Protein 1WMW (pdb70)

B-factor: mean 18.11, std 8.37, range [5.77, 53.91]

Solvent-accessible surface area: 47684 Å² total; per-residue (Å²): 218,18,41,58,51,112,57,3,59,111,23,0,43,98,72,1,29,73,57,0,83,18,121,27,99,57,5,85,64,1,1,6,8,7,4,137,32,38,38,114,23,20,24,0,0,0,0,0,0,0,0,6,0,12,3,1,18,62,50,1,0,12,7,0,0,2,0,0,8,0,0,26,14,6,11,31,1,2,15,0,11,10,21,30,0,90,46,25,83,55,110,54,0,1,15,163,62,31,72,48,18,3,0,0,6,0,0,5,6,0,0,0,8,0,0,0,5,0,0,58,0,5,41,131,15,24,2,14,13,40,0,2,52,7,0,17,49,0,2,68,51,7,7,13,0,4,4,24,4,7,66,18,33,92,31,90,113,30,49,40,136,61,94,32,2,63,110,6,1,17,44,38,6,0,3,12,0,0,0,0,0,0,56,0,0,0,16,13,19,16,82,87,13,39,91,25,3,53,78,0,0,29,74,0,0,7,0,15,35,0,18,51,10,7,74,18,6,46,58,53,131,42,114,28,35,23,104,5,0,8,15,52,11,3,17,10,10,4,1,10,2,63,10,3,97,85,16,74,116,120,25,92,58,85,2,41,63,5,13,64,67,99,46,160,52,16,70,113,86,34,3,38,43,7,31,91,82,1,63,77,22,199,2,11,64,74,0,90,60,24,1,123,115,14,16,59,60,0,75,75,60,1,96,68,17,2,132,97,2,80,20,115,71,2,10,96,55,0,93,44,22,1,35,25,0,10,97,91,68,36,49,55,143,50,2,101,111,21,0,48,98,67,2,40,72,55,0,79,20,119,27,72,110,4,72,72,3,3,6,23,8,4,156,40,34,15,115,20,71,43,0,12,3,0,0,0,0,0,19,0,7,52,6,76,69,73,0,0,15,18,0,0,1,0,0,8,0,0,32,13,7,13,34,1,3,18,1,12,5,75,32,30,72,117,60,131,68,168,64,0,1,28,145,101,45,59,51,26,7,0,0,5,0,0,5,4,0,0,0,9,0,0,0,2,0,1,53,0,18,11,103,38,36,4,1,11,42,0,1,61,6,0,22,48,0,1,65,46,7,6,16,0,10,1,5,29,5,67,17,58,73,62,48,51,12,103,18,134,10,103,22,4,51,107,8,8,18,45,51,13,0,3,17,5,0,0,0,1,1,57,0,0,1,16,1,11,9,92,125,16,48,82,21,2,43,81,0,0,33,73,0,0,8,2,36,37,1,67,44,2,6,99,69,8,86,44,126,169,114,5,19,18,9,39,93,3,81,11,5,0,0,6,1,46,11,3,89,99,15,75,117,150,35,73,59,103,0,51,61,4,12,81,76,80,78,132,56,16,77,123,82,43,0,16,30,0,21,116,99,0,68,91,21,201,3,12,59,68,0,92,56,21,3,159,100,16,43,61,58,0,73,72,72,1,61,81,24,4,113,73,16,19,7,106,107,1,10,99,62,0,85,42,39,2,74,82,43,221,39,38,55,58,85,53,3,77,92,27,0,38,107,72,0,30,73,63,0,80,19,121,26,99,56,3,88,64,0,2,6,9,8,4,137,32,38,23,126,21,32,27,0,10,0,0,0,0,0,0,30,0,4,51,5,80,67,68,0,0,14,11,0,0,2,0,0,8,0,0,24,13,6,12,32,1,2,13,0,12,10,22,32,1,77,46,24,83,58,109,56,0,1,26,143,62,32,69,50,20,4,0,0,6,0,0,5,4,0,0,0,10,0,1,1,8,0,0,48,0,21,53,130,64,36,4,37,44,82,0,0,57,6,0,17,52,0,1,55,49,7,6,7,0,4,6,24,4,6,70,19,28,90,36,59,109,22,23,40,42,60,93,28,2,64,100,6,1,18,43,40,5,0,3,12,0,0,0,0,0,0,57,0,0,2,15,11,30,66,86,124,14,52,90,23,3,53,85,0,0,39,77,0,0,8,0,16,38,0,20,49,12,4,73,18,5,45,58,55,133,42,117,25,37,24,105,5,0,8,14,50,12,2,18,8,11,4,0,9,3,64,10,2,100,61,16,72,116,117,22,91,61,80,3,44,62,5,15,67,68,95,52,169,50,14,70,115,88,36,3,37,44,8,31,91,80,2,62,73,24,167,1,15,68,70,0,94,59,31,0,137,124,16,21,61,47,0,75,78,56,1,97,69,15,3,133,114,5,76,20,117,61,1,9,99,57,0,90,43,22,1,30,19,0,12,135,117,76,44,44,42,34,47,2,37,52,15,0,27,93,56,1,11,73,49,0,76,19,120,22,22,48,4,33,37,4,3,5,19,8,4,35,13,32,26,121,21,23,37,0,2,0,0,0,2,0,0,31,0,3,53,5,79,67,64,0,0,13,18,0,0,0,0,0,7,0,0,23,13,6,11,25,1,3,18,0,12,8,75,43,35,78,109,74,109,57,28,58,0,2,26,140,35,38,63,51,24,5,0,0,5,0,0,5,4,0,0,0,5,0,0,0,1,0,0,70,3,16,48,146,66,30,7,44,36,82,0,1,65,7,0,27,48,0,1,62,47,6,6,17,0,9,1,5,27,5,63,20,52,69,62,48,54,17,107,17,127,25,110,16,5,48,106,10,4,17,47,49,15,0,2,14,2,1,0,0,1,2,56,0,0,1,18,10,30,69,89,124,13,52,72,19,3,50,76,0,0,36,77,2,1,7,1,43,40,2,75,51,5,10,118,46,8,80,51,72,111,2,88,26,132,152,104,31,24,28,7,9,74,2,77,10,8,1,2,5,2,56,6,5,78,101,13,74,114,137,31,78,61,104,0,46,64,4,11,82,70,90,60,101,50,10,69,119,87,40,1,13,42,0,22,87,77,1,70,67,27,221,4,19,64,63,0,74,53,25,4,153,101,15,54,62,60,0,73,71,63,0,60,78,24,4,107,123,11,79,20,116,100,1,11,93,55,0,84,40,41,3,78,87,39

InterPro domains:
  IPR000092 Polyprenyl synthetase-like [PF00348] (26-269)
  IPR000092 Polyprenyl synthetase-like [cd00685] (24-246)
  IPR008949 Isoprenoid synthase domain superfamily [G3DSA:1.10.600.10] (1-330)
  IPR008949 Isoprenoid synthase domain superfamily [SSF48576] (15-329)
  IPR033749 Polyprenyl synthetase, conserved site [PS00444] (204-216)
  IPR033749 Polyprenyl synthetase, conserved site [PS00723] (76-90)

Organism: Thermus thermophilus (strain ATCC 27634 / DSM 579 / HB8) (NCBI:txid300852)

GO terms:
  GO:0004311 geranylgeranyl diphosphate synthase activity (F, IDA)
  GO:0033386 geranylgeranyl diphosphate biosynthetic process (P, IDA)

Sequence (1299 aa):
MVPAPEAIRQALQERLLARLDHPDPLYRDLLQDYPRRGGKMLRGLLTVYSALAHGAPLEAGLEAATALELFQNWVLVHDDIEDGSEERRGRPALHRLHPMPLALNAGDAMHAEMWGLLAEGLARGLFPPEVLLEFHEVVRRTAYGQHLDLLWTLGGTFDLRPEDYFRMVAHKAAYYTAVAPLRLGALLAGKTPPAAYEEGGLRLGTAFQIVDDVLNLEGGEAYGKERAGDLYEGKRTLILLRFLEEAPPEERARALALLALPREAKPEAEVGWLLERLLASRALAWAKAEAKRLQAEGLALLEAAFQDLPGKEALDHLRGLLAALVERVPAPEAIRQALQERLLARLDHPDPLYRDLLQDYPRRGGKMLRGLLTVYSALAHGAPLEAGLEAATALELFQNWVLVHDDIEDGSEERRGRPALHRLHPMPLALNAGDAMHAEMWGLLAEGLARGLFPPEVLLEFHEVVRRTAYGQHLDLLWTLGGTFDLRPEDYFRMVAHKAAYYTAVAPLRLGALLAGKTPPAAYEEGGLRLGTAFQIVDDVLNLEGGERAGDLYEGKRTLILLRFLEEAPPEERARALALLALPREAKPEAEVGWLLERLLASRALAWAKAEAKRLQAEGLALLEAAFQDLPGKEALDHLRGLLAALMVPAPEAIRQALQERLLARLDHPDPLYRDLLQDYPRRGGKMLRGLLTVYSALAHGAPLEAGLEAATALELFQNWVLVHDDIEDGSEERRGRPALHRLHPMPLALNAGDAMHAEMWGLLAEGLARGLFPPEVLLEFHEVVRRTAYGQHLDLLWTLGGTFDLRPEDYFRMVAHKAAYYTAVAPLRLGALLAGKTPPAAYEEGGLRLGTAFQIVDDVLNLEGGEAYGKERAGDLYEGKRTLILLRFLEEAPPEERARALALLALPREAKPEAEVGWLLERLLASRALAWAKAEAKRLQAEGLALLEAAFQDLPGKEALDHLRGLLAALVERVPAPEAIRQALQERLLARLDHPDPLYRDLLQDYPRRGGKMLRGLLTVYSALAHGAPLEAGLEAATALELFQNWVLVHDDIEDGSEERRGRPALHRLHPMPLALNAGDAMHAEMWGLLAEGLARGLFPPEVLLEFHEVVRRTAYGQHLDLLWTLGGTFDLRPEDYFRMVAHKAAYYTAVAPLRLGALLAGKTPPAAYEEGGLRLGTAFQIVDDVLNLEGGEAYGKERAGDLYEGKRTLILLRFLEEAPPEERARALALLALPREAKPEAEVGWLLERLLASRALAWAKAEAKRLQAEGLALLEAAFQDLPGKEALDHLRGLLAAL

Structure (mmCIF, N/CA/C/O backbone):
data_1WMW
#
_entry.id   1WMW
#
_cell.length_a   139.880
_cell.length_b   139.880
_cell.length_c   73.350
_cell.angle_alpha   90.00
_cell.angle_beta   90.00
_cell.angle_gamma   90.00
#
_symmetry.space_group_name_H-M   'P 43'
#
loop_
_entity.id
_entity.type
_entity.pdbx_description
1 polymer 'geranylgeranyl diphosphate synthetase'
2 water water
#
loop_
_atom_site.group_PDB
_atom_site.id
_atom_site.type_symbol
_atom_site.label_atom_id
_atom_site.label_alt_id
_atom_site.label_comp_id
_atom_site.label_asym_id
_atom_site.label_entity_id
_atom_site.label_seq_id
_atom_site.pdbx_PDB_ins_code
_atom_site.Cartn_x
_atom_site.Cartn_y
_atom_site.Cartn_z
_atom_site.occupancy
_atom_site.B_iso_or_equiv
_atom_site.auth_seq_id
_atom_site.auth_comp_id
_atom_site.auth_asym_id
_atom_site.auth_atom_id
_atom_site.pdbx_PDB_model_num
ATOM 1 N N . MET A 1 1 ? 58.996 49.954 10.342 1.00 38.84 1 MET A N 1
ATOM 2 C CA . MET A 1 1 ? 59.748 49.519 11.556 1.00 38.46 1 MET A CA 1
ATOM 3 C C . MET A 1 1 ? 58.894 49.658 12.814 1.00 37.60 1 MET A C 1
ATOM 4 O O . MET A 1 1 ? 57.682 49.875 12.743 1.00 38.52 1 MET A O 1
ATOM 9 N N . VAL A 1 2 ? 59.541 49.524 13.966 1.00 34.63 2 VAL A N 1
ATOM 10 C CA . VAL A 1 2 ? 58.860 49.642 15.249 1.00 31.96 2 VAL A CA 1
ATOM 11 C C . VAL A 1 2 ? 58.884 51.111 15.663 1.00 29.06 2 VAL A C 1
ATOM 12 O O . VAL A 1 2 ? 59.857 51.817 15.405 1.00 28.76 2 VAL A O 1
ATOM 16 N N . PRO A 1 3 ? 57.807 51.599 16.297 1.00 25.34 3 PRO A N 1
ATOM 17 C CA . PRO A 1 3 ? 57.803 53.006 16.722 1.00 25.33 3 PRO A CA 1
ATOM 18 C C . PRO A 1 3 ? 58.856 53.288 17.787 1.00 24.64 3 PRO A C 1
ATOM 19 O O . PRO A 1 3 ? 59.217 52.400 18.558 1.00 23.15 3 PRO A O 1
ATOM 23 N N . ALA A 1 4 ? 59.349 54.522 17.824 1.00 23.12 4 ALA A N 1
ATOM 24 C CA . ALA A 1 4 ? 60.339 54.914 18.820 1.00 22.24 4 ALA A CA 1
ATOM 25 C C . ALA A 1 4 ? 59.601 55.116 20.142 1.00 21.28 4 ALA A C 1
ATOM 26 O O . ALA A 1 4 ? 58.399 55.388 20.151 1.00 20.00 4 ALA A O 1
ATOM 28 N N . PRO A 1 5 ? 60.306 54.978 21.274 1.00 20.72 5 PRO A N 1
ATOM 29 C CA . PRO A 1 5 ? 59.666 55.128 22.582 1.00 19.79 5 PRO A CA 1
ATOM 30 C C . PRO A 1 5 ? 58.893 56.427 22.803 1.00 19.14 5 PRO A C 1
ATOM 31 O O . PRO A 1 5 ? 57.798 56.404 23.364 1.00 17.57 5 PRO A O 1
ATOM 35 N N . GLU A 1 6 ? 59.427 57.561 22.354 1.00 18.39 6 GLU A N 1
ATOM 36 C CA . GLU A 1 6 ? 58.708 58.812 22.579 1.00 19.26 6 GLU A CA 1
ATOM 37 C C . GLU A 1 6 ? 57.377 58.853 21.834 1.00 18.88 6 GLU A C 1
ATOM 38 O O . GLU A 1 6 ? 56.396 59.392 22.341 1.00 18.38 6 GLU A O 1
ATOM 44 N N . ALA A 1 7 ? 57.338 58.278 20.637 1.00 19.12 7 ALA A N 1
ATOM 45 C CA . ALA A 1 7 ? 56.109 58.240 19.854 1.00 17.65 7 ALA A CA 1
ATOM 46 C C . ALA A 1 7 ? 55.085 57.368 20.581 1.00 16.69 7 ALA A C 1
ATOM 47 O O . ALA A 1 7 ? 53.888 57.665 20.566 1.00 17.52 7 ALA A O 1
ATOM 49 N N . ILE A 1 8 ? 55.554 56.288 21.208 1.00 15.51 8 ILE A N 1
ATOM 50 C CA . ILE A 1 8 ? 54.651 55.409 21.953 1.00 15.00 8 ILE A CA 1
ATOM 51 C C . ILE A 1 8 ? 54.151 56.117 23.207 1.00 14.95 8 ILE A C 1
ATOM 52 O O . ILE A 1 8 ? 52.956 56.051 23.525 1.00 15.15 8 ILE A O 1
ATOM 57 N N . ARG A 1 9 ? 55.048 56.800 23.916 1.00 14.08 9 ARG A N 1
ATOM 58 C CA . ARG A 1 9 ? 54.652 57.534 25.121 1.00 14.48 9 ARG A CA 1
ATOM 59 C C . ARG A 1 9 ? 53.567 58.553 24.790 1.00 13.93 9 ARG A C 1
ATOM 60 O O . ARG A 1 9 ? 52.544 58.653 25.483 1.00 15.42 9 ARG A O 1
ATOM 68 N N . GLN A 1 10 ? 53.783 59.315 23.724 1.00 15.11 10 GLN A N 1
ATOM 69 C CA . GLN A 1 10 ? 52.805 60.323 23.333 1.00 15.08 10 GLN A CA 1
ATOM 70 C C . GLN A 1 10 ? 51.446 59.690 23.035 1.00 14.96 10 GLN A C 1
ATOM 71 O O . GLN A 1 10 ? 50.403 60.220 23.436 1.00 16.26 10 GLN A O 1
ATOM 77 N N . ALA A 1 11 ? 51.459 58.557 22.335 1.00 13.43 11 ALA A N 1
ATOM 78 C CA . ALA A 1 11 ? 50.227 57.863 21.996 1.00 15.08 11 ALA A CA 1
ATOM 79 C C . ALA A 1 11 ? 49.530 57.356 23.255 1.00 12.94 11 ALA A C 1
ATOM 80 O O . ALA A 1 11 ? 48.311 57.508 23.410 1.00 14.35 11 ALA A O 1
ATOM 82 N N . LEU A 1 12 ? 50.295 56.733 24.147 1.00 13.21 12 LEU A N 1
ATOM 83 C CA . LEU A 1 12 ? 49.693 56.219 25.377 1.00 11.63 12 LEU A CA 1
ATOM 84 C C . LEU A 1 12 ? 49.073 57.342 26.198 1.00 11.68 12 LEU A C 1
ATOM 85 O O . LEU A 1 12 ? 47.988 57.174 26.750 1.00 12.32 12 LEU A O 1
ATOM 90 N N . GLN A 1 13 ? 49.754 58.482 26.278 1.00 13.31 13 GLN A N 1
ATOM 91 C CA . GLN A 1 13 ? 49.221 59.606 27.043 1.00 13.26 13 GLN A CA 1
ATOM 92 C C . GLN A 1 13 ? 47.906 60.105 26.448 1.00 14.34 13 GLN A C 1
ATOM 93 O O . GLN A 1 13 ? 46.945 60.381 27.172 1.00 13.20 13 GLN A O 1
ATOM 99 N N . GLU A 1 14 ? 47.863 60.232 25.125 1.00 14.58 14 GLU A N 1
ATOM 100 C CA . GLU A 1 14 ? 46.656 60.694 24.454 1.00 15.10 14 GLU A CA 1
ATOM 101 C C . GLU A 1 14 ? 45.506 59.742 24.712 1.00 14.66 14 GLU A C 1
ATOM 102 O O . GLU A 1 14 ? 44.393 60.166 25.007 1.00 14.77 14 GLU A O 1
ATOM 108 N N . ARG A 1 15 ? 45.786 58.447 24.601 1.00 12.36 15 ARG A N 1
ATOM 109 C CA . ARG A 1 15 ? 44.775 57.422 24.804 1.00 11.54 15 ARG A CA 1
ATOM 110 C C . ARG A 1 15 ? 44.280 57.365 26.239 1.00 11.94 15 ARG A C 1
ATOM 111 O O . ARG A 1 15 ? 43.096 57.190 26.497 1.00 13.55 15 ARG A O 1
ATOM 119 N N . LEU A 1 16 ? 45.208 57.504 27.173 1.00 12.69 16 LEU A N 1
ATOM 120 C CA . LEU A 1 16 ? 44.871 57.473 28.582 1.00 12.00 16 LEU A CA 1
ATOM 121 C C . LEU A 1 16 ? 43.933 58.633 28.920 1.00 11.98 16 LEU A C 1
ATOM 122 O O . LEU A 1 16 ? 42.908 58.451 29.587 1.00 13.99 16 LEU A O 1
ATOM 127 N N . LEU A 1 17 ? 44.277 59.829 28.458 1.00 11.83 17 LEU A N 1
ATOM 128 C CA . LEU A 1 17 ? 43.447 60.992 28.730 1.00 11.62 17 LEU A CA 1
ATOM 129 C C . LEU A 1 17 ? 42.081 60.865 28.053 1.00 13.98 17 LEU A C 1
ATOM 130 O O . LEU A 1 17 ? 41.061 61.207 28.649 1.00 14.96 17 LEU A O 1
ATOM 135 N N . ALA A 1 18 ? 42.050 60.351 26.824 1.00 13.86 18 ALA A N 1
ATOM 136 C CA . ALA A 1 18 ? 40.786 60.196 26.107 1.00 15.62 18 ALA A CA 1
ATOM 137 C C . ALA A 1 18 ? 39.836 59.236 26.830 1.00 16.12 18 ALA A C 1
ATOM 138 O O . ALA A 1 18 ? 38.621 59.421 26.807 1.00 17.82 18 ALA A O 1
ATOM 140 N N . ARG A 1 19 ? 40.388 58.214 27.477 1.00 13.54 19 ARG A N 1
ATOM 141 C CA . ARG A 1 19 ? 39.565 57.260 28.209 1.00 14.47 19 ARG A CA 1
ATOM 142 C C . ARG A 1 19 ? 38.965 57.891 29.457 1.00 15.79 19 ARG A C 1
ATOM 143 O O . ARG A 1 19 ? 37.959 57.415 29.975 1.00 16.31 19 ARG A O 1
ATOM 151 N N . LEU A 1 20 ? 39.586 58.971 29.923 1.00 12.83 20 LEU A N 1
ATOM 152 C CA . LEU A 1 20 ? 39.151 59.650 31.140 1.00 12.72 20 LEU A CA 1
ATOM 153 C C . LEU A 1 20 ? 38.496 61.005 30.903 1.00 16.65 20 LEU A C 1
ATOM 154 O O . LEU A 1 20 ? 38.364 61.808 31.824 1.00 15.22 20 LEU A O 1
ATOM 159 N N . ASP A 1 21 ? 38.089 61.261 29.668 1.00 19.00 21 ASP A N 1
ATOM 160 C CA . ASP A 1 21 ? 37.435 62.520 29.342 1.00 19.90 21 ASP A CA 1
ATOM 161 C C . ASP A 1 21 ? 36.026 62.429 29.928 1.00 20.38 21 ASP A C 1
ATOM 162 O O . ASP A 1 21 ? 35.469 61.339 30.060 1.00 20.62 21 ASP A O 1
ATOM 167 N N . HIS A 1 22 ? 35.459 63.572 30.295 1.00 19.49 22 HIS A N 1
ATOM 168 C CA . HIS A 1 22 ? 34.118 63.605 30.863 1.00 20.41 22 HIS A CA 1
ATOM 169 C C . HIS A 1 22 ? 33.557 65.012 30.678 1.00 18.75 22 HIS A C 1
ATOM 170 O O . HIS A 1 22 ? 34.300 65.994 30.729 1.00 20.98 22 HIS A O 1
ATOM 177 N N . PRO A 1 23 ? 32.244 65.126 30.445 1.00 20.84 23 PRO A N 1
ATOM 178 C CA . PRO A 1 23 ? 31.596 66.433 30.271 1.00 20.57 23 PRO A CA 1
ATOM 179 C C . PRO A 1 23 ? 31.566 67.336 31.508 1.00 19.31 23 PRO A C 1
ATOM 180 O O . PRO A 1 23 ? 31.453 68.556 31.391 1.00 20.09 23 PRO A O 1
ATOM 184 N N . ASP A 1 24 ? 31.656 66.740 32.691 1.00 17.75 24 ASP A N 1
ATOM 185 C CA . ASP A 1 24 ? 31.655 67.515 33.923 1.00 16.82 24 ASP A CA 1
ATOM 186 C C . ASP A 1 24 ? 33.104 67.912 34.197 1.00 17.07 24 ASP A C 1
ATOM 187 O O . ASP A 1 24 ? 33.958 67.052 34.451 1.00 15.28 24 ASP A O 1
ATOM 192 N N . PRO A 1 25 ? 33.403 69.222 34.139 1.00 16.39 25 PRO A N 1
ATOM 193 C CA . PRO A 1 25 ? 34.781 69.716 34.239 1.00 15.00 25 PRO A CA 1
ATOM 194 C C . PRO A 1 25 ? 35.505 69.300 35.506 1.00 14.77 25 PRO A C 1
ATOM 195 O O . PRO A 1 25 ? 36.698 68.971 35.463 1.00 16.36 25 PRO A O 1
ATOM 199 N N . LEU A 1 26 ? 34.797 69.314 36.631 1.00 14.31 26 LEU A N 1
ATOM 200 C CA . LEU A 1 26 ? 35.429 68.920 37.888 1.00 13.18 26 LEU A CA 1
ATOM 201 C C . LEU A 1 26 ? 35.710 67.425 37.882 1.00 12.48 26 LEU A C 1
ATOM 202 O O . LEU A 1 26 ? 36.771 66.989 38.333 1.00 12.82 26 LEU A O 1
ATOM 207 N N . TYR A 1 27 ? 34.764 66.638 37.375 1.00 12.83 27 TYR A N 1
ATOM 208 C CA . TYR A 1 27 ? 34.940 65.187 37.354 1.00 10.80 27 TYR A CA 1
ATOM 209 C C . TYR A 1 27 ? 36.096 64.822 36.433 1.00 10.70 27 TYR A C 1
ATOM 210 O O . TYR A 1 27 ? 36.927 64.002 36.790 1.00 10.98 27 TYR A O 1
ATOM 219 N N . ARG A 1 28 ? 36.163 65.454 35.264 1.00 12.07 28 ARG A N 1
ATOM 220 C CA . ARG A 1 28 ? 37.255 65.209 34.314 1.00 11.85 28 ARG A CA 1
ATOM 221 C C . ARG A 1 28 ? 38.587 65.575 34.966 1.00 12.74 28 ARG A C 1
ATOM 222 O O . ARG A 1 28 ? 39.581 64.855 34.824 1.00 13.34 28 ARG A O 1
ATOM 230 N N . ASP A 1 29 ? 38.599 66.696 35.684 1.00 12.78 29 ASP A N 1
ATOM 231 C CA . ASP A 1 29 ? 39.787 67.166 36.385 1.00 13.39 29 ASP A CA 1
ATOM 232 C C . ASP A 1 29 ? 40.266 66.059 37.319 1.00 13.02 29 ASP A C 1
ATOM 233 O O . ASP A 1 29 ? 41.432 65.671 37.289 1.00 13.37 29 ASP A O 1
ATOM 238 N N . LEU A 1 30 ? 39.360 65.544 38.142 1.00 11.28 30 LEU A N 1
ATOM 239 C CA . LEU A 1 30 ? 39.709 64.486 39.079 1.00 11.52 30 LEU A CA 1
ATOM 240 C C . LEU A 1 30 ? 40.268 63.245 38.414 1.00 11.38 30 LEU A C 1
ATOM 241 O O . LEU A 1 30 ? 41.286 62.722 38.841 1.00 12.48 30 LEU A O 1
ATOM 246 N N . LEU A 1 31 ? 39.595 62.773 37.369 1.00 10.78 31 LEU A N 1
ATOM 247 C CA . LEU A 1 31 ? 40.020 61.566 36.672 1.00 10.56 31 LEU A CA 1
ATOM 248 C C . LEU A 1 31 ? 41.360 61.700 35.963 1.00 10.27 31 LEU A C 1
ATOM 249 O O . LEU A 1 31 ? 42.197 60.795 36.013 1.00 11.69 31 LEU A O 1
ATOM 254 N N . GLN A 1 32 ? 41.554 62.832 35.295 1.00 9.88 32 GLN A N 1
ATOM 255 C CA . GLN A 1 32 ? 42.772 63.047 34.523 1.00 9.87 32 GLN A CA 1
ATOM 256 C C . GLN A 1 32 ? 43.954 63.609 35.280 1.00 10.22 32 GLN A C 1
ATOM 257 O O . GLN A 1 32 ? 45.046 63.645 34.743 1.00 10.65 32 GLN A O 1
ATOM 263 N N . ASP A 1 33 ? 43.750 64.041 36.517 1.00 10.81 33 ASP A N 1
ATOM 264 C CA . ASP A 1 33 ? 44.834 64.671 37.264 1.00 12.25 33 ASP A CA 1
ATOM 265 C C . ASP A 1 33 ? 46.135 63.883 37.338 1.00 12.89 33 ASP A C 1
ATOM 266 O O . ASP A 1 33 ? 47.191 64.374 36.921 1.00 11.52 33 ASP A O 1
ATOM 271 N N . TYR A 1 34 ? 46.086 62.654 37.836 1.00 10.02 34 TYR A N 1
ATOM 272 C CA . TYR A 1 34 ? 47.331 61.911 37.927 1.00 11.18 34 TYR A CA 1
ATOM 273 C C . TYR A 1 34 ? 47.958 61.628 36.557 1.00 10.69 34 TYR A C 1
ATOM 274 O O . TYR A 1 34 ? 49.149 61.850 36.369 1.00 11.49 34 TYR A O 1
ATOM 283 N N . PRO A 1 35 ? 47.170 61.170 35.573 1.00 11.34 35 PRO A N 1
ATOM 284 C CA . PRO A 1 35 ? 47.742 61.002 34.237 1.00 12.20 35 PRO A CA 1
ATOM 285 C C . PRO A 1 35 ? 48.429 62.270 33.719 1.00 12.51 35 PRO A C 1
ATOM 286 O O . PRO A 1 35 ? 49.491 62.197 33.094 1.00 13.93 35 PRO A O 1
ATOM 290 N N . ARG A 1 36 ? 47.847 63.433 33.999 1.00 11.84 36 ARG A N 1
ATOM 291 C CA . ARG A 1 36 ? 48.434 64.683 33.511 1.00 11.39 36 ARG A CA 1
ATOM 292 C C . ARG A 1 36 ? 49.758 65.063 34.158 1.00 12.00 36 ARG A C 1
ATOM 293 O O . ARG A 1 36 ? 50.448 65.965 33.676 1.00 12.98 36 ARG A O 1
ATOM 301 N N . ARG A 1 37 ? 50.126 64.379 35.234 1.00 13.18 37 ARG A N 1
ATOM 302 C CA . ARG A 1 37 ? 51.396 64.674 35.886 1.00 12.04 37 ARG A CA 1
ATOM 303 C C . ARG A 1 37 ? 52.547 64.110 35.072 1.00 13.59 37 ARG A C 1
ATOM 304 O O . ARG A 1 37 ? 53.716 64.386 35.351 1.00 15.11 37 ARG A O 1
ATOM 312 N N . GLY A 1 38 ? 52.205 63.316 34.064 1.00 13.28 38 GLY A N 1
ATOM 313 C CA . GLY A 1 38 ? 53.214 62.766 33.176 1.00 14.81 38 GLY A CA 1
ATOM 314 C C . GLY A 1 38 ? 54.050 61.621 33.698 1.00 15.94 38 GLY A C 1
ATOM 315 O O . GLY A 1 38 ? 53.656 60.911 34.626 1.00 17.52 38 GLY A O 1
ATOM 316 N N . GLY A 1 39 ? 55.223 61.460 33.093 1.00 14.69 39 GLY A N 1
ATOM 317 C CA . GLY A 1 39 ? 56.113 60.384 33.478 1.00 16.56 39 GLY A CA 1
ATOM 318 C C . GLY A 1 39 ? 56.561 59.584 32.271 1.00 14.35 39 GLY A C 1
ATOM 319 O O . GLY A 1 39 ? 56.046 59.755 31.161 1.00 17.22 39 GLY A O 1
ATOM 320 N N . LYS A 1 40 ? 57.514 58.692 32.503 1.00 16.78 40 LYS A N 1
ATOM 321 C CA . LYS A 1 40 ? 58.068 57.863 31.444 1.00 15.34 40 LYS A CA 1
ATOM 322 C C . LYS A 1 40 ? 57.149 56.753 30.955 1.00 14.99 40 LYS A C 1
ATOM 323 O O . LYS A 1 40 ? 57.350 56.230 29.863 1.00 17.49 40 LYS A O 1
ATOM 329 N N . MET A 1 41 ? 56.149 56.391 31.754 1.00 13.76 41 MET A N 1
ATOM 330 C CA . MET A 1 41 ? 55.215 55.320 31.386 1.00 15.02 41 MET A CA 1
ATOM 331 C C . MET A 1 41 ? 55.987 54.052 31.011 1.00 14.71 41 MET A C 1
ATOM 332 O O . MET A 1 41 ? 55.685 53.390 30.013 1.00 14.65 41 MET A O 1
ATOM 337 N N . LEU A 1 42 ? 56.970 53.705 31.830 1.00 13.33 42 LEU A N 1
ATOM 338 C CA . LEU A 1 42 ? 57.792 52.527 31.581 1.00 12.72 42 LEU A CA 1
ATOM 339 C C . LEU A 1 42 ? 56.993 51.237 31.448 1.00 13.55 42 LEU A C 1
ATOM 340 O O . LEU A 1 42 ? 57.259 50.424 30.561 1.00 14.54 42 LEU A O 1
ATOM 345 N N . ARG A 1 43 ? 56.016 51.034 32.326 1.00 13.43 43 ARG A N 1
ATOM 346 C CA . ARG A 1 43 ? 55.214 49.814 32.265 1.00 11.33 43 ARG A CA 1
ATOM 347 C C . ARG A 1 43 ? 54.444 49.738 30.955 1.00 11.19 43 ARG A C 1
ATOM 348 O O . ARG A 1 43 ? 54.340 48.662 30.354 1.00 10.79 43 ARG A O 1
ATOM 356 N N . GLY A 1 44 ? 53.920 50.878 30.510 1.00 10.62 44 GLY A N 1
ATOM 357 C CA . GLY A 1 44 ? 53.190 50.917 29.255 1.00 9.77 44 GLY A CA 1
ATOM 358 C C . GLY A 1 44 ? 54.129 50.645 28.089 1.00 10.35 44 GLY A C 1
ATOM 359 O O . GLY A 1 44 ? 53.779 49.867 27.190 1.00 9.52 44 GLY A O 1
ATOM 360 N N . LEU A 1 45 ? 55.316 51.256 28.097 1.00 10.90 45 LEU A N 1
ATOM 361 C CA . LEU A 1 45 ? 56.272 51.019 27.006 1.00 10.47 45 LEU A CA 1
ATOM 362 C C . LEU A 1 45 ? 56.689 49.551 26.962 1.00 10.60 45 LEU A C 1
ATOM 363 O O . LEU A 1 45 ? 56.780 48.961 25.881 1.00 10.84 45 LEU A O 1
ATOM 368 N N . LEU A 1 46 ? 56.959 48.962 28.123 1.00 10.16 46 LEU A N 1
ATOM 369 C CA . LEU A 1 46 ? 57.340 47.550 28.183 1.00 9.58 46 LEU A CA 1
ATOM 370 C C . LEU A 1 46 ? 56.239 46.706 27.563 1.00 9.03 46 LEU A C 1
ATOM 371 O O . LEU A 1 46 ? 56.507 45.774 26.815 1.00 10.78 46 LEU A O 1
ATOM 376 N N . THR A 1 47 ? 54.990 47.039 27.874 1.00 9.63 47 THR A N 1
ATOM 377 C CA . THR A 1 47 ? 53.866 46.280 27.342 1.00 9.69 47 THR A CA 1
ATOM 378 C C . THR A 1 47 ? 53.760 46.365 25.821 1.00 10.60 47 THR A C 1
ATOM 379 O O . THR A 1 47 ? 53.529 45.347 25.162 1.00 10.21 47 THR A O 1
ATOM 383 N N . VAL A 1 48 ? 53.940 47.559 25.258 1.00 10.25 48 VAL A N 1
ATOM 384 C CA . VAL A 1 48 ? 53.852 47.714 23.811 1.00 10.05 48 VAL A CA 1
ATOM 385 C C . VAL A 1 48 ? 54.960 46.938 23.110 1.00 9.83 48 VAL A C 1
ATOM 386 O O . VAL A 1 48 ? 54.694 46.169 22.184 1.00 9.80 48 VAL A O 1
ATOM 390 N N . TYR A 1 49 ? 56.201 47.104 23.557 1.00 10.57 49 TYR A N 1
ATOM 391 C CA . TYR A 1 49 ? 57.278 46.385 22.903 1.00 9.88 49 TYR A CA 1
ATOM 392 C C . TYR A 1 49 ? 57.203 44.896 23.160 1.00 11.21 49 TYR A C 1
ATOM 393 O O . TYR A 1 49 ? 57.638 44.106 22.321 1.00 11.77 49 TYR A O 1
ATOM 402 N N . SER A 1 50 ? 56.646 44.497 24.306 1.00 10.07 50 SER A N 1
ATOM 403 C CA . SER A 1 50 ? 56.492 43.075 24.579 1.00 9.85 50 SER A CA 1
ATOM 404 C C . SER A 1 50 ? 55.482 42.522 23.575 1.00 11.21 50 SER A C 1
ATOM 405 O O . SER A 1 50 ? 55.703 41.468 22.984 1.00 10.62 50 SER A O 1
ATOM 408 N N . ALA A 1 51 ? 54.384 43.243 23.366 1.00 10.32 51 ALA A N 1
ATOM 409 C CA . ALA A 1 51 ? 53.365 42.800 22.413 1.00 9.63 51 ALA A CA 1
ATOM 410 C C . ALA A 1 51 ? 53.996 42.624 21.029 1.00 10.88 51 ALA A C 1
ATOM 411 O O . ALA A 1 51 ? 53.858 41.570 20.393 1.00 9.78 51 ALA A O 1
ATOM 413 N N . LEU A 1 52 ? 54.702 43.652 20.570 1.00 9.65 52 LEU A N 1
ATOM 414 C CA . LEU A 1 52 ? 55.348 43.612 19.261 1.00 10.05 52 LEU A CA 1
ATOM 415 C C . LEU A 1 52 ? 56.394 42.515 19.159 1.00 10.82 52 LEU A C 1
ATOM 416 O O . LEU A 1 52 ? 56.502 41.845 18.129 1.00 12.12 52 LEU A O 1
ATOM 421 N N . ALA A 1 53 ? 57.177 42.328 20.216 1.00 9.16 53 ALA A N 1
ATOM 422 C CA . ALA A 1 53 ? 58.210 41.298 20.197 1.00 8.91 53 ALA A CA 1
ATOM 423 C C . ALA A 1 53 ? 57.622 39.894 20.047 1.00 9.08 53 ALA A C 1
ATOM 424 O O . ALA A 1 53 ? 58.232 39.020 19.432 1.00 11.07 53 ALA A O 1
ATOM 426 N N . HIS A 1 54 ? 56.437 39.683 20.613 1.00 10.43 54 HIS A N 1
ATOM 427 C CA . HIS A 1 54 ? 55.763 38.394 20.522 1.00 10.45 54 HIS A CA 1
ATOM 428 C C . HIS A 1 54 ? 55.018 38.223 19.204 1.00 11.86 54 HIS A C 1
ATOM 429 O O . HIS A 1 54 ? 54.496 37.141 18.916 1.00 13.58 54 HIS A O 1
ATOM 436 N N . GLY A 1 55 ? 54.963 39.296 18.422 1.00 11.21 55 GLY A N 1
ATOM 437 C CA . GLY A 1 55 ? 54.288 39.244 17.134 1.00 11.44 55 GLY A CA 1
ATOM 438 C C . GLY A 1 55 ? 52.841 39.682 17.141 1.00 12.68 55 GLY A C 1
ATOM 439 O O . GLY A 1 55 ? 52.101 39.411 16.189 1.00 13.98 55 GLY A O 1
ATOM 440 N N . ALA A 1 56 ? 52.414 40.353 18.208 1.00 11.72 56 ALA A N 1
ATOM 441 C CA . ALA A 1 56 ? 51.045 40.832 18.292 1.00 10.54 56 ALA A CA 1
ATOM 442 C C . ALA A 1 56 ? 51.002 42.244 17.693 1.00 11.02 56 ALA A C 1
ATOM 443 O O . ALA A 1 56 ? 52.013 42.928 17.644 1.00 11.73 56 ALA A O 1
ATOM 445 N N . PRO A 1 57 ? 49.822 42.682 17.231 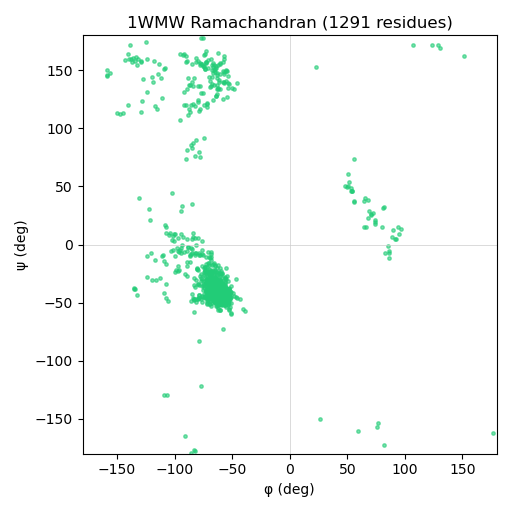1.00 13.43 57 PRO A N 1
ATOM 446 C CA . PRO A 1 57 ? 49.638 43.988 16.586 1.00 14.64 57 PRO A CA 1
ATOM 447 C C . PRO A 1 57 ? 49.933 45.185 17.490 1.00 13.62 57 PRO A C 1
ATOM 448 O O . PRO A 1 57 ? 49.684 45.158 18.698 1.00 12.38 57 PRO A O 1
ATOM 452 N N . LEU A 1 58 ? 50.465 46.236 16.888 1.00 12.52 58 LEU A N 1
ATOM 453 C CA . LEU A 1 58 ? 50.758 47.469 17.604 1.00 11.29 58 LEU A CA 1
ATOM 454 C C . LEU A 1 58 ? 49.518 47.999 18.336 1.00 12.05 58 LEU A C 1
ATOM 455 O O . LEU A 1 58 ? 49.600 48.394 19.509 1.00 11.83 58 LEU A O 1
ATOM 460 N N . GLU A 1 59 ? 48.376 48.036 17.650 1.00 11.08 59 GLU A N 1
ATOM 461 C CA . GLU A 1 59 ? 47.141 48.533 18.267 1.00 10.76 59 GLU A CA 1
ATOM 462 C C . GLU A 1 59 ? 46.788 47.747 19.528 1.00 11.30 59 GLU A C 1
ATOM 463 O O . GLU A 1 59 ? 46.347 48.332 20.518 1.00 11.29 59 GLU A O 1
ATOM 469 N N . ALA A 1 60 ? 46.960 46.428 19.488 1.00 11.45 60 ALA A N 1
ATOM 470 C CA . ALA A 1 60 ? 46.653 45.603 20.655 1.00 10.86 60 ALA A CA 1
ATOM 471 C C . ALA A 1 60 ? 47.623 45.967 21.775 1.00 11.09 60 ALA A C 1
ATOM 472 O O . ALA A 1 60 ? 47.228 46.067 22.954 1.00 11.91 60 ALA A O 1
ATOM 474 N N . GLY A 1 61 ? 48.892 46.163 21.418 1.00 9.99 61 GLY A N 1
ATOM 475 C CA . GLY A 1 61 ? 49.880 46.532 22.414 1.00 9.73 61 GLY A CA 1
ATOM 476 C C . GLY A 1 61 ? 49.563 47.880 23.038 1.00 9.86 61 GLY A C 1
ATOM 477 O O . GLY A 1 61 ? 49.659 48.042 24.253 1.00 10.44 61 GLY A O 1
ATOM 478 N N . LEU A 1 62 ? 49.196 48.857 22.212 1.00 10.13 62 LEU A N 1
ATOM 479 C CA . LEU A 1 62 ? 48.874 50.177 22.732 1.00 8.69 62 LEU A CA 1
ATOM 480 C C . LEU A 1 62 ? 47.667 50.145 23.664 1.00 9.68 62 LEU A C 1
ATOM 481 O O . LEU A 1 62 ? 47.670 50.804 24.712 1.00 10.23 62 LEU A O 1
ATOM 486 N N . GLU A 1 63 ? 46.624 49.413 23.293 1.00 9.94 63 GLU A N 1
ATOM 487 C CA . GLU A 1 63 ? 45.448 49.369 24.155 1.00 8.93 63 GLU A CA 1
ATOM 488 C C . GLU A 1 63 ? 45.725 48.644 25.466 1.00 8.42 63 GLU A C 1
ATOM 489 O O . GLU A 1 63 ? 45.304 49.112 26.528 1.00 9.47 63 GLU A O 1
ATOM 495 N N . ALA A 1 64 ? 46.451 47.531 25.420 1.00 8.99 64 ALA A N 1
ATOM 496 C CA . ALA A 1 64 ? 46.752 46.823 26.659 1.00 8.41 64 ALA A CA 1
ATOM 497 C C . ALA A 1 64 ? 47.632 47.702 27.550 1.00 8.49 64 ALA A C 1
ATOM 498 O O . ALA A 1 64 ? 47.456 47.732 28.761 1.00 9.10 64 ALA A O 1
ATOM 500 N N . ALA A 1 65 ? 48.563 48.436 26.945 1.00 9.32 65 ALA A N 1
ATOM 501 C CA . ALA A 1 65 ? 49.460 49.324 27.695 1.00 8.06 65 ALA A CA 1
ATOM 502 C C . ALA A 1 65 ? 48.675 50.478 28.303 1.00 9.07 65 ALA A C 1
ATOM 503 O O . ALA A 1 65 ? 48.988 50.944 29.401 1.00 9.84 65 ALA A O 1
ATOM 505 N N . THR A 1 66 ? 47.675 50.957 27.570 1.00 10.19 66 THR A N 1
ATOM 506 C CA . THR A 1 66 ? 46.848 52.053 28.075 1.00 9.06 66 THR A CA 1
ATOM 507 C C . THR A 1 66 ? 46.106 51.553 29.320 1.00 9.96 66 THR A C 1
ATOM 508 O O . THR A 1 66 ? 45.989 52.270 30.321 1.00 9.88 66 THR A O 1
ATOM 512 N N . ALA A 1 67 ? 45.633 50.313 29.267 1.00 9.58 67 ALA A N 1
ATOM 513 C CA . ALA A 1 67 ? 44.935 49.740 30.411 1.00 8.93 67 ALA A CA 1
ATOM 514 C C . ALA A 1 67 ? 45.891 49.599 31.595 1.00 8.65 67 ALA A C 1
ATOM 515 O O . ALA A 1 67 ? 45.499 49.870 32.733 1.00 9.12 67 ALA A O 1
ATOM 517 N N . LEU A 1 68 ? 47.134 49.185 31.348 1.00 8.90 68 LEU A N 1
ATOM 518 C CA . LEU A 1 68 ? 48.082 49.028 32.456 1.00 7.94 68 LEU A CA 1
ATOM 519 C C . LEU A 1 68 ? 48.477 50.381 33.041 1.00 9.86 68 LEU A C 1
ATOM 520 O O . LEU A 1 68 ? 48.698 50.500 34.244 1.00 9.30 68 LEU A O 1
ATOM 525 N N . GLU A 1 69 ? 48.571 51.407 32.202 1.00 9.96 69 GLU A N 1
ATOM 526 C CA . GLU A 1 69 ? 48.905 52.724 32.728 1.00 10.94 69 GLU A CA 1
ATOM 527 C C . GLU A 1 69 ? 47.697 53.304 33.470 1.00 10.74 69 GLU A C 1
ATOM 528 O O . GLU A 1 69 ? 47.860 54.037 34.446 1.00 12.09 69 GLU A O 1
ATOM 534 N N . LEU A 1 70 ? 46.480 52.969 33.044 1.00 10.33 70 LEU A N 1
ATOM 535 C CA . LEU A 1 70 ? 45.307 53.439 33.769 1.00 10.64 70 LEU A CA 1
ATOM 536 C C . LEU A 1 70 ? 45.343 52.772 35.152 1.00 10.96 70 LEU A C 1
ATOM 537 O O . LEU A 1 70 ? 45.041 53.410 36.158 1.00 10.08 70 LEU A O 1
ATOM 542 N N . PHE A 1 71 ? 45.720 51.492 35.193 1.00 9.52 71 PHE A N 1
ATOM 543 C CA . PHE A 1 71 ? 45.862 50.757 36.459 1.00 7.15 71 PHE A CA 1
ATOM 544 C C . PHE A 1 71 ? 46.860 51.493 37.366 1.00 8.48 71 PHE A C 1
ATOM 545 O O . PHE A 1 71 ? 46.580 51.762 38.533 1.00 9.87 71 PHE A O 1
ATOM 553 N N . GLN A 1 72 ? 48.031 51.800 36.820 1.00 9.65 72 GLN A N 1
ATOM 554 C CA . GLN A 1 72 ? 49.071 52.499 37.562 1.00 9.38 72 GLN A CA 1
ATOM 555 C C . GLN A 1 72 ? 48.499 53.766 38.189 1.00 11.33 72 GLN A C 1
ATOM 556 O O . GLN A 1 72 ? 48.694 54.022 39.377 1.00 10.46 72 GLN A O 1
ATOM 562 N N . ASN A 1 73 ? 47.751 54.532 37.403 1.00 9.46 73 ASN A N 1
ATOM 563 C CA . ASN A 1 73 ? 47.201 55.773 37.909 1.00 8.75 73 ASN A CA 1
ATOM 564 C C . ASN A 1 73 ? 46.145 55.652 38.992 1.00 9.36 73 ASN A C 1
ATOM 565 O O . ASN A 1 73 ? 46.230 56.369 39.995 1.00 9.75 73 ASN A O 1
ATOM 570 N N . TRP A 1 74 ? 45.163 54.768 38.834 1.00 10.33 74 TRP A N 1
ATOM 571 C CA . TRP A 1 74 ? 44.163 54.675 39.892 1.00 8.75 74 TRP A CA 1
ATOM 572 C C . TRP A 1 74 ? 44.749 54.046 41.145 1.00 8.92 74 TRP A C 1
ATOM 573 O O . TRP A 1 74 ? 44.378 54.426 42.251 1.00 9.36 74 TRP A O 1
ATOM 584 N N . VAL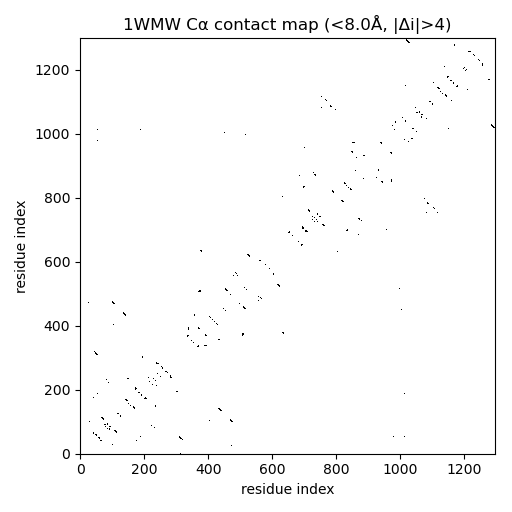 A 1 75 ? 45.670 53.100 40.983 1.00 9.30 75 VAL A N 1
ATOM 585 C CA . VAL A 1 75 ? 46.332 52.481 42.124 1.00 8.56 75 VAL A CA 1
ATOM 586 C C . VAL A 1 75 ? 47.085 53.562 42.906 1.00 9.52 75 VAL A C 1
ATOM 587 O O . VAL A 1 75 ? 47.075 53.558 44.132 1.00 10.39 75 VAL A O 1
ATOM 591 N N . LEU A 1 76 ? 47.724 54.502 42.212 1.00 8.73 76 LEU A N 1
ATOM 592 C CA . LEU A 1 76 ? 48.440 55.565 42.932 1.00 9.30 76 LEU A CA 1
ATOM 593 C C . LEU A 1 76 ? 47.478 56.506 43.668 1.00 9.52 76 LEU A C 1
ATOM 594 O O . LEU A 1 76 ? 47.780 56.974 44.770 1.00 9.18 76 LEU A O 1
ATOM 599 N N . VAL A 1 77 ? 46.323 56.796 43.075 1.00 8.31 77 VAL A N 1
ATOM 600 C CA . VAL A 1 77 ? 45.367 57.670 43.747 1.00 8.28 77 VAL A CA 1
ATOM 601 C C . VAL A 1 77 ? 44.966 57.022 45.067 1.00 8.84 77 VAL A C 1
ATOM 602 O O . VAL A 1 77 ? 44.960 57.668 46.114 1.00 9.35 77 VAL A O 1
ATOM 606 N N . HIS A 1 78 ? 44.637 55.734 45.033 1.00 7.94 78 HIS A N 1
ATOM 607 C CA . HIS A 1 78 ? 44.239 55.063 46.261 1.00 8.56 78 HIS A CA 1
ATOM 608 C C . HIS A 1 78 ? 45.419 54.840 47.201 1.00 9.92 78 HIS A C 1
ATOM 609 O O . HIS A 1 78 ? 45.265 54.986 48.407 1.00 9.16 78 HIS A O 1
ATOM 616 N N . ASP A 1 79 ? 46.587 54.497 46.659 1.00 9.27 79 ASP A N 1
ATOM 617 C CA . ASP A 1 79 ? 47.770 54.299 47.504 1.00 9.38 79 ASP A CA 1
ATOM 618 C C . ASP A 1 79 ? 48.097 55.569 48.272 1.00 10.02 79 ASP A C 1
ATOM 619 O O . ASP A 1 79 ? 48.445 55.507 49.442 1.00 9.34 79 ASP A O 1
ATOM 624 N N . ASP A 1 80 ? 47.988 56.726 47.623 1.00 9.22 80 ASP A N 1
ATOM 625 C CA . ASP A 1 80 ? 48.321 57.971 48.313 1.00 8.50 80 ASP A CA 1
ATOM 626 C C . ASP A 1 80 ? 47.396 58.224 49.494 1.00 10.53 80 ASP A C 1
ATOM 627 O O . ASP A 1 80 ? 47.836 58.731 50.529 1.00 10.15 80 ASP A O 1
ATOM 632 N N . ILE A 1 81 ? 46.124 57.854 49.363 1.00 8.37 81 ILE A N 1
ATOM 633 C CA . ILE A 1 81 ? 45.188 58.003 50.474 1.00 9.34 81 ILE A CA 1
ATOM 634 C C . ILE A 1 81 ? 45.563 57.002 51.557 1.00 9.48 81 ILE A C 1
ATOM 635 O O . ILE A 1 81 ? 45.692 57.356 52.739 1.00 10.45 81 ILE A O 1
ATOM 640 N N . GLU A 1 82 ? 45.762 55.752 51.142 1.00 9.44 82 GLU A N 1
ATOM 641 C CA . GLU A 1 82 ? 46.087 54.675 52.074 1.00 9.10 82 GLU A CA 1
ATOM 642 C C . GLU A 1 82 ? 47.389 54.858 52.839 1.00 10.08 82 GLU A C 1
ATOM 643 O O . GLU A 1 82 ? 47.446 54.596 54.048 1.00 11.54 82 GLU A O 1
ATOM 649 N N . ASP A 1 83 ? 48.416 55.306 52.116 1.00 9.78 83 ASP A N 1
ATOM 650 C CA . ASP A 1 83 ? 49.760 55.501 52.651 1.00 11.09 83 ASP A CA 1
ATOM 651 C C . ASP A 1 83 ? 49.908 56.803 53.413 1.00 12.10 83 ASP A C 1
ATOM 652 O O . ASP A 1 83 ? 50.837 56.960 54.208 1.00 14.39 83 ASP A O 1
ATOM 657 N N . GLY A 1 84 ? 49.026 57.755 53.143 1.00 11.62 84 GLY A N 1
ATOM 658 C CA . GLY A 1 84 ? 49.139 59.039 53.806 1.00 13.54 84 GLY A CA 1
ATOM 659 C C . GLY A 1 84 ? 50.190 59.897 53.118 1.00 13.43 84 GLY A C 1
ATOM 660 O O . GLY A 1 84 ? 50.864 60.713 53.769 1.00 15.08 84 GLY A O 1
ATOM 661 N N . SER A 1 85 ? 50.350 59.722 51.808 1.00 12.00 85 SER A N 1
ATOM 662 C CA . SER A 1 85 ? 51.323 60.516 51.056 1.00 11.52 85 SER A CA 1
ATOM 663 C C . SER A 1 85 ? 50.781 61.911 50.785 1.00 14.29 85 SER A C 1
ATOM 664 O O . SER A 1 85 ? 49.624 62.078 50.402 1.00 16.57 85 SER A O 1
ATOM 667 N N . GLU A 1 86 ? 51.638 62.907 50.964 1.00 12.46 86 GLU A N 1
ATOM 668 C CA . GLU A 1 86 ? 51.246 64.301 50.779 1.00 14.43 86 GLU A CA 1
ATOM 669 C C . GLU A 1 86 ? 51.458 64.829 49.373 1.00 13.53 86 GLU A C 1
ATOM 670 O O . GLU A 1 86 ? 50.773 65.755 48.943 1.00 12.76 86 GLU A O 1
ATOM 676 N N . GLU A 1 87 ? 52.392 64.223 48.653 1.00 11.63 87 GLU A N 1
ATOM 677 C CA . GLU A 1 87 ? 52.772 64.696 47.332 1.00 13.39 87 GLU A CA 1
ATOM 678 C C . GLU A 1 87 ? 52.877 63.549 46.345 1.00 14.49 87 GLU A C 1
ATOM 679 O O . GLU A 1 87 ? 53.071 62.400 46.736 1.00 12.85 87 GLU A O 1
ATOM 685 N N . ARG A 1 88 ? 52.762 63.886 45.064 1.00 12.37 88 ARG A N 1
ATOM 686 C CA . ARG A 1 88 ? 52.849 62.910 43.979 1.00 12.49 88 ARG A CA 1
ATOM 687 C C . ARG A 1 88 ? 53.418 63.642 42.766 1.00 14.83 88 ARG A C 1
ATOM 688 O O . ARG A 1 88 ? 52.796 64.554 42.227 1.00 14.68 88 ARG A O 1
ATOM 696 N N . ARG A 1 89 ? 54.625 63.261 42.364 1.00 15.66 89 ARG A N 1
ATOM 697 C CA . ARG A 1 89 ? 55.292 63.867 41.218 1.00 18.18 89 ARG A CA 1
ATOM 698 C C . ARG A 1 89 ? 55.286 65.400 41.208 1.00 21.84 89 ARG A C 1
ATOM 699 O O . ARG A 1 89 ? 54.898 66.028 40.218 1.00 23.04 89 ARG A O 1
ATOM 707 N N . GLY A 1 90 ? 55.695 66.003 42.320 1.00 20.80 90 GLY A N 1
ATOM 708 C CA . GLY A 1 90 ? 55.793 67.453 42.378 1.00 20.94 90 GLY A CA 1
ATOM 709 C C . GLY A 1 90 ? 54.589 68.299 42.749 1.00 20.66 90 GLY A C 1
ATOM 710 O O . GLY A 1 90 ? 54.727 69.514 42.900 1.00 21.68 90 GLY A O 1
ATOM 711 N N . ARG A 1 91 ? 53.420 67.680 42.877 1.00 16.56 91 ARG A N 1
ATOM 712 C CA . ARG A 1 91 ? 52.207 68.401 43.255 1.00 15.00 91 ARG A CA 1
ATOM 713 C C . ARG A 1 91 ? 51.568 67.663 44.423 1.00 13.18 91 ARG A C 1
ATOM 714 O O . ARG A 1 91 ? 51.806 66.475 44.623 1.00 12.21 91 ARG A O 1
ATOM 722 N N . PRO A 1 92 ? 50.731 68.348 45.203 1.00 12.00 92 PRO A N 1
ATOM 723 C CA . PRO A 1 92 ? 50.041 67.672 46.300 1.00 10.96 92 PRO A CA 1
ATOM 724 C C . PRO A 1 92 ? 49.235 66.481 45.772 1.00 12.55 92 PRO A C 1
ATOM 725 O O . PRO A 1 92 ? 48.738 66.512 44.641 1.00 13.18 92 PRO A O 1
ATOM 729 N N . ALA A 1 93 ? 49.131 65.434 46.583 1.00 10.50 93 ALA A N 1
ATOM 730 C CA . ALA A 1 93 ? 48.362 64.244 46.223 1.00 10.38 93 ALA A CA 1
ATOM 731 C C . ALA A 1 93 ? 46.915 64.633 45.920 1.00 12.67 93 ALA A C 1
ATOM 732 O O . ALA A 1 93 ? 46.433 65.688 46.357 1.00 12.70 93 ALA A O 1
ATOM 734 N N . LEU A 1 94 ? 46.206 63.773 45.198 1.00 10.56 94 LEU A N 1
ATOM 735 C CA . LEU A 1 94 ? 44.844 64.112 44.793 1.00 10.47 94 LEU A CA 1
ATOM 736 C C . LEU A 1 94 ? 43.918 64.429 45.947 1.00 10.98 94 LEU A C 1
ATOM 737 O O . LEU A 1 94 ? 43.107 65.340 45.834 1.00 10.99 94 LEU A O 1
ATOM 742 N N . HIS A 1 95 ? 44.054 63.696 47.055 1.00 10.47 95 HIS A N 1
ATOM 743 C CA . HIS A 1 95 ? 43.190 63.909 48.204 1.00 11.57 95 HIS A CA 1
ATOM 744 C C . HIS A 1 95 ? 43.615 65.112 49.047 1.00 10.12 95 HIS A C 1
ATOM 745 O O . HIS A 1 95 ? 43.051 65.366 50.110 1.00 13.06 95 HIS A O 1
ATOM 752 N N . ARG A 1 96 ? 44.619 65.844 48.570 1.00 10.87 96 ARG A N 1
ATOM 753 C CA . ARG A 1 96 ? 45.048 67.061 49.257 1.00 12.17 96 ARG A CA 1
ATOM 754 C C . ARG A 1 96 ? 44.691 68.274 48.392 1.00 13.82 96 ARG A C 1
ATOM 755 O O . ARG A 1 96 ? 44.773 69.424 48.839 1.00 14.56 96 ARG A O 1
ATOM 763 N N . LEU A 1 97 ? 44.275 68.004 47.154 1.00 15.46 97 LEU A N 1
ATOM 764 C CA . LEU A 1 97 ? 43.848 69.054 46.228 1.00 13.85 97 LEU A CA 1
ATOM 765 C C . LEU A 1 97 ? 42.328 69.127 46.210 1.00 14.09 97 LEU A C 1
ATOM 766 O O . LEU A 1 97 ? 41.754 70.156 45.845 1.00 13.21 97 LEU A O 1
ATOM 771 N N . HIS A 1 98 ? 41.695 68.014 46.576 1.00 13.38 98 HIS A N 1
ATOM 772 C CA . HIS A 1 98 ? 40.242 67.869 46.630 1.00 12.75 98 HIS A CA 1
ATOM 773 C C . HIS A 1 98 ? 39.887 67.075 47.882 1.00 12.87 98 HIS A C 1
ATOM 774 O O . HIS A 1 98 ? 40.732 66.367 48.433 1.00 14.76 98 HIS A O 1
ATOM 781 N N . PRO A 1 99 ? 38.630 67.175 48.345 1.00 12.06 99 PRO A N 1
ATOM 782 C CA . PRO A 1 99 ? 38.180 66.343 49.465 1.00 11.84 99 PRO A CA 1
ATOM 783 C C . PRO A 1 99 ? 38.535 64.882 49.201 1.00 11.38 99 PRO A C 1
ATOM 784 O O . PRO A 1 99 ? 38.317 64.369 48.101 1.00 11.30 99 PRO A O 1
ATOM 788 N N . MET A 1 100 ? 39.069 64.212 50.210 1.00 10.39 100 MET A N 1
ATOM 789 C CA . MET A 1 100 ? 39.478 62.827 50.046 1.00 9.90 100 MET A CA 1
ATOM 790 C C . MET A 1 100 ? 38.400 61.914 49.477 1.00 12.04 100 MET A C 1
ATOM 791 O O . MET A 1 100 ? 38.693 61.063 48.634 1.00 11.69 100 MET A O 1
ATOM 796 N N . PRO A 1 101 ? 37.144 62.062 49.921 1.00 10.42 101 PRO A N 1
ATOM 797 C CA . PRO A 1 101 ? 36.120 61.163 49.382 1.00 9.79 101 PRO A CA 1
ATOM 798 C C . PRO A 1 101 ? 35.992 61.266 47.868 1.00 9.84 101 PRO A C 1
ATOM 799 O O . PRO A 1 101 ? 35.736 60.260 47.191 1.00 10.36 101 PRO A O 1
ATOM 803 N N . LEU A 1 102 ? 36.175 62.469 47.330 1.00 8.97 102 LEU A N 1
ATOM 804 C CA . LEU A 1 102 ? 36.061 62.630 45.883 1.00 8.01 102 LEU A CA 1
ATOM 805 C C . LEU A 1 102 ? 37.234 61.971 45.170 1.00 9.32 102 LEU A C 1
ATOM 806 O O . LEU A 1 102 ? 37.083 61.470 44.062 1.00 9.87 102 LEU A O 1
ATOM 811 N N . ALA A 1 103 ? 38.407 61.966 45.799 1.00 9.44 103 ALA A N 1
ATOM 812 C CA . ALA A 1 103 ? 39.575 61.334 45.195 1.00 8.24 103 ALA A CA 1
ATOM 813 C C . ALA A 1 103 ? 39.416 59.817 45.247 1.00 8.64 103 ALA A C 1
ATOM 814 O O . ALA A 1 103 ? 39.760 59.105 44.295 1.00 9.63 103 ALA A O 1
ATOM 816 N N . LEU A 1 104 ? 38.900 59.313 46.368 1.00 9.22 104 LEU A N 1
ATOM 817 C CA . LEU A 1 104 ? 38.690 57.882 46.535 1.00 7.47 104 LEU A CA 1
ATOM 818 C C . LEU A 1 104 ? 37.733 57.424 45.445 1.00 9.05 104 LEU A C 1
ATOM 819 O O . LEU A 1 104 ? 37.998 56.455 44.723 1.00 8.73 104 LEU A O 1
ATOM 824 N N . ASN A 1 105 ? 36.638 58.156 45.293 1.00 9.87 105 ASN A N 1
ATOM 825 C CA . ASN A 1 105 ? 35.643 57.791 44.293 1.00 9.97 105 ASN A CA 1
ATOM 826 C C . ASN A 1 105 ? 36.194 57.914 42.876 1.00 11.00 105 ASN A C 1
ATOM 827 O O . ASN A 1 105 ? 35.920 57.060 42.016 1.00 9.85 105 ASN A O 1
ATOM 832 N N . ALA A 1 106 ? 36.980 58.954 42.622 1.00 10.47 106 ALA A N 1
ATOM 833 C CA . ALA A 1 106 ? 37.586 59.118 41.300 1.00 10.17 106 ALA A CA 1
ATOM 834 C C . ALA A 1 106 ? 38.427 57.883 40.983 1.00 9.25 106 ALA A C 1
ATOM 835 O O . ALA A 1 106 ? 38.421 57.389 39.856 1.00 8.60 106 ALA A O 1
ATOM 837 N N . GLY A 1 107 ? 39.158 57.391 41.977 1.00 8.40 107 GLY A N 1
ATOM 838 C CA . GLY A 1 107 ? 39.961 56.196 41.762 1.00 9.56 107 GLY A CA 1
ATOM 839 C C . GLY A 1 107 ? 39.115 55.009 41.320 1.00 9.87 107 GLY A C 1
ATOM 840 O O . GLY A 1 107 ? 39.527 54.232 40.464 1.00 8.74 107 GLY A O 1
ATOM 841 N N . ASP A 1 108 ? 37.937 54.852 41.917 1.00 9.25 108 ASP A N 1
ATOM 842 C CA . ASP A 1 108 ? 37.027 53.766 41.560 1.00 10.36 108 ASP A CA 1
ATOM 843 C C . ASP A 1 108 ? 36.540 53.935 40.122 1.00 9.24 108 ASP A C 1
ATOM 844 O O . ASP A 1 108 ? 36.417 52.956 39.375 1.00 9.51 108 ASP A O 1
ATOM 849 N N . ALA A 1 109 ? 36.244 55.178 39.748 1.00 8.74 109 ALA A N 1
ATOM 850 C CA . ALA A 1 109 ? 35.784 55.478 38.400 1.00 9.09 109 ALA A CA 1
ATOM 851 C C . ALA A 1 109 ? 36.873 55.153 37.387 1.00 10.07 109 ALA A C 1
ATOM 852 O O . ALA A 1 109 ? 36.587 54.635 36.304 1.00 10.99 109 ALA A O 1
ATOM 854 N N . MET A 1 110 ? 38.120 55.472 37.732 1.00 8.01 110 MET A N 1
ATOM 855 C CA . MET A 1 110 ? 39.248 55.189 36.848 1.00 8.45 110 MET A CA 1
ATOM 856 C C . MET A 1 110 ? 39.433 53.674 36.684 1.00 8.74 110 MET A C 1
ATOM 857 O O . MET A 1 110 ? 39.718 53.181 35.587 1.00 9.42 110 MET A O 1
ATOM 862 N N . HIS A 1 111 ? 39.265 52.936 37.780 1.00 8.47 111 HIS A N 1
ATOM 863 C CA . HIS A 1 111 ? 39.372 51.483 37.759 1.00 8.69 111 HIS A CA 1
ATOM 864 C C . HIS A 1 111 ? 38.280 50.940 36.815 1.00 8.26 111 HIS A C 1
ATOM 865 O O . HIS A 1 111 ? 38.536 50.051 36.000 1.00 8.48 111 HIS A O 1
ATOM 872 N N . ALA A 1 112 ? 37.074 51.491 36.908 1.00 9.06 112 ALA A N 1
ATOM 873 C CA . ALA A 1 112 ? 35.988 51.071 36.022 1.00 9.14 112 ALA A CA 1
ATOM 874 C C . ALA A 1 112 ? 36.358 51.335 34.559 1.00 8.86 112 ALA A C 1
ATOM 875 O O . ALA A 1 112 ? 36.077 50.511 33.684 1.00 9.90 112 ALA A O 1
ATOM 877 N N . GLU A 1 113 ? 36.977 52.481 34.280 1.00 9.41 113 GLU A N 1
ATOM 878 C CA . GLU A 1 113 ? 37.366 52.784 32.905 1.00 9.10 113 GLU A CA 1
ATOM 879 C C . GLU A 1 113 ? 38.427 51.811 32.389 1.00 9.51 113 GLU A C 1
ATOM 880 O O . GLU A 1 113 ? 38.461 51.509 31.193 1.00 9.76 113 GLU A O 1
ATOM 886 N N . MET A 1 114 ? 39.296 51.323 33.274 1.00 9.06 114 MET A N 1
ATOM 887 C CA . MET A 1 114 ? 40.295 50.346 32.857 1.00 8.61 114 MET A CA 1
ATOM 888 C C . MET A 1 114 ? 39.562 49.096 32.350 1.00 9.58 114 MET A C 1
ATOM 889 O O . MET A 1 114 ? 39.897 48.559 31.292 1.00 9.77 114 MET A O 1
ATOM 894 N N . TRP A 1 115 ? 38.556 48.632 33.093 1.00 9.25 115 TRP A N 1
ATOM 895 C CA . TRP A 1 115 ? 37.822 47.446 32.669 1.00 8.21 115 TRP A CA 1
ATOM 896 C C . TRP A 1 115 ? 36.963 47.701 31.439 1.00 10.35 115 TRP A C 1
ATOM 897 O O . TRP A 1 115 ? 36.728 46.791 30.655 1.00 10.29 115 TRP A O 1
ATOM 908 N N . GLY A 1 116 ? 36.501 48.938 31.272 1.00 9.58 116 GLY A N 1
ATOM 909 C CA . GLY A 1 116 ? 35.714 49.276 30.097 1.00 10.45 116 GLY A CA 1
ATOM 910 C C . GLY A 1 116 ? 36.603 49.162 28.871 1.00 9.99 116 GLY A C 1
ATOM 911 O O . GLY A 1 116 ? 36.196 48.612 27.854 1.00 10.92 116 GLY A O 1
ATOM 912 N N . LEU A 1 117 ? 37.823 49.679 28.966 1.00 9.11 117 LEU A N 1
ATOM 913 C CA . LEU A 1 117 ? 38.757 49.591 27.859 1.00 9.76 117 LEU A CA 1
ATOM 914 C C . LEU A 1 117 ? 39.046 48.113 27.556 1.00 9.25 117 LEU A C 1
ATOM 915 O O . LEU A 1 117 ? 39.093 47.694 26.393 1.00 10.40 117 LEU A O 1
ATOM 920 N N . LEU A 1 118 ? 39.210 47.309 28.601 1.00 7.64 118 LEU A N 1
ATOM 921 C CA . LEU A 1 118 ? 39.499 45.889 28.399 1.00 8.95 118 LEU A CA 1
ATOM 922 C C . LEU A 1 118 ? 38.330 45.173 27.726 1.00 9.44 118 LEU A C 1
ATOM 923 O O . LEU A 1 118 ? 38.541 44.360 26.823 1.00 9.98 118 LEU A O 1
ATOM 928 N N . ALA A 1 119 ? 37.106 45.469 28.165 1.00 10.61 119 ALA A N 1
ATOM 929 C CA . ALA A 1 119 ? 35.933 44.829 27.561 1.00 10.35 119 ALA A CA 1
ATOM 930 C C . ALA A 1 119 ? 35.801 45.258 26.104 1.00 12.75 119 ALA A C 1
ATOM 931 O O . ALA A 1 119 ? 35.483 44.447 25.242 1.00 13.05 119 ALA A O 1
ATOM 933 N N . GLU A 1 120 ? 36.054 46.531 25.820 1.00 12.61 120 GLU A N 1
ATOM 934 C CA . GLU A 1 120 ? 35.966 47.011 24.444 1.00 14.30 120 GLU A CA 1
ATOM 935 C C . GLU A 1 120 ? 37.039 46.399 23.549 1.00 13.79 120 GLU A C 1
ATOM 936 O O . GLU A 1 120 ? 36.759 46.014 22.414 1.00 12.69 120 GLU A O 1
ATOM 942 N N . GLY A 1 121 ? 38.265 46.294 24.057 1.00 10.67 121 GLY A N 1
ATOM 943 C CA . GLY A 1 121 ? 39.351 45.724 23.277 1.00 10.76 121 GLY A CA 1
ATOM 944 C C . GLY A 1 121 ? 39.111 44.262 22.985 1.00 11.13 121 GLY A C 1
ATOM 945 O O . GLY A 1 121 ? 39.527 43.742 21.938 1.00 12.76 121 GLY A O 1
ATOM 946 N N . LEU A 1 122 ? 38.457 43.582 23.917 1.00 10.33 122 LEU A N 1
ATOM 947 C CA . LEU A 1 122 ? 38.143 42.179 23.725 1.00 11.87 122 LEU A CA 1
ATOM 948 C C . LEU A 1 122 ? 37.037 42.081 22.672 1.00 13.04 122 LEU A C 1
ATOM 949 O O . LEU A 1 122 ? 37.135 41.286 21.736 1.00 14.45 122 LEU A O 1
ATOM 954 N N . ALA A 1 123 ? 36.005 42.910 22.803 1.00 14.57 123 ALA A N 1
ATOM 955 C CA . ALA A 1 123 ? 34.905 42.873 21.835 1.00 15.45 123 ALA A CA 1
ATOM 956 C C . ALA A 1 123 ? 35.431 43.076 20.408 1.00 17.36 123 ALA A C 1
ATOM 957 O O . ALA A 1 123 ? 34.991 42.396 19.471 1.00 17.40 123 ALA A O 1
ATOM 959 N N . ARG A 1 124 ? 36.380 43.994 20.238 1.00 18.52 124 ARG A N 1
ATOM 960 C CA . ARG A 1 124 ? 36.945 44.273 18.912 1.00 18.90 124 ARG A CA 1
ATOM 961 C C . ARG A 1 124 ? 37.934 43.235 18.392 1.00 20.40 124 ARG A C 1
ATOM 962 O O . ARG A 1 124 ? 38.408 43.333 17.255 1.00 23.64 124 ARG A O 1
ATOM 970 N N . GLY A 1 125 ? 38.265 42.247 19.214 1.00 16.52 125 GLY A N 1
ATOM 971 C CA . GLY A 1 125 ? 39.183 41.215 18.767 1.00 14.99 125 GLY A CA 1
ATOM 972 C C . GLY A 1 125 ? 40.657 41.432 19.029 1.00 16.82 125 GLY A C 1
ATOM 973 O O . GLY A 1 125 ? 41.482 40.635 18.593 1.00 18.92 125 GLY A O 1
ATOM 974 N N . LEU A 1 126 ? 41.002 42.505 19.739 1.00 13.99 126 LEU A N 1
ATOM 975 C CA . LEU A 1 126 ? 42.404 42.767 20.048 1.00 15.07 126 LEU A CA 1
ATOM 976 C C . LEU A 1 126 ? 42.850 41.974 21.269 1.00 11.17 126 LEU A C 1
ATOM 977 O O . LEU A 1 126 ? 44.022 41.626 21.393 1.00 14.59 126 LEU A O 1
ATOM 982 N N . PHE A 1 127 ? 41.905 41.695 22.171 1.00 11.87 127 PHE A N 1
ATOM 983 C CA . PHE A 1 127 ? 42.211 40.978 23.410 1.00 9.61 127 PHE A CA 1
ATOM 984 C C . PHE A 1 127 ? 41.517 39.637 23.540 1.00 11.36 127 PHE A C 1
ATOM 985 O O . PHE A 1 127 ? 40.287 39.577 23.565 1.00 11.64 127 PHE A O 1
ATOM 993 N N . PRO A 1 128 ? 42.291 38.548 23.642 1.00 10.55 128 PRO A N 1
ATOM 994 C CA . PRO A 1 128 ? 41.692 37.250 23.969 1.00 12.53 128 PRO A CA 1
ATOM 995 C C . PRO A 1 128 ? 41.196 37.312 25.407 1.00 9.74 128 PRO A C 1
ATOM 996 O O . PRO A 1 128 ? 41.623 38.166 26.187 1.00 10.63 128 PRO A O 1
ATOM 1000 N N . PRO A 1 129 ? 40.271 36.418 25.777 1.00 10.30 129 PRO A N 1
ATOM 1001 C CA . PRO A 1 129 ? 39.783 36.376 27.161 1.00 10.50 129 PRO A CA 1
ATOM 1002 C C . PRO A 1 129 ? 40.924 36.327 28.176 1.00 10.50 129 PRO A C 1
ATOM 1003 O O . PRO A 1 129 ? 40.827 36.899 29.272 1.00 10.25 129 PRO A O 1
ATOM 1007 N N . GLU A 1 130 ? 41.999 35.638 27.814 1.00 10.53 130 GLU A N 1
ATOM 1008 C CA . GLU A 1 130 ? 43.145 35.506 28.701 1.00 10.43 130 GLU A CA 1
ATOM 1009 C C . GLU A 1 130 ? 43.723 36.846 29.139 1.00 9.27 130 GLU A C 1
ATOM 1010 O O . GLU A 1 130 ? 44.295 36.951 30.225 1.00 9.67 130 GLU A O 1
ATOM 1016 N N . VAL A 1 131 ? 43.603 37.871 28.299 1.00 8.58 131 VAL A N 1
ATOM 1017 C CA . VAL A 1 131 ? 44.123 39.181 28.669 1.00 8.43 131 VAL A CA 1
ATOM 1018 C C . VAL A 1 131 ? 43.330 39.742 29.855 1.00 9.11 131 VAL A C 1
ATOM 1019 O O . VAL A 1 131 ? 43.902 40.356 30.761 1.00 9.18 131 VAL A O 1
ATOM 1023 N N . LEU A 1 132 ? 42.019 39.534 29.863 1.00 9.04 132 LEU A N 1
ATOM 1024 C CA . LEU A 1 132 ? 41.235 40.037 30.988 1.00 10.00 132 LEU A CA 1
ATOM 1025 C C . LEU A 1 132 ? 41.536 39.208 32.237 1.00 10.01 132 LEU A C 1
ATOM 1026 O O . LEU A 1 132 ? 41.534 39.737 33.354 1.00 9.78 132 LEU A O 1
ATOM 1031 N N . LEU A 1 133 ? 41.806 37.915 32.069 1.00 9.27 133 LEU A N 1
ATOM 1032 C CA . LEU A 1 133 ? 42.157 37.090 33.222 1.00 8.93 133 LEU A CA 1
ATOM 1033 C C . LEU A 1 133 ? 43.491 37.591 33.787 1.00 10.22 133 LEU A C 1
ATOM 1034 O O . LEU A 1 133 ? 43.683 37.630 35.009 1.00 10.88 133 LEU A O 1
ATOM 1039 N N . GLU A 1 134 ? 44.409 37.994 32.910 1.00 8.67 134 GLU A N 1
ATOM 1040 C CA . GLU A 1 134 ? 45.688 38.516 33.373 1.00 8.12 134 GLU A CA 1
ATOM 1041 C C . GLU A 1 134 ? 45.480 39.822 34.147 1.00 8.85 134 GLU A C 1
ATOM 1042 O O . GLU A 1 134 ? 46.109 40.030 35.180 1.00 9.28 134 GLU A O 1
ATOM 1048 N N . PHE A 1 135 ? 44.596 40.697 33.669 1.00 9.11 135 PHE A N 1
ATOM 1049 C CA . PHE A 1 135 ? 44.368 41.936 34.404 1.00 8.12 135 PHE A CA 1
ATOM 1050 C C . PHE A 1 135 ? 43.693 41.643 35.736 1.00 9.16 135 PHE A C 1
ATOM 1051 O O . PHE A 1 135 ? 43.909 42.358 36.705 1.00 8.77 135 PHE A O 1
ATOM 1059 N N . HIS A 1 136 ? 42.893 40.587 35.806 1.00 8.75 136 HIS A N 1
ATOM 1060 C CA . HIS A 1 136 ? 42.295 40.259 37.097 1.00 8.59 136 HIS A CA 1
ATOM 1061 C C . HIS A 1 136 ? 43.440 39.874 38.043 1.00 10.75 136 HIS A C 1
ATOM 1062 O O . HIS A 1 136 ? 43.467 40.305 39.201 1.00 10.06 136 HIS A O 1
ATOM 1069 N N . GLU A 1 137 ? 44.392 39.075 37.552 1.00 7.76 137 GLU A N 1
ATOM 1070 C CA . GLU A 1 137 ? 45.529 38.671 38.372 1.00 9.19 137 GLU A CA 1
ATOM 1071 C C . GLU A 1 137 ? 46.328 39.901 38.805 1.00 9.86 137 GLU A C 1
ATOM 1072 O O . GLU A 1 137 ? 46.772 39.995 39.955 1.00 9.79 137 GLU A O 1
ATOM 1078 N N . VAL A 1 138 ? 46.505 40.846 37.885 1.00 8.95 138 VAL A N 1
ATOM 1079 C CA . VAL A 1 138 ? 47.233 42.072 38.196 1.00 8.80 138 VAL A CA 1
ATOM 1080 C C . VAL A 1 138 ? 46.577 42.812 39.356 1.00 8.83 138 VAL A C 1
ATOM 1081 O O . VAL A 1 138 ? 47.247 43.159 40.329 1.00 9.24 138 VAL A O 1
ATOM 1085 N N . VAL A 1 139 ? 45.269 43.042 39.290 1.00 7.62 139 VAL A N 1
ATOM 1086 C CA . VAL A 1 139 ? 44.640 43.792 40.379 1.00 7.72 139 VAL A CA 1
ATOM 1087 C C . VAL A 1 139 ? 44.595 42.985 41.675 1.00 8.80 139 VAL A C 1
ATOM 1088 O O . VAL A 1 139 ? 44.852 43.525 42.763 1.00 10.14 139 VAL A O 1
ATOM 1092 N N . ARG A 1 140 ? 44.305 41.696 41.562 1.00 8.36 140 ARG A N 1
ATOM 1093 C CA . ARG A 1 140 ? 44.228 40.817 42.732 1.00 7.88 140 ARG A CA 1
ATOM 1094 C C . ARG A 1 140 ? 45.547 40.746 43.494 1.00 9.26 140 ARG A C 1
ATOM 1095 O O . ARG A 1 140 ? 45.585 40.940 44.709 1.00 10.08 140 ARG A O 1
ATOM 1103 N N . ARG A 1 141 ? 46.639 40.491 42.783 1.00 8.98 141 ARG A N 1
ATOM 1104 C CA . ARG A 1 141 ? 47.938 40.399 43.453 1.00 7.91 141 ARG A CA 1
ATOM 1105 C C . ARG A 1 141 ? 48.385 41.728 44.026 1.00 8.97 141 ARG A C 1
ATOM 1106 O O . ARG A 1 141 ? 48.888 41.791 45.150 1.00 8.92 141 ARG A O 1
ATOM 1114 N N . THR A 1 142 ? 48.185 42.796 43.260 1.00 8.81 142 THR A N 1
ATOM 1115 C CA . THR A 1 142 ? 48.599 44.114 43.715 1.00 7.51 142 THR A CA 1
ATOM 1116 C C . THR A 1 142 ? 47.836 44.519 44.965 1.00 7.49 142 THR A C 1
ATOM 1117 O O . THR A 1 142 ? 48.436 45.022 45.918 1.00 8.88 142 THR A O 1
ATOM 1121 N N . ALA A 1 143 ? 46.527 44.298 44.967 1.00 8.54 143 ALA A N 1
ATOM 1122 C CA . ALA A 1 143 ? 45.727 44.639 46.138 1.00 8.33 143 ALA A CA 1
ATOM 1123 C C . ALA A 1 143 ? 46.163 43.810 47.353 1.00 10.04 143 ALA A C 1
ATOM 1124 O O . ALA A 1 143 ? 46.227 44.329 48.458 1.00 9.94 143 ALA A O 1
ATOM 1126 N N . TYR A 1 144 ? 46.482 42.535 47.162 1.00 8.96 144 TYR A N 1
ATOM 1127 C CA . TYR A 1 144 ? 46.899 41.735 48.313 1.00 7.36 144 TYR A CA 1
ATOM 1128 C C . TYR A 1 144 ? 48.255 42.214 48.824 1.00 8.51 144 TYR A C 1
ATOM 1129 O O . TYR A 1 144 ? 48.493 42.266 50.037 1.00 9.28 144 TYR A O 1
ATOM 1138 N N . GLY A 1 145 ? 49.146 42.563 47.903 1.00 9.07 145 GLY A N 1
ATOM 1139 C CA . GLY A 1 145 ? 50.454 43.067 48.303 1.00 8.89 145 GLY A CA 1
ATOM 1140 C C . GLY A 1 145 ? 50.330 44.365 49.090 1.00 8.31 145 GLY A C 1
ATOM 1141 O O . GLY A 1 145 ? 51.064 44.575 50.059 1.00 8.84 145 GLY A O 1
ATOM 1142 N N . GLN A 1 146 ? 49.428 45.250 48.668 1.00 8.35 146 GLN A N 1
ATOM 1143 C CA . GLN A 1 146 ? 49.203 46.515 49.371 1.00 8.34 146 GLN A CA 1
ATOM 1144 C C . GLN A 1 146 ? 48.616 46.221 50.758 1.00 9.34 146 GLN A C 1
ATOM 1145 O O . GLN A 1 146 ? 48.938 46.906 51.733 1.00 10.08 146 GLN A O 1
ATOM 1151 N N . HIS A 1 147 ? 47.761 45.205 50.841 1.00 8.40 147 HIS A N 1
ATOM 1152 C CA . HIS A 1 147 ? 47.198 44.796 52.132 1.00 8.05 147 HIS A CA 1
ATOM 1153 C C . HIS A 1 147 ? 48.348 44.393 53.064 1.00 9.60 147 HIS A C 1
ATOM 1154 O O . HIS A 1 147 ? 48.423 44.847 54.212 1.00 9.88 147 HIS A O 1
ATOM 1161 N N . LEU A 1 148 ? 49.250 43.543 52.576 1.00 9.27 148 LEU A N 1
ATOM 1162 C CA . LEU A 1 148 ? 50.381 43.101 53.394 1.00 8.87 148 LEU A CA 1
ATOM 1163 C C . LEU A 1 148 ? 51.262 44.279 53.806 1.00 8.33 148 LEU A C 1
ATOM 1164 O O . LEU A 1 148 ? 51.758 44.336 54.933 1.00 9.92 148 LEU A O 1
ATOM 1169 N N . ASP A 1 149 ? 51.456 45.225 52.887 1.00 8.04 149 ASP A N 1
ATOM 1170 C CA . ASP A 1 149 ? 52.295 46.390 53.145 1.00 9.28 149 ASP A CA 1
ATOM 1171 C C . ASP A 1 149 ? 51.675 47.264 54.237 1.00 8.80 149 ASP A C 1
ATOM 1172 O O . ASP A 1 149 ? 52.340 47.653 55.193 1.00 9.80 149 ASP A O 1
ATOM 1177 N N . LEU A 1 150 ? 50.394 47.567 54.097 1.00 9.60 150 LEU A N 1
ATOM 1178 C CA . LEU A 1 150 ? 49.708 48.387 55.092 1.00 9.75 150 LEU A CA 1
ATOM 1179 C C . LEU A 1 150 ? 49.688 47.679 56.450 1.00 11.12 150 LEU A C 1
ATOM 1180 O O . LEU A 1 150 ? 49.912 48.313 57.491 1.00 11.30 150 LEU A O 1
ATOM 1185 N N . LEU A 1 151 ? 49.430 46.375 56.443 1.00 9.58 151 LEU A N 1
ATOM 1186 C CA . LEU A 1 151 ? 49.375 45.621 57.693 1.00 9.43 151 LEU A CA 1
ATOM 1187 C C . LEU A 1 151 ? 50.723 45.658 58.400 1.00 9.73 151 LEU A C 1
ATOM 1188 O O . LEU A 1 151 ? 50.793 45.790 59.623 1.00 12.61 151 LEU A O 1
ATOM 1193 N N . TRP A 1 152 ? 51.803 45.545 57.636 1.00 8.72 152 TRP A N 1
ATOM 1194 C CA . TRP A 1 152 ? 53.131 45.568 58.242 1.00 8.42 152 TRP A CA 1
ATOM 1195 C C . TRP A 1 152 ? 53.367 46.887 58.998 1.00 9.28 152 TRP A C 1
ATOM 1196 O O . TRP A 1 152 ? 53.795 46.896 60.157 1.00 10.20 152 TRP A O 1
ATOM 1207 N N . THR A 1 153 ? 53.079 48.004 58.340 1.00 9.74 153 THR A N 1
ATOM 1208 C CA . THR A 1 153 ? 53.262 49.309 58.952 1.00 9.41 153 THR A CA 1
ATOM 1209 C C . THR A 1 153 ? 52.420 49.487 60.222 1.00 10.64 153 THR A C 1
ATOM 1210 O O . THR A 1 153 ? 52.867 50.110 61.192 1.00 12.35 153 THR A O 1
ATOM 1214 N N . LEU A 1 154 ? 51.218 48.932 60.215 1.00 10.74 154 LEU A N 1
ATOM 1215 C CA . LEU A 1 154 ? 50.296 49.068 61.347 1.00 12.04 154 LEU A CA 1
ATOM 1216 C C . LEU A 1 154 ? 50.405 48.032 62.464 1.00 13.97 154 LEU A C 1
ATOM 1217 O O . LEU A 1 154 ? 49.692 48.129 63.473 1.00 17.45 154 LEU A O 1
ATOM 1222 N N . GLY A 1 155 ? 51.299 47.062 62.311 1.00 15.13 155 GLY A N 1
ATOM 1223 C CA . GLY A 1 155 ? 51.426 46.010 63.314 1.00 15.62 155 GLY A CA 1
ATOM 1224 C C . GLY A 1 155 ? 52.100 46.339 64.636 1.00 16.23 155 GLY A C 1
ATOM 1225 O O . GLY A 1 155 ? 52.813 47.326 64.763 1.00 18.30 155 GLY A O 1
ATOM 1226 N N . GLY A 1 156 ? 51.881 45.482 65.632 1.00 19.90 156 GLY A N 1
ATOM 1227 C CA . GLY A 1 156 ? 52.474 45.699 66.947 1.00 20.26 156 GLY A CA 1
ATOM 1228 C C . GLY A 1 156 ? 53.962 45.395 66.995 1.00 21.79 156 GLY A C 1
ATOM 1229 O O . GLY A 1 156 ? 54.675 45.832 67.894 1.00 22.28 156 GLY A O 1
ATOM 1230 N N . THR A 1 157 ? 54.422 44.606 66.036 1.00 21.15 157 THR A N 1
ATOM 1231 C CA . THR A 1 157 ? 55.832 44.272 65.932 1.00 18.87 157 THR A CA 1
ATOM 1232 C C . THR A 1 157 ? 56.140 44.337 64.444 1.00 17.84 157 THR A C 1
ATOM 1233 O O . THR A 1 157 ? 55.223 44.481 63.629 1.00 21.96 157 THR A O 1
ATOM 1237 N N . PHE A 1 158 ? 57.409 44.234 64.077 1.00 17.02 158 PHE A N 1
ATOM 1238 C CA . PHE A 1 158 ? 57.775 44.353 62.663 1.00 15.57 158 PHE A CA 1
ATOM 1239 C C . PHE A 1 158 ? 58.645 43.203 62.184 1.00 16.04 158 PHE A C 1
ATOM 1240 O O . PHE A 1 158 ? 59.784 43.044 62.619 1.00 19.27 158 PHE A O 1
ATOM 1248 N N . ASP A 1 159 ? 58.100 42.398 61.283 1.00 10.11 159 ASP A N 1
ATOM 1249 C CA . ASP A 1 159 ? 58.845 41.256 60.755 1.00 10.99 159 ASP A CA 1
ATOM 1250 C C . ASP A 1 159 ? 59.933 41.781 59.828 1.00 11.53 159 ASP A C 1
ATOM 1251 O O . ASP A 1 159 ? 59.638 42.433 58.815 1.00 10.58 159 ASP A O 1
ATOM 1256 N N . LEU A 1 160 ? 61.185 41.505 60.186 1.00 10.81 160 LEU A N 1
ATOM 1257 C CA . LEU A 1 160 ? 62.335 41.988 59.428 1.00 9.73 160 LEU A CA 1
ATOM 1258 C C . LEU A 1 160 ? 62.951 40.948 58.507 1.00 10.01 160 LEU A C 1
ATOM 1259 O O . LEU A 1 160 ? 63.956 41.219 57.845 1.00 10.26 160 LEU A O 1
ATOM 1264 N N . ARG A 1 161 ? 62.360 39.763 58.447 1.00 11.78 161 ARG A N 1
ATOM 1265 C CA . ARG A 1 161 ? 62.903 38.723 57.585 1.00 13.42 161 ARG A CA 1
ATOM 1266 C C . ARG A 1 161 ? 62.844 39.106 56.113 1.00 12.65 161 ARG A C 1
ATOM 1267 O O . ARG A 1 161 ? 61.791 39.482 55.598 1.00 12.46 161 ARG A O 1
ATOM 1275 N N . PRO A 1 162 ? 63.975 39.005 55.407 1.00 12.94 162 PRO A N 1
ATOM 1276 C CA . PRO A 1 162 ? 63.929 39.321 53.978 1.00 12.31 162 PRO A CA 1
ATOM 1277 C C . PRO A 1 162 ? 62.861 38.543 53.200 1.00 13.24 162 PRO A C 1
ATOM 1278 O O . PRO A 1 162 ? 62.191 39.108 52.334 1.00 12.84 162 PRO A O 1
ATOM 1282 N N . GLU A 1 163 ? 62.676 37.260 53.509 1.00 12.07 163 GLU A N 1
ATOM 1283 C CA . GLU A 1 163 ? 61.699 36.469 52.773 1.00 14.01 163 GLU A CA 1
ATOM 1284 C C . GLU A 1 163 ? 60.297 37.067 52.865 1.00 13.06 163 GLU A C 1
ATOM 1285 O O . GLU A 1 163 ? 59.549 37.056 51.899 1.00 13.04 163 GLU A O 1
ATOM 1291 N N . ASP A 1 164 ? 59.941 37.608 54.025 1.00 13.29 164 ASP A N 1
ATOM 1292 C CA . ASP A 1 164 ? 58.619 38.192 54.187 1.00 12.94 164 ASP A CA 1
ATOM 1293 C C . ASP A 1 164 ? 58.509 39.447 53.325 1.00 11.56 164 ASP A C 1
ATOM 1294 O O . ASP A 1 164 ? 57.466 39.714 52.730 1.00 11.78 164 ASP A O 1
ATOM 1299 N N . TYR A 1 165 ? 59.589 40.217 53.265 1.00 10.96 165 TYR A N 1
ATOM 1300 C CA . TYR A 1 165 ? 59.598 41.428 52.459 1.00 9.60 165 TYR A CA 1
ATOM 1301 C C . TYR A 1 165 ? 59.479 41.089 50.982 1.00 10.40 165 TYR A C 1
ATOM 1302 O O . TYR A 1 165 ? 58.683 41.694 50.253 1.00 10.44 165 TYR A O 1
ATOM 1311 N N . PHE A 1 166 ? 60.258 40.111 50.527 1.00 11.09 166 PHE A N 1
ATOM 1312 C CA . PHE A 1 166 ? 60.193 39.771 49.117 1.00 11.69 166 PHE A CA 1
ATOM 1313 C C . PHE A 1 166 ? 58.833 39.245 48.688 1.00 10.09 166 PHE A C 1
ATOM 1314 O O . PHE A 1 166 ? 58.400 39.486 47.564 1.00 10.78 166 PHE A O 1
ATOM 1322 N N . ARG A 1 167 ? 58.137 38.549 49.581 1.00 9.63 167 ARG A N 1
ATOM 1323 C CA . ARG A 1 167 ? 56.817 38.036 49.243 1.00 10.53 167 ARG A CA 1
ATOM 1324 C C . ARG A 1 167 ? 55.868 39.209 49.079 1.00 11.19 167 ARG A C 1
ATOM 1325 O O . ARG A 1 167 ? 55.060 39.246 48.149 1.00 12.97 167 ARG A O 1
ATOM 1333 N N . MET A 1 168 ? 55.971 40.187 49.970 1.00 9.94 168 MET A N 1
ATOM 1334 C CA . MET A 1 168 ? 55.105 41.345 49.879 1.00 10.08 168 MET A CA 1
ATOM 1335 C C . MET A 1 168 ? 55.352 42.135 48.601 1.00 9.62 168 MET A C 1
ATOM 1336 O O . MET A 1 168 ? 54.416 42.413 47.845 1.00 10.14 168 MET A O 1
ATOM 1341 N N . VAL A 1 169 ? 56.611 42.471 48.337 1.00 9.25 169 VAL A N 1
ATOM 1342 C CA . VAL A 1 169 ? 56.917 43.287 47.166 1.00 8.24 169 VAL A CA 1
ATOM 1343 C C . VAL A 1 169 ? 56.603 42.549 45.869 1.00 9.51 169 VAL A C 1
ATOM 1344 O O . VAL A 1 169 ? 56.239 43.187 44.874 1.00 9.75 169 VAL A O 1
ATOM 1348 N N . ALA A 1 170 ? 56.719 41.224 45.872 1.00 9.88 170 ALA A N 1
ATOM 1349 C CA . ALA A 1 170 ? 56.398 40.446 44.673 1.00 9.22 170 ALA A CA 1
ATOM 1350 C C . ALA A 1 170 ? 54.934 40.668 44.296 1.00 8.45 170 ALA A C 1
ATOM 1351 O O . ALA A 1 170 ? 54.586 40.747 43.115 1.00 11.53 170 ALA A O 1
ATOM 1353 N N . HIS A 1 171 ? 54.070 40.770 45.299 1.00 8.81 171 HIS A N 1
ATOM 1354 C CA . HIS A 1 171 ? 52.655 41.006 45.044 1.00 9.15 171 HIS A CA 1
ATOM 1355 C C . HIS A 1 171 ? 52.315 42.476 44.829 1.00 9.65 171 HIS A C 1
ATOM 1356 O O . HIS A 1 171 ? 51.606 42.832 43.885 1.00 9.70 171 HIS A O 1
ATOM 1363 N N . LYS A 1 172 ? 52.836 43.327 45.707 1.00 9.97 172 LYS A N 1
ATOM 1364 C CA . LYS A 1 172 ? 52.548 44.753 45.666 1.00 8.93 172 LYS A CA 1
ATOM 1365 C C . LYS A 1 172 ? 53.035 45.484 44.436 1.00 10.61 172 LYS A C 1
ATOM 1366 O O . LYS A 1 172 ? 52.325 46.335 43.902 1.00 10.61 172 LYS A O 1
ATOM 1372 N N . ALA A 1 173 ? 54.239 45.163 43.978 1.00 8.31 173 ALA A N 1
ATOM 1373 C CA . ALA A 1 173 ? 54.786 45.908 42.852 1.00 9.13 173 ALA A CA 1
ATOM 1374 C C . ALA A 1 173 ? 55.454 45.146 41.739 1.00 8.35 173 ALA A C 1
ATOM 1375 O O . ALA A 1 173 ? 55.319 45.517 40.572 1.00 9.45 173 ALA A O 1
ATOM 1377 N N . ALA A 1 174 ? 56.190 44.100 42.081 1.00 8.70 174 ALA A N 1
ATOM 1378 C CA . ALA A 1 174 ? 56.955 43.401 41.065 1.00 8.97 174 ALA A CA 1
ATOM 1379 C C . ALA A 1 174 ? 56.123 42.771 39.972 1.00 9.89 174 ALA A C 1
ATOM 1380 O O . ALA A 1 174 ? 56.459 42.885 38.796 1.00 9.89 174 ALA A O 1
ATOM 1382 N N . TYR A 1 175 ? 55.027 42.128 40.349 1.00 9.03 175 TYR A N 1
ATOM 1383 C CA . TYR A 1 175 ? 54.214 41.462 39.341 1.00 8.45 175 TYR A CA 1
ATOM 1384 C C . TYR A 1 175 ? 53.663 42.396 38.271 1.00 9.12 175 TYR A C 1
ATOM 1385 O O . TYR A 1 175 ? 53.913 42.201 37.078 1.00 10.07 175 TYR A O 1
ATOM 1394 N N . TYR A 1 176 ? 52.934 43.435 38.662 1.00 8.25 176 TYR A N 1
ATOM 1395 C CA . TYR A 1 176 ? 52.350 44.285 37.632 1.00 8.37 176 TYR A CA 1
ATOM 1396 C C . TYR A 1 176 ? 53.358 45.128 36.878 1.00 8.71 176 TYR A C 1
ATOM 1397 O O . TYR A 1 176 ? 53.135 45.482 35.712 1.00 9.42 176 TYR A O 1
ATOM 1406 N N . THR A 1 177 ? 54.477 45.423 37.531 1.00 8.78 177 THR A N 1
ATOM 1407 C CA . THR A 1 177 ? 55.496 46.250 36.923 1.00 8.27 177 THR A CA 1
ATOM 1408 C C . THR A 1 177 ? 56.323 45.566 35.856 1.00 9.73 177 THR A C 1
ATOM 1409 O O . THR A 1 177 ? 56.566 46.152 34.802 1.00 10.22 177 THR A O 1
ATOM 1413 N N . ALA A 1 178 ? 56.722 44.325 36.109 1.00 8.81 178 ALA A N 1
ATOM 1414 C CA . ALA A 1 178 ? 57.583 43.628 35.159 1.00 8.33 178 ALA A CA 1
ATOM 1415 C C . ALA A 1 178 ? 57.065 42.302 34.649 1.00 11.19 178 ALA A C 1
ATOM 1416 O O . ALA A 1 178 ? 57.405 41.899 33.538 1.00 15.29 178 ALA A O 1
ATOM 1418 N N . VAL A 1 179 ? 56.249 41.601 35.433 1.00 8.67 179 VAL A N 1
ATOM 1419 C CA . VAL A 1 179 ? 55.735 40.320 34.949 1.00 8.65 179 VAL A CA 1
ATOM 1420 C C . VAL A 1 179 ? 54.577 40.535 33.982 1.00 9.92 179 VAL A C 1
ATOM 1421 O O . VAL A 1 179 ? 54.544 39.948 32.903 1.00 9.84 179 VAL A O 1
ATOM 1425 N N . ALA A 1 180 ? 53.631 41.391 34.351 1.00 8.45 180 ALA A N 1
ATOM 1426 C CA . ALA A 1 180 ? 52.466 41.605 33.497 1.00 7.86 180 ALA A CA 1
ATOM 1427 C C . ALA A 1 180 ? 52.811 42.048 32.078 1.00 7.91 180 ALA A C 1
ATOM 1428 O O . ALA A 1 180 ? 52.238 41.526 31.116 1.00 8.98 180 ALA A O 1
ATOM 1430 N N . PRO A 1 181 ? 53.737 43.007 31.916 1.00 8.24 181 PRO A N 1
ATOM 1431 C CA . PRO A 1 181 ? 54.062 43.408 30.540 1.00 8.79 181 PRO A CA 1
ATOM 1432 C C . PRO A 1 181 ? 54.539 42.224 29.697 1.00 10.18 181 PRO A C 1
ATOM 1433 O O . PRO A 1 181 ? 54.199 42.113 28.520 1.00 10.18 181 PRO A O 1
ATOM 1437 N N . LEU A 1 182 ? 55.340 41.346 30.293 1.00 7.91 182 LEU A N 1
ATOM 1438 C CA . LEU A 1 182 ? 55.848 40.186 29.556 1.00 9.22 182 LEU A CA 1
ATOM 1439 C C . LEU A 1 182 ? 54.723 39.203 29.252 1.00 8.91 182 LEU A C 1
ATOM 1440 O O . LEU A 1 182 ? 54.544 38.775 28.105 1.00 9.86 182 LEU A O 1
ATOM 1445 N N . ARG A 1 183 ? 53.965 38.836 30.277 1.00 8.66 183 ARG A N 1
ATOM 1446 C CA . ARG A 1 183 ? 52.857 37.909 30.078 1.00 9.68 183 ARG A CA 1
ATOM 1447 C C . ARG A 1 183 ? 51.825 38.467 29.094 1.00 10.65 183 ARG A C 1
ATOM 1448 O O . ARG A 1 183 ? 51.337 37.735 28.224 1.00 9.09 183 ARG A O 1
ATOM 1456 N N . LEU A 1 184 ? 51.492 39.754 29.212 1.00 9.03 184 LEU A N 1
ATOM 1457 C CA . LEU A 1 184 ? 50.527 40.360 28.295 1.00 9.46 184 LEU A CA 1
ATOM 1458 C C . LEU A 1 184 ? 50.983 40.245 26.843 1.00 9.83 184 LEU A C 1
ATOM 1459 O O . LEU A 1 184 ? 50.179 39.960 25.972 1.00 10.42 184 LEU A O 1
ATOM 1464 N N . GLY A 1 185 ? 52.265 40.476 26.579 1.00 9.55 185 GLY A N 1
ATOM 1465 C CA . GLY A 1 185 ? 52.759 40.355 25.215 1.00 10.62 185 GLY A CA 1
ATOM 1466 C C . GLY A 1 185 ? 52.482 38.978 24.622 1.00 10.63 185 GLY A C 1
ATOM 1467 O O . GLY A 1 185 ? 51.997 38.858 23.481 1.00 11.96 185 GLY A O 1
ATOM 1468 N N . ALA A 1 186 ? 52.788 37.932 25.381 1.00 9.68 186 ALA A N 1
ATOM 1469 C CA . ALA A 1 186 ? 52.551 36.568 24.918 1.00 9.88 186 ALA A CA 1
ATOM 1470 C C . ALA A 1 186 ? 51.052 36.317 24.753 1.00 10.18 186 ALA A C 1
ATOM 1471 O O . ALA A 1 186 ? 50.605 35.786 23.737 1.00 11.17 186 ALA A O 1
ATOM 1473 N N . LEU A 1 187 ? 50.269 36.713 25.743 1.00 8.89 187 LEU A N 1
ATOM 1474 C CA . LEU A 1 187 ? 48.836 36.471 25.667 1.00 9.31 187 LEU A CA 1
ATOM 1475 C C . LEU A 1 187 ? 48.192 37.163 24.482 1.00 10.34 187 LEU A C 1
ATOM 1476 O O . LEU A 1 187 ? 47.291 36.604 23.854 1.00 10.86 187 LEU A O 1
ATOM 1481 N N . LEU A 1 188 ? 48.644 38.373 24.169 1.00 9.99 188 LEU A N 1
ATOM 1482 C CA . LEU A 1 188 ? 48.086 39.107 23.039 1.00 10.92 188 LEU A CA 1
ATOM 1483 C C . LEU A 1 188 ? 48.374 38.377 21.722 1.00 12.07 188 LEU A C 1
ATOM 1484 O O . LEU A 1 188 ? 47.598 38.468 20.767 1.00 12.40 188 LEU A O 1
ATOM 1489 N N . ALA A 1 189 ? 49.479 37.644 21.694 1.00 10.95 189 ALA A N 1
ATOM 1490 C CA . ALA A 1 189 ? 49.882 36.890 20.503 1.00 11.37 189 ALA A CA 1
ATOM 1491 C C . ALA A 1 189 ? 49.299 35.479 20.501 1.00 14.14 189 ALA A C 1
ATOM 1492 O O . ALA A 1 189 ? 49.610 34.686 19.617 1.00 15.67 189 ALA A O 1
ATOM 1494 N N . GLY A 1 190 ? 48.455 35.165 21.480 1.00 12.68 190 GLY A N 1
ATOM 1495 C CA . GLY A 1 190 ? 47.888 33.828 21.558 1.00 13.92 190 GLY A CA 1
ATOM 1496 C C . GLY A 1 190 ? 48.899 32.776 21.993 1.00 16.36 190 GLY A C 1
ATOM 1497 O O . GLY A 1 190 ? 48.778 31.597 21.649 1.00 18.42 190 GLY A O 1
ATOM 1498 N N . LYS A 1 191 ? 49.909 33.196 22.752 1.00 15.77 191 LYS A N 1
ATOM 1499 C CA . LYS A 1 191 ? 50.941 32.286 23.232 1.00 15.93 191 LYS A CA 1
ATOM 1500 C C . LYS A 1 191 ? 50.832 32.124 24.741 1.00 16.29 191 LYS A C 1
ATOM 1501 O O . LYS A 1 191 ? 50.512 33.074 25.457 1.00 16.13 191 LYS A O 1
ATOM 1507 N N . THR A 1 192 ? 51.082 30.919 25.229 1.00 17.60 192 THR A N 1
ATOM 1508 C CA . THR A 1 192 ? 51.032 30.708 26.664 1.00 18.41 192 THR A CA 1
ATOM 1509 C C . THR A 1 192 ? 52.364 31.226 27.192 1.00 15.24 192 THR A C 1
ATOM 1510 O O . THR A 1 192 ? 53.429 30.825 26.736 1.00 16.22 192 THR A O 1
ATOM 1514 N N . PRO A 1 193 ? 52.322 32.166 28.144 1.00 14.01 193 PRO A N 1
ATOM 1515 C CA . PRO A 1 193 ? 53.608 32.675 28.624 1.00 11.80 193 PRO A CA 1
ATOM 1516 C C . PRO A 1 193 ? 54.427 31.622 29.350 1.00 14.07 193 PRO A C 1
ATOM 1517 O O . PRO A 1 193 ? 53.903 30.855 30.151 1.00 14.35 193 PRO A O 1
ATOM 1521 N N . PRO A 1 194 ? 55.734 31.578 29.080 1.00 13.72 194 PRO A N 1
ATOM 1522 C CA . PRO A 1 194 ? 56.567 30.632 29.819 1.00 14.12 194 PRO A CA 1
ATOM 1523 C C . PRO A 1 194 ? 56.635 31.009 31.292 1.00 14.33 194 PRO A C 1
ATOM 1524 O O . PRO A 1 194 ? 56.486 32.178 31.651 1.00 13.25 194 PRO A O 1
ATOM 1528 N N . ALA A 1 195 ? 56.842 30.006 32.133 1.00 14.95 195 ALA A N 1
ATOM 1529 C CA . ALA A 1 195 ? 56.944 30.216 33.565 1.00 12.91 195 ALA A CA 1
ATOM 1530 C C . ALA A 1 195 ? 58.070 31.197 33.880 1.00 10.71 195 ALA A C 1
ATOM 1531 O O . ALA A 1 195 ? 58.013 31.906 34.880 1.00 12.90 195 ALA A O 1
ATOM 1533 N N . ALA A 1 196 ? 59.091 31.248 33.028 1.00 12.55 196 ALA A N 1
ATOM 1534 C CA . ALA A 1 196 ? 60.209 32.154 33.254 1.00 11.94 196 ALA A CA 1
ATOM 1535 C C . ALA A 1 196 ? 59.813 33.632 33.291 1.00 11.88 196 ALA A C 1
ATOM 1536 O O . ALA A 1 196 ? 60.514 34.437 33.895 1.00 11.81 196 ALA A O 1
ATOM 1538 N N . TYR A 1 197 ? 58.705 34.002 32.651 1.00 10.87 197 TYR A N 1
ATOM 1539 C CA . TYR A 1 197 ? 58.303 35.407 32.683 1.00 9.48 197 TYR A CA 1
ATOM 1540 C C . TYR A 1 197 ? 57.988 35.815 34.117 1.00 11.16 197 TYR A C 1
ATOM 1541 O O . TYR A 1 197 ? 58.326 36.919 34.540 1.00 12.44 197 TYR A O 1
ATOM 1550 N N . GLU A 1 198 ? 57.322 34.943 34.868 1.00 10.94 198 GLU A N 1
ATOM 1551 C CA . GLU A 1 198 ? 57.026 35.299 36.249 1.00 12.34 198 GLU A CA 1
ATOM 1552 C C . GLU A 1 198 ? 58.279 35.204 37.113 1.00 11.67 198 GLU A C 1
ATOM 1553 O O . GLU A 1 198 ? 58.571 36.110 37.886 1.00 12.32 198 GLU A O 1
ATOM 1559 N N . GLU A 1 199 ? 59.052 34.132 36.974 1.00 10.83 199 GLU A N 1
ATOM 1560 C CA . GLU A 1 199 ? 60.243 34.002 37.805 1.00 12.95 199 GLU A CA 1
ATOM 1561 C C . GLU A 1 199 ? 61.242 35.118 37.548 1.00 12.05 199 GLU A C 1
ATOM 1562 O O . GLU A 1 199 ? 61.733 35.736 38.490 1.00 14.64 199 GLU A O 1
ATOM 1568 N N . GLY A 1 200 ? 61.545 35.376 36.277 1.00 11.30 200 GLY A N 1
ATOM 1569 C CA . GLY A 1 200 ? 62.486 36.431 35.953 1.00 10.90 200 GLY A CA 1
ATOM 1570 C C . GLY A 1 200 ? 61.882 37.805 36.181 1.00 9.59 200 GLY A C 1
ATOM 1571 O O . GLY A 1 200 ? 62.542 38.710 36.672 1.00 11.99 200 GLY A O 1
ATOM 1572 N N . GLY A 1 201 ? 60.608 37.948 35.821 1.00 11.27 201 GLY A N 1
ATOM 1573 C CA . GLY A 1 201 ? 59.928 39.217 35.982 1.00 11.41 201 GLY A CA 1
ATOM 1574 C C . GLY A 1 201 ? 59.857 39.660 37.425 1.00 10.49 201 GLY A C 1
ATOM 1575 O O . GLY A 1 201 ? 60.015 40.849 37.712 1.00 11.61 201 GLY A O 1
ATOM 1576 N N . LEU A 1 202 ? 59.618 38.730 38.343 1.00 10.88 202 LEU A N 1
ATOM 1577 C CA . LEU A 1 202 ? 59.542 39.129 39.747 1.00 9.76 202 LEU A CA 1
ATOM 1578 C C . LEU A 1 202 ? 60.884 39.666 40.227 1.00 12.06 202 LEU A C 1
ATOM 1579 O O . LEU A 1 202 ? 60.921 40.588 41.039 1.00 12.39 202 LEU A O 1
ATOM 1584 N N . ARG A 1 203 ? 61.983 39.096 39.739 1.00 10.26 203 ARG A N 1
ATOM 1585 C CA . ARG A 1 203 ? 63.306 39.593 40.128 1.00 12.21 203 ARG A CA 1
ATOM 1586 C C . ARG A 1 203 ? 63.494 41.021 39.610 1.00 10.74 203 ARG A C 1
ATOM 1587 O O . ARG A 1 203 ? 63.946 41.913 40.339 1.00 10.45 203 ARG A O 1
ATOM 1595 N N . LEU A 1 204 ? 63.142 41.244 38.348 1.00 10.83 204 LEU A N 1
ATOM 1596 C CA . LEU A 1 204 ? 63.285 42.567 37.752 1.00 9.93 204 LEU A CA 1
ATOM 1597 C C . LEU A 1 204 ? 62.385 43.597 38.418 1.00 11.41 204 LEU A C 1
ATOM 1598 O O . LEU A 1 204 ? 62.808 44.730 38.663 1.00 10.95 204 LEU A O 1
ATOM 1603 N N . GLY A 1 205 ? 61.147 43.195 38.706 1.00 10.47 205 GLY A N 1
ATOM 1604 C CA . GLY A 1 205 ? 60.197 44.096 39.340 1.00 10.82 205 GLY A CA 1
ATOM 1605 C C . GLY A 1 205 ? 60.593 44.431 40.768 1.00 11.47 205 GLY A C 1
ATOM 1606 O O . GLY A 1 205 ? 60.306 45.528 41.253 1.00 9.73 205 GLY A O 1
ATOM 1607 N N . THR A 1 206 ? 61.223 43.483 41.452 1.00 9.68 206 THR A N 1
ATOM 1608 C CA . THR A 1 206 ? 61.679 43.733 42.822 1.00 10.22 206 THR A CA 1
ATOM 1609 C C . THR A 1 206 ? 62.864 44.697 42.769 1.00 10.42 206 THR A C 1
ATOM 1610 O O . THR A 1 206 ? 62.965 45.608 43.588 1.00 10.39 206 THR A O 1
ATOM 1614 N N . ALA A 1 207 ? 63.747 44.516 41.790 1.00 10.40 207 ALA A N 1
ATOM 1615 C CA . ALA A 1 207 ? 64.880 45.419 41.635 1.00 9.16 207 ALA A CA 1
ATOM 1616 C C . ALA A 1 207 ? 64.338 46.823 41.388 1.00 9.78 207 ALA A C 1
ATOM 1617 O O . ALA A 1 207 ? 64.862 47.798 41.915 1.00 10.53 207 ALA A O 1
ATOM 1619 N N . PHE A 1 208 ? 63.282 46.920 40.580 1.00 10.18 208 PHE A N 1
ATOM 1620 C CA . PHE A 1 208 ? 62.672 48.200 40.286 1.00 9.66 208 PHE A CA 1
ATOM 1621 C C . PHE A 1 208 ? 62.209 48.879 41.575 1.00 11.17 208 PHE A C 1
ATOM 1622 O O . PHE A 1 208 ? 62.440 50.068 41.772 1.00 11.65 208 PHE A O 1
ATOM 1630 N N . GLN A 1 209 ? 61.557 48.121 42.454 1.00 9.88 209 GLN A N 1
ATOM 1631 C CA . GLN A 1 209 ? 61.053 48.706 43.690 1.00 9.63 209 GLN A CA 1
ATOM 1632 C C . GLN A 1 209 ? 62.178 49.200 44.586 1.00 10.69 209 GLN A C 1
ATOM 1633 O O . GLN A 1 209 ? 62.082 50.272 45.194 1.00 9.99 209 GLN A O 1
ATOM 1639 N N . ILE A 1 210 ? 63.247 48.422 44.664 1.00 10.26 210 ILE A N 1
ATOM 1640 C CA . ILE A 1 210 ? 64.389 48.805 45.485 1.00 9.29 210 ILE A CA 1
ATOM 1641 C C . ILE A 1 210 ? 64.926 50.147 44.992 1.00 10.89 210 ILE A C 1
ATOM 1642 O O . ILE A 1 210 ? 65.231 51.036 45.782 1.00 12.62 210 ILE A O 1
ATOM 1647 N N . VAL A 1 211 ? 65.046 50.293 43.677 1.00 11.06 211 VAL A N 1
ATOM 1648 C CA . VAL A 1 211 ? 65.531 51.546 43.113 1.00 11.49 211 VAL A CA 1
ATOM 1649 C C . VAL A 1 211 ? 64.571 52.696 43.439 1.00 11.99 211 VAL A C 1
ATOM 1650 O O . VAL A 1 211 ? 65.022 53.803 43.754 1.00 13.75 211 VAL A O 1
ATOM 1654 N N . ASP A 1 212 ? 63.259 52.451 43.377 1.00 12.15 212 ASP A N 1
ATOM 1655 C CA . ASP A 1 212 ? 62.290 53.497 43.715 1.00 12.75 212 ASP A CA 1
ATOM 1656 C C . ASP A 1 212 ? 62.542 53.946 45.159 1.00 11.60 212 ASP A C 1
ATOM 1657 O O . ASP A 1 212 ? 62.522 55.138 45.470 1.00 11.70 212 ASP A O 1
ATOM 1662 N N . ASP A 1 213 ? 62.780 52.978 46.036 1.00 9.89 213 ASP A N 1
ATOM 1663 C CA . ASP A 1 213 ? 62.987 53.283 47.453 1.00 10.33 213 ASP A CA 1
ATOM 1664 C C . ASP A 1 213 ? 64.256 54.090 47.676 1.00 11.26 213 ASP A C 1
ATOM 1665 O O . ASP A 1 213 ? 64.287 55.007 48.506 1.00 10.64 213 ASP A O 1
ATOM 1670 N N . VAL A 1 214 ? 65.300 53.759 46.927 1.00 10.28 214 VAL A N 1
ATOM 1671 C CA . VAL A 1 214 ? 66.568 54.487 47.000 1.00 11.87 214 VAL A CA 1
ATOM 1672 C C . VAL A 1 214 ? 66.327 55.932 46.572 1.00 10.43 214 VAL A C 1
ATOM 1673 O O . VAL A 1 214 ? 66.746 56.883 47.251 1.00 11.11 214 VAL A O 1
ATOM 1677 N N . LEU A 1 215 ? 65.639 56.094 45.446 1.00 12.00 215 LEU A N 1
ATOM 1678 C CA . LEU A 1 215 ? 65.347 57.420 44.917 1.00 12.58 215 LEU A CA 1
ATOM 1679 C C . LEU A 1 215 ? 64.512 58.245 45.876 1.00 13.14 215 LEU A C 1
ATOM 1680 O O . LEU A 1 215 ? 64.655 59.466 45.932 1.00 14.66 215 LEU A O 1
ATOM 1685 N N . ASN A 1 216 ? 63.653 57.586 46.647 1.00 10.42 216 ASN A N 1
ATOM 1686 C CA . ASN A 1 216 ? 62.819 58.331 47.572 1.00 10.33 216 ASN A CA 1
ATOM 1687 C C . ASN A 1 216 ? 63.633 58.954 48.699 1.00 10.42 216 ASN A C 1
ATOM 1688 O O . ASN A 1 216 ? 63.244 59.993 49.241 1.00 11.59 216 ASN A O 1
ATOM 1693 N N . LEU A 1 217 ? 64.755 58.335 49.051 1.00 10.41 217 LEU A N 1
ATOM 1694 C CA . LEU A 1 217 ? 65.602 58.880 50.115 1.00 11.43 217 LEU A CA 1
ATOM 1695 C C . LEU A 1 217 ? 66.525 59.959 49.560 1.00 11.55 217 LEU A C 1
ATOM 1696 O O . LEU A 1 217 ? 66.817 60.938 50.234 1.00 11.10 217 LEU A O 1
ATOM 1701 N N . GLU A 1 218 ? 66.977 59.777 48.324 1.00 11.92 218 GLU A N 1
ATOM 1702 C CA . GLU A 1 218 ? 67.887 60.733 47.710 1.00 11.28 218 GLU A CA 1
ATOM 1703 C C . GLU A 1 218 ? 67.182 62.030 47.314 1.00 14.13 218 GLU A C 1
ATOM 1704 O O . GLU A 1 218 ? 65.948 62.092 47.251 1.00 15.43 218 GLU A O 1
ATOM 1710 N N . GLY A 1 219 ? 67.973 63.064 47.053 1.00 14.11 219 GLY A N 1
ATOM 1711 C CA . GLY A 1 219 ? 67.418 64.364 46.709 1.00 17.59 219 GLY A CA 1
ATOM 1712 C C . GLY A 1 219 ? 67.232 64.696 45.243 1.00 19.76 219 GLY A C 1
ATOM 1713 O O . GLY A 1 219 ? 67.357 65.859 44.856 1.00 20.87 219 GLY A O 1
ATOM 1714 N N . GLY A 1 220 ? 66.929 63.690 44.428 1.00 18.81 220 GLY A N 1
ATOM 1715 C CA . GLY A 1 220 ? 66.712 63.941 43.016 1.00 23.21 220 GLY A CA 1
ATOM 1716 C C . GLY A 1 220 ? 65.290 64.426 42.814 1.00 24.45 220 GLY A C 1
ATOM 1717 O O . GLY A 1 220 ? 64.548 64.595 43.786 1.00 26.03 220 GLY A O 1
ATOM 1718 N N . GLU A 1 221 ? 64.904 64.654 41.564 1.00 24.58 221 GLU A N 1
ATOM 1719 C CA . GLU A 1 221 ? 63.550 65.110 41.265 1.00 24.89 221 GLU A CA 1
ATOM 1720 C C . GLU A 1 221 ? 62.579 64.076 41.832 1.00 23.69 221 GLU A C 1
ATOM 1721 O O . GLU A 1 221 ? 62.680 62.892 41.523 1.00 25.20 221 GLU A O 1
ATOM 1727 N N . ALA A 1 222 ? 61.651 64.526 42.672 1.00 23.11 222 ALA A N 1
ATOM 1728 C CA . ALA A 1 222 ? 60.681 63.631 43.295 1.00 24.07 222 ALA A CA 1
ATOM 1729 C C . ALA A 1 222 ? 59.604 63.192 42.316 1.00 25.46 222 ALA A C 1
ATOM 1730 O O . ALA A 1 222 ? 58.570 63.850 42.169 1.00 27.75 222 ALA A O 1
ATOM 1732 N N . TYR A 1 223 ? 59.850 62.065 41.662 1.00 21.63 223 TYR A N 1
ATOM 1733 C CA . TYR A 1 223 ? 58.923 61.520 40.686 1.00 22.39 223 TYR A CA 1
ATOM 1734 C C . TYR A 1 223 ? 57.734 60.812 41.325 1.00 22.53 223 TYR A C 1
ATOM 1735 O O . TYR A 1 223 ? 56.660 60.734 40.727 1.00 22.87 223 TYR A O 1
ATOM 1744 N N . GLY A 1 224 ? 57.931 60.298 42.535 1.00 19.21 224 GLY A N 1
ATOM 1745 C CA . GLY A 1 224 ? 56.867 59.604 43.235 1.00 17.66 224 GLY A CA 1
ATOM 1746 C C . GLY A 1 224 ? 56.335 60.448 44.370 1.00 14.18 224 GLY A C 1
ATOM 1747 O O . GLY A 1 224 ? 56.008 61.613 44.164 1.00 14.94 224 GLY A O 1
ATOM 1748 N N . LYS A 1 225 ? 56.253 59.870 45.567 1.00 15.02 225 LYS A N 1
ATOM 1749 C CA . LYS A 1 225 ? 55.750 60.613 46.713 1.00 12.23 225 LYS A CA 1
ATOM 1750 C C . LYS A 1 225 ? 56.837 61.558 47.227 1.00 12.81 225 LYS A C 1
ATOM 1751 O O . LYS A 1 225 ? 57.957 61.600 46.693 1.00 12.88 225 LYS A O 1
ATOM 1757 N N . GLU A 1 226 ? 56.499 62.332 48.253 1.00 11.97 226 GLU A N 1
ATOM 1758 C CA . GLU A 1 226 ? 57.445 63.277 48.835 1.00 11.25 226 GLU A CA 1
ATOM 1759 C C . GLU A 1 226 ? 58.732 62.596 49.262 1.0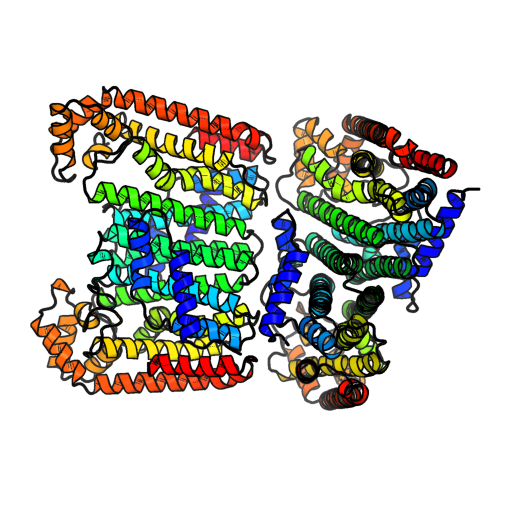0 12.89 226 GLU A C 1
ATOM 1760 O O . GLU A 1 226 ? 58.733 61.428 49.646 1.00 13.43 226 GLU A O 1
ATOM 1766 N N . ARG A 1 227 ? 59.830 63.342 49.198 1.00 12.40 227 ARG A N 1
ATOM 1767 C CA . ARG A 1 227 ? 61.116 62.809 49.610 1.00 12.87 227 ARG A CA 1
ATOM 1768 C C . ARG A 1 227 ? 61.019 62.337 51.056 1.00 12.44 227 ARG A C 1
ATOM 1769 O O . ARG A 1 227 ? 60.403 62.998 51.896 1.00 11.80 227 ARG A O 1
ATOM 1777 N N . ALA A 1 228 ? 61.647 61.196 51.332 1.00 11.19 228 ALA A N 1
ATOM 1778 C CA . ALA A 1 228 ? 61.643 60.583 52.653 1.00 11.47 228 ALA A CA 1
ATOM 1779 C C . ALA A 1 228 ? 60.250 60.151 53.076 1.00 13.20 228 ALA A C 1
ATOM 1780 O O . ALA A 1 228 ? 60.013 59.857 54.246 1.00 12.02 228 ALA A O 1
ATOM 1782 N N . GLY A 1 229 ? 59.332 60.096 52.115 1.00 13.09 229 GLY A N 1
ATOM 1783 C CA . GLY A 1 229 ? 57.976 59.666 52.413 1.00 12.01 229 GLY A CA 1
ATOM 1784 C C . GLY A 1 229 ? 57.942 58.292 53.053 1.00 12.53 229 GLY A C 1
ATOM 1785 O O . GLY A 1 229 ? 57.069 58.010 53.874 1.00 12.56 229 GLY A O 1
ATOM 1786 N N . ASP A 1 230 ? 58.872 57.421 52.675 1.00 10.68 230 ASP A N 1
ATOM 1787 C CA . ASP A 1 230 ? 58.916 56.087 53.250 1.00 10.35 230 ASP A CA 1
ATOM 1788 C C . ASP A 1 230 ? 59.261 56.163 54.735 1.00 10.11 230 ASP A C 1
ATOM 1789 O O . ASP A 1 230 ? 58.838 55.301 55.509 1.00 11.95 230 ASP A O 1
ATOM 1794 N N . LEU A 1 231 ? 60.016 57.188 55.136 1.00 10.83 231 LEU A N 1
ATOM 1795 C CA . LEU A 1 231 ? 60.363 57.328 56.555 1.00 9.64 231 LEU A CA 1
ATOM 1796 C C . LEU A 1 231 ? 59.174 57.922 57.309 1.00 9.17 231 LEU A C 1
ATOM 1797 O O . LEU A 1 231 ? 58.840 57.466 58.404 1.00 11.87 231 LEU A O 1
ATOM 1802 N N . TYR A 1 232 ? 58.531 58.936 56.733 1.00 8.94 232 TYR A N 1
ATOM 1803 C CA . TYR A 1 232 ? 57.361 59.528 57.385 1.00 9.47 232 TYR A CA 1
ATOM 1804 C C . TYR A 1 232 ? 56.192 58.549 57.484 1.00 12.17 232 TYR A C 1
ATOM 1805 O O . TYR A 1 232 ? 55.373 58.634 58.407 1.00 11.92 232 TYR A O 1
ATOM 1814 N N . GLU A 1 233 ? 56.113 57.617 56.536 1.00 10.47 233 GLU A N 1
ATOM 1815 C CA . GLU A 1 233 ? 55.005 56.670 56.496 1.00 9.85 233 GLU A CA 1
ATOM 1816 C C . GLU A 1 233 ? 55.268 55.309 57.125 1.00 12.19 233 GLU A C 1
ATOM 1817 O O . GLU A 1 233 ? 54.356 54.478 57.208 1.00 14.21 233 GLU A O 1
ATOM 1823 N N . GLY A 1 234 ? 56.506 55.064 57.540 1.00 10.58 234 GLY A N 1
ATOM 1824 C CA . GLY A 1 234 ? 56.828 53.780 58.144 1.00 12.76 234 GLY A CA 1
ATOM 1825 C C . GLY A 1 234 ? 56.760 52.632 57.153 1.00 11.65 234 GLY A C 1
ATOM 1826 O O . GLY A 1 234 ? 56.307 51.539 57.496 1.00 11.39 234 GLY A O 1
ATOM 1827 N N . LYS A 1 235 ? 57.210 52.872 55.926 1.00 11.71 235 LYS A N 1
ATOM 1828 C CA . LYS A 1 235 ? 57.185 51.825 54.914 1.00 12.01 235 LYS A CA 1
ATOM 1829 C C . LYS A 1 235 ? 58.400 50.913 55.007 1.00 10.49 235 LYS A C 1
ATOM 1830 O O . LYS A 1 235 ? 59.531 51.375 55.185 1.00 12.05 235 LYS A O 1
ATOM 1836 N N . ARG A 1 236 ? 58.168 49.609 54.885 1.00 10.21 236 ARG A N 1
ATOM 1837 C CA . ARG A 1 236 ? 59.270 48.664 54.899 1.00 10.99 236 ARG A CA 1
ATOM 1838 C C . ARG A 1 236 ? 59.986 48.734 53.551 1.00 10.02 236 ARG A C 1
ATOM 1839 O O . ARG A 1 236 ? 59.345 48.707 52.500 1.00 10.71 236 ARG A O 1
ATOM 1847 N N . THR A 1 237 ? 61.307 48.859 53.587 1.00 8.57 237 THR A N 1
ATOM 1848 C CA . THR A 1 237 ? 62.124 48.865 52.373 1.00 8.66 237 THR A CA 1
ATOM 1849 C C . THR A 1 237 ? 63.345 48.011 52.663 1.00 9.98 237 THR A C 1
ATOM 1850 O O . THR A 1 237 ? 63.703 47.796 53.825 1.00 10.38 237 THR A O 1
ATOM 1854 N N . LEU A 1 238 ? 63.997 47.531 51.609 1.00 11.30 238 LEU A N 1
ATOM 1855 C CA . LEU A 1 238 ? 65.175 46.706 51.797 1.00 11.13 238 LEU A CA 1
ATOM 1856 C C . LEU A 1 238 ? 66.314 47.524 52.414 1.00 11.36 238 LEU A C 1
ATOM 1857 O O . LEU A 1 238 ? 67.147 46.982 53.144 1.00 13.71 238 LEU A O 1
ATOM 1862 N N . ILE A 1 239 ? 66.358 48.826 52.120 1.00 10.54 239 ILE A N 1
ATOM 1863 C CA . ILE A 1 239 ? 67.378 49.699 52.691 1.00 11.20 239 ILE A CA 1
ATOM 1864 C C . ILE A 1 239 ? 67.184 49.731 54.205 1.00 11.95 239 ILE A C 1
ATOM 1865 O O . ILE A 1 239 ? 68.143 49.641 54.968 1.00 11.68 239 ILE A O 1
ATOM 1870 N N . LEU A 1 240 ? 65.938 49.879 54.643 1.00 10.05 240 LEU A N 1
ATOM 1871 C CA . LEU A 1 240 ? 65.672 49.917 56.073 1.00 10.87 240 LEU A CA 1
ATOM 1872 C C . LEU A 1 240 ? 66.046 48.591 56.731 1.00 9.73 240 LEU A C 1
ATOM 1873 O O . LEU A 1 240 ? 66.678 48.584 57.789 1.00 10.27 240 LEU A O 1
ATOM 1878 N N . LEU A 1 241 ? 65.670 47.472 56.109 1.00 9.56 241 LEU A N 1
ATOM 1879 C CA . LEU A 1 241 ? 65.999 46.165 56.678 1.00 10.43 241 LEU A CA 1
ATOM 1880 C C . LEU A 1 241 ? 67.505 45.975 56.834 1.00 9.68 241 LEU A C 1
ATOM 1881 O O . LEU A 1 241 ? 67.976 45.521 57.880 1.00 10.89 241 LEU A O 1
ATOM 1886 N N . ARG A 1 242 ? 68.268 46.311 55.793 1.00 9.24 242 ARG A N 1
ATOM 1887 C CA . ARG A 1 242 ? 69.716 46.148 55.866 1.00 11.01 242 ARG A CA 1
ATOM 1888 C C . ARG A 1 242 ? 70.311 47.073 56.924 1.00 10.63 242 ARG A C 1
ATOM 1889 O O . ARG A 1 242 ? 71.237 46.688 57.649 1.00 13.13 242 ARG A O 1
ATOM 1897 N N . PHE A 1 243 ? 69.779 48.286 57.027 1.00 9.96 243 PHE A N 1
ATOM 1898 C CA . PHE A 1 243 ? 70.272 49.222 58.025 1.00 10.23 243 PHE A CA 1
ATOM 1899 C C . PHE A 1 243 ? 70.060 48.668 59.432 1.00 10.97 243 PHE A C 1
ATOM 1900 O O . PHE A 1 243 ? 70.959 48.724 60.268 1.00 12.50 243 PHE A O 1
ATOM 1908 N N . LEU A 1 244 ? 68.874 48.138 59.697 1.00 11.49 244 LEU A N 1
ATOM 1909 C CA . LEU A 1 244 ? 68.604 47.600 61.026 1.00 10.42 244 LEU A CA 1
ATOM 1910 C C . LEU A 1 244 ? 69.510 46.415 61.342 1.00 12.50 244 LEU A C 1
ATOM 1911 O O . LEU A 1 244 ? 69.878 46.197 62.502 1.00 14.29 244 LEU A O 1
ATOM 1916 N N . GLU A 1 245 ? 69.865 45.650 60.312 1.00 11.30 245 GLU A N 1
ATOM 1917 C CA . GLU A 1 245 ? 70.727 44.478 60.480 1.00 14.77 245 GLU A CA 1
ATOM 1918 C C . GLU A 1 245 ? 72.162 44.841 60.835 1.00 16.82 245 GLU A C 1
ATOM 1919 O O . GLU A 1 245 ? 72.848 44.081 61.524 1.00 19.33 245 GLU A O 1
ATOM 1925 N N . GLU A 1 246 ? 72.612 45.995 60.352 1.00 15.94 246 GLU A N 1
ATOM 1926 C CA . GLU A 1 246 ? 73.988 46.435 60.563 1.00 17.19 246 GLU A CA 1
ATOM 1927 C C . GLU A 1 246 ? 74.244 47.582 61.528 1.00 18.41 246 GLU A C 1
ATOM 1928 O O . GLU A 1 246 ? 75.381 47.775 61.971 1.00 18.34 246 GLU A O 1
ATOM 1934 N N . ALA A 1 247 ? 73.209 48.342 61.860 1.00 16.87 247 ALA A N 1
ATOM 1935 C CA . ALA A 1 247 ? 73.373 49.496 62.733 1.00 16.74 247 ALA A CA 1
ATOM 1936 C C . ALA A 1 247 ? 73.814 49.178 64.156 1.00 18.83 247 ALA A C 1
ATOM 1937 O O . ALA A 1 247 ? 73.488 48.127 64.703 1.00 16.73 247 ALA A O 1
ATOM 1939 N N . PRO A 1 248 ? 74.569 50.102 64.769 1.00 20.01 248 PRO A N 1
ATOM 1940 C CA . PRO A 1 248 ? 74.919 49.973 66.187 1.00 22.70 248 PRO A CA 1
ATOM 1941 C C . PRO A 1 248 ? 73.626 49.820 66.982 1.00 22.04 248 PRO A C 1
ATOM 1942 O O . PRO A 1 248 ? 72.593 50.358 66.595 1.00 18.02 248 PRO A O 1
ATOM 1946 N N . PRO A 1 249 ? 73.666 49.098 68.110 1.00 22.12 249 PRO A N 1
ATOM 1947 C CA . PRO A 1 249 ? 72.457 48.834 68.901 1.00 21.98 249 PRO A CA 1
ATOM 1948 C C . PRO A 1 249 ? 71.600 50.071 69.191 1.00 18.70 249 PRO A C 1
ATOM 1949 O O . PRO A 1 249 ? 70.373 50.031 69.073 1.00 17.14 249 PRO A O 1
ATOM 1953 N N . GLU A 1 250 ? 72.251 51.166 69.566 1.00 17.98 250 GLU A N 1
ATOM 1954 C CA . GLU A 1 250 ? 71.553 52.406 69.875 1.00 18.66 250 GLU A CA 1
ATOM 1955 C C . GLU A 1 250 ? 70.765 52.922 68.674 1.00 16.38 250 GLU A C 1
ATOM 1956 O O . GLU A 1 250 ? 69.607 53.312 68.804 1.00 16.94 250 GLU A O 1
ATOM 1962 N N . GLU A 1 251 ? 71.405 52.919 67.508 1.00 16.63 251 GLU A N 1
ATOM 1963 C CA . GLU A 1 251 ? 70.771 53.394 66.278 1.00 15.54 251 GLU A CA 1
ATOM 1964 C C . GLU A 1 251 ? 69.641 52.464 65.848 1.00 11.80 251 GLU A C 1
ATOM 1965 O O . GLU A 1 251 ? 68.586 52.923 65.402 1.00 13.22 251 GLU A O 1
ATOM 1971 N N . ARG A 1 252 ? 69.853 51.158 65.988 1.00 13.18 252 ARG A N 1
ATOM 1972 C CA . ARG A 1 252 ? 68.828 50.185 65.614 1.00 12.74 252 ARG A CA 1
ATOM 1973 C C . ARG A 1 252 ? 67.579 50.425 66.445 1.00 12.23 252 ARG A C 1
ATOM 1974 O O . ARG A 1 252 ? 66.464 50.496 65.919 1.00 12.99 252 ARG A O 1
ATOM 1982 N N . ALA A 1 253 ? 67.771 50.560 67.754 1.00 13.46 253 ALA A N 1
ATOM 1983 C CA . ALA A 1 253 ? 66.656 50.797 68.660 1.00 13.30 253 ALA A CA 1
ATOM 1984 C C . ALA A 1 253 ? 65.930 52.104 68.357 1.00 12.71 253 ALA A C 1
ATOM 1985 O O . ALA A 1 253 ? 64.702 52.166 68.420 1.00 14.29 253 ALA A O 1
ATOM 1987 N N . ARG A 1 254 ? 66.692 53.144 68.040 1.00 12.43 254 ARG A N 1
ATOM 1988 C CA . ARG A 1 254 ? 66.099 54.435 67.718 1.00 11.66 254 ARG A CA 1
ATOM 1989 C C . ARG A 1 254 ? 65.272 54.336 66.446 1.00 11.08 254 ARG A C 1
ATOM 1990 O O . ARG A 1 254 ? 64.185 54.894 66.364 1.00 13.12 254 ARG A O 1
ATOM 1998 N N . ALA A 1 255 ? 65.790 53.628 65.450 1.00 11.65 255 ALA A N 1
ATOM 1999 C CA . ALA A 1 255 ? 65.058 53.498 64.198 1.00 11.13 255 ALA A CA 1
ATOM 2000 C C . ALA A 1 255 ? 63.773 52.710 64.399 1.00 10.28 255 ALA A C 1
ATOM 2001 O O . ALA A 1 255 ? 62.732 53.059 63.828 1.00 10.61 255 ALA A O 1
ATOM 2003 N N . LEU A 1 256 ? 63.837 51.650 65.209 1.00 10.87 256 LEU A N 1
ATOM 2004 C CA . LEU A 1 256 ? 62.649 50.842 65.472 1.00 9.45 256 LEU A CA 1
ATOM 2005 C C . LEU A 1 256 ? 61.614 51.591 66.311 1.00 9.57 256 LEU A C 1
ATOM 2006 O O . LEU A 1 256 ? 60.413 51.416 66.114 1.00 12.42 256 LEU A O 1
ATOM 2011 N N . ALA A 1 257 ? 62.073 52.448 67.220 1.00 12.16 257 ALA A N 1
ATOM 2012 C CA . ALA A 1 257 ? 61.155 53.232 68.043 1.00 12.46 257 ALA A CA 1
ATOM 2013 C C . ALA A 1 257 ? 60.414 54.242 67.157 1.00 13.09 257 ALA A C 1
ATOM 2014 O O . ALA A 1 257 ? 59.224 54.498 67.343 1.00 14.23 257 ALA A O 1
ATOM 2016 N N . LEU A 1 258 ? 61.125 54.799 66.184 1.00 12.00 258 LEU A N 1
ATOM 2017 C CA . LEU A 1 258 ? 60.521 55.756 65.268 1.00 11.45 258 LEU A CA 1
ATOM 2018 C C . LEU A 1 258 ? 59.501 55.025 64.405 1.00 11.64 258 LEU A C 1
ATOM 2019 O O . LEU A 1 258 ? 58.404 55.518 64.150 1.00 12.19 258 LEU A O 1
ATOM 2024 N N . LEU A 1 259 ? 59.872 53.830 63.958 1.00 11.53 259 LEU A N 1
ATOM 2025 C CA . LEU A 1 259 ? 58.990 53.048 63.104 1.00 11.26 259 LEU A CA 1
ATOM 2026 C C . LEU A 1 259 ? 57.619 52.764 63.733 1.00 11.77 259 LEU A C 1
ATOM 2027 O O . LEU A 1 259 ? 56.586 52.783 63.050 1.00 13.67 259 LEU A O 1
ATOM 2032 N N . ALA A 1 260 ? 57.614 52.525 65.042 1.00 12.11 260 ALA A N 1
ATOM 2033 C CA . ALA A 1 260 ? 56.384 52.205 65.767 1.00 14.26 260 ALA A CA 1
ATOM 2034 C C . ALA A 1 260 ? 55.408 53.368 65.917 1.00 14.61 260 ALA A C 1
ATOM 2035 O O . ALA A 1 260 ? 54.243 53.166 66.259 1.00 16.13 260 ALA A O 1
ATOM 2037 N N . LEU A 1 261 ? 55.885 54.582 65.681 1.00 12.83 261 LEU A N 1
ATOM 2038 C CA . LEU A 1 261 ? 55.032 55.762 65.801 1.00 12.25 261 LEU A CA 1
ATOM 2039 C C . LEU A 1 261 ? 54.314 56.086 64.493 1.00 13.36 261 LEU A C 1
ATOM 2040 O O . LEU A 1 261 ? 54.924 56.082 63.429 1.00 13.86 261 LEU A O 1
ATOM 2045 N N . PRO A 1 262 ? 53.001 56.365 64.552 1.00 13.73 262 PRO A N 1
ATOM 2046 C CA . PRO A 1 262 ? 52.267 56.785 63.356 1.00 14.34 262 PRO A CA 1
ATOM 2047 C C . PRO A 1 262 ? 52.883 58.077 62.820 1.00 13.38 262 PRO A C 1
ATOM 2048 O O . PRO A 1 262 ? 53.499 58.831 63.577 1.00 12.55 262 PRO A O 1
ATOM 2052 N N . ARG A 1 263 ? 52.706 58.338 61.527 1.00 13.40 263 ARG A N 1
ATOM 2053 C CA . ARG A 1 263 ? 53.287 59.514 60.890 1.00 12.69 263 ARG A CA 1
ATOM 2054 C C . ARG A 1 263 ? 53.282 60.804 61.698 1.00 12.68 263 ARG A C 1
ATOM 2055 O O . ARG A 1 263 ? 54.338 61.395 61.942 1.00 11.97 263 ARG A O 1
ATOM 2063 N N . GLU A 1 264 ? 52.100 61.240 62.120 1.00 12.87 264 GLU A N 1
ATOM 2064 C CA . GLU A 1 264 ? 52.007 62.496 62.858 1.00 13.59 264 GLU A CA 1
ATOM 2065 C C . GLU A 1 264 ? 52.742 62.504 64.194 1.00 12.02 264 GLU A C 1
ATOM 2066 O O . GLU A 1 264 ? 53.077 63.573 64.711 1.00 13.73 264 GLU A O 1
ATOM 2072 N N . ALA A 1 265 ? 53.028 61.325 64.739 1.00 11.78 265 ALA A N 1
ATOM 2073 C CA . ALA A 1 265 ? 53.737 61.226 66.011 1.00 11.01 265 ALA A CA 1
ATOM 2074 C C . ALA A 1 265 ? 55.254 61.027 65.854 1.00 11.93 265 ALA A C 1
ATOM 2075 O O . ALA A 1 265 ? 55.993 60.998 66.848 1.00 13.51 265 ALA A O 1
ATOM 2077 N N . LYS A 1 266 ? 55.733 60.867 64.619 1.00 11.20 266 LYS A N 1
ATOM 2078 C CA . LYS A 1 266 ? 57.170 60.698 64.413 1.00 10.34 266 LYS A CA 1
ATOM 2079 C C . LYS A 1 266 ? 57.857 62.049 64.607 1.00 9.23 266 LYS A C 1
ATOM 2080 O O . LYS A 1 266 ? 57.555 63.002 63.888 1.00 11.52 266 LYS A O 1
ATOM 2086 N N . PRO A 1 267 ? 58.787 62.156 65.577 1.00 9.98 267 PRO A N 1
ATOM 2087 C CA . PRO A 1 267 ? 59.437 63.457 65.785 1.00 11.96 267 PRO A CA 1
ATOM 2088 C C . PRO A 1 267 ? 60.211 63.869 64.540 1.00 11.88 267 PRO A C 1
ATOM 2089 O O . PRO A 1 267 ? 60.944 63.073 63.964 1.00 11.80 267 PRO A O 1
ATOM 2093 N N . GLU A 1 268 ? 60.047 65.115 64.125 1.00 11.71 268 GLU A N 1
ATOM 2094 C CA . GLU A 1 268 ? 60.726 65.585 62.930 1.00 11.83 268 GLU A CA 1
ATOM 2095 C C . GLU A 1 268 ? 62.240 65.432 63.027 1.00 12.94 268 GLU A C 1
ATOM 2096 O O . GLU A 1 268 ? 62.891 65.058 62.050 1.00 13.82 268 GLU A O 1
ATOM 2102 N N . ALA A 1 269 ? 62.814 65.700 64.196 1.00 11.92 269 ALA A N 1
ATOM 2103 C CA . ALA A 1 269 ? 64.259 65.588 64.340 1.00 13.22 269 ALA A CA 1
ATOM 2104 C C . ALA A 1 269 ? 64.729 64.159 64.117 1.00 13.24 269 ALA A C 1
ATOM 2105 O O . ALA A 1 269 ? 65.821 63.934 63.586 1.00 15.24 269 ALA A O 1
ATOM 2107 N N . GLU A 1 270 ? 63.910 63.194 64.524 1.00 12.05 270 GLU A N 1
ATOM 2108 C CA . GLU A 1 270 ? 64.285 61.797 64.383 1.00 12.55 270 GLU A CA 1
ATOM 2109 C C . GLU A 1 270 ? 64.172 61.336 62.935 1.00 11.98 270 GLU A C 1
ATOM 2110 O O . GLU A 1 270 ? 64.963 60.504 62.489 1.00 11.73 270 GLU A O 1
ATOM 2116 N N . VAL A 1 271 ? 63.203 61.869 62.197 1.00 12.09 271 VAL A N 1
ATOM 2117 C CA . VAL A 1 271 ? 63.083 61.504 60.786 1.00 10.76 271 VAL A CA 1
ATOM 2118 C C . VAL A 1 271 ? 64.318 62.049 60.061 1.00 11.75 271 VAL A C 1
ATOM 2119 O O . VAL A 1 271 ? 64.910 61.359 59.228 1.00 12.45 271 VAL A O 1
ATOM 2123 N N . GLY A 1 272 ? 64.707 63.284 60.379 1.00 12.61 272 GLY A N 1
ATOM 2124 C CA . GLY A 1 272 ? 65.881 63.874 59.752 1.00 11.49 272 GLY A CA 1
ATOM 2125 C C . GLY A 1 272 ? 67.126 63.078 60.095 1.00 12.36 272 GLY A C 1
ATOM 2126 O O . GLY A 1 272 ? 67.984 62.855 59.241 1.00 13.20 272 GLY A O 1
ATOM 2127 N N . TRP A 1 273 ? 67.229 62.653 61.351 1.00 11.59 273 TRP A N 1
ATOM 2128 C CA . TRP A 1 273 ? 68.369 61.862 61.794 1.00 12.34 273 TRP A CA 1
ATOM 2129 C C . TRP A 1 273 ? 68.450 60.557 61.008 1.00 12.48 273 TRP A C 1
ATOM 2130 O O . TRP A 1 273 ? 69.516 60.191 60.518 1.00 13.74 273 TRP A O 1
ATOM 2141 N N . LEU A 1 274 ? 67.324 59.864 60.873 1.00 11.74 274 LEU A N 1
ATOM 2142 C CA . LEU A 1 274 ? 67.329 58.588 60.162 1.00 11.33 274 LEU A CA 1
ATOM 2143 C C . LEU A 1 274 ? 67.647 58.772 58.682 1.00 12.26 274 LEU A C 1
ATOM 2144 O O . LEU A 1 274 ? 68.380 57.976 58.102 1.00 11.89 274 LEU A O 1
ATOM 2149 N N . LEU A 1 275 ? 67.117 59.827 58.068 1.00 11.03 275 LEU A N 1
ATOM 2150 C CA . LEU A 1 275 ? 67.403 60.064 56.662 1.00 11.22 275 LEU A CA 1
ATOM 2151 C C . LEU A 1 275 ? 68.909 60.254 56.468 1.00 11.73 275 LEU A C 1
ATOM 2152 O O . LEU A 1 275 ? 69.501 59.685 55.547 1.00 12.03 275 LEU A O 1
ATOM 2157 N N . GLU A 1 276 ? 69.532 61.039 57.339 1.00 12.54 276 GLU A N 1
ATOM 2158 C CA . GLU A 1 276 ? 70.968 61.277 57.234 1.00 12.57 276 GLU A CA 1
ATOM 2159 C C . GLU A 1 276 ? 71.737 59.969 57.418 1.00 14.60 276 GLU A C 1
ATOM 2160 O O . GLU A 1 276 ? 72.670 59.683 56.665 1.00 13.88 276 GLU A O 1
ATOM 2166 N N . ARG A 1 277 ? 71.338 59.173 58.408 1.00 12.77 277 ARG A N 1
ATOM 2167 C CA . ARG A 1 277 ? 72.011 57.905 58.665 1.00 12.61 277 ARG A CA 1
ATOM 2168 C C . ARG A 1 277 ? 71.867 56.967 57.481 1.00 12.89 277 ARG A C 1
ATOM 2169 O O . ARG A 1 277 ? 72.837 56.336 57.056 1.00 14.77 277 ARG A O 1
ATOM 2177 N N . LEU A 1 278 ? 70.662 56.858 56.940 1.00 12.22 278 LEU A N 1
ATOM 2178 C CA . LEU A 1 278 ? 70.477 55.970 55.795 1.00 11.43 278 LEU A CA 1
ATOM 2179 C C . LEU A 1 278 ? 71.270 56.389 54.559 1.00 12.67 278 LEU A C 1
ATOM 2180 O O . LEU A 1 278 ? 71.862 55.537 53.884 1.00 13.52 278 LEU A O 1
ATOM 2185 N N . LEU A 1 279 ? 71.285 57.682 54.247 1.00 13.13 279 LEU A N 1
ATOM 2186 C CA . LEU A 1 279 ? 72.009 58.146 53.064 1.00 12.62 279 LEU A CA 1
ATOM 2187 C C . LEU A 1 279 ? 73.506 57.910 53.160 1.00 16.06 279 LEU A C 1
ATOM 2188 O O . LEU A 1 279 ? 74.175 57.716 52.140 1.00 16.59 279 LEU A O 1
ATOM 2193 N N . ALA A 1 280 ? 74.025 57.916 54.383 1.00 14.60 280 ALA A N 1
ATOM 2194 C CA . ALA A 1 280 ? 75.455 57.711 54.608 1.00 16.61 280 ALA A CA 1
ATOM 2195 C C . ALA A 1 280 ? 75.809 56.255 54.897 1.00 16.25 280 ALA A C 1
ATOM 2196 O O . ALA A 1 280 ? 76.988 55.896 54.948 1.00 18.48 280 ALA A O 1
ATOM 2198 N N . SER A 1 281 ? 74.793 55.414 55.059 1.00 15.98 281 SER A N 1
ATOM 2199 C CA . SER A 1 281 ? 74.993 54.013 55.415 1.00 14.36 281 SER A CA 1
ATOM 2200 C C . SER A 1 281 ? 75.505 53.061 54.355 1.00 13.48 281 SER A C 1
ATOM 2201 O O . SER A 1 281 ? 75.293 53.257 53.154 1.00 13.58 281 SER A O 1
ATOM 2204 N N . ARG A 1 282 ? 76.172 52.011 54.822 1.00 12.55 282 ARG A N 1
ATOM 2205 C CA . ARG A 1 282 ? 76.638 50.978 53.918 1.00 11.90 282 ARG A CA 1
ATOM 2206 C C . ARG A 1 282 ? 75.385 50.270 53.394 1.00 12.23 282 ARG A C 1
ATOM 2207 O O . ARG A 1 282 ? 75.395 49.712 52.306 1.00 12.34 282 ARG A O 1
ATOM 2215 N N . ALA A 1 283 ? 74.299 50.312 54.164 1.00 12.11 283 ALA A N 1
ATOM 2216 C CA . ALA A 1 283 ? 73.050 49.660 53.754 1.00 12.01 283 ALA A CA 1
ATOM 2217 C C . ALA A 1 283 ? 72.522 50.211 52.430 1.00 10.76 283 ALA A C 1
ATOM 2218 O O . ALA A 1 283 ? 72.003 49.465 51.600 1.00 12.51 283 ALA A O 1
ATOM 2220 N N . LEU A 1 284 ? 72.655 51.514 52.219 1.00 12.81 284 LEU A N 1
ATOM 2221 C CA . LEU A 1 284 ? 72.163 52.092 50.975 1.00 12.83 284 LEU A CA 1
ATOM 2222 C C . LEU A 1 284 ? 72.949 51.536 49.785 1.00 12.50 284 LEU A C 1
ATOM 2223 O O . LEU A 1 284 ? 72.368 51.161 48.764 1.00 12.38 284 LEU A O 1
ATOM 2228 N N . ALA A 1 285 ? 74.270 51.478 49.929 1.00 12.96 285 ALA A N 1
ATOM 2229 C CA . ALA A 1 285 ? 75.129 50.963 48.869 1.00 12.99 285 ALA A CA 1
ATOM 2230 C C . ALA A 1 285 ? 74.796 49.496 48.627 1.00 12.56 285 ALA A C 1
ATOM 2231 O O . ALA A 1 285 ? 74.756 49.024 47.488 1.00 13.34 285 ALA A O 1
ATOM 2233 N N . TRP A 1 286 ? 74.550 48.775 49.711 1.00 12.81 286 TRP A N 1
ATOM 2234 C CA . TRP A 1 286 ? 74.213 47.367 49.612 1.00 11.14 286 TRP A CA 1
ATOM 2235 C C . TRP A 1 286 ? 72.891 47.176 48.855 1.00 11.58 286 TRP A C 1
ATOM 2236 O O . TRP A 1 286 ? 72.773 46.288 48.004 1.00 12.12 286 TRP A O 1
ATOM 2247 N N . ALA A 1 287 ? 71.894 48.005 49.161 1.00 10.75 287 ALA A N 1
ATOM 2248 C CA . ALA A 1 287 ? 70.597 47.888 48.484 1.00 10.36 287 ALA A CA 1
ATOM 2249 C C . ALA A 1 287 ? 70.749 48.164 46.991 1.00 11.77 287 ALA A C 1
ATOM 2250 O O . ALA A 1 287 ? 70.111 47.509 46.169 1.00 11.50 287 ALA A O 1
ATOM 2252 N N . LYS A 1 288 ? 71.601 49.121 46.635 1.00 12.69 288 LYS A N 1
ATOM 2253 C CA . LYS A 1 288 ? 71.807 49.429 45.228 1.00 13.45 288 LYS A CA 1
ATOM 2254 C C . LYS A 1 288 ? 72.406 48.220 44.523 1.00 14.40 288 LYS A C 1
ATOM 2255 O O . LYS A 1 288 ? 71.988 47.856 43.419 1.00 14.07 288 LYS A O 1
ATOM 2261 N N . ALA A 1 289 ? 73.385 47.593 45.165 1.00 13.84 289 ALA A N 1
ATOM 2262 C CA . ALA A 1 289 ? 74.032 46.411 44.601 1.00 14.25 289 ALA A CA 1
ATOM 2263 C C . ALA A 1 289 ? 73.053 45.244 44.533 1.00 15.28 289 ALA A C 1
ATOM 2264 O O . ALA A 1 289 ? 73.109 44.421 43.615 1.00 16.28 289 ALA A O 1
ATOM 2266 N N . GLU A 1 290 ? 72.158 45.164 45.511 1.00 13.11 290 GLU A N 1
ATOM 2267 C CA . GLU A 1 290 ? 71.173 44.101 45.539 1.00 14.79 290 GLU A CA 1
ATOM 2268 C C . GLU A 1 290 ? 70.211 44.237 44.357 1.00 14.30 290 GLU A C 1
ATOM 2269 O O . GLU A 1 290 ? 69.802 43.236 43.772 1.00 13.80 290 GLU A O 1
ATOM 2275 N N . ALA A 1 291 ? 69.849 45.471 44.013 1.00 13.61 291 ALA A N 1
ATOM 2276 C CA . ALA A 1 291 ? 68.942 45.701 42.890 1.00 11.30 291 ALA A CA 1
ATOM 2277 C C . ALA A 1 291 ? 69.615 45.230 41.609 1.00 13.98 291 ALA A C 1
ATOM 2278 O O . ALA A 1 291 ? 68.963 44.659 40.734 1.00 14.12 291 ALA A O 1
ATOM 2280 N N . LYS A 1 292 ? 70.914 45.475 41.492 1.00 12.89 292 LYS A N 1
ATOM 2281 C CA . LYS A 1 292 ? 71.628 45.043 40.297 1.00 13.96 292 LYS A CA 1
ATOM 2282 C C . LYS A 1 292 ? 71.765 43.521 40.262 1.00 14.85 292 LYS A C 1
ATOM 2283 O O . LYS A 1 292 ? 71.685 42.911 39.190 1.00 15.02 292 LYS A O 1
ATOM 2289 N N . ARG A 1 293 ? 71.937 42.898 41.426 1.00 12.58 293 ARG A N 1
ATOM 2290 C CA . ARG A 1 293 ? 72.037 41.442 41.496 1.00 14.53 293 ARG A CA 1
ATOM 2291 C C . ARG A 1 293 ? 70.721 40.810 41.035 1.00 14.90 293 ARG A C 1
ATOM 2292 O O . ARG A 1 293 ? 70.713 39.867 40.241 1.00 13.98 293 ARG A O 1
ATOM 2300 N N . LEU A 1 294 ? 69.606 41.338 41.530 1.00 13.24 294 LEU A N 1
ATOM 2301 C CA . LEU A 1 294 ? 68.297 40.824 41.153 1.00 13.73 294 LEU A CA 1
ATOM 2302 C C . LEU A 1 294 ? 68.026 41.040 39.675 1.00 14.25 294 LEU A C 1
ATOM 2303 O O . LEU A 1 294 ? 67.403 40.197 39.031 1.00 13.51 294 LEU A O 1
ATOM 2308 N N . GLN A 1 295 ? 68.486 42.170 39.142 1.00 13.67 295 GLN A N 1
ATOM 2309 C CA . GLN A 1 295 ? 68.304 42.462 37.722 1.00 14.88 295 GLN A CA 1
ATOM 2310 C C . GLN A 1 295 ? 69.035 41.385 36.922 1.00 15.27 295 GLN A C 1
ATOM 2311 O O . GLN A 1 295 ? 68.484 40.822 35.969 1.00 16.39 295 GLN A O 1
ATOM 2317 N N . ALA A 1 296 ? 70.267 41.089 37.324 1.00 13.89 296 ALA A N 1
ATOM 2318 C CA . ALA A 1 296 ? 71.071 40.078 36.643 1.00 13.94 296 ALA A CA 1
ATOM 2319 C C . ALA A 1 296 ? 70.394 38.719 36.690 1.00 14.40 296 ALA A C 1
ATOM 2320 O O . ALA A 1 296 ? 70.400 37.986 35.704 1.00 15.41 296 ALA A O 1
ATOM 2322 N N . GLU A 1 297 ? 69.813 38.374 37.835 1.00 12.73 297 GLU A N 1
ATOM 2323 C CA . GLU A 1 297 ? 69.142 37.084 37.963 1.00 13.57 297 GLU A CA 1
ATOM 2324 C C . GLU A 1 297 ? 67.942 37.015 37.033 1.00 10.97 297 GLU A C 1
ATOM 2325 O O . GLU A 1 297 ? 67.674 35.970 36.426 1.00 12.33 297 GLU A O 1
ATOM 2331 N N . GLY A 1 298 ? 67.223 38.129 36.916 1.00 11.33 298 GLY A N 1
ATOM 2332 C CA . GLY A 1 298 ? 66.067 38.172 36.040 1.00 10.61 298 GLY A CA 1
ATOM 2333 C C . GLY A 1 298 ? 66.490 38.010 34.591 1.00 10.96 298 GLY A C 1
ATOM 2334 O O . GLY A 1 298 ? 65.866 37.252 33.853 1.00 12.30 298 GLY A O 1
ATOM 2335 N N . LEU A 1 299 ? 67.540 38.717 34.182 1.00 12.67 299 LEU A N 1
ATOM 2336 C CA . LEU A 1 299 ? 68.005 38.605 32.804 1.00 12.73 299 LEU A CA 1
ATOM 2337 C C . LEU A 1 299 ? 68.426 37.175 32.495 1.00 12.78 299 LEU A C 1
ATOM 2338 O O . LEU A 1 299 ? 68.149 36.662 31.412 1.00 12.71 299 LEU A O 1
ATOM 2343 N N . ALA A 1 300 ? 69.079 36.523 33.446 1.00 12.18 300 ALA A N 1
ATOM 2344 C CA . ALA A 1 300 ? 69.520 35.153 33.233 1.00 10.77 300 ALA A CA 1
ATOM 2345 C C . ALA A 1 300 ? 68.330 34.247 32.979 1.00 12.82 300 ALA A C 1
ATOM 2346 O O . ALA A 1 300 ? 68.367 33.406 32.082 1.00 13.49 300 ALA A O 1
ATOM 2348 N N . LEU A 1 301 ? 67.273 34.432 33.771 1.00 10.65 301 LEU A N 1
ATOM 2349 C CA . LEU A 1 301 ? 66.075 33.610 33.646 1.00 13.01 301 LEU A CA 1
ATOM 2350 C C . LEU A 1 301 ? 65.264 33.830 32.380 1.00 12.88 301 LEU A C 1
ATOM 2351 O O . LEU A 1 301 ? 64.525 32.935 31.967 1.00 16.53 301 LEU A O 1
ATOM 2356 N N . LEU A 1 302 ? 65.405 35.001 31.766 1.00 10.77 302 LEU A N 1
ATOM 2357 C CA . LEU A 1 302 ? 64.643 35.334 30.572 1.00 11.61 302 LEU A CA 1
ATOM 2358 C C . LEU A 1 302 ? 65.363 35.114 29.255 1.00 11.68 302 LEU A C 1
ATOM 2359 O O . LEU A 1 302 ? 64.718 34.940 28.223 1.00 12.78 302 LEU A O 1
ATOM 2364 N N . GLU A 1 303 ? 66.690 35.101 29.280 1.00 12.85 303 GLU A N 1
ATOM 2365 C CA . GLU A 1 303 ? 67.447 34.991 28.038 1.00 13.19 303 GLU A CA 1
ATOM 2366 C C . GLU A 1 303 ? 67.049 33.846 27.110 1.00 10.49 303 GLU A C 1
ATOM 2367 O O . GLU A 1 303 ? 66.835 34.063 25.921 1.00 12.04 303 GLU A O 1
ATOM 2373 N N . ALA A 1 304 ? 66.957 32.630 27.629 1.00 10.36 304 ALA A N 1
ATOM 2374 C CA . ALA A 1 304 ? 66.589 31.517 26.765 1.00 11.34 304 ALA A CA 1
ATOM 2375 C C . ALA A 1 304 ? 65.180 31.682 26.202 1.00 12.59 304 ALA A C 1
ATOM 2376 O O . ALA A 1 304 ? 64.939 31.414 25.025 1.00 12.72 304 ALA A O 1
ATOM 2378 N N . ALA A 1 305 ? 64.249 32.139 27.033 1.00 13.73 305 ALA A N 1
ATOM 2379 C CA . ALA A 1 305 ? 62.878 32.304 26.576 1.00 14.22 305 ALA A CA 1
ATOM 2380 C C . ALA A 1 305 ? 62.748 33.374 25.511 1.00 14.90 305 ALA A C 1
ATOM 2381 O O . ALA A 1 305 ? 61.900 33.277 24.616 1.00 15.22 305 ALA A O 1
ATOM 2383 N N . PHE A 1 306 ? 63.589 34.396 25.590 1.00 11.45 306 PHE A N 1
ATOM 2384 C CA . PHE A 1 306 ? 63.502 35.470 24.613 1.00 11.34 306 PHE A CA 1
ATOM 2385 C C . PHE A 1 306 ? 63.952 35.040 23.214 1.00 14.24 306 PHE A C 1
ATOM 2386 O O . PHE A 1 306 ? 63.744 35.768 22.253 1.00 13.99 306 PHE A O 1
ATOM 2394 N N . GLN A 1 307 ? 64.556 33.860 23.092 1.00 15.53 307 GLN A N 1
ATOM 2395 C CA . GLN A 1 307 ? 64.969 33.391 21.767 1.00 15.38 307 GLN A CA 1
ATOM 2396 C C . GLN A 1 307 ? 63.746 33.134 20.897 1.00 17.00 307 GLN A C 1
ATOM 2397 O O . GLN A 1 307 ? 63.817 33.233 19.668 1.00 20.82 307 GLN A O 1
ATOM 2403 N N . ASP A 1 308 ? 62.625 32.811 21.538 1.00 18.22 308 ASP A N 1
ATOM 2404 C CA . ASP A 1 308 ? 61.389 32.502 20.822 1.00 20.01 308 ASP A CA 1
ATOM 2405 C C . ASP A 1 308 ? 60.564 33.712 20.385 1.00 20.75 308 ASP A C 1
ATOM 2406 O O . ASP A 1 308 ? 59.455 33.544 19.875 1.00 24.03 308 ASP A O 1
ATOM 2411 N N . LEU A 1 309 ? 61.081 34.923 20.584 1.00 16.80 309 LEU A N 1
ATOM 2412 C CA . LEU A 1 309 ? 60.341 36.118 20.192 1.00 15.04 309 LEU A CA 1
ATOM 2413 C C . LEU A 1 309 ? 60.675 36.516 18.764 1.00 16.41 309 LEU A C 1
ATOM 2414 O O . LEU A 1 309 ? 61.822 36.804 18.440 1.00 16.87 309 LEU A O 1
ATOM 2419 N N . PRO A 1 310 ? 59.664 36.547 17.891 1.00 13.12 310 PRO A N 1
ATOM 2420 C CA . PRO A 1 310 ? 59.930 36.822 16.478 1.00 15.23 310 PRO A CA 1
ATOM 2421 C C . PRO A 1 310 ? 60.197 38.271 16.096 1.00 14.35 310 PRO A C 1
ATOM 2422 O O . PRO A 1 310 ? 60.869 38.537 15.092 1.00 16.71 310 PRO A O 1
ATOM 2426 N N . GLY A 1 311 ? 59.678 39.209 16.885 1.00 11.61 311 GLY A N 1
ATOM 2427 C CA . GLY A 1 311 ? 59.868 40.614 16.569 1.00 11.40 311 GLY A CA 1
ATOM 2428 C C . GLY A 1 311 ? 61.173 41.104 17.141 1.00 12.77 311 GLY A C 1
ATOM 2429 O O . GLY A 1 311 ? 61.199 41.678 18.226 1.00 13.57 311 GLY A O 1
ATOM 2430 N N . LYS A 1 312 ? 62.255 40.912 16.393 1.00 12.12 312 LYS A N 1
ATOM 2431 C CA . LYS A 1 312 ? 63.583 41.276 16.862 1.00 12.20 312 LYS A CA 1
ATOM 2432 C C . LYS A 1 312 ? 63.853 42.743 17.177 1.00 12.32 312 LYS A C 1
ATOM 2433 O O . LYS A 1 312 ? 64.531 43.035 18.168 1.00 13.02 312 LYS A O 1
ATOM 2439 N N . GLU A 1 313 ? 63.354 43.669 16.364 1.00 13.61 313 GLU A N 1
ATOM 2440 C CA . GLU A 1 313 ? 63.580 45.083 16.646 1.00 13.95 313 GLU A CA 1
ATOM 2441 C C . GLU A 1 313 ? 62.849 45.440 17.936 1.00 12.63 313 GLU A C 1
ATOM 2442 O O . GLU A 1 313 ? 63.375 46.143 18.797 1.00 13.41 313 GLU A O 1
ATOM 2448 N N . ALA A 1 314 ? 61.625 44.944 18.077 1.00 13.83 314 ALA A N 1
ATOM 2449 C CA . ALA A 1 314 ? 60.860 45.229 19.282 1.00 12.84 314 ALA A CA 1
ATOM 2450 C C . ALA A 1 314 ? 61.572 44.626 20.489 1.00 11.48 314 ALA A C 1
ATOM 2451 O O . ALA A 1 314 ? 61.609 45.237 21.564 1.00 12.23 314 ALA A O 1
ATOM 2453 N N . LEU A 1 315 ? 62.141 43.434 20.314 1.00 11.31 315 LEU A N 1
ATOM 2454 C CA . LEU A 1 315 ? 62.870 42.789 21.399 1.00 10.38 315 LEU A CA 1
ATOM 2455 C C . LEU A 1 315 ? 64.046 43.657 21.854 1.00 12.23 315 LEU A C 1
ATOM 2456 O O . LEU A 1 315 ? 64.319 43.743 23.052 1.00 12.26 315 LEU A O 1
ATOM 2461 N N . ASP A 1 316 ? 64.756 44.289 20.916 1.00 12.02 316 ASP A N 1
ATOM 2462 C CA . ASP A 1 316 ? 65.870 45.153 21.304 1.00 13.16 316 ASP A CA 1
ATOM 2463 C C . ASP A 1 316 ? 65.366 46.236 22.249 1.00 12.40 316 ASP A C 1
ATOM 2464 O O . ASP A 1 316 ? 66.003 46.533 23.260 1.00 12.54 316 ASP A O 1
ATOM 2469 N N . HIS A 1 317 ? 64.233 46.842 21.905 1.00 12.72 317 HIS A N 1
ATOM 2470 C CA . HIS A 1 317 ? 63.658 47.885 22.740 1.00 11.79 317 HIS A CA 1
ATOM 2471 C C . HIS A 1 317 ? 63.207 47.326 24.079 1.00 13.57 317 HIS A C 1
ATOM 2472 O O . HIS A 1 317 ? 63.379 47.962 25.130 1.00 12.18 317 HIS A O 1
ATOM 2479 N N . LEU A 1 318 ? 62.612 46.144 24.046 1.00 11.41 318 LEU A N 1
ATOM 2480 C CA . LEU A 1 318 ? 62.152 45.531 25.283 1.00 11.55 318 LEU A CA 1
ATOM 2481 C C . LEU A 1 318 ? 63.332 45.306 26.233 1.00 11.08 318 LEU A C 1
ATOM 2482 O O . LEU A 1 318 ? 63.241 45.629 27.423 1.00 12.08 318 LEU A O 1
ATOM 2487 N N . ARG A 1 319 ? 64.449 44.777 25.726 1.00 11.00 319 ARG A N 1
ATOM 2488 C CA . ARG A 1 319 ? 65.617 44.558 26.584 1.00 10.72 319 ARG A CA 1
ATOM 2489 C C . ARG A 1 319 ? 66.097 45.891 27.164 1.00 11.85 319 ARG A C 1
ATOM 2490 O O . ARG A 1 319 ? 66.504 45.961 28.329 1.00 11.44 319 ARG A O 1
ATOM 2498 N N . GLY A 1 320 ? 66.077 46.940 26.346 1.00 10.05 320 GLY A N 1
ATOM 2499 C CA . GLY A 1 320 ? 66.515 48.242 26.815 1.00 11.30 320 GLY A CA 1
ATOM 2500 C C . GLY A 1 320 ? 65.640 48.767 27.932 1.00 13.00 320 GLY A C 1
ATOM 2501 O O . GLY A 1 320 ? 66.138 49.355 28.897 1.00 12.90 320 GLY A O 1
ATOM 2502 N N . LEU A 1 321 ? 64.332 48.564 27.803 1.00 12.83 321 LEU A N 1
ATOM 2503 C CA . LEU A 1 321 ? 63.411 49.047 28.829 1.00 15.33 321 LEU A CA 1
ATOM 2504 C C . LEU A 1 321 ? 63.503 48.220 30.101 1.00 15.39 321 LEU A C 1
ATOM 2505 O O . LEU A 1 321 ? 63.333 48.750 31.200 1.00 16.19 321 LEU A O 1
ATOM 2510 N N . LEU A 1 322 ? 63.771 46.928 29.964 1.00 12.95 322 LEU A N 1
ATOM 2511 C CA . LEU A 1 322 ? 63.931 46.085 31.134 1.00 12.92 322 LEU A CA 1
ATOM 2512 C C . LEU A 1 322 ? 65.150 46.586 31.904 1.00 14.93 322 LEU A C 1
ATOM 2513 O O . LEU A 1 322 ? 65.161 46.612 33.127 1.00 16.29 322 LEU A O 1
ATOM 2518 N N . ALA A 1 323 ? 66.180 47.017 31.185 1.00 12.69 323 ALA A N 1
ATOM 2519 C CA . ALA A 1 323 ? 67.363 47.532 31.859 1.00 11.20 323 ALA A CA 1
ATOM 2520 C C . ALA A 1 323 ? 67.018 48.832 32.567 1.00 13.31 323 ALA A C 1
ATOM 2521 O O . ALA A 1 323 ? 67.541 49.104 33.649 1.00 13.58 323 ALA A O 1
ATOM 2523 N N . ALA A 1 324 ? 66.137 49.622 31.957 1.00 12.27 324 ALA A N 1
ATOM 2524 C CA . ALA A 1 324 ? 65.720 50.905 32.513 1.00 12.93 324 ALA A CA 1
ATOM 2525 C C . ALA A 1 324 ? 64.963 50.752 33.826 1.00 15.98 324 ALA A C 1
ATOM 2526 O O . ALA A 1 324 ? 64.817 51.720 34.574 1.00 17.63 324 ALA A O 1
ATOM 2528 N N . LEU A 1 325 ? 64.465 49.553 34.108 1.00 14.40 325 LEU A N 1
ATOM 2529 C CA . LEU A 1 325 ? 63.752 49.349 35.369 1.00 14.61 325 LEU A CA 1
ATOM 2530 C C . LEU A 1 325 ? 64.683 49.617 36.544 1.00 13.57 325 LEU A C 1
ATOM 2531 O O . LEU A 1 325 ? 64.241 50.038 37.613 1.00 13.00 325 LEU A O 1
ATOM 2536 N N . VAL A 1 326 ? 65.971 49.363 36.341 1.00 13.71 326 VAL A N 1
ATOM 2537 C CA . VAL A 1 326 ? 66.970 49.536 37.386 1.00 14.85 326 VAL A CA 1
ATOM 2538 C C . VAL A 1 326 ? 67.855 50.740 37.141 1.00 18.24 326 VAL A C 1
ATOM 2539 O O . VAL A 1 326 ? 68.089 51.539 38.047 1.00 18.47 326 VAL A O 1
ATOM 2543 N N . GLU A 1 327 ? 68.340 50.887 35.915 1.00 16.95 327 GLU A N 1
ATOM 2544 C CA . GLU A 1 327 ? 69.210 52.015 35.616 1.00 21.54 327 GLU A CA 1
ATOM 2545 C C . GLU A 1 327 ? 68.471 53.344 35.362 1.00 24.50 327 GLU A C 1
ATOM 2546 O O . GLU A 1 327 ? 69.055 54.419 35.497 1.00 28.85 327 GLU A O 1
ATOM 2552 N N . ARG A 1 328 ? 67.188 53.271 35.024 1.00 27.65 328 ARG A N 1
ATOM 2553 C CA . ARG A 1 328 ? 66.370 54.461 34.775 1.00 26.56 328 ARG A CA 1
ATOM 2554 C C . ARG A 1 328 ? 66.921 55.377 33.677 1.00 28.99 328 ARG A C 1
ATOM 2555 O O . ARG A 1 328 ? 67.127 56.575 33.957 1.00 31.08 328 ARG A O 1
ATOM 2563 N N . VAL B 1 2 ? 11.124 27.572 37.808 1.00 31.78 2 VAL B N 1
ATOM 2564 C CA . VAL B 1 2 ? 11.741 28.804 38.379 1.00 28.70 2 VAL B CA 1
ATOM 2565 C C . VAL B 1 2 ? 12.037 28.625 39.865 1.00 28.57 2 VAL B C 1
ATOM 2566 O O . VAL B 1 2 ? 11.185 28.173 40.632 1.00 27.53 2 VAL B O 1
ATOM 2570 N N . PRO B 1 3 ? 13.261 28.973 40.290 1.00 25.90 3 PRO B N 1
ATOM 2571 C CA . PRO B 1 3 ? 13.650 28.861 41.700 1.00 24.22 3 PRO B CA 1
ATOM 2572 C C . PRO B 1 3 ? 12.896 29.844 42.592 1.00 22.71 3 PRO B C 1
ATOM 2573 O O . PRO B 1 3 ? 12.517 30.933 42.150 1.00 21.46 3 PRO B O 1
ATOM 2577 N N . ALA B 1 4 ? 12.689 29.461 43.850 1.00 21.10 4 ALA B N 1
ATOM 2578 C CA . ALA B 1 4 ? 12.009 30.325 44.811 1.00 21.48 4 ALA B CA 1
ATOM 2579 C C . ALA B 1 4 ? 12.995 31.402 45.249 1.00 21.03 4 ALA B C 1
ATOM 2580 O O . ALA B 1 4 ? 14.208 31.197 45.188 1.00 21.41 4 ALA B O 1
ATOM 2582 N N . PRO B 1 5 ? 12.491 32.562 45.701 1.00 21.24 5 PRO B N 1
ATOM 2583 C CA . PRO B 1 5 ? 13.383 33.649 46.118 1.00 22.34 5 PRO B CA 1
ATOM 2584 C C . PRO B 1 5 ? 14.416 33.196 47.140 1.00 23.66 5 PRO B C 1
ATOM 2585 O O . PRO B 1 5 ? 15.568 33.633 47.112 1.00 20.27 5 PRO B O 1
ATOM 2589 N N . GLU B 1 6 ? 13.994 32.312 48.039 1.00 21.76 6 GLU B N 1
ATOM 2590 C CA . GLU B 1 6 ? 14.861 31.785 49.091 1.00 24.44 6 GLU B CA 1
ATOM 2591 C C . GLU B 1 6 ? 16.041 31.009 48.527 1.00 22.41 6 GLU B C 1
ATOM 2592 O O . GLU B 1 6 ? 17.178 31.170 48.983 1.00 21.35 6 GLU B O 1
ATOM 2598 N N . ALA B 1 7 ? 15.761 30.165 47.540 1.00 21.44 7 ALA B N 1
ATOM 2599 C CA . ALA B 1 7 ? 16.781 29.362 46.896 1.00 20.43 7 ALA B CA 1
ATOM 2600 C C . ALA B 1 7 ? 17.756 30.276 46.159 1.00 20.29 7 ALA B C 1
ATOM 2601 O O . ALA B 1 7 ? 18.961 30.039 46.175 1.00 19.97 7 ALA B O 1
ATOM 2603 N N . ILE B 1 8 ? 17.241 31.322 45.518 1.00 17.82 8 ILE B N 1
ATOM 2604 C CA . ILE B 1 8 ? 18.127 32.237 44.797 1.00 17.56 8 ILE B CA 1
ATOM 2605 C C . ILE B 1 8 ? 19.015 33.005 45.768 1.00 19.01 8 ILE B C 1
ATOM 2606 O O . ILE B 1 8 ? 20.225 33.118 45.551 1.00 18.51 8 ILE B O 1
ATOM 2611 N N . ARG B 1 9 ? 18.419 33.527 46.837 1.00 17.83 9 ARG B N 1
ATOM 2612 C CA . ARG B 1 9 ? 19.175 34.275 47.836 1.00 19.27 9 ARG B CA 1
ATOM 2613 C C . ARG B 1 9 ? 20.292 33.394 48.409 1.00 19.30 9 ARG B C 1
ATOM 2614 O O . ARG B 1 9 ? 21.420 33.856 48.603 1.00 19.10 9 ARG B O 1
ATOM 2622 N N . GLN B 1 10 ? 19.981 32.122 48.657 1.00 18.98 10 GLN B N 1
ATOM 2623 C CA . GLN B 1 10 ? 20.949 31.160 49.187 1.00 18.62 10 GLN B CA 1
ATOM 2624 C C . GLN B 1 10 ? 22.121 30.974 48.232 1.00 20.35 10 GLN B C 1
ATOM 2625 O O . GLN B 1 10 ? 23.288 30.995 48.641 1.00 19.88 10 GLN B O 1
ATOM 2631 N N . ALA B 1 11 ? 21.799 30.783 46.957 1.00 17.35 11 ALA B N 1
ATOM 2632 C CA . ALA B 1 11 ? 22.809 30.572 45.930 1.00 17.32 11 ALA B CA 1
ATOM 2633 C C . ALA B 1 11 ? 23.728 31.785 45.794 1.00 16.30 11 ALA B C 1
ATOM 2634 O O . ALA B 1 11 ? 24.951 31.641 45.732 1.00 15.15 11 ALA B O 1
ATOM 2636 N N . LEU B 1 12 ? 23.141 32.975 45.739 1.00 16.27 12 LEU B N 1
ATOM 2637 C CA . LEU B 1 12 ? 23.939 34.189 45.607 1.00 15.30 12 LEU B CA 1
ATOM 2638 C C . LEU B 1 12 ? 24.870 34.371 46.799 1.00 17.02 12 LEU B C 1
ATOM 2639 O O . LEU B 1 12 ? 26.028 34.750 46.630 1.00 16.87 12 LEU B O 1
ATOM 2644 N N . GLN B 1 13 ? 24.369 34.101 48.003 1.00 17.34 13 GLN B N 1
ATOM 2645 C CA . GLN B 1 13 ? 25.183 34.255 49.203 1.00 18.29 13 GLN B CA 1
ATOM 2646 C C . GLN B 1 13 ? 26.361 33.291 49.179 1.00 18.16 13 GLN B C 1
ATOM 2647 O O . GLN B 1 13 ? 27.497 33.674 49.467 1.00 18.17 13 GLN B O 1
ATOM 2653 N N . GLU B 1 14 ? 26.095 32.038 48.823 1.00 16.91 14 GLU B N 1
ATOM 2654 C CA . GLU B 1 14 ? 27.139 31.023 48.751 1.00 18.11 14 GLU B CA 1
ATOM 2655 C C . GLU B 1 14 ? 28.189 31.395 47.708 1.00 17.16 14 GLU B C 1
ATOM 2656 O O . GLU B 1 14 ? 29.384 31.257 47.947 1.00 16.26 14 GLU B O 1
ATOM 2662 N N . ARG B 1 15 ? 27.732 31.854 46.547 1.00 15.84 15 ARG B N 1
ATOM 2663 C CA . ARG B 1 15 ? 28.644 32.234 45.476 1.00 15.12 15 ARG B CA 1
ATOM 2664 C C . ARG B 1 15 ? 29.447 33.470 45.844 1.00 15.62 15 ARG B C 1
ATOM 2665 O O . ARG B 1 15 ? 30.622 33.568 45.511 1.00 15.57 15 ARG B O 1
ATOM 2673 N N . LEU B 1 16 ? 28.804 34.415 46.521 1.00 15.06 16 LEU B N 1
ATOM 2674 C CA . LEU B 1 16 ? 29.473 35.638 46.935 1.00 16.75 16 LEU B CA 1
ATOM 2675 C C . LEU B 1 16 ? 30.617 35.319 47.906 1.00 16.39 16 LEU B C 1
ATOM 2676 O O . LEU B 1 16 ? 31.749 35.787 47.735 1.00 17.75 16 LEU B O 1
ATOM 2681 N N . LEU B 1 17 ? 30.340 34.504 48.918 1.00 16.31 17 LEU B N 1
ATOM 2682 C CA . LEU B 1 17 ? 31.386 34.164 49.872 1.00 14.97 17 LEU B CA 1
ATOM 2683 C C . LEU B 1 17 ? 32.514 33.376 49.218 1.00 16.49 17 LEU B C 1
ATOM 2684 O O . LEU B 1 17 ? 33.686 33.578 49.529 1.00 16.56 17 LEU B O 1
ATOM 2689 N N . ALA B 1 18 ? 32.171 32.484 48.298 1.00 15.08 18 ALA B N 1
ATOM 2690 C CA . ALA B 1 18 ? 33.185 31.674 47.646 1.00 15.03 18 ALA B CA 1
ATOM 2691 C C . ALA B 1 18 ? 34.117 32.526 46.795 1.00 15.77 18 ALA B C 1
ATOM 2692 O O . ALA B 1 18 ? 35.320 32.266 46.729 1.00 16.52 18 ALA B O 1
ATOM 2694 N N . ARG B 1 19 ? 33.559 33.546 46.153 1.00 14.53 19 ARG B N 1
ATOM 2695 C CA . ARG B 1 19 ? 34.362 34.420 45.305 1.00 15.12 19 ARG B CA 1
ATOM 2696 C C . ARG B 1 19 ? 35.330 35.238 46.154 1.00 16.07 19 ARG B C 1
ATOM 2697 O O . ARG B 1 19 ? 36.364 35.690 45.667 1.00 16.96 19 ARG B O 1
ATOM 2705 N N . LEU B 1 20 ? 35.010 35.399 47.433 1.00 13.95 20 LEU B N 1
ATOM 2706 C CA . LEU B 1 20 ? 35.848 36.198 48.316 1.00 12.60 20 LEU B CA 1
ATOM 2707 C C . LEU B 1 20 ? 36.649 35.384 49.333 1.00 12.67 20 LEU B C 1
ATOM 2708 O O . LEU B 1 20 ? 37.243 35.949 50.251 1.00 16.14 20 LEU B O 1
ATOM 2713 N N . ASP B 1 21 ? 36.661 34.063 49.176 1.00 14.08 21 ASP B N 1
ATOM 2714 C CA . ASP B 1 21 ? 37.424 33.213 50.078 1.00 15.82 21 ASP B CA 1
ATOM 2715 C C . ASP B 1 21 ? 38.887 33.451 49.698 1.00 16.01 21 ASP B C 1
ATOM 2716 O O . ASP B 1 21 ? 39.183 33.859 48.577 1.00 16.37 21 ASP B O 1
ATOM 2721 N N . HIS B 1 22 ? 39.800 33.191 50.626 1.00 14.36 22 HIS B N 1
ATOM 2722 C CA . HIS B 1 22 ? 41.206 33.446 50.374 1.00 13.19 22 HIS B CA 1
ATOM 2723 C C . HIS B 1 22 ? 42.023 32.599 51.341 1.00 13.06 22 HIS B C 1
ATOM 2724 O O . HIS B 1 22 ? 41.560 32.303 52.440 1.00 14.45 22 HIS B O 1
ATOM 2731 N N . PRO B 1 23 ? 43.237 32.186 50.941 1.00 14.24 23 PRO B N 1
ATOM 2732 C CA . PRO B 1 23 ? 44.101 31.390 51.829 1.00 13.71 23 PRO B CA 1
ATOM 2733 C C . PRO B 1 23 ? 44.585 32.141 53.075 1.00 12.74 23 PRO B C 1
ATOM 2734 O O . PRO B 1 23 ? 44.948 31.521 54.077 1.00 15.70 23 PRO B O 1
ATOM 2738 N N . ASP B 1 24 ? 44.621 33.468 52.998 1.00 11.70 24 ASP B N 1
ATOM 2739 C CA . ASP B 1 24 ? 45.031 34.295 54.132 1.00 11.32 24 ASP B CA 1
ATOM 2740 C C . ASP B 1 24 ? 43.757 34.555 54.946 1.00 11.27 24 ASP B C 1
ATOM 2741 O O . ASP B 1 24 ? 42.858 35.264 54.505 1.00 11.16 24 ASP B O 1
ATOM 2746 N N . PRO B 1 25 ? 43.660 33.989 56.159 1.00 12.31 25 PRO B N 1
ATOM 2747 C CA . PRO B 1 25 ? 42.424 34.098 56.936 1.00 11.14 25 PRO B CA 1
ATOM 2748 C C . PRO B 1 25 ? 42.020 35.523 57.279 1.00 10.21 25 PRO B C 1
ATOM 2749 O O . PRO B 1 25 ? 40.829 35.846 57.276 1.00 12.44 25 PRO B O 1
ATOM 2753 N N . LEU B 1 26 ? 43.005 36.364 57.580 1.00 12.09 26 LEU B N 1
ATOM 2754 C CA . LEU B 1 26 ? 42.734 37.755 57.936 1.00 12.27 26 LEU B CA 1
ATOM 2755 C C . LEU B 1 26 ? 42.193 38.509 56.734 1.00 12.82 26 LEU B C 1
ATOM 2756 O O . LEU B 1 26 ? 41.270 39.315 56.858 1.00 14.42 26 LEU B O 1
ATOM 2761 N N . TYR B 1 27 ? 42.769 38.246 55.565 1.00 10.90 27 TYR B N 1
ATOM 2762 C CA . TYR B 1 27 ? 42.332 38.927 54.354 1.00 9.85 27 TYR B CA 1
ATOM 2763 C C . TYR B 1 27 ? 40.939 38.424 53.962 1.00 11.38 27 TYR B C 1
ATOM 2764 O O . TYR B 1 27 ? 40.061 39.216 53.619 1.00 11.13 27 TYR B O 1
ATOM 2773 N N . ARG B 1 28 ? 40.744 37.108 54.023 1.00 8.91 28 ARG B N 1
ATOM 2774 C CA . ARG B 1 28 ? 39.445 36.508 53.743 1.00 10.02 28 ARG B CA 1
ATOM 2775 C C . ARG B 1 28 ? 38.370 37.145 54.633 1.00 11.95 28 ARG B C 1
ATOM 2776 O O . ARG B 1 28 ? 37.299 37.534 54.162 1.00 10.85 28 ARG B O 1
ATOM 2784 N N . ASP B 1 29 ? 38.668 37.253 55.926 1.00 11.86 29 ASP B N 1
ATOM 2785 C CA . ASP B 1 29 ? 37.715 37.812 56.878 1.00 13.25 29 ASP B CA 1
ATOM 2786 C C . ASP B 1 29 ? 37.338 39.242 56.507 1.00 13.01 29 ASP B C 1
ATOM 2787 O O . ASP B 1 29 ? 36.169 39.626 56.575 1.00 14.03 29 ASP B O 1
ATOM 2792 N N . LEU B 1 30 ? 38.341 40.020 56.103 1.00 10.62 30 LEU B N 1
ATOM 2793 C CA . LEU B 1 30 ? 38.137 41.407 55.711 1.00 9.52 30 LEU B CA 1
ATOM 2794 C C . LEU B 1 30 ? 37.262 41.515 54.451 1.00 11.53 30 LEU B C 1
ATOM 2795 O O . LEU B 1 30 ? 36.349 42.324 54.390 1.00 12.82 30 LEU B O 1
ATOM 2800 N N . LEU B 1 31 ? 37.537 40.685 53.451 1.00 9.84 31 LEU B N 1
ATOM 2801 C CA . LEU B 1 31 ? 36.763 40.726 52.212 1.00 12.60 31 LEU B CA 1
ATOM 2802 C C . LEU B 1 31 ? 35.328 40.238 52.380 1.00 11.49 31 LEU B C 1
ATOM 2803 O O . LEU B 1 31 ? 34.403 40.802 51.788 1.00 12.07 31 LEU B O 1
ATOM 2808 N N . GLN B 1 32 ? 35.156 39.188 53.178 1.00 12.39 32 GLN B N 1
ATOM 2809 C CA . GLN B 1 32 ? 33.838 38.593 53.394 1.00 11.90 32 GLN B CA 1
ATOM 2810 C C . GLN B 1 32 ? 32.967 39.281 54.423 1.00 12.55 32 GLN B C 1
ATOM 2811 O O . GLN B 1 32 ? 31.784 38.969 54.518 1.00 14.02 32 GLN B O 1
ATOM 2817 N N . ASP B 1 33 ? 33.533 40.227 55.163 1.00 12.81 33 ASP B N 1
ATOM 2818 C CA . ASP B 1 33 ? 32.809 40.905 56.230 1.00 12.72 33 ASP B CA 1
ATOM 2819 C C . ASP B 1 33 ? 31.450 41.468 55.842 1.00 14.25 33 ASP B C 1
ATOM 2820 O O . ASP B 1 33 ? 30.427 41.073 56.413 1.00 15.12 33 ASP B O 1
ATOM 2825 N N . TYR B 1 34 ? 31.416 42.381 54.876 1.00 12.26 34 TYR B N 1
ATOM 2826 C CA . TYR B 1 34 ? 30.137 42.963 54.500 1.00 13.66 34 TYR B CA 1
ATOM 2827 C C . TYR B 1 34 ? 29.157 41.933 53.943 1.00 15.28 34 TYR B C 1
ATOM 2828 O O . TYR B 1 34 ? 27.981 41.936 54.302 1.00 15.28 34 TYR B O 1
ATOM 2837 N N . PRO B 1 35 ? 29.621 41.022 53.080 1.00 13.83 35 PRO B N 1
ATOM 2838 C CA . PRO B 1 35 ? 28.736 39.940 52.631 1.00 13.95 35 PRO B CA 1
ATOM 2839 C C . PRO B 1 35 ? 28.158 39.123 53.781 1.00 15.86 35 PRO B C 1
ATOM 2840 O O . PRO B 1 35 ? 26.970 38.799 53.783 1.00 18.65 35 PRO B O 1
ATOM 2844 N N . ARG B 1 36 ? 28.989 38.790 54.762 1.00 16.56 36 ARG B N 1
ATOM 2845 C CA . ARG B 1 36 ? 28.504 37.990 55.882 1.00 18.20 36 ARG B CA 1
ATOM 2846 C C . ARG B 1 36 ? 27.516 38.722 56.790 1.00 21.41 36 ARG B C 1
ATOM 2847 O O . ARG B 1 36 ? 26.916 38.105 57.677 1.00 22.29 36 ARG B O 1
ATOM 2855 N N . ARG B 1 37 ? 27.338 40.025 56.580 1.00 20.35 37 ARG B N 1
ATOM 2856 C CA . ARG B 1 37 ? 26.391 40.776 57.401 1.00 21.44 37 ARG B CA 1
ATOM 2857 C C . ARG B 1 37 ? 24.970 40.527 56.910 1.00 23.86 37 ARG B C 1
ATOM 2858 O O . ARG B 1 37 ? 23.999 40.917 57.565 1.00 24.63 37 ARG B O 1
ATOM 2866 N N . GLY B 1 38 ? 24.859 39.868 55.758 1.00 23.60 38 GLY B N 1
ATOM 2867 C CA . GLY B 1 38 ? 23.559 39.533 55.200 1.00 24.74 38 GLY B CA 1
ATOM 2868 C C . GLY B 1 38 ? 22.844 40.616 54.416 1.00 26.09 38 GLY B C 1
ATOM 2869 O O . GLY B 1 38 ? 23.395 41.679 54.139 1.00 28.91 38 GLY B O 1
ATOM 2870 N N . GLY B 1 39 ? 21.597 40.329 54.059 1.00 28.63 39 GLY B N 1
ATOM 2871 C CA . GLY B 1 39 ? 20.803 41.276 53.300 1.00 27.98 39 GLY B CA 1
ATOM 2872 C C . GLY B 1 39 ? 19.793 40.551 52.437 1.00 24.85 39 GLY B C 1
ATOM 2873 O O . GLY B 1 39 ? 19.929 39.355 52.181 1.00 25.71 39 GLY B O 1
ATOM 2874 N N . LYS B 1 40 ? 18.783 41.285 51.983 1.00 24.84 40 LYS B N 1
ATOM 2875 C CA . LYS B 1 40 ? 17.724 40.730 51.151 1.00 23.79 40 LYS B CA 1
ATOM 2876 C C . LYS B 1 40 ? 18.179 40.435 49.722 1.00 21.19 40 LYS B C 1
ATOM 2877 O O . LYS B 1 40 ? 17.574 39.615 49.037 1.00 23.07 40 LYS B O 1
ATOM 2883 N N . MET B 1 41 ? 19.243 41.101 49.280 1.00 20.65 41 MET B N 1
ATOM 2884 C CA . MET B 1 41 ? 19.773 40.912 47.925 1.00 18.70 41 MET B CA 1
ATOM 2885 C C . MET B 1 41 ? 18.704 41.115 46.855 1.00 18.87 41 MET B C 1
ATOM 2886 O O . MET B 1 41 ? 18.589 40.330 45.905 1.00 16.90 41 MET B O 1
ATOM 2891 N N . LEU B 1 42 ? 17.938 42.188 47.000 1.00 17.68 42 LEU B N 1
ATOM 2892 C CA . LEU B 1 42 ? 16.867 42.500 46.066 1.00 17.88 42 LEU B CA 1
ATOM 2893 C C . LEU B 1 42 ? 17.350 42.699 44.637 1.00 17.35 42 LEU B C 1
ATOM 2894 O O . LEU B 1 42 ? 16.700 42.248 43.697 1.00 17.74 42 LEU B O 1
ATOM 2899 N N . ARG B 1 43 ? 18.486 43.367 44.463 1.00 17.21 43 ARG B N 1
ATOM 2900 C CA . ARG B 1 43 ? 19.001 43.587 43.116 1.00 17.52 43 ARG B CA 1
ATOM 2901 C C . ARG B 1 43 ? 19.443 42.270 42.476 1.00 15.30 43 ARG B C 1
ATOM 2902 O O . ARG B 1 43 ? 19.272 42.062 41.267 1.00 13.37 43 ARG B O 1
ATOM 2910 N N . GLY B 1 44 ? 20.004 41.376 43.286 1.00 14.33 44 GLY B N 1
ATOM 2911 C CA . GLY B 1 44 ? 20.424 40.082 42.772 1.00 12.53 44 GLY B CA 1
ATOM 2912 C C . GLY B 1 44 ? 19.196 39.298 42.345 1.00 14.46 44 GLY B C 1
ATOM 2913 O O . GLY B 1 44 ? 19.195 38.679 41.285 1.00 13.18 44 GLY B O 1
ATOM 2914 N N . LEU B 1 45 ? 18.149 39.326 43.169 1.00 13.42 45 LEU B N 1
ATOM 2915 C CA . LEU B 1 45 ? 16.914 38.616 42.827 1.00 14.22 45 LEU B CA 1
ATOM 2916 C C . LEU B 1 45 ? 16.320 39.179 41.546 1.00 12.67 45 LEU B C 1
ATOM 2917 O O . LEU B 1 45 ? 15.878 38.429 40.678 1.00 13.22 45 LEU B O 1
ATOM 2922 N N . LEU B 1 46 ? 16.293 40.500 41.424 1.00 12.63 46 LEU B N 1
ATOM 2923 C CA . LEU B 1 46 ? 15.756 41.110 40.215 1.00 12.82 46 LEU B CA 1
ATOM 2924 C C . LEU B 1 46 ? 16.550 40.653 38.999 1.00 12.68 46 LEU B C 1
ATOM 2925 O O . LEU B 1 46 ? 15.980 40.361 37.951 1.00 13.44 46 LEU B O 1
ATOM 2930 N N . THR B 1 47 ? 17.870 40.603 39.136 1.00 11.15 47 THR B N 1
ATOM 2931 C CA . THR B 1 47 ? 18.708 40.179 38.018 1.00 12.16 47 THR B CA 1
ATOM 2932 C C . THR B 1 47 ? 18.445 38.730 37.612 1.00 13.57 47 THR B C 1
ATOM 2933 O O . THR B 1 47 ? 18.375 38.421 36.422 1.00 12.71 47 THR B O 1
ATOM 2937 N N . VAL B 1 48 ? 18.296 37.832 38.581 1.00 12.68 48 VAL B N 1
ATOM 2938 C CA . VAL B 1 48 ? 18.065 36.440 38.228 1.00 11.34 48 VAL B CA 1
ATOM 2939 C C . VAL B 1 48 ? 16.709 36.267 37.556 1.00 12.60 48 VAL B C 1
ATOM 2940 O O . VAL B 1 48 ? 16.599 35.630 36.507 1.00 13.59 48 VAL B O 1
ATOM 2944 N N . TYR B 1 49 ? 15.667 36.839 38.143 1.00 14.23 49 TYR B N 1
ATOM 2945 C CA . TYR B 1 49 ? 14.363 36.696 37.521 1.00 13.49 49 TYR B CA 1
ATOM 2946 C C . TYR B 1 49 ? 14.320 37.397 36.166 1.00 13.40 49 TYR B C 1
ATOM 2947 O O . TYR B 1 49 ? 13.622 36.950 35.261 1.00 13.94 49 TYR B O 1
ATOM 2956 N N . SER B 1 50 ? 15.072 38.483 36.008 1.00 12.59 50 SER B N 1
ATOM 2957 C CA . SER B 1 50 ? 15.101 39.168 34.727 1.00 12.58 50 SER B CA 1
ATOM 2958 C C . SER B 1 50 ? 15.782 38.256 33.704 1.00 12.17 50 SER B C 1
ATOM 2959 O O . SER B 1 50 ? 15.324 38.129 32.570 1.00 11.81 50 SER B O 1
ATOM 2962 N N . ALA B 1 51 ? 16.883 37.627 34.098 1.00 11.15 51 ALA B N 1
ATOM 2963 C CA . ALA B 1 51 ? 17.579 36.727 33.182 1.00 11.07 51 ALA B CA 1
ATOM 2964 C C . ALA B 1 51 ? 16.617 35.630 32.737 1.00 11.73 51 ALA B C 1
ATOM 2965 O O . ALA B 1 51 ? 16.485 35.353 31.545 1.00 12.03 51 ALA B O 1
ATOM 2967 N N . LEU B 1 52 ? 15.935 35.007 33.695 1.00 11.54 52 LEU B N 1
ATOM 2968 C CA . LEU B 1 52 ? 14.992 33.946 33.352 1.00 12.31 52 LEU B CA 1
ATOM 2969 C C . LEU B 1 52 ? 13.830 34.444 32.493 1.00 13.95 52 LEU B C 1
ATOM 2970 O O . LEU B 1 52 ? 13.402 33.767 31.552 1.00 13.57 52 LEU B O 1
ATOM 2975 N N . ALA B 1 53 ? 13.317 35.628 32.799 1.00 12.56 53 ALA B N 1
ATOM 2976 C CA . ALA B 1 53 ? 12.211 36.181 32.029 1.00 10.99 53 ALA B CA 1
ATOM 2977 C C . ALA B 1 53 ? 12.614 36.358 30.567 1.00 12.37 53 ALA B C 1
ATOM 2978 O O . ALA B 1 53 ? 11.795 36.203 29.658 1.00 12.16 53 ALA B O 1
ATOM 2980 N N . HIS B 1 54 ? 13.882 36.685 30.335 1.00 11.43 54 HIS B N 1
ATOM 2981 C CA . HIS B 1 54 ? 14.363 36.882 28.975 1.00 12.62 54 HIS B CA 1
ATOM 2982 C C . HIS B 1 54 ? 14.779 35.601 28.281 1.00 13.60 54 HIS B C 1
ATOM 2983 O O . HIS B 1 54 ? 15.156 35.628 27.109 1.00 14.58 54 HIS B O 1
ATOM 2990 N N . GLY B 1 55 ? 14.725 34.489 29.006 1.00 12.68 55 GLY B N 1
ATOM 2991 C CA . GLY B 1 55 ? 15.105 33.219 28.425 1.00 14.11 55 GLY B CA 1
ATOM 2992 C C . GLY B 1 55 ? 16.567 32.859 28.570 1.00 14.25 55 GLY B C 1
ATOM 2993 O O . GLY B 1 55 ? 17.042 31.922 27.924 1.00 17.55 55 GLY B O 1
ATOM 2994 N N . ALA B 1 56 ? 17.294 33.590 29.408 1.00 14.53 56 ALA B N 1
ATOM 2995 C CA . ALA B 1 56 ? 18.706 33.288 29.620 1.00 13.95 56 ALA B CA 1
ATOM 2996 C C . ALA B 1 56 ? 18.870 32.094 30.560 1.00 12.75 56 ALA B C 1
ATOM 2997 O O . ALA B 1 56 ? 18.001 31.813 31.390 1.00 15.44 56 ALA B O 1
ATOM 2999 N N . PRO B 1 57 ? 20.001 31.376 30.450 1.00 15.38 57 PRO B N 1
ATOM 3000 C CA . PRO B 1 57 ? 20.277 30.232 31.320 1.00 15.06 57 PRO B CA 1
ATOM 3001 C C . PRO B 1 57 ? 20.343 30.651 32.787 1.00 16.63 57 PRO B C 1
ATOM 3002 O O . PRO B 1 57 ? 20.899 31.700 33.104 1.00 14.86 57 PRO B O 1
ATOM 3006 N N . LEU B 1 58 ? 19.787 29.835 33.676 1.00 16.56 58 LEU B N 1
ATOM 3007 C CA . LEU B 1 58 ? 19.805 30.125 35.105 1.00 15.05 58 LEU B CA 1
ATOM 3008 C C . LEU B 1 58 ? 21.226 30.399 35.603 1.00 14.14 58 LEU B C 1
ATOM 3009 O O . LEU B 1 58 ? 21.446 31.340 36.366 1.00 14.21 58 LEU B O 1
ATOM 3014 N N . GLU B 1 59 ? 22.183 29.580 35.170 1.00 13.22 59 GLU B N 1
ATOM 3015 C CA . GLU B 1 59 ? 23.576 29.751 35.605 1.00 12.76 59 GLU B CA 1
ATOM 3016 C C . GLU B 1 59 ? 24.112 31.143 35.252 1.00 14.27 59 GLU B C 1
ATOM 3017 O O . GLU B 1 59 ? 24.844 31.746 36.042 1.00 13.69 59 GLU B O 1
ATOM 3023 N N . ALA B 1 60 ? 23.758 31.645 34.075 1.00 12.96 60 ALA B N 1
ATOM 3024 C CA . ALA B 1 60 ? 24.198 32.974 33.638 1.00 12.12 60 ALA B CA 1
ATOM 3025 C C . ALA B 1 60 ? 23.552 34.023 34.539 1.00 13.82 60 ALA B C 1
ATOM 3026 O O . ALA B 1 60 ? 24.208 34.982 34.961 1.00 13.11 60 ALA B O 1
ATOM 3028 N N . GLY B 1 61 ? 22.266 33.837 34.839 1.00 12.67 61 GLY B N 1
ATOM 3029 C CA . GLY B 1 61 ? 21.575 34.766 35.713 1.00 12.86 61 GLY B CA 1
ATOM 3030 C C . GLY B 1 61 ? 22.189 34.769 37.102 1.00 12.14 61 GLY B C 1
ATOM 3031 O O . GLY B 1 61 ? 22.394 35.833 37.691 1.00 11.80 61 GLY B O 1
ATOM 3032 N N . LEU B 1 62 ? 22.489 33.584 37.632 1.00 12.09 62 LEU B N 1
ATOM 3033 C CA . LEU B 1 62 ? 23.086 33.480 38.964 1.00 13.35 62 LEU B CA 1
ATOM 3034 C C . LEU B 1 62 ? 24.474 34.111 39.046 1.00 12.81 62 LEU B C 1
ATOM 3035 O O . LEU B 1 62 ? 24.778 34.815 40.006 1.00 13.24 62 LEU B O 1
ATOM 3040 N N . GLU B 1 63 ? 25.312 33.884 38.041 1.00 11.99 63 GLU B N 1
ATOM 3041 C CA . GLU B 1 63 ? 26.645 34.482 38.077 1.00 11.33 63 GLU B CA 1
ATOM 3042 C C . GLU B 1 63 ? 26.588 36.000 37.909 1.00 10.69 63 GLU B C 1
ATOM 3043 O O . GLU B 1 63 ? 27.304 36.730 38.593 1.00 11.67 63 GLU B O 1
ATOM 3049 N N . ALA B 1 64 ? 25.742 36.485 37.010 1.00 11.64 64 ALA B N 1
ATOM 3050 C CA . ALA B 1 64 ? 25.642 37.930 36.814 1.00 9.35 64 ALA B CA 1
ATOM 3051 C C . ALA B 1 64 ? 25.104 38.591 38.076 1.00 11.23 64 ALA B C 1
ATOM 3052 O O . ALA B 1 64 ? 25.559 39.668 38.462 1.00 11.32 64 ALA B O 1
ATOM 3054 N N . ALA B 1 65 ? 24.123 37.957 38.711 1.00 11.36 65 ALA B N 1
ATOM 3055 C CA . ALA B 1 65 ? 23.550 38.518 39.932 1.00 10.99 65 ALA B CA 1
ATOM 3056 C C . ALA B 1 65 ? 24.594 38.520 41.041 1.00 10.39 65 ALA B C 1
ATOM 3057 O O . ALA B 1 65 ? 24.628 39.428 41.873 1.00 10.80 65 ALA B O 1
ATOM 3059 N N . THR B 1 66 ? 25.439 37.498 41.066 1.00 11.36 66 THR B N 1
ATOM 3060 C CA . THR B 1 66 ? 26.488 37.433 42.077 1.00 10.92 66 THR B CA 1
ATOM 3061 C C . THR B 1 66 ? 27.419 38.614 41.862 1.00 13.10 66 THR B C 1
ATOM 3062 O O . THR B 1 66 ? 27.838 39.267 42.813 1.00 12.45 66 THR B O 1
ATOM 3066 N N . ALA B 1 67 ? 27.736 38.897 40.602 1.00 11.49 67 ALA B N 1
ATOM 3067 C CA . ALA B 1 67 ? 28.600 40.032 40.311 1.00 11.98 67 ALA B CA 1
ATOM 3068 C C . ALA B 1 67 ? 27.943 41.337 40.748 1.00 12.04 67 ALA B C 1
ATOM 3069 O O . ALA B 1 67 ? 28.623 42.217 41.278 1.00 11.56 67 ALA B O 1
ATOM 3071 N N . LEU B 1 68 ? 26.632 41.471 40.539 1.00 10.85 68 LEU B N 1
ATOM 3072 C CA . LEU B 1 68 ? 25.961 42.706 40.937 1.00 10.85 68 LEU B CA 1
ATOM 3073 C C . LEU B 1 68 ? 25.930 42.834 42.455 1.00 12.36 68 LEU B C 1
ATOM 3074 O O . LEU B 1 68 ? 26.002 43.944 42.993 1.00 12.91 68 LEU B O 1
ATOM 3079 N N . GLU B 1 69 ? 25.849 41.708 43.158 1.00 12.12 69 GLU B N 1
ATOM 3080 C CA . GLU B 1 69 ? 25.840 41.783 44.615 1.00 13.63 69 GLU B CA 1
ATOM 3081 C C . GLU B 1 69 ? 27.255 42.069 45.118 1.00 14.00 69 GLU B C 1
ATOM 3082 O O . GLU B 1 69 ? 27.430 42.705 46.160 1.00 15.19 69 GLU B O 1
ATOM 3088 N N . LEU B 1 70 ? 28.273 41.627 44.378 1.00 12.84 70 LEU B N 1
ATOM 3089 C CA . LEU B 1 70 ? 29.657 41.921 44.760 1.00 12.84 70 LEU B CA 1
ATOM 3090 C C . LEU B 1 70 ? 29.826 43.446 44.595 1.00 13.11 70 LEU B C 1
ATOM 3091 O O . LEU B 1 70 ? 30.438 44.114 45.426 1.00 13.56 70 LEU B O 1
ATOM 3096 N N . PHE B 1 71 ? 29.273 43.986 43.511 1.00 10.77 71 PHE B N 1
ATOM 3097 C CA . PHE B 1 71 ? 29.316 45.427 43.247 1.00 9.19 71 PHE B CA 1
ATOM 3098 C C . PHE B 1 71 ? 28.687 46.162 44.426 1.00 11.75 71 PHE B C 1
ATOM 3099 O O . PHE B 1 71 ? 29.274 47.092 44.981 1.00 11.54 71 PHE B O 1
ATOM 3107 N N . GLN B 1 72 ? 27.488 45.744 44.809 1.00 9.85 72 GLN B N 1
ATOM 3108 C CA . GLN B 1 72 ? 26.805 46.380 45.936 1.00 12.42 72 GLN B CA 1
ATOM 3109 C C . GLN B 1 72 ? 27.700 46.401 47.179 1.00 12.47 72 GLN B C 1
ATOM 3110 O O . GLN B 1 72 ? 27.820 47.432 47.860 1.00 14.09 72 GLN B O 1
ATOM 3116 N N . ASN B 1 73 ? 28.333 45.274 47.474 1.00 11.74 73 ASN B N 1
ATOM 3117 C CA . ASN B 1 73 ? 29.176 45.203 48.652 1.00 11.97 73 ASN B CA 1
ATOM 3118 C C . ASN B 1 73 ? 30.414 46.084 48.636 1.00 12.61 73 ASN B C 1
ATOM 3119 O O . ASN B 1 73 ? 30.706 46.742 49.636 1.00 12.35 73 ASN B O 1
ATOM 3124 N N . TRP B 1 74 ? 31.159 46.129 47.534 1.00 10.25 74 TRP B N 1
ATOM 3125 C CA . TRP B 1 74 ? 32.334 46.988 47.568 1.00 9.61 74 TRP B CA 1
ATOM 3126 C C . TRP B 1 74 ? 31.930 48.455 47.527 1.00 9.04 74 TRP B C 1
ATOM 3127 O O . TRP B 1 74 ? 32.615 49.305 48.088 1.00 10.45 74 TRP B O 1
ATOM 3138 N N . VAL B 1 75 ? 30.806 48.756 46.888 1.00 10.34 75 VAL B N 1
ATOM 3139 C CA . VAL B 1 75 ? 30.341 50.127 46.845 1.00 10.45 75 VAL B CA 1
ATOM 3140 C C . VAL B 1 75 ? 29.981 50.571 48.266 1.00 11.37 75 VAL B C 1
ATOM 3141 O O . VAL B 1 75 ? 30.272 51.704 48.651 1.00 11.85 75 VAL B O 1
ATOM 3145 N N . LEU B 1 76 ? 29.371 49.688 49.052 1.00 13.04 76 LEU B N 1
ATOM 3146 C CA . LEU B 1 76 ? 29.034 50.050 50.428 1.00 12.81 76 LEU B CA 1
ATOM 3147 C C . LEU B 1 76 ? 30.310 50.268 51.239 1.00 11.22 76 LEU B C 1
ATOM 3148 O O . LEU B 1 76 ? 30.387 51.194 52.046 1.00 11.68 76 LEU B O 1
ATOM 3153 N N . VAL B 1 77 ? 31.321 49.429 51.033 1.00 12.09 77 VAL B N 1
ATOM 3154 C CA . VAL B 1 77 ? 32.566 49.613 51.776 1.00 11.10 77 VAL B CA 1
ATOM 3155 C C . VAL B 1 77 ? 33.137 51.001 51.498 1.00 12.88 77 VAL B C 1
ATOM 3156 O O . VAL B 1 77 ? 33.482 51.746 52.418 1.00 13.23 77 VAL B O 1
ATOM 3160 N N . HIS B 1 78 ? 33.250 51.363 50.227 1.00 10.80 78 HIS B N 1
ATOM 3161 C CA . HIS B 1 78 ? 33.790 52.670 49.901 1.00 9.98 78 HIS B CA 1
ATOM 3162 C C . HIS B 1 78 ? 32.845 53.807 50.255 1.00 10.79 78 HIS B C 1
ATOM 3163 O O . HIS B 1 78 ? 33.302 54.893 50.614 1.00 11.73 78 HIS B O 1
ATOM 3170 N N . ASP B 1 79 ? 31.540 53.574 50.127 1.00 11.01 79 ASP B N 1
ATOM 3171 C CA . ASP B 1 79 ? 30.571 54.609 50.484 1.00 12.52 79 ASP B CA 1
ATOM 3172 C C . ASP B 1 79 ? 30.720 54.946 51.956 1.00 11.40 79 ASP B C 1
ATOM 3173 O O . ASP B 1 79 ? 30.716 56.119 52.326 1.00 12.16 79 ASP B O 1
ATOM 3178 N N . ASP B 1 80 ? 30.860 53.920 52.789 1.00 12.04 80 ASP B N 1
ATOM 3179 C CA . ASP B 1 80 ? 30.977 54.151 54.225 1.00 12.25 80 ASP B CA 1
ATOM 3180 C C . ASP B 1 80 ? 32.197 55.005 54.572 1.00 14.07 80 ASP B C 1
ATOM 3181 O O . ASP B 1 80 ? 32.120 55.869 55.444 1.00 12.87 80 ASP B O 1
ATOM 3186 N N . ILE B 1 81 ? 33.320 54.774 53.899 1.00 11.17 81 ILE B N 1
ATOM 3187 C CA . ILE B 1 81 ? 34.512 55.586 54.138 1.00 10.39 81 ILE B CA 1
ATOM 3188 C C . ILE B 1 81 ? 34.224 57.018 53.682 1.00 10.91 81 ILE B C 1
ATOM 3189 O O . ILE B 1 81 ? 34.464 57.989 54.408 1.00 13.81 81 ILE B O 1
ATOM 3194 N N . GLU B 1 82 ? 33.684 57.128 52.471 1.00 11.26 82 GLU B N 1
ATOM 3195 C CA . GLU B 1 82 ? 33.393 58.412 51.858 1.00 11.38 82 GLU B CA 1
ATOM 3196 C C . GLU B 1 82 ? 32.418 59.303 52.614 1.00 12.51 82 GLU B C 1
ATOM 3197 O O . GLU B 1 82 ? 32.614 60.525 52.668 1.00 14.35 82 GLU B O 1
ATOM 3203 N N . ASP B 1 83 ? 31.380 58.711 53.190 1.00 11.89 83 ASP B N 1
ATOM 3204 C CA . ASP B 1 83 ? 30.404 59.531 53.897 1.00 13.73 83 ASP B CA 1
ATOM 3205 C C . ASP B 1 83 ? 30.540 59.511 55.411 1.00 18.47 83 ASP B C 1
ATOM 3206 O O . ASP B 1 83 ? 29.734 60.123 56.128 1.00 19.32 83 ASP B O 1
ATOM 3211 N N . GLY B 1 84 ? 31.566 58.819 55.890 1.00 17.00 84 GLY B N 1
ATOM 3212 C CA . GLY B 1 84 ? 31.827 58.748 57.318 1.00 19.72 84 GLY B CA 1
ATOM 3213 C C . GLY B 1 84 ? 30.857 57.936 58.155 1.00 21.05 84 GLY B C 1
ATOM 3214 O O . GLY B 1 84 ? 30.721 58.184 59.358 1.00 23.15 84 GLY B O 1
ATOM 3215 N N . SER B 1 85 ? 30.188 56.960 57.547 1.00 20.75 85 SER B N 1
ATOM 3216 C CA . SER B 1 85 ? 29.236 56.133 58.285 1.00 22.52 85 SER B CA 1
ATOM 3217 C C . SER B 1 85 ? 29.958 55.333 59.360 1.00 24.51 85 SER B C 1
ATOM 3218 O O . SER B 1 85 ? 30.937 54.646 59.085 1.00 25.65 85 SER B O 1
ATOM 3221 N N . GLU B 1 86 ? 29.458 55.427 60.587 1.00 24.12 86 GLU B N 1
ATOM 3222 C CA . GLU B 1 86 ? 30.057 54.748 61.730 1.00 26.29 86 GLU B CA 1
ATOM 3223 C C . GLU B 1 86 ? 29.704 53.271 61.817 1.00 24.27 86 GLU B C 1
ATOM 3224 O O . GLU B 1 86 ? 30.516 52.456 62.257 1.00 23.36 86 GLU B O 1
ATOM 3230 N N . GLU B 1 87 ? 28.487 52.929 61.412 1.00 23.77 87 GLU B N 1
ATOM 3231 C CA . GLU B 1 87 ? 28.034 51.549 61.496 1.00 27.22 87 GLU B CA 1
ATOM 3232 C C . GLU B 1 87 ? 27.363 51.036 60.235 1.00 26.77 87 GLU B C 1
ATOM 3233 O O . GLU B 1 87 ? 26.910 51.811 59.392 1.00 27.97 87 GLU B O 1
ATOM 3239 N N . ARG B 1 88 ? 27.293 49.712 60.141 1.00 27.98 88 ARG B N 1
ATOM 3240 C CA . ARG B 1 88 ? 26.679 49.014 59.022 1.00 30.45 88 ARG B CA 1
ATOM 3241 C C . ARG B 1 88 ? 26.016 47.761 59.590 1.00 30.57 88 ARG B C 1
ATOM 3242 O O . ARG B 1 88 ? 26.695 46.861 60.088 1.00 30.65 88 ARG B O 1
ATOM 3250 N N . ARG B 1 89 ? 24.688 47.723 59.530 1.00 31.33 89 ARG B N 1
ATOM 3251 C CA . ARG B 1 89 ? 23.910 46.594 60.036 1.00 31.18 89 ARG B CA 1
ATOM 3252 C C . ARG B 1 89 ? 24.262 46.174 61.470 1.00 31.09 89 ARG B C 1
ATOM 3253 O O . ARG B 1 89 ? 24.507 44.996 61.747 1.00 29.92 89 ARG B O 1
ATOM 3261 N N . GLY B 1 90 ? 24.293 47.151 62.375 1.00 31.01 90 GLY B N 1
ATOM 3262 C CA . GLY B 1 90 ? 24.563 46.873 63.778 1.00 31.92 90 GLY B CA 1
ATOM 3263 C C . GLY B 1 90 ? 26.000 46.805 64.260 1.00 31.88 90 GLY B C 1
ATOM 3264 O O . GLY B 1 90 ? 26.247 46.780 65.471 1.00 32.21 90 GLY B O 1
ATOM 3265 N N . ARG B 1 91 ? 26.952 46.773 63.334 1.00 30.04 91 ARG B N 1
ATOM 3266 C CA . ARG B 1 91 ? 28.358 46.698 63.711 1.00 29.46 91 ARG B CA 1
ATOM 3267 C C . ARG B 1 91 ? 29.136 47.858 63.105 1.00 26.55 91 ARG B C 1
ATOM 3268 O O . ARG B 1 91 ? 28.696 48.476 62.136 1.00 27.26 91 ARG B O 1
ATOM 3276 N N . PRO B 1 92 ? 30.306 48.172 63.675 1.00 26.38 92 PRO B N 1
ATOM 3277 C CA . PRO B 1 92 ? 31.139 49.247 63.136 1.00 25.24 92 PRO B CA 1
ATOM 3278 C C . PRO B 1 92 ? 31.438 49.009 61.665 1.00 24.40 92 PRO B C 1
ATOM 3279 O O . PRO B 1 92 ? 31.646 47.870 61.244 1.00 23.61 92 PRO B O 1
ATOM 3283 N N . ALA B 1 93 ? 31.432 50.088 60.889 1.00 20.83 93 ALA B N 1
ATOM 3284 C CA . ALA B 1 93 ? 31.717 50.017 59.459 1.00 19.22 93 ALA B CA 1
ATOM 3285 C C . ALA B 1 93 ? 33.092 49.389 59.274 1.00 17.30 93 ALA B C 1
ATOM 3286 O O . ALA B 1 93 ? 33.901 49.348 60.204 1.00 17.47 93 ALA B O 1
ATOM 3288 N N . LEU B 1 94 ? 33.369 48.905 58.067 1.00 14.26 94 LEU B N 1
ATOM 3289 C CA . LEU B 1 94 ? 34.643 48.241 57.818 1.00 13.69 94 LEU B CA 1
ATOM 3290 C C . LEU B 1 94 ? 35.872 49.084 58.136 1.00 12.46 94 LEU B C 1
ATOM 3291 O O . LEU B 1 94 ? 36.876 48.557 58.610 1.00 14.83 94 LEU B O 1
ATOM 3296 N N . HIS B 1 95 ? 35.793 50.391 57.884 1.00 12.37 95 HIS B N 1
ATOM 3297 C CA . HIS B 1 95 ? 36.924 51.285 58.123 1.00 13.30 95 HIS B CA 1
ATOM 3298 C C . HIS B 1 95 ? 37.006 51.794 59.563 1.00 14.70 95 HIS B C 1
ATOM 3299 O O . HIS B 1 95 ? 37.835 52.651 59.874 1.00 16.89 95 HIS B O 1
ATOM 3306 N N . ARG B 1 96 ? 36.117 51.281 60.406 1.00 15.89 96 ARG B N 1
ATOM 3307 C CA . ARG B 1 96 ? 36.088 51.607 61.830 1.00 18.33 96 ARG B CA 1
ATOM 3308 C C . ARG B 1 96 ? 36.653 50.362 62.503 1.00 18.30 96 ARG B C 1
ATOM 3309 O O . ARG B 1 96 ? 37.552 50.443 63.340 1.00 18.56 96 ARG B O 1
ATOM 3317 N N . LEU B 1 97 ? 36.129 49.203 62.109 1.00 16.69 97 LEU B N 1
ATOM 3318 C CA . LEU B 1 97 ? 36.597 47.927 62.642 1.00 17.54 97 LEU B CA 1
ATOM 3319 C C . LEU B 1 97 ? 38.070 47.700 62.284 1.00 18.31 97 LEU B C 1
ATOM 3320 O O . LEU B 1 97 ? 38.847 47.178 63.088 1.00 20.15 97 LEU B O 1
ATOM 3325 N N . HIS B 1 98 ? 38.438 48.082 61.065 1.00 17.36 98 HIS B N 1
ATOM 3326 C CA . HIS B 1 98 ? 39.810 47.959 60.567 1.00 15.96 98 HIS B CA 1
ATOM 3327 C C . HIS B 1 98 ? 40.330 49.349 60.255 1.00 15.74 98 HIS B C 1
ATOM 3328 O O . HIS B 1 98 ? 39.552 50.269 60.027 1.00 14.03 98 HIS B O 1
ATOM 3335 N N . PRO B 1 99 ? 41.659 49.520 60.230 1.00 14.59 99 PRO B N 1
ATOM 3336 C CA . PRO B 1 99 ? 42.196 50.808 59.788 1.00 14.06 99 PRO B CA 1
ATOM 3337 C C . PRO B 1 99 ? 41.600 51.135 58.422 1.00 12.34 99 PRO B C 1
ATOM 3338 O O . PRO B 1 99 ? 41.487 50.260 57.556 1.00 13.49 99 PRO B O 1
ATOM 3342 N N . MET B 1 100 ? 41.238 52.394 58.221 1.00 13.48 100 MET B N 1
ATOM 3343 C CA . MET B 1 100 ? 40.633 52.805 56.965 1.00 13.07 100 MET B CA 1
ATOM 3344 C C . MET B 1 100 ? 41.414 52.402 55.715 1.00 12.57 100 MET B C 1
ATOM 3345 O O . MET B 1 100 ? 40.813 51.979 54.722 1.00 13.57 100 MET B O 1
ATOM 3350 N N . PRO B 1 101 ? 42.752 52.515 55.733 1.00 11.60 101 PRO B N 1
ATOM 3351 C CA . PRO B 1 101 ? 43.471 52.110 54.521 1.00 11.32 101 PRO B CA 1
ATOM 3352 C C . PRO B 1 101 ? 43.212 50.664 54.123 1.00 10.30 101 PRO B C 1
ATOM 3353 O O . PRO B 1 101 ? 43.128 50.349 52.937 1.00 10.56 101 PRO B O 1
ATOM 3357 N N . LEU B 1 102 ? 43.098 49.780 55.109 1.00 9.07 102 LEU B N 1
ATOM 3358 C CA . LEU B 1 102 ? 42.856 48.371 54.814 1.00 10.19 102 LEU B CA 1
ATOM 3359 C C . LEU B 1 102 ? 41.461 48.156 54.246 1.00 9.49 102 LEU B C 1
ATOM 3360 O O . LEU B 1 102 ? 41.262 47.287 53.387 1.00 9.53 102 LEU B O 1
ATOM 3365 N N . ALA B 1 103 ? 40.491 48.934 54.732 1.00 8.95 103 ALA B N 1
ATOM 3366 C CA . ALA B 1 103 ? 39.118 48.831 54.233 1.00 10.27 103 ALA B CA 1
ATOM 3367 C C . ALA B 1 103 ? 39.038 49.390 52.814 1.00 10.37 103 ALA B C 1
ATOM 3368 O O . ALA B 1 103 ? 38.333 48.838 51.962 1.00 10.11 103 ALA B O 1
ATOM 3370 N N . LEU B 1 104 ? 39.755 50.481 52.563 1.00 11.03 104 LEU B N 1
ATOM 3371 C CA . LEU B 1 104 ? 39.760 51.083 51.236 1.00 9.04 104 LEU B CA 1
ATOM 3372 C C . LEU B 1 104 ? 40.305 50.039 50.255 1.00 10.19 104 LEU B C 1
ATOM 3373 O O . LEU B 1 104 ? 39.699 49.761 49.215 1.00 9.34 104 LEU B O 1
ATOM 3378 N N . ASN B 1 105 ? 41.430 49.433 50.609 1.00 9.40 105 ASN B N 1
ATOM 3379 C CA . ASN B 1 105 ? 42.049 48.429 49.767 1.00 10.08 105 ASN B CA 1
ATOM 3380 C C . ASN B 1 105 ? 41.155 47.202 49.611 1.00 9.37 105 ASN B C 1
ATOM 3381 O O . ASN B 1 105 ? 41.067 46.645 48.512 1.00 9.47 105 ASN B O 1
ATOM 3386 N N . ALA B 1 106 ? 40.492 46.780 50.689 1.00 10.24 106 ALA B N 1
ATOM 3387 C CA . ALA B 1 106 ? 39.588 45.630 50.615 1.00 9.61 106 ALA B CA 1
ATOM 3388 C C . ALA B 1 106 ? 38.529 45.884 49.544 1.00 7.78 106 ALA B C 1
ATOM 3389 O O . ALA B 1 106 ? 38.197 44.991 48.759 1.00 9.77 106 ALA B O 1
ATOM 3391 N N . GLY B 1 107 ? 37.998 47.105 49.508 1.00 8.66 107 GLY B N 1
ATOM 3392 C CA . GLY B 1 107 ? 36.991 47.437 48.504 1.00 9.54 107 GLY B CA 1
ATOM 3393 C C . GLY B 1 107 ? 37.529 47.269 47.092 1.00 11.04 107 GLY B C 1
ATOM 3394 O O . GLY B 1 107 ? 36.810 46.791 46.212 1.00 9.27 107 GLY B O 1
ATOM 3395 N N . ASP B 1 108 ? 38.779 47.678 46.875 1.00 9.10 108 ASP B N 1
ATOM 3396 C CA . ASP B 1 108 ? 39.403 47.537 45.559 1.00 7.24 108 ASP B CA 1
ATOM 3397 C C . ASP B 1 108 ? 39.555 46.058 45.211 1.00 7.91 108 ASP B C 1
ATOM 3398 O O . ASP B 1 108 ? 39.332 45.653 44.064 1.00 9.20 108 ASP B O 1
ATOM 3403 N N . ALA B 1 109 ? 39.932 45.246 46.196 1.00 9.56 109 ALA B N 1
ATOM 3404 C CA . ALA B 1 109 ? 40.099 43.815 45.975 1.00 8.59 109 ALA B CA 1
ATOM 3405 C C . ALA B 1 109 ? 38.764 43.166 45.620 1.00 8.80 109 ALA B C 1
ATOM 3406 O O . ALA B 1 109 ? 38.699 42.262 44.780 1.00 9.46 109 ALA B O 1
ATOM 3408 N N . MET B 1 110 ? 37.704 43.616 46.283 1.00 8.62 110 MET B N 1
ATOM 3409 C CA . MET B 1 110 ? 36.369 43.099 46.029 1.00 9.33 110 MET B CA 1
ATOM 3410 C C . MET B 1 110 ? 35.913 43.473 44.620 1.00 9.90 110 MET B C 1
ATOM 3411 O O . MET B 1 110 ? 35.302 42.669 43.910 1.00 9.70 110 MET B O 1
ATOM 3416 N N . HIS B 1 111 ? 36.217 44.704 44.222 1.00 8.15 111 HIS B N 1
ATOM 3417 C CA . HIS B 1 111 ? 35.876 45.187 42.891 1.00 8.43 111 HIS B CA 1
ATOM 3418 C C . HIS B 1 111 ? 36.642 44.329 41.867 1.00 8.63 111 HIS B C 1
ATOM 3419 O O . HIS B 1 111 ? 36.093 43.930 40.833 1.00 9.07 111 HIS B O 1
ATOM 3426 N N . ALA B 1 112 ? 37.903 44.019 42.167 1.00 8.11 112 ALA B N 1
ATOM 3427 C CA . ALA B 1 112 ? 38.695 43.176 41.270 1.00 8.08 112 ALA B CA 1
ATOM 3428 C C . ALA B 1 112 ? 38.036 41.802 41.112 1.00 8.28 112 ALA B C 1
ATOM 3429 O O . ALA B 1 112 ? 38.008 41.247 40.008 1.00 8.94 112 ALA B O 1
ATOM 3431 N N . GLU B 1 113 ? 37.512 41.240 42.202 1.00 9.93 113 GLU B N 1
ATOM 3432 C CA . GLU B 1 113 ? 36.871 39.931 42.098 1.00 9.58 113 GLU B CA 1
ATOM 3433 C C . GLU B 1 113 ? 35.569 39.995 41.303 1.00 9.62 113 GLU B C 1
ATOM 3434 O O . GLU B 1 113 ? 35.177 39.009 40.674 1.00 9.55 113 GLU B O 1
ATOM 3440 N N . MET B 1 114 ? 34.908 41.150 41.306 1.00 7.96 114 MET B N 1
ATOM 3441 C CA . MET B 1 114 ? 33.696 41.295 40.509 1.00 8.30 114 MET B CA 1
ATOM 3442 C C . MET B 1 114 ? 34.100 41.144 39.043 1.00 9.19 114 MET B C 1
ATOM 3443 O O . MET B 1 114 ? 33.466 40.403 38.289 1.00 10.67 114 MET B O 1
ATOM 3448 N N . TRP B 1 115 ? 35.156 41.838 38.628 1.00 8.66 115 TRP B N 1
ATOM 3449 C CA . TRP B 1 115 ? 35.586 41.709 37.243 1.00 8.80 115 TRP B CA 1
ATOM 3450 C C . TRP B 1 115 ? 36.178 40.334 36.939 1.00 9.78 115 TRP B C 1
ATOM 3451 O O . TRP B 1 115 ? 36.060 39.853 35.812 1.00 10.47 115 TRP B O 1
ATOM 3462 N N . GLY B 1 116 ? 36.801 39.698 37.930 1.00 8.32 116 GLY B N 1
ATOM 3463 C CA . GLY B 1 116 ? 37.344 38.372 37.701 1.00 9.55 116 GLY B CA 1
ATOM 3464 C C . GLY B 1 116 ? 36.209 37.415 37.381 1.00 9.90 116 GLY B C 1
ATOM 3465 O O . GLY B 1 116 ? 36.313 36.585 36.489 1.00 10.35 116 GLY B O 1
ATOM 3466 N N . LEU B 1 117 ? 35.116 37.533 38.130 1.00 9.09 117 LEU B N 1
ATOM 3467 C CA . LEU B 1 117 ? 33.956 36.683 37.923 1.00 9.83 117 LEU B CA 1
ATOM 3468 C C . LEU B 1 117 ? 33.444 36.889 36.507 1.00 10.29 117 LEU B C 1
ATOM 3469 O O . LEU B 1 117 ? 33.181 35.923 35.781 1.00 11.44 117 LEU B O 1
ATOM 3474 N N . LEU B 1 118 ? 33.331 38.151 36.095 1.00 9.21 118 LEU B N 1
ATOM 3475 C CA . LEU B 1 118 ? 32.844 38.460 34.756 1.00 8.52 118 LEU B CA 1
ATOM 3476 C C . LEU B 1 118 ? 33.774 37.941 33.657 1.00 9.86 118 LEU B C 1
ATOM 3477 O O . LEU B 1 118 ? 33.308 37.402 32.656 1.00 10.14 118 LEU B O 1
ATOM 3482 N N . ALA B 1 119 ? 35.078 38.109 33.850 1.00 10.27 119 ALA B N 1
ATOM 3483 C CA . ALA B 1 119 ? 36.056 37.650 32.869 1.00 9.65 119 ALA B CA 1
ATOM 3484 C C . ALA B 1 119 ? 36.035 36.135 32.741 1.00 9.77 119 ALA B C 1
ATOM 3485 O O . ALA B 1 119 ? 36.139 35.596 31.633 1.00 10.70 119 ALA B O 1
ATOM 3487 N N . GLU B 1 120 ? 35.884 35.440 33.863 1.00 10.33 120 GLU B N 1
ATOM 3488 C CA . GLU B 1 120 ? 35.852 33.986 33.816 1.00 10.84 120 GLU B CA 1
ATOM 3489 C C . GLU B 1 120 ? 34.564 33.514 33.155 1.00 10.14 120 GLU B C 1
ATOM 3490 O O . GLU B 1 120 ? 34.556 32.525 32.412 1.00 12.38 120 GLU B O 1
ATOM 3496 N N . GLY B 1 121 ? 33.468 34.214 33.424 1.00 10.14 121 GLY B N 1
ATOM 3497 C CA . GLY B 1 121 ? 32.208 33.845 32.808 1.00 11.84 121 GLY B CA 1
ATOM 3498 C C . GLY B 1 121 ? 32.304 34.008 31.305 1.00 14.09 121 GLY B C 1
ATOM 3499 O O . GLY B 1 121 ? 31.792 33.182 30.546 1.00 14.08 121 GLY B O 1
ATOM 3500 N N . LEU B 1 122 ? 32.942 35.089 30.863 1.00 11.90 122 LEU B N 1
ATOM 3501 C CA . LEU B 1 122 ? 33.096 35.307 29.433 1.00 13.34 122 LEU B CA 1
ATOM 3502 C C . LEU B 1 122 ? 33.971 34.211 28.822 1.00 13.52 122 LEU B C 1
ATOM 3503 O O . LEU B 1 122 ? 33.637 33.667 27.771 1.00 14.84 122 LEU B O 1
ATOM 3508 N N . ALA B 1 123 ? 35.074 33.870 29.490 1.00 13.44 123 ALA B N 1
ATOM 3509 C CA . ALA B 1 123 ? 35.981 32.835 28.986 1.00 14.38 123 ALA B CA 1
ATOM 3510 C C . ALA B 1 123 ? 35.297 31.477 28.837 1.00 16.49 123 ALA B C 1
ATOM 3511 O O . ALA B 1 123 ? 35.581 30.728 27.890 1.00 19.57 123 ALA B O 1
ATOM 3513 N N . ARG B 1 124 ? 34.400 31.154 29.764 1.00 15.72 124 ARG B N 1
ATOM 3514 C CA . ARG B 1 124 ? 33.690 29.878 29.723 1.00 19.37 124 ARG B CA 1
ATOM 3515 C C . ARG B 1 124 ? 32.559 29.888 28.710 1.00 18.48 124 ARG B C 1
ATOM 3516 O O . ARG B 1 124 ? 31.956 28.847 28.448 1.00 22.00 124 ARG B O 1
ATOM 3524 N N . GLY B 1 125 ? 32.260 31.063 28.163 1.00 17.78 125 GLY B N 1
ATOM 3525 C CA . GLY B 1 125 ? 31.182 31.183 27.196 1.00 18.60 125 GLY B CA 1
ATOM 3526 C C . GLY B 1 125 ? 29.832 31.459 27.833 1.00 18.05 125 GLY B C 1
ATOM 3527 O O . GLY B 1 125 ? 28.805 31.481 27.157 1.00 18.93 125 GLY B O 1
ATOM 3528 N N . LEU B 1 126 ? 29.835 31.686 29.141 1.00 18.10 126 LEU B N 1
ATOM 3529 C CA . LEU B 1 126 ? 28.611 31.959 29.873 1.00 18.52 126 LEU B CA 1
ATOM 3530 C C . LEU B 1 126 ? 28.071 33.373 29.618 1.00 18.64 126 LEU B C 1
ATOM 3531 O O . LEU B 1 126 ? 26.858 33.579 29.581 1.00 21.73 126 LEU B O 1
ATOM 3536 N N . PHE B 1 127 ? 28.974 34.345 29.459 1.00 15.80 127 PHE B N 1
ATOM 3537 C CA . PHE B 1 127 ? 28.609 35.749 29.226 1.00 14.14 127 PHE B CA 1
ATOM 3538 C C . PHE B 1 127 ? 29.128 36.243 27.882 1.00 16.81 127 PHE B C 1
ATOM 3539 O O . PHE B 1 127 ? 30.260 35.942 27.513 1.00 18.91 127 PHE B O 1
ATOM 3547 N N . PRO B 1 128 ? 28.323 37.031 27.150 1.00 16.89 128 PRO B N 1
ATOM 3548 C CA . PRO B 1 128 ? 28.839 37.740 25.975 1.00 14.62 128 PRO B CA 1
ATOM 3549 C C . PRO B 1 128 ? 29.554 39.009 26.451 1.00 13.52 128 PRO B C 1
ATOM 3550 O O . PRO B 1 128 ? 29.328 39.465 27.576 1.00 13.65 128 PRO B O 1
ATOM 3554 N N . PRO B 1 129 ? 30.431 39.590 25.622 1.00 13.24 129 PRO B N 1
ATOM 3555 C CA . PRO B 1 129 ? 31.155 40.801 26.019 1.00 12.43 129 PRO B CA 1
ATOM 3556 C C . PRO B 1 129 ? 30.219 41.934 26.423 1.00 11.26 129 PRO B C 1
ATOM 3557 O O . PRO B 1 129 ? 30.574 42.785 27.245 1.00 12.97 129 PRO B O 1
ATOM 3561 N N . GLU B 1 130 ? 29.022 41.940 25.840 1.00 11.60 130 GLU B N 1
ATOM 3562 C CA . GLU B 1 130 ? 28.035 42.968 26.134 1.00 12.39 130 GLU B CA 1
ATOM 3563 C C . GLU B 1 130 ? 27.720 43.046 27.620 1.00 11.91 130 GLU B C 1
ATOM 3564 O O . GLU B 1 130 ? 27.394 44.126 28.127 1.00 9.70 130 GLU B O 1
ATOM 3570 N N . VAL B 1 131 ? 27.782 41.911 28.310 1.00 11.47 131 VAL B N 1
ATOM 3571 C CA . VAL B 1 131 ? 27.515 41.891 29.741 1.00 10.97 131 VAL B CA 1
ATOM 3572 C C . VAL B 1 131 ? 28.591 42.683 30.485 1.00 10.27 131 VAL B C 1
ATOM 3573 O O . VAL B 1 131 ? 28.276 43.416 31.422 1.00 10.60 131 VAL B O 1
ATOM 3577 N N . LEU B 1 132 ? 29.847 42.549 30.070 1.00 9.79 132 LEU B N 1
ATOM 3578 C CA . LEU B 1 132 ? 30.908 43.299 30.735 1.00 10.67 132 LEU B CA 1
ATOM 3579 C C . LEU B 1 132 ? 30.754 44.785 30.444 1.00 11.23 132 LEU B C 1
ATOM 3580 O O . LEU B 1 132 ? 31.043 45.616 31.299 1.00 10.59 132 LEU B O 1
ATOM 3585 N N . LEU B 1 133 ? 30.304 45.132 29.239 1.00 8.57 133 LEU B N 1
ATOM 3586 C CA . LEU B 1 133 ? 30.089 46.539 28.902 1.00 11.23 133 LEU B CA 1
ATOM 3587 C C . LEU B 1 133 ? 28.993 47.106 29.806 1.00 11.07 133 LEU B C 1
ATOM 3588 O O . LEU B 1 133 ? 29.083 48.247 30.251 1.00 10.70 133 LEU B O 1
ATOM 3593 N N . GLU B 1 134 ? 27.961 46.316 30.090 1.00 10.55 134 GLU B N 1
ATOM 3594 C CA . GLU B 1 134 ? 26.899 46.792 30.969 1.00 9.30 134 GLU B CA 1
ATOM 3595 C C . GLU B 1 134 ? 27.434 47.029 32.382 1.00 10.20 134 GLU B C 1
ATOM 3596 O O . GLU B 1 134 ? 27.082 48.018 33.017 1.00 9.83 134 GLU B O 1
ATOM 3602 N N . PHE B 1 135 ? 28.279 46.131 32.886 1.00 9.84 135 PHE B N 1
ATOM 3603 C CA . PHE B 1 135 ? 28.839 46.346 34.213 1.00 9.17 135 PHE B CA 1
ATOM 3604 C C . PHE B 1 135 ? 29.742 47.586 34.218 1.00 9.83 135 PHE B C 1
ATOM 3605 O O . PHE B 1 135 ? 29.845 48.289 35.231 1.00 9.40 135 PHE B O 1
ATOM 3613 N N . HIS B 1 136 ? 30.402 47.867 33.100 1.00 9.97 136 HIS B N 1
ATOM 3614 C CA . HIS B 1 136 ? 31.217 49.074 33.045 1.00 9.53 136 HIS B CA 1
ATOM 3615 C C . HIS B 1 136 ? 30.274 50.274 33.224 1.00 10.31 136 HIS B C 1
ATOM 3616 O O . HIS B 1 136 ? 30.569 51.199 33.983 1.00 9.95 136 HIS B O 1
ATOM 3623 N N . GLU B 1 137 ? 29.130 50.252 32.537 1.00 10.13 137 GLU B N 1
ATOM 3624 C CA . GLU B 1 137 ? 28.168 51.354 32.650 1.00 9.46 137 GLU B CA 1
ATOM 3625 C C . GLU B 1 137 ? 27.646 51.469 34.083 1.00 9.67 137 GLU B C 1
ATOM 3626 O O . GLU B 1 137 ? 27.480 52.579 34.622 1.00 10.74 137 GLU B O 1
ATOM 3632 N N . VAL B 1 138 ? 27.396 50.325 34.706 1.00 9.93 138 VAL B N 1
ATOM 3633 C CA . VAL B 1 138 ? 26.927 50.302 36.078 1.00 9.65 138 VAL B CA 1
ATOM 3634 C C . VAL B 1 138 ? 27.908 51.031 37.002 1.00 9.47 138 VAL B C 1
ATOM 3635 O O . VAL B 1 138 ? 27.518 51.915 37.769 1.00 9.50 138 VAL B O 1
ATOM 3639 N N . VAL B 1 139 ? 29.187 50.676 36.933 1.00 9.62 139 VAL B N 1
ATOM 3640 C CA . VAL B 1 139 ? 30.152 51.331 37.814 1.00 9.45 139 VAL B CA 1
ATOM 3641 C C . VAL B 1 139 ? 30.342 52.803 37.438 1.00 11.00 139 VAL B C 1
ATOM 3642 O O . VAL B 1 139 ? 30.402 53.672 38.316 1.00 9.93 139 VAL B O 1
ATOM 3646 N N . ARG B 1 140 ? 30.410 53.085 36.142 1.00 10.00 140 ARG B N 1
ATOM 3647 C CA . ARG B 1 140 ? 30.601 54.443 35.666 1.00 9.85 140 ARG B CA 1
ATOM 3648 C C . ARG B 1 140 ? 29.496 55.384 36.137 1.00 9.49 140 ARG B C 1
ATOM 3649 O O . ARG B 1 140 ? 29.767 56.444 36.697 1.00 10.37 140 ARG B O 1
ATOM 3657 N N . ARG B 1 141 ? 28.246 55.002 35.922 1.00 10.10 141 ARG B N 1
ATOM 3658 C CA . ARG B 1 141 ? 27.175 55.874 36.373 1.00 11.29 141 ARG B CA 1
ATOM 3659 C C . ARG B 1 141 ? 27.090 56.018 37.881 1.00 10.58 141 ARG B C 1
ATOM 3660 O O . ARG B 1 141 ? 26.873 57.119 38.402 1.00 10.63 141 ARG B O 1
ATOM 3668 N N . THR B 1 142 ? 27.252 54.912 38.592 1.00 10.61 142 THR B N 1
ATOM 3669 C CA . THR B 1 142 ? 27.149 54.947 40.041 1.00 8.56 142 THR B CA 1
ATOM 3670 C C . THR B 1 142 ? 28.211 55.856 40.643 1.00 8.22 142 THR B C 1
ATOM 3671 O O . THR B 1 142 ? 27.918 56.657 41.531 1.00 9.84 142 THR B O 1
ATOM 3675 N N . ALA B 1 143 ? 29.434 55.749 40.145 1.00 9.53 143 ALA B N 1
ATOM 3676 C CA . ALA B 1 143 ? 30.501 56.587 40.662 1.00 8.52 143 ALA B CA 1
ATOM 3677 C C . ALA B 1 143 ? 30.242 58.066 40.388 1.00 10.16 143 ALA B C 1
ATOM 3678 O O . ALA B 1 143 ? 30.508 58.906 41.249 1.00 9.91 143 ALA B O 1
ATOM 3680 N N . TYR B 1 144 ? 29.712 58.403 39.214 1.00 9.75 144 TYR B N 1
ATOM 3681 C CA . TYR B 1 144 ? 29.467 59.811 38.938 1.00 9.39 144 TYR B CA 1
ATOM 3682 C C . TYR B 1 144 ? 28.343 60.319 39.836 1.00 11.90 144 TYR B C 1
ATOM 3683 O O . TYR B 1 144 ? 28.383 61.457 40.310 1.00 11.12 144 TYR B O 1
ATOM 3692 N N . GLY B 1 145 ? 27.337 59.481 40.068 1.00 10.64 145 GLY B N 1
ATOM 3693 C CA . GLY B 1 145 ? 26.249 59.898 40.937 1.00 9.74 145 GLY B CA 1
ATOM 3694 C C . GLY B 1 145 ? 26.761 60.130 42.346 1.00 9.86 145 GLY B C 1
ATOM 3695 O O . GLY B 1 145 ? 26.353 61.083 43.015 1.00 11.21 145 GLY B O 1
ATOM 3696 N N . GLN B 1 146 ? 27.641 59.245 42.805 1.00 10.57 146 GLN B N 1
ATOM 3697 C CA . GLN B 1 146 ? 28.218 59.357 44.138 1.00 10.22 146 GLN B CA 1
ATOM 3698 C C . GLN B 1 146 ? 29.080 60.616 44.221 1.00 10.66 146 GLN B C 1
ATOM 3699 O O . GLN B 1 146 ? 29.114 61.285 45.259 1.00 11.63 146 GLN B O 1
ATOM 3705 N N . HIS B 1 147 ? 29.786 60.937 43.140 1.00 9.98 147 HIS B N 1
ATOM 3706 C CA . HIS B 1 147 ? 30.601 62.144 43.108 1.00 7.48 147 HIS B CA 1
ATOM 3707 C C . HIS B 1 147 ? 29.710 63.357 43.389 1.00 10.10 147 HIS B C 1
ATOM 3708 O O . HIS B 1 147 ? 30.028 64.182 44.234 1.00 11.55 147 HIS B O 1
ATOM 3715 N N . LEU B 1 148 ? 28.587 63.456 42.681 1.00 10.59 148 LEU B N 1
ATOM 3716 C CA . LEU B 1 148 ? 27.677 64.577 42.887 1.00 10.54 148 LEU B CA 1
ATOM 3717 C C . LEU B 1 148 ? 27.153 64.612 44.313 1.00 10.77 148 LEU B C 1
ATOM 3718 O O . LEU B 1 148 ? 27.171 65.660 44.955 1.00 11.07 148 LEU B O 1
ATOM 3723 N N . ASP B 1 149 ? 26.700 63.471 44.824 1.00 11.24 149 ASP B N 1
ATOM 3724 C CA . ASP B 1 149 ? 26.139 63.441 46.166 1.00 11.35 149 ASP B CA 1
ATOM 3725 C C . ASP B 1 149 ? 27.181 63.847 47.210 1.00 11.50 149 ASP B C 1
ATOM 3726 O O . ASP B 1 149 ? 26.873 64.618 48.127 1.00 12.14 149 ASP B O 1
ATOM 3731 N N . LEU B 1 150 ? 28.403 63.343 47.066 1.00 10.35 150 LEU B N 1
ATOM 3732 C CA . LEU B 1 150 ? 29.475 63.686 48.004 1.00 11.95 150 LEU B CA 1
ATOM 3733 C C . LEU B 1 150 ? 29.837 65.165 47.891 1.00 12.04 150 LEU B C 1
ATOM 3734 O O . LEU B 1 150 ? 30.054 65.842 48.899 1.00 13.20 150 LEU B O 1
ATOM 3739 N N . LEU B 1 151 ? 29.910 65.667 46.666 1.00 12.03 151 LEU B N 1
ATOM 3740 C CA . LEU B 1 151 ? 30.233 67.069 46.441 1.00 10.45 151 LEU B CA 1
ATOM 3741 C C . LEU B 1 151 ? 29.292 67.967 47.233 1.00 14.09 151 LEU B C 1
ATOM 3742 O O . LEU B 1 151 ? 29.728 68.906 47.913 1.00 14.26 151 LEU B O 1
ATOM 3747 N N . TRP B 1 152 ? 27.997 67.674 47.151 1.00 12.70 152 TRP B N 1
ATOM 3748 C CA . TRP B 1 152 ? 27.008 68.484 47.858 1.00 13.46 152 TRP B CA 1
ATOM 3749 C C . TRP B 1 152 ? 27.041 68.310 49.360 1.00 14.18 152 TRP B C 1
ATOM 3750 O O . TRP B 1 152 ? 27.048 69.291 50.111 1.00 14.29 152 TRP B O 1
ATOM 3761 N N . THR B 1 153 ? 27.062 67.056 49.799 1.00 15.76 153 THR B N 1
ATOM 3762 C CA . THR B 1 153 ? 27.027 66.747 51.217 1.00 20.95 153 THR B CA 1
ATOM 3763 C C . THR B 1 153 ? 28.262 67.168 51.987 1.00 22.77 153 THR B C 1
ATOM 3764 O O . THR B 1 153 ? 28.157 67.770 53.055 1.00 25.34 153 THR B O 1
ATOM 3768 N N . LEU B 1 154 ? 29.433 66.864 51.445 1.00 23.85 154 LEU B N 1
ATOM 3769 C CA . LEU B 1 154 ? 30.672 67.200 52.123 1.00 26.27 154 LEU B CA 1
ATOM 3770 C C . LEU B 1 154 ? 30.853 68.702 52.305 1.00 26.59 154 LEU B C 1
ATOM 3771 O O . LEU B 1 154 ? 31.398 69.138 53.324 1.00 28.64 154 LEU B O 1
ATOM 3776 N N . GLY B 1 155 ? 30.364 69.485 51.343 1.00 26.28 155 GLY B N 1
ATOM 3777 C CA . GLY B 1 155 ? 30.511 70.931 51.398 1.00 27.02 155 GLY B CA 1
ATOM 3778 C C . GLY B 1 155 ? 29.349 71.789 51.888 1.00 26.07 155 GLY B C 1
ATOM 3779 O O . GLY B 1 155 ? 29.393 73.019 51.760 1.00 28.70 155 GLY B O 1
ATOM 3780 N N . GLY B 1 156 ? 28.307 71.158 52.421 1.00 22.83 156 GLY B N 1
ATOM 3781 C CA . GLY B 1 156 ? 27.177 71.907 52.950 1.00 21.45 156 GLY B CA 1
ATOM 3782 C C . GLY B 1 156 ? 26.212 72.557 51.975 1.00 22.71 156 GLY B C 1
ATOM 3783 O O . GLY B 1 156 ? 25.464 73.457 52.363 1.00 22.69 156 GLY B O 1
ATOM 3784 N N . THR B 1 157 ? 26.210 72.104 50.725 1.00 20.69 157 THR B N 1
ATOM 3785 C CA . THR B 1 157 ? 25.319 72.652 49.703 1.00 21.61 157 THR B CA 1
ATOM 3786 C C . THR B 1 157 ? 23.903 72.080 49.827 1.00 20.34 157 THR B C 1
ATOM 3787 O O . THR B 1 157 ? 23.712 70.864 49.766 1.00 18.61 157 THR B O 1
ATOM 3791 N N . PHE B 1 158 ? 22.918 72.960 49.999 1.00 20.48 158 PHE B N 1
ATOM 3792 C CA . PHE B 1 158 ? 21.519 72.546 50.112 1.00 20.89 158 PHE B CA 1
ATOM 3793 C C . PHE B 1 158 ? 20.605 73.217 49.095 1.00 21.54 158 PHE B C 1
ATOM 3794 O O . PHE B 1 158 ? 19.440 72.833 48.965 1.00 24.94 158 PHE B O 1
ATOM 3802 N N . ASP B 1 159 ? 21.103 74.218 48.382 1.00 20.79 159 ASP B N 1
ATOM 3803 C CA . ASP B 1 159 ? 20.248 74.894 47.413 1.00 23.35 159 ASP B CA 1
ATOM 3804 C C . ASP B 1 159 ? 20.352 74.212 46.060 1.00 21.51 159 ASP B C 1
ATOM 3805 O O . ASP B 1 159 ? 20.984 74.694 45.122 1.00 27.51 159 ASP B O 1
ATOM 3810 N N . LEU B 1 160 ? 19.723 73.050 46.001 1.00 20.47 160 LEU B N 1
ATOM 3811 C CA . LEU B 1 160 ? 19.698 72.226 44.810 1.00 19.12 160 LEU B CA 1
ATOM 3812 C C . LEU B 1 160 ? 18.268 72.182 44.326 1.00 17.80 160 LEU B C 1
ATOM 3813 O O . LEU B 1 160 ? 17.333 72.221 45.127 1.00 20.48 160 LEU B O 1
ATOM 3818 N N . ARG B 1 161 ? 18.104 72.106 43.015 1.00 15.24 161 ARG B N 1
ATOM 3819 C CA . ARG B 1 161 ? 16.789 72.065 42.401 1.00 17.34 161 ARG B CA 1
ATOM 3820 C C . ARG B 1 161 ? 16.364 70.611 42.237 1.00 17.60 161 ARG B C 1
ATOM 3821 O O . ARG B 1 161 ? 17.192 69.701 42.302 1.00 15.11 161 ARG B O 1
ATOM 3829 N N . PRO B 1 162 ? 15.068 70.372 42.008 1.00 17.64 162 PRO B N 1
ATOM 3830 C CA . PRO B 1 162 ? 14.608 69.006 41.770 1.00 16.73 162 PRO B CA 1
ATOM 3831 C C . PRO B 1 162 ? 15.404 68.351 40.638 1.00 15.81 162 PRO B C 1
ATOM 3832 O O . PRO B 1 162 ? 15.747 67.172 40.711 1.00 15.56 162 PRO B O 1
ATOM 3836 N N . GLU B 1 163 ? 15.715 69.131 39.611 1.00 15.57 163 GLU B N 1
ATOM 3837 C CA . GLU B 1 163 ? 16.463 68.629 38.464 1.00 16.69 163 GLU B CA 1
ATOM 3838 C C . GLU B 1 163 ? 17.820 68.082 38.897 1.00 15.28 163 GLU B C 1
ATOM 3839 O O . GLU B 1 163 ? 18.301 67.082 38.355 1.00 16.14 163 GLU B O 1
ATOM 3845 N N . ASP B 1 164 ? 18.431 68.734 39.877 1.00 14.75 164 ASP B N 1
ATOM 3846 C CA . ASP B 1 164 ? 19.729 68.291 40.383 1.00 14.53 164 ASP B CA 1
ATOM 3847 C C . ASP B 1 164 ? 19.551 66.972 41.124 1.00 11.91 164 ASP B C 1
ATOM 3848 O O . ASP B 1 164 ? 20.347 66.041 40.956 1.00 12.88 164 ASP B O 1
ATOM 3853 N N . TYR B 1 165 ? 18.510 66.893 41.951 1.00 12.16 165 TYR B N 1
ATOM 3854 C CA . TYR B 1 165 ? 18.229 65.686 42.712 1.00 12.30 165 TYR B CA 1
ATOM 3855 C C . TYR B 1 165 ? 18.016 64.509 41.774 1.00 12.58 165 TYR B C 1
ATOM 3856 O O . TYR B 1 165 ? 18.598 63.439 41.946 1.00 13.63 165 TYR B O 1
ATOM 3865 N N . PHE B 1 166 ? 17.171 64.718 40.775 1.00 13.20 166 PHE B N 1
ATOM 3866 C CA . PHE B 1 166 ? 16.860 63.658 39.825 1.00 12.92 166 PHE B CA 1
ATOM 3867 C C . PHE B 1 166 ? 18.092 63.154 39.084 1.00 12.89 166 PHE B C 1
ATOM 3868 O O . PHE B 1 166 ? 18.252 61.942 38.896 1.00 14.40 166 PHE B O 1
ATOM 3876 N N . ARG B 1 167 ? 18.953 64.077 38.660 1.00 12.91 167 ARG B N 1
ATOM 3877 C CA . ARG B 1 167 ? 20.161 63.703 37.931 1.00 11.40 167 ARG B CA 1
ATOM 3878 C C . ARG B 1 167 ? 21.097 62.898 38.827 1.00 12.24 167 ARG B C 1
ATOM 3879 O O . ARG B 1 167 ? 21.633 61.861 38.415 1.00 13.11 167 ARG B O 1
ATOM 3887 N N . MET B 1 168 ? 21.282 63.361 40.060 1.00 10.66 168 MET B N 1
ATOM 3888 C CA . MET B 1 168 ? 22.152 62.655 40.994 1.00 10.73 168 MET B CA 1
ATOM 3889 C C . MET B 1 168 ? 21.620 61.268 41.340 1.00 11.11 168 MET B C 1
ATOM 3890 O O . MET B 1 168 ? 22.357 60.285 41.253 1.00 12.86 168 MET B O 1
ATOM 3895 N N . VAL B 1 169 ? 20.339 61.155 41.693 1.00 11.52 169 VAL B N 1
ATOM 3896 C CA . VAL B 1 169 ? 19.829 59.846 42.070 1.00 11.29 169 VAL B CA 1
ATOM 3897 C C . VAL B 1 169 ? 19.739 58.879 40.897 1.00 10.41 169 VAL B C 1
ATOM 3898 O O . VAL B 1 169 ? 19.922 57.673 41.072 1.00 12.55 169 VAL B O 1
ATOM 3902 N N . ALA B 1 170 ? 19.482 59.400 39.702 1.00 10.76 170 ALA B N 1
ATOM 3903 C CA . ALA B 1 170 ? 19.396 58.537 38.527 1.00 11.79 170 ALA B CA 1
ATOM 3904 C C . ALA B 1 170 ? 20.730 57.824 38.324 1.00 12.36 170 ALA B C 1
ATOM 3905 O O . ALA B 1 170 ? 20.767 56.650 37.944 1.00 12.90 170 ALA B O 1
ATOM 3907 N N . HIS B 1 171 ? 21.820 58.540 38.575 1.00 12.18 171 HIS B N 1
ATOM 3908 C CA . HIS B 1 171 ? 23.159 57.977 38.420 1.00 10.87 171 HIS B CA 1
ATOM 3909 C C . HIS B 1 171 ? 23.625 57.174 39.620 1.00 11.21 171 HIS B C 1
ATOM 3910 O O . HIS B 1 171 ? 24.131 56.062 39.470 1.00 11.50 171 HIS B O 1
ATOM 3917 N N . LYS B 1 172 ? 23.447 57.731 40.816 1.00 10.96 172 LYS B N 1
ATOM 3918 C CA . LYS B 1 172 ? 23.920 57.060 42.020 1.00 10.21 172 LYS B CA 1
ATOM 3919 C C . LYS B 1 172 ? 23.206 55.775 42.404 1.00 10.55 172 LYS B C 1
ATOM 3920 O O . LYS B 1 172 ? 23.837 54.823 42.888 1.00 11.77 172 LYS B O 1
ATOM 3926 N N . ALA B 1 173 ? 21.899 55.725 42.178 1.00 10.81 173 ALA B N 1
ATOM 3927 C CA . ALA B 1 173 ? 21.134 54.574 42.618 1.00 11.26 173 ALA B CA 1
ATOM 3928 C C . ALA B 1 173 ? 20.173 53.933 41.645 1.00 10.72 173 ALA B C 1
ATOM 3929 O O . ALA B 1 173 ? 20.107 52.714 41.565 1.00 12.36 173 ALA B O 1
ATOM 3931 N N . ALA B 1 174 ? 19.418 54.748 40.916 1.00 12.17 174 ALA B N 1
ATOM 3932 C CA . ALA B 1 174 ? 18.403 54.193 40.031 1.00 11.33 174 ALA B CA 1
ATOM 3933 C C . ALA B 1 174 ? 18.934 53.268 38.953 1.00 12.55 174 ALA B C 1
ATOM 3934 O O . ALA B 1 174 ? 18.334 52.228 38.672 1.00 13.07 174 ALA B O 1
ATOM 3936 N N . TYR B 1 175 ? 20.058 53.631 38.350 1.00 10.87 175 TYR B N 1
ATOM 3937 C CA . TYR B 1 175 ? 20.575 52.798 37.276 1.00 9.95 175 TYR B CA 1
ATOM 3938 C C . TYR B 1 175 ? 20.951 51.390 37.717 1.00 11.72 175 TYR B C 1
ATOM 3939 O O . TYR B 1 175 ? 20.460 50.415 37.156 1.00 12.79 175 TYR B O 1
ATOM 3948 N N . TYR B 1 176 ? 21.805 51.254 38.724 1.00 10.71 176 TYR B N 1
ATOM 3949 C CA . TYR B 1 176 ? 22.201 49.907 39.108 1.00 10.74 176 TYR B CA 1
ATOM 3950 C C . TYR B 1 176 ? 21.113 49.121 39.817 1.00 13.70 176 TYR B C 1
ATOM 3951 O O . TYR B 1 176 ? 21.107 47.892 39.794 1.00 13.83 176 TYR B O 1
ATOM 3960 N N . THR B 1 177 ? 20.172 49.835 40.417 1.00 11.83 177 THR B N 1
ATOM 3961 C CA . THR B 1 177 ? 19.092 49.202 41.140 1.00 11.56 177 THR B CA 1
ATOM 3962 C C . THR B 1 177 ? 17.972 48.652 40.276 1.00 11.74 177 THR B C 1
ATOM 3963 O O . THR B 1 177 ? 17.540 47.513 40.476 1.00 13.11 177 THR B O 1
ATOM 3967 N N . ALA B 1 178 ? 17.524 49.452 39.311 1.00 12.17 178 ALA B N 1
ATOM 3968 C CA . ALA B 1 178 ? 16.398 49.064 38.467 1.00 14.92 178 ALA B CA 1
ATOM 3969 C C . ALA B 1 178 ? 16.680 48.886 36.988 1.00 16.12 178 ALA B C 1
ATOM 3970 O O . ALA B 1 178 ? 16.024 48.078 36.333 1.00 19.61 178 ALA B O 1
ATOM 3972 N N . VAL B 1 179 ? 17.633 49.633 36.444 1.00 13.13 179 VAL B N 1
ATOM 3973 C CA . VAL B 1 179 ? 17.940 49.498 35.026 1.00 12.22 179 VAL B CA 1
ATOM 3974 C C . VAL B 1 179 ? 18.858 48.310 34.722 1.00 11.87 179 VAL B C 1
ATOM 3975 O O . VAL B 1 179 ? 18.558 47.503 33.846 1.00 12.72 179 VAL B O 1
ATOM 3979 N N . ALA B 1 180 ? 19.962 48.196 35.456 1.00 11.52 180 ALA B N 1
ATOM 3980 C CA . ALA B 1 180 ? 20.916 47.122 35.214 1.00 10.65 180 ALA B CA 1
ATOM 3981 C C . ALA B 1 180 ? 20.305 45.724 35.259 1.00 10.64 180 ALA B C 1
ATOM 3982 O O . ALA B 1 180 ? 20.585 44.903 34.390 1.00 10.93 180 ALA B O 1
ATOM 3984 N N . PRO B 1 181 ? 19.464 45.429 36.263 1.00 11.06 181 PRO B N 1
ATOM 3985 C CA . PRO B 1 181 ? 18.887 44.079 36.279 1.00 12.59 181 PRO B CA 1
ATOM 3986 C C . PRO B 1 181 ? 18.082 43.786 35.007 1.00 10.96 181 PRO B C 1
ATOM 3987 O O . PRO B 1 181 ? 18.114 42.660 34.486 1.00 11.84 181 PRO B O 1
ATOM 3991 N N . LEU B 1 182 ? 17.390 44.796 34.483 1.00 10.85 182 LEU B N 1
ATOM 3992 C CA . LEU B 1 182 ? 16.604 44.606 33.265 1.00 12.55 182 LEU B CA 1
ATOM 3993 C C . LEU B 1 182 ? 17.511 44.449 32.042 1.00 11.38 182 LEU B C 1
ATOM 3994 O O . LEU B 1 182 ? 17.384 43.474 31.283 1.00 13.20 182 LEU B O 1
ATOM 3999 N N . ARG B 1 183 ? 18.454 45.371 31.857 1.00 10.81 183 ARG B N 1
ATOM 4000 C CA . ARG B 1 183 ? 19.354 45.275 30.711 1.00 11.28 183 ARG B CA 1
ATOM 4001 C C . ARG B 1 183 ? 20.189 43.999 30.762 1.00 11.74 183 ARG B C 1
ATOM 4002 O O . ARG B 1 183 ? 20.397 43.334 29.738 1.00 11.60 183 ARG B O 1
ATOM 4010 N N . LEU B 1 184 ? 20.682 43.647 31.944 1.00 11.66 184 LEU B N 1
ATOM 4011 C CA . LEU B 1 184 ? 21.488 42.432 32.067 1.00 10.66 184 LEU B CA 1
ATOM 4012 C C . LEU B 1 184 ? 20.692 41.206 31.645 1.00 11.32 184 LEU B C 1
ATOM 4013 O O . LEU B 1 184 ? 21.221 40.320 30.974 1.00 11.72 184 LEU B O 1
ATOM 4018 N N . GLY B 1 185 ? 19.422 41.153 32.036 1.00 11.32 185 GLY B N 1
ATOM 4019 C CA . GLY B 1 185 ? 18.601 40.012 31.662 1.00 13.29 185 GLY B CA 1
ATOM 4020 C C . GLY B 1 185 ? 18.548 39.835 30.157 1.00 11.96 185 GLY B C 1
ATOM 4021 O O . GLY B 1 185 ? 18.701 38.719 29.647 1.00 13.51 185 GLY B O 1
ATOM 4022 N N . ALA B 1 186 ? 18.319 40.931 29.441 1.00 11.75 186 ALA B N 1
ATOM 4023 C CA . ALA B 1 186 ? 18.262 40.886 27.983 1.00 11.81 186 ALA B CA 1
ATOM 4024 C C . ALA B 1 186 ? 19.621 40.513 27.399 1.00 12.11 186 ALA B C 1
ATOM 4025 O O . ALA B 1 186 ? 19.723 39.628 26.542 1.00 14.03 186 ALA B O 1
ATOM 4027 N N . LEU B 1 187 ? 20.674 41.169 27.879 1.00 12.71 187 LEU B N 1
ATOM 4028 C CA . LEU B 1 187 ? 22.016 40.903 27.376 1.00 11.13 187 LEU B CA 1
ATOM 4029 C C . LEU B 1 187 ? 22.460 39.457 27.588 1.00 11.72 187 LEU B C 1
ATOM 4030 O O . LEU B 1 187 ? 23.108 38.869 26.718 1.00 12.44 187 LEU B O 1
ATOM 4035 N N . LEU B 1 188 ? 22.117 38.884 28.737 1.00 11.71 188 LEU B N 1
ATOM 4036 C CA . LEU B 1 188 ? 22.485 37.503 29.034 1.00 11.55 188 LEU B CA 1
ATOM 4037 C C . LEU B 1 188 ? 21.821 36.525 28.066 1.00 13.47 188 LEU B C 1
ATOM 4038 O O . LEU B 1 188 ? 22.305 35.411 27.870 1.00 16.10 188 LEU B O 1
ATOM 4043 N N . ALA B 1 189 ? 20.704 36.948 27.480 1.00 13.69 189 ALA B N 1
ATOM 4044 C CA . ALA B 1 189 ? 19.959 36.121 26.528 1.00 14.16 189 ALA B CA 1
ATOM 4045 C C . ALA B 1 189 ? 20.335 36.480 25.094 1.00 15.66 189 ALA B C 1
ATOM 4046 O O . ALA B 1 189 ? 19.744 35.978 24.140 1.00 17.66 189 ALA B O 1
ATOM 4048 N N . GLY B 1 190 ? 21.313 37.362 24.938 1.00 14.42 190 GLY B N 1
ATOM 4049 C CA . GLY B 1 190 ? 21.724 37.765 23.606 1.00 14.96 190 GLY B CA 1
ATOM 4050 C C . GLY B 1 190 ? 20.693 38.627 22.907 1.00 17.37 190 GLY B C 1
ATOM 4051 O O . GLY B 1 190 ? 20.633 38.672 21.676 1.00 19.12 190 GLY B O 1
ATOM 4052 N N . LYS B 1 191 ? 19.882 39.325 23.694 1.00 16.65 191 LYS B N 1
ATOM 4053 C CA . LYS B 1 191 ? 18.850 40.202 23.159 1.00 17.29 191 LYS B CA 1
ATOM 4054 C C . LYS B 1 191 ? 19.233 41.660 23.376 1.00 17.43 191 LYS B C 1
ATOM 4055 O O . LYS B 1 191 ? 19.952 41.994 24.318 1.00 17.42 191 LYS B O 1
ATOM 4061 N N . THR B 1 192 ? 18.753 42.524 22.492 1.00 19.12 192 THR B N 1
ATOM 4062 C CA . THR B 1 192 ? 19.038 43.946 22.591 1.00 19.59 192 THR B CA 1
ATOM 4063 C C . THR B 1 192 ? 18.032 44.561 23.557 1.00 18.24 192 THR B C 1
ATOM 4064 O O . THR B 1 192 ? 16.822 44.462 23.357 1.00 19.35 192 THR B O 1
ATOM 4068 N N . PRO B 1 193 ? 18.516 45.184 24.639 1.00 16.89 193 PRO B N 1
ATOM 4069 C CA . PRO B 1 193 ? 17.548 45.796 25.548 1.00 16.53 193 PRO B CA 1
ATOM 4070 C C . PRO B 1 193 ? 16.899 47.008 24.889 1.00 16.23 193 PRO B C 1
ATOM 4071 O O . PRO B 1 193 ? 17.571 47.815 24.247 1.00 17.64 193 PRO B O 1
ATOM 4075 N N . PRO B 1 194 ? 15.574 47.135 25.015 1.00 18.76 194 PRO B N 1
ATOM 4076 C CA . PRO B 1 194 ? 14.914 48.311 24.452 1.00 18.62 194 PRO B CA 1
ATOM 4077 C C . PRO B 1 194 ? 15.265 49.542 25.282 1.00 17.83 194 PRO B C 1
ATOM 4078 O O . PRO B 1 194 ? 15.660 49.424 26.440 1.00 18.27 194 PRO B O 1
ATOM 4082 N N . ALA B 1 195 ? 15.126 50.718 24.681 1.00 19.52 195 ALA B N 1
ATOM 4083 C CA . ALA B 1 195 ? 15.425 51.965 25.373 1.00 19.05 195 ALA B CA 1
ATOM 4084 C C . ALA B 1 195 ? 14.522 52.142 26.590 1.00 19.70 195 ALA B C 1
ATOM 4085 O O . ALA B 1 195 ? 14.868 52.857 27.530 1.00 18.53 195 ALA B O 1
ATOM 4087 N N . ALA B 1 196 ? 13.363 51.484 26.571 1.00 17.34 196 ALA B N 1
ATOM 4088 C CA . ALA B 1 196 ? 12.409 51.579 27.668 1.00 17.57 196 ALA B CA 1
ATOM 4089 C C . ALA B 1 196 ? 12.970 51.069 28.984 1.00 16.51 196 ALA B C 1
ATOM 4090 O O . ALA B 1 196 ? 12.512 51.464 30.048 1.00 18.74 196 ALA B O 1
ATOM 4092 N N . TYR B 1 197 ? 13.950 50.171 28.919 1.00 15.85 197 TYR B N 1
ATOM 4093 C CA . TYR B 1 197 ? 14.530 49.640 30.145 1.00 14.00 197 TYR B CA 1
ATOM 4094 C C . TYR B 1 197 ? 15.219 50.750 30.925 1.00 14.16 197 TYR B C 1
ATOM 4095 O O . TYR B 1 197 ? 15.026 50.864 32.133 1.00 16.42 197 TYR B O 1
ATOM 4104 N N . GLU B 1 198 ? 16.010 51.572 30.245 1.00 15.08 198 GLU B N 1
ATOM 4105 C CA . GLU B 1 198 ? 16.652 52.676 30.948 1.00 14.31 198 GLU B CA 1
ATOM 4106 C C . GLU B 1 198 ? 15.613 53.739 31.314 1.00 15.93 198 GLU B C 1
ATOM 4107 O O . GLU B 1 198 ? 15.550 54.192 32.458 1.00 17.24 198 GLU B O 1
ATOM 4113 N N . GLU B 1 199 ? 14.778 54.129 30.355 1.00 16.68 199 GLU B N 1
ATOM 4114 C CA . GLU B 1 199 ? 13.773 55.156 30.635 1.00 17.30 199 GLU B CA 1
ATOM 4115 C C . GLU B 1 199 ? 12.795 54.764 31.745 1.00 17.80 199 GLU B C 1
ATOM 4116 O O . GLU B 1 199 ? 12.533 55.553 32.654 1.00 18.62 199 GLU B O 1
ATOM 4122 N N . GLY B 1 200 ? 12.250 53.553 31.675 1.00 15.87 200 GLY B N 1
ATOM 4123 C CA . GLY B 1 200 ? 11.336 53.100 32.706 1.00 16.04 200 GLY B CA 1
ATOM 4124 C C . GLY B 1 200 ? 12.052 52.747 34.000 1.00 16.96 200 GLY B C 1
ATOM 4125 O O . GLY B 1 200 ? 11.551 53.010 35.095 1.00 18.04 200 GLY B O 1
ATOM 4126 N N . GLY B 1 201 ? 13.235 52.151 33.871 1.00 16.90 201 GLY B N 1
ATOM 4127 C CA . GLY B 1 201 ? 14.008 51.760 35.037 1.00 17.25 201 GLY B CA 1
ATOM 4128 C C . GLY B 1 201 ? 14.470 52.935 35.876 1.00 15.47 201 GLY B C 1
ATOM 4129 O O . GLY B 1 201 ? 14.440 52.869 37.104 1.00 14.69 201 GLY B O 1
ATOM 4130 N N . LEU B 1 202 ? 14.906 54.007 35.227 1.00 16.12 202 LEU B N 1
ATOM 4131 C CA . LEU B 1 202 ? 15.349 55.174 35.981 1.00 15.49 202 LEU B CA 1
ATOM 4132 C C . LEU B 1 202 ? 14.172 55.789 36.743 1.00 14.11 202 LEU B C 1
ATOM 4133 O O . LEU B 1 202 ? 14.332 56.257 37.869 1.00 15.69 202 LEU B O 1
ATOM 4138 N N . ARG B 1 203 ? 12.983 55.776 36.149 1.00 14.37 203 ARG B N 1
ATOM 4139 C CA . ARG B 1 203 ? 11.813 56.316 36.836 1.00 15.94 203 ARG B CA 1
ATOM 4140 C C . ARG B 1 203 ? 11.477 55.470 38.069 1.00 17.37 203 ARG B C 1
ATOM 4141 O O . ARG B 1 203 ? 11.223 56.005 39.151 1.00 17.28 203 ARG B O 1
ATOM 4149 N N . LEU B 1 204 ? 11.482 54.149 37.904 1.00 16.03 204 LEU B N 1
ATOM 4150 C CA . LEU B 1 204 ? 11.182 53.238 39.008 1.00 16.98 204 LEU B CA 1
ATOM 4151 C C . LEU B 1 204 ? 12.228 53.368 40.113 1.00 16.76 204 LEU B C 1
ATOM 4152 O O . LEU B 1 204 ? 11.885 53.477 41.288 1.00 19.06 204 LEU B O 1
ATOM 4157 N N . GLY B 1 205 ? 13.501 53.343 39.719 1.00 17.83 205 GLY B N 1
ATOM 4158 C CA . GLY B 1 205 ? 14.584 53.447 40.681 1.00 17.95 205 GLY B CA 1
ATOM 4159 C C . GLY B 1 205 ? 14.553 54.747 41.459 1.00 17.75 205 GLY B C 1
ATOM 4160 O O . GLY B 1 205 ? 14.947 54.794 42.629 1.00 18.59 205 GLY B O 1
ATOM 4161 N N . THR B 1 206 ? 14.089 55.808 40.809 1.00 16.77 206 THR B N 1
ATOM 4162 C CA . THR B 1 206 ? 14.000 57.113 41.452 1.00 16.43 206 THR B CA 1
ATOM 4163 C C . THR B 1 206 ? 12.803 57.148 42.399 1.00 17.39 206 THR B C 1
ATOM 4164 O O . THR B 1 206 ? 12.906 57.628 43.530 1.00 16.30 206 THR B O 1
ATOM 4168 N N . ALA B 1 207 ? 11.667 56.645 41.925 1.00 17.18 207 ALA B N 1
ATOM 4169 C CA . ALA B 1 207 ? 10.457 56.593 42.735 1.00 19.21 207 ALA B CA 1
ATOM 4170 C C . ALA B 1 207 ? 10.770 55.816 44.013 1.00 20.78 207 ALA B C 1
ATOM 4171 O O . ALA B 1 207 ? 10.345 56.201 45.101 1.00 22.50 207 ALA B O 1
ATOM 4173 N N . PHE B 1 208 ? 11.530 54.733 43.861 1.00 22.65 208 PHE B N 1
ATOM 4174 C CA . PHE B 1 208 ? 11.942 53.884 44.976 1.00 26.19 208 PHE B CA 1
ATOM 4175 C C . PHE B 1 208 ? 12.607 54.721 46.069 1.00 24.62 208 PHE B C 1
ATOM 4176 O O . PHE B 1 208 ? 12.255 54.629 47.245 1.00 27.79 208 PHE B O 1
ATOM 4184 N N . GLN B 1 209 ? 13.575 55.537 45.667 1.00 23.43 209 GLN B N 1
ATOM 4185 C CA . GLN B 1 209 ? 14.303 56.385 46.603 1.00 22.91 209 GLN B CA 1
ATOM 4186 C C . GLN B 1 209 ? 13.446 57.452 47.271 1.00 23.32 209 GLN B C 1
ATOM 4187 O O . GLN B 1 209 ? 13.601 57.726 48.463 1.00 22.98 209 GLN B O 1
ATOM 4193 N N . ILE B 1 210 ? 12.554 58.068 46.503 1.00 23.26 210 ILE B N 1
ATOM 4194 C CA . ILE B 1 210 ? 11.691 59.103 47.049 1.00 25.10 210 ILE B CA 1
ATOM 4195 C C . ILE B 1 210 ? 10.771 58.534 48.119 1.00 26.66 210 ILE B C 1
ATOM 4196 O O . ILE B 1 210 ? 10.603 59.135 49.177 1.00 27.09 210 ILE B O 1
ATOM 4201 N N . VAL B 1 211 ? 10.175 57.378 47.839 1.00 27.66 211 VAL B N 1
ATOM 4202 C CA . VAL B 1 211 ? 9.273 56.745 48.794 1.00 28.66 211 VAL B CA 1
ATOM 4203 C C . VAL B 1 211 ? 9.992 56.409 50.095 1.00 29.27 211 VAL B C 1
ATOM 4204 O O . VAL B 1 211 ? 9.437 56.586 51.181 1.00 31.29 211 VAL B O 1
ATOM 4208 N N . ASP B 1 212 ? 11.224 55.923 49.986 1.00 30.23 212 ASP B N 1
ATOM 4209 C CA . ASP B 1 212 ? 12.004 55.576 51.167 1.00 31.43 212 ASP B CA 1
ATOM 4210 C C . ASP B 1 212 ? 12.254 56.814 52.013 1.00 32.69 212 ASP B C 1
ATOM 4211 O O . ASP B 1 212 ? 12.129 56.776 53.238 1.00 32.86 212 ASP B O 1
ATOM 4216 N N . ASP B 1 213 ? 12.603 57.919 51.360 1.00 31.21 213 ASP B N 1
ATOM 4217 C CA . ASP B 1 213 ? 12.855 59.152 52.091 1.00 31.36 213 ASP B CA 1
ATOM 4218 C C . ASP B 1 213 ? 11.576 59.651 52.748 1.00 31.81 213 ASP B C 1
ATOM 4219 O O . ASP B 1 213 ? 11.614 60.212 53.839 1.00 31.75 213 ASP B O 1
ATOM 4224 N N . VAL B 1 214 ? 10.445 59.450 52.082 1.00 33.28 214 VAL B N 1
ATOM 4225 C CA . VAL B 1 214 ? 9.168 59.877 52.638 1.00 35.34 214 VAL B CA 1
ATOM 4226 C C . VAL B 1 214 ? 8.861 59.034 53.869 1.00 36.55 214 VAL B C 1
ATOM 4227 O O . VAL B 1 214 ? 8.301 59.529 54.847 1.00 37.28 214 VAL B O 1
ATOM 4231 N N . LEU B 1 215 ? 9.239 57.760 53.813 1.00 37.92 215 LEU B N 1
ATOM 4232 C CA . LEU B 1 215 ? 9.008 56.834 54.917 1.00 39.33 215 LEU B CA 1
ATOM 4233 C C . LEU B 1 215 ? 9.810 57.217 56.156 1.00 40.45 215 LEU B C 1
ATOM 4234 O O . LEU B 1 215 ? 9.290 57.186 57.271 1.00 41.20 215 LEU B O 1
ATOM 4239 N N . ASN B 1 216 ? 11.077 57.568 55.963 1.00 39.78 216 ASN B N 1
ATOM 4240 C CA . ASN B 1 216 ? 11.928 57.956 57.080 1.00 39.50 216 ASN B CA 1
ATOM 4241 C C . ASN B 1 216 ? 11.387 59.179 57.808 1.00 38.42 216 ASN B C 1
ATOM 4242 O O . ASN B 1 216 ? 11.637 59.361 58.999 1.00 39.17 216 ASN B O 1
ATOM 4247 N N . LEU B 1 217 ? 10.643 60.012 57.089 1.00 35.69 217 LEU B N 1
ATOM 4248 C CA . LEU B 1 217 ? 10.063 61.219 57.667 1.00 35.47 217 LEU B CA 1
ATOM 4249 C C . LEU B 1 217 ? 8.730 60.973 58.359 1.00 37.43 217 LEU B C 1
ATOM 4250 O O . LEU B 1 217 ? 8.470 61.509 59.438 1.00 38.95 217 LEU B O 1
ATOM 4255 N N . GLU B 1 218 ? 7.882 60.172 57.725 1.00 41.34 218 GLU B N 1
ATOM 4256 C CA . GLU B 1 218 ? 6.567 59.864 58.268 1.00 44.34 218 GLU B CA 1
ATOM 4257 C C . GLU B 1 218 ? 6.593 58.735 59.295 1.00 46.44 218 GLU B C 1
ATOM 4258 O O . GLU B 1 218 ? 6.175 58.918 60.439 1.00 47.91 218 GLU B O 1
ATOM 4264 N N . GLY B 1 219 ? 7.085 57.571 58.885 1.00 47.59 219 GLY B N 1
ATOM 4265 C CA . GLY B 1 219 ? 7.132 56.433 59.786 1.00 48.95 219 GLY B CA 1
ATOM 4266 C C . GLY B 1 219 ? 8.410 56.304 60.592 1.00 49.97 219 GLY B C 1
ATOM 4267 O O . GLY B 1 219 ? 9.201 57.245 60.684 1.00 50.55 219 GLY B O 1
ATOM 4268 N N . GLY B 1 220 ? 8.605 55.127 61.181 1.00 50.51 220 GLY B N 1
ATOM 4269 C CA . GLY B 1 220 ? 9.790 54.874 61.981 1.00 50.98 220 GLY B CA 1
ATOM 4270 C C . GLY B 1 220 ? 9.760 53.502 62.629 1.00 51.18 220 GLY B C 1
ATOM 4271 O O . GLY B 1 220 ? 10.544 52.619 62.275 1.00 51.97 220 GLY B O 1
ATOM 4272 N N . GLU B 1 226 ? 14.838 56.530 66.780 1.00 45.10 226 GLU B N 1
ATOM 4273 C CA . GLU B 1 226 ? 15.136 57.855 66.245 1.00 44.25 226 GLU B CA 1
ATOM 4274 C C . GLU B 1 226 ? 13.971 58.378 65.411 1.00 44.44 226 GLU B C 1
ATOM 4275 O O . GLU B 1 226 ? 13.201 57.601 64.844 1.00 45.03 226 GLU B O 1
ATOM 4281 N N . ARG B 1 227 ? 13.849 59.700 65.344 1.00 43.89 227 ARG B N 1
ATOM 4282 C CA . ARG B 1 227 ? 12.784 60.335 64.577 1.00 43.70 227 ARG B CA 1
ATOM 4283 C C . ARG B 1 227 ? 13.380 61.126 63.416 1.00 43.39 227 ARG B C 1
ATOM 4284 O O . ARG B 1 227 ? 14.127 62.085 63.625 1.00 44.27 227 ARG B O 1
ATOM 4292 N N . ALA B 1 228 ? 13.052 60.713 62.195 1.00 43.00 228 ALA B N 1
ATOM 4293 C CA . ALA B 1 228 ? 13.550 61.376 60.992 1.00 42.15 228 ALA B CA 1
ATOM 4294 C C . ALA B 1 228 ? 15.076 61.424 60.977 1.00 42.03 228 ALA B C 1
ATOM 4295 O O . ALA B 1 228 ? 15.682 62.479 61.189 1.00 42.41 228 ALA B O 1
ATOM 4297 N N . GLY B 1 229 ? 15.688 60.271 60.722 1.00 41.52 229 GLY B N 1
ATOM 4298 C CA . GLY B 1 229 ? 17.136 60.186 60.685 1.00 40.19 229 GLY B CA 1
ATOM 4299 C C . GLY B 1 229 ? 17.768 60.969 59.551 1.00 38.63 229 GLY B C 1
ATOM 4300 O O . GLY B 1 229 ? 18.900 61.438 59.672 1.00 37.93 229 GLY B O 1
ATOM 4301 N N . ASP B 1 230 ? 17.047 61.109 58.443 1.00 37.03 230 ASP B N 1
ATOM 4302 C CA . ASP B 1 230 ? 17.576 61.846 57.305 1.00 36.17 230 ASP B CA 1
ATOM 4303 C C . ASP B 1 230 ? 17.747 63.324 57.628 1.00 35.13 230 ASP B C 1
ATOM 4304 O O . ASP B 1 230 ? 18.454 64.037 56.922 1.00 33.68 230 ASP B O 1
ATOM 4309 N N . LEU B 1 231 ? 17.096 63.784 58.692 1.00 35.31 231 LEU B N 1
ATOM 4310 C CA . LEU B 1 231 ? 17.209 65.184 59.088 1.00 35.55 231 LEU B CA 1
ATOM 4311 C C . LEU B 1 231 ? 18.503 65.442 59.844 1.00 34.40 231 LEU B C 1
ATOM 4312 O O . LEU B 1 231 ? 19.201 66.415 59.568 1.00 33.57 231 LEU B O 1
ATOM 4317 N N . TYR B 1 232 ? 18.825 64.575 60.799 1.00 34.35 232 TYR B N 1
ATOM 4318 C CA . TYR B 1 232 ? 20.056 64.745 61.555 1.00 33.06 232 TYR B CA 1
ATOM 4319 C C . TYR B 1 232 ? 21.240 64.590 60.610 1.00 33.03 232 TYR B C 1
ATOM 4320 O O . TYR B 1 232 ? 22.290 65.194 60.814 1.00 32.75 232 TYR B O 1
ATOM 4329 N N . GLU B 1 233 ? 21.061 63.787 59.564 1.00 32.34 233 GLU B N 1
ATOM 4330 C CA . GLU B 1 233 ? 22.122 63.571 58.588 1.00 32.62 233 GLU B CA 1
ATOM 4331 C C . GLU B 1 233 ? 22.088 64.635 57.496 1.00 31.24 233 GLU B C 1
ATOM 4332 O O . GLU B 1 233 ? 23.047 64.792 56.745 1.00 31.49 233 GLU B O 1
ATOM 4338 N N . GLY B 1 234 ? 20.983 65.368 57.413 1.00 29.39 234 GLY B N 1
ATOM 4339 C CA . GLY B 1 234 ? 20.864 66.396 56.395 1.00 26.14 234 GLY B CA 1
ATOM 4340 C C . GLY B 1 234 ? 20.870 65.804 54.997 1.00 25.39 234 GLY B C 1
ATOM 4341 O O . GLY B 1 234 ? 21.432 66.379 54.070 1.00 24.84 234 GLY B O 1
ATOM 4342 N N . LYS B 1 235 ? 20.240 64.646 54.838 1.00 25.27 235 LYS B N 1
ATOM 4343 C CA . LYS B 1 235 ? 20.193 63.998 53.534 1.00 23.44 235 LYS B CA 1
ATOM 4344 C C . LYS B 1 235 ? 19.496 64.880 52.498 1.00 21.95 235 LYS B C 1
ATOM 4345 O O . LYS B 1 235 ? 18.439 65.446 52.768 1.00 22.52 235 LYS B O 1
ATOM 4351 N N . ARG B 1 236 ? 20.091 64.998 51.315 1.00 20.87 236 ARG B N 1
ATOM 4352 C CA . ARG B 1 236 ? 19.494 65.807 50.259 1.00 18.70 236 ARG B CA 1
ATOM 4353 C C . ARG B 1 236 ? 18.366 65.033 49.593 1.00 19.54 236 ARG B C 1
ATOM 4354 O O . ARG B 1 236 ? 18.547 64.446 48.529 1.00 20.38 236 ARG B O 1
ATOM 4362 N N . THR B 1 237 ? 17.211 65.018 50.248 1.00 17.89 237 THR B N 1
ATOM 4363 C CA . THR B 1 237 ? 16.040 64.315 49.736 1.00 18.34 237 THR B CA 1
ATOM 4364 C C . THR B 1 237 ? 15.231 65.265 48.867 1.00 16.67 237 THR B C 1
ATOM 4365 O O . THR B 1 237 ? 15.398 66.481 48.947 1.00 18.21 237 THR B O 1
ATOM 4369 N N . LEU B 1 238 ? 14.356 64.712 48.035 1.00 16.65 238 LEU B N 1
ATOM 4370 C CA . LEU B 1 238 ? 13.540 65.550 47.169 1.00 16.64 238 LEU B CA 1
ATOM 4371 C C . LEU B 1 238 ? 12.618 66.409 48.031 1.00 18.30 238 LEU B C 1
ATOM 4372 O O . LEU B 1 238 ? 12.319 67.546 47.688 1.00 19.17 238 LEU B O 1
ATOM 4377 N N . ILE B 1 239 ? 12.181 65.847 49.156 1.00 19.16 239 ILE B N 1
ATOM 4378 C CA . ILE B 1 239 ? 11.290 66.539 50.087 1.00 20.70 239 ILE B CA 1
ATOM 4379 C C . ILE B 1 239 ? 11.970 67.768 50.676 1.00 18.54 239 ILE B C 1
ATOM 4380 O O . ILE B 1 239 ? 11.435 68.877 50.638 1.00 20.35 239 ILE B O 1
ATOM 4385 N N . LEU B 1 240 ? 13.156 67.566 51.235 1.00 18.67 240 LEU B N 1
ATOM 4386 C CA . LEU B 1 240 ? 13.878 68.677 51.828 1.00 18.37 240 LEU B CA 1
ATOM 4387 C C . LEU B 1 240 ? 14.242 69.739 50.793 1.00 17.89 240 LEU B C 1
ATOM 4388 O O . LEU B 1 240 ? 14.093 70.930 51.041 1.00 17.23 240 LEU B O 1
ATOM 4393 N N . LEU B 1 241 ? 14.713 69.317 49.624 1.00 16.04 241 LEU B N 1
ATOM 4394 C CA . LEU B 1 241 ? 15.075 70.291 48.601 1.00 16.97 241 LEU B CA 1
ATOM 4395 C C . LEU B 1 241 ? 13.864 71.082 48.101 1.00 15.53 241 LEU B C 1
ATOM 4396 O O . LEU B 1 241 ? 13.965 72.280 47.857 1.00 17.69 241 LEU B O 1
ATOM 4401 N N . ARG B 1 242 ? 12.720 70.419 47.953 1.00 18.03 242 ARG B N 1
ATOM 4402 C CA . ARG B 1 242 ? 11.525 71.106 47.477 1.00 18.11 242 ARG B CA 1
ATOM 4403 C C . ARG B 1 242 ? 11.075 72.110 48.527 1.00 20.52 242 ARG B C 1
ATOM 4404 O O . ARG B 1 242 ? 10.655 73.222 48.205 1.00 19.98 242 ARG B O 1
ATOM 4412 N N . PHE B 1 243 ? 11.174 71.705 49.789 1.00 19.95 243 PHE B N 1
ATOM 4413 C CA . PHE B 1 243 ? 10.790 72.568 50.898 1.00 21.65 243 PHE B CA 1
ATOM 4414 C C . PHE B 1 243 ? 11.603 73.855 50.858 1.00 21.47 243 PHE B C 1
ATOM 4415 O O . PHE B 1 243 ? 11.056 74.960 50.916 1.00 22.29 243 PHE B O 1
ATOM 4423 N N . LEU B 1 244 ? 12.918 73.703 50.752 1.00 19.01 244 LEU B N 1
ATOM 4424 C CA . LEU B 1 244 ? 13.826 74.840 50.712 1.00 18.35 244 LEU B CA 1
ATOM 4425 C C . LEU B 1 244 ? 13.631 75.696 49.468 1.00 19.88 244 LEU B C 1
ATOM 4426 O O . LEU B 1 244 ? 13.841 76.906 49.500 1.00 22.74 244 LEU B O 1
ATOM 4431 N N . GLU B 1 245 ? 13.224 75.066 48.372 1.00 20.14 245 GLU B N 1
ATOM 4432 C CA . GLU B 1 245 ? 13.009 75.782 47.125 1.00 21.64 245 GLU B CA 1
ATOM 4433 C C . GLU B 1 245 ? 11.827 76.748 47.220 1.00 22.76 245 GLU B C 1
ATOM 4434 O O . GLU B 1 245 ? 11.772 77.742 46.491 1.00 23.34 245 GLU B O 1
ATOM 4440 N N . GLU B 1 246 ? 10.898 76.473 48.131 1.00 22.58 246 GLU B N 1
ATOM 4441 C CA . GLU B 1 246 ? 9.702 77.304 48.260 1.00 24.90 246 GLU B CA 1
ATOM 4442 C C . GLU B 1 246 ? 9.499 78.037 49.579 1.00 27.13 246 GLU B C 1
ATOM 4443 O O . GLU B 1 246 ? 8.656 78.932 49.662 1.00 25.49 246 GLU B O 1
ATOM 4449 N N . ALA B 1 247 ? 10.257 77.660 50.602 1.00 26.81 247 ALA B N 1
ATOM 4450 C CA . ALA B 1 247 ? 10.133 78.280 51.917 1.00 27.79 247 ALA B CA 1
ATOM 4451 C C . ALA B 1 247 ? 10.436 79.776 51.929 1.00 27.72 247 ALA B C 1
ATOM 4452 O O . ALA B 1 247 ? 11.344 80.252 51.242 1.00 27.21 247 ALA B O 1
ATOM 4454 N N . PRO B 1 248 ? 9.675 80.543 52.725 1.00 29.94 248 PRO B N 1
ATOM 4455 C CA . PRO B 1 248 ? 9.920 81.980 52.859 1.00 31.19 248 PRO B CA 1
ATOM 4456 C C . PRO B 1 248 ? 11.275 82.234 53.523 1.00 31.20 248 PRO B C 1
ATOM 4457 O O . PRO B 1 248 ? 11.774 81.394 54.273 1.00 29.63 248 PRO B O 1
ATOM 4461 N N . PRO B 1 249 ? 11.881 83.403 53.255 1.00 32.84 249 PRO B N 1
ATOM 4462 C CA . PRO B 1 249 ? 13.227 83.770 53.710 1.00 32.65 249 PRO B CA 1
ATOM 4463 C C . PRO B 1 249 ? 13.579 83.421 55.158 1.00 33.61 249 PRO B C 1
ATOM 4464 O O . PRO B 1 249 ? 14.645 82.867 55.435 1.00 33.88 249 PRO B O 1
ATOM 4468 N N . GLU B 1 250 ? 12.677 83.746 56.076 1.00 33.25 250 GLU B N 1
ATOM 4469 C CA . GLU B 1 250 ? 12.894 83.494 57.497 1.00 32.37 250 GLU B CA 1
ATOM 4470 C C . GLU B 1 250 ? 12.910 82.003 57.845 1.00 29.89 250 GLU B C 1
ATOM 4471 O O . GLU B 1 250 ? 13.790 81.535 58.575 1.00 30.48 250 GLU B O 1
ATOM 4477 N N . GLU B 1 251 ? 11.945 81.263 57.311 1.00 27.60 251 GLU B N 1
ATOM 4478 C CA . GLU B 1 251 ? 11.839 79.831 57.556 1.00 25.90 251 GLU B CA 1
ATOM 4479 C C . GLU B 1 251 ? 12.973 79.079 56.863 1.00 26.07 251 GLU B C 1
ATOM 4480 O O . GLU B 1 251 ? 13.494 78.090 57.386 1.00 25.51 251 GLU B O 1
ATOM 4486 N N . ARG B 1 252 ? 13.337 79.546 55.675 1.00 26.99 252 ARG B N 1
ATOM 4487 C CA . ARG B 1 252 ? 14.405 78.925 54.907 1.00 25.63 252 ARG B CA 1
ATOM 4488 C C . ARG B 1 252 ? 15.729 79.126 55.636 1.00 27.81 252 ARG B C 1
ATOM 4489 O O . ARG B 1 252 ? 16.555 78.215 55.710 1.00 26.92 252 ARG B O 1
ATOM 4497 N N . ALA B 1 253 ? 15.921 80.321 56.184 1.00 27.48 253 ALA B N 1
ATOM 4498 C CA . ALA B 1 253 ? 17.143 80.640 56.914 1.00 27.19 253 ALA B CA 1
ATOM 4499 C C . ALA B 1 253 ? 17.278 79.762 58.157 1.00 27.36 253 ALA B C 1
ATOM 4500 O O . ALA B 1 253 ? 18.365 79.269 58.466 1.00 25.84 253 ALA B O 1
ATOM 4502 N N . ARG B 1 254 ? 16.169 79.570 58.865 1.00 27.02 254 ARG B N 1
ATOM 4503 C CA . ARG B 1 254 ? 16.178 78.759 60.075 1.00 26.82 254 ARG B CA 1
ATOM 4504 C C . ARG B 1 254 ? 16.526 77.308 59.756 1.00 26.68 254 ARG B C 1
ATOM 4505 O O . ARG B 1 254 ? 17.298 76.673 60.478 1.00 26.26 254 ARG B O 1
ATOM 4513 N N . ALA B 1 255 ? 15.957 76.787 58.674 1.00 24.61 255 ALA B N 1
ATOM 4514 C CA . ALA B 1 255 ? 16.234 75.416 58.272 1.00 23.98 255 ALA B CA 1
ATOM 4515 C C . ALA B 1 255 ? 17.701 75.272 57.883 1.00 23.53 255 ALA B C 1
ATOM 4516 O O . ALA B 1 255 ? 18.376 74.350 58.329 1.00 22.67 255 ALA B O 1
ATOM 4518 N N . LEU B 1 256 ? 18.202 76.187 57.058 1.00 23.95 256 LEU B N 1
ATOM 4519 C CA . LEU B 1 256 ? 19.598 76.107 56.636 1.00 23.09 256 LEU B CA 1
ATOM 4520 C C . LEU B 1 256 ? 20.564 76.241 57.807 1.00 24.47 256 LEU B C 1
ATOM 4521 O O . LEU B 1 256 ? 21.625 75.618 57.812 1.00 23.93 256 LEU B O 1
ATOM 4526 N N . ALA B 1 257 ? 20.200 77.048 58.801 1.00 24.54 257 ALA B N 1
ATOM 4527 C CA . ALA B 1 257 ? 21.053 77.231 59.970 1.00 25.41 257 ALA B CA 1
ATOM 4528 C C . ALA B 1 257 ? 21.222 75.885 60.673 1.00 26.07 257 ALA B C 1
ATOM 4529 O O . ALA B 1 257 ? 22.334 75.496 61.049 1.00 25.19 257 ALA B O 1
ATOM 4531 N N . LEU B 1 258 ? 20.112 75.177 60.844 1.00 25.85 258 LEU B N 1
ATOM 4532 C CA . LEU B 1 258 ? 20.131 73.870 61.488 1.00 27.50 258 LEU B CA 1
ATOM 4533 C C . LEU B 1 258 ? 20.938 72.877 60.658 1.00 29.22 258 LEU B C 1
ATOM 4534 O O . LEU B 1 258 ? 21.774 72.141 61.188 1.00 29.59 258 LEU B O 1
ATOM 4539 N N . LEU B 1 259 ? 20.689 72.868 59.351 1.00 28.06 259 LEU B N 1
ATOM 4540 C CA . LEU B 1 259 ? 21.372 71.953 58.442 1.00 28.60 259 LEU B CA 1
ATOM 4541 C C . LEU B 1 259 ? 22.878 72.188 58.325 1.00 29.24 259 LEU B C 1
ATOM 4542 O O . LEU B 1 259 ? 23.623 71.287 57.931 1.00 27.28 259 LEU B O 1
ATOM 4547 N N . ALA B 1 260 ? 23.325 73.393 58.666 1.00 30.57 260 ALA B N 1
ATOM 4548 C CA . ALA B 1 260 ? 24.744 73.727 58.598 1.00 31.91 260 ALA B CA 1
ATOM 4549 C C . ALA B 1 260 ? 25.524 73.058 59.729 1.00 32.92 260 ALA B C 1
ATOM 4550 O O . ALA B 1 260 ? 26.746 72.915 59.653 1.00 33.96 260 ALA B O 1
ATOM 4552 N N . LEU B 1 261 ? 24.810 72.653 60.774 1.00 32.24 261 LEU B N 1
ATOM 4553 C CA . LEU B 1 261 ? 25.427 72.008 61.927 1.00 35.03 261 LEU B CA 1
ATOM 4554 C C . LEU B 1 261 ? 25.608 70.511 61.711 1.00 35.56 261 LEU B C 1
ATOM 4555 O O . LEU B 1 261 ? 24.737 69.843 61.153 1.00 35.56 261 LEU B O 1
ATOM 4560 N N . PRO B 1 262 ? 26.751 69.962 62.152 1.00 37.44 262 PRO B N 1
ATOM 4561 C CA . PRO B 1 262 ? 26.979 68.520 62.045 1.00 37.65 262 PRO B CA 1
ATOM 4562 C C . PRO B 1 262 ? 25.942 67.760 62.864 1.00 38.60 262 PRO B C 1
ATOM 4563 O O . PRO B 1 262 ? 25.391 68.296 63.828 1.00 40.37 262 PRO B O 1
ATOM 4567 N N . ARG B 1 263 ? 25.669 66.519 62.475 1.00 39.78 263 ARG B N 1
ATOM 4568 C CA . ARG B 1 263 ? 24.686 65.698 63.172 1.00 40.36 263 ARG B CA 1
ATOM 4569 C C . ARG B 1 263 ? 24.890 65.682 64.685 1.00 41.85 263 ARG B C 1
ATOM 4570 O O . ARG B 1 263 ? 23.928 65.773 65.447 1.00 42.58 263 ARG B O 1
ATOM 4578 N N . GLU B 1 264 ? 26.144 65.581 65.117 1.00 42.41 264 GLU B N 1
ATOM 4579 C CA . GLU B 1 264 ? 26.459 65.534 66.541 1.00 43.08 264 GLU B CA 1
ATOM 4580 C C . GLU B 1 264 ? 26.205 66.834 67.301 1.00 43.21 264 GLU B C 1
ATOM 4581 O O . GLU B 1 264 ? 26.313 66.857 68.527 1.00 44.22 264 GLU B O 1
ATOM 4587 N N . ALA B 1 265 ? 25.864 67.910 66.597 1.00 43.20 265 ALA B N 1
ATOM 4588 C CA . ALA B 1 265 ? 25.641 69.183 67.273 1.00 42.67 265 ALA B CA 1
ATOM 4589 C C . ALA B 1 265 ? 24.356 69.917 66.908 1.00 43.58 265 ALA B C 1
ATOM 4590 O O . ALA B 1 265 ? 24.356 71.139 66.776 1.00 43.61 265 ALA B O 1
ATOM 4592 N N . LYS B 1 266 ? 23.259 69.187 66.754 1.00 43.39 266 LYS B N 1
ATOM 4593 C CA . LYS B 1 266 ? 21.995 69.828 66.420 1.00 44.18 266 LYS B CA 1
ATOM 4594 C C . LYS B 1 266 ? 20.887 69.411 67.377 1.00 44.21 266 LYS B C 1
ATOM 4595 O O . LYS B 1 266 ? 20.609 68.224 67.544 1.00 44.87 266 LYS B O 1
ATOM 4601 N N . PRO B 1 267 ? 20.246 70.395 68.031 1.00 44.82 267 PRO B N 1
ATOM 4602 C CA . PRO B 1 267 ? 19.200 70.180 69.037 1.00 44.76 267 PRO B CA 1
ATOM 4603 C C . PRO B 1 267 ? 18.011 69.365 68.537 1.00 44.86 267 PRO B C 1
ATOM 4604 O O . PRO B 1 267 ? 17.529 69.567 67.419 1.00 44.43 267 PRO B O 1
ATOM 4608 N N . GLU B 1 268 ? 17.531 68.461 69.385 1.00 44.85 268 GLU B N 1
ATOM 4609 C CA . GLU B 1 268 ? 16.387 67.619 69.058 1.00 44.65 268 GLU B CA 1
ATOM 4610 C C . GLU B 1 268 ? 15.163 68.495 68.811 1.00 44.27 268 GLU B C 1
ATOM 4611 O O . GLU B 1 268 ? 14.328 68.194 67.956 1.00 43.50 268 GLU B O 1
ATOM 4617 N N . ALA B 1 269 ? 15.069 69.584 69.568 1.00 43.46 269 ALA B N 1
ATOM 4618 C CA . ALA B 1 269 ? 13.949 70.505 69.447 1.00 43.07 269 ALA B CA 1
ATOM 4619 C C . ALA B 1 269 ? 13.946 71.216 68.096 1.00 42.38 269 ALA B C 1
ATOM 4620 O O . ALA B 1 269 ? 12.897 71.358 67.467 1.00 42.18 269 ALA B O 1
ATOM 4622 N N . GLU B 1 270 ? 15.119 71.662 67.657 1.00 42.17 270 GLU B N 1
ATOM 4623 C CA . GLU B 1 270 ? 15.231 72.362 66.383 1.00 41.70 270 GLU B CA 1
ATOM 4624 C C . GLU B 1 270 ? 14.922 71.416 65.226 1.00 42.09 270 GLU B C 1
ATOM 4625 O O . GLU B 1 270 ? 14.315 71.815 64.230 1.00 41.20 270 GLU B O 1
ATOM 4631 N N . VAL B 1 271 ? 15.343 70.162 65.363 1.00 41.06 271 VAL B N 1
ATOM 4632 C CA . VAL B 1 271 ? 15.094 69.161 64.334 1.00 40.64 271 VAL B CA 1
ATOM 4633 C C . VAL B 1 271 ? 13.610 68.813 64.336 1.00 41.09 271 VAL B C 1
ATOM 4634 O O 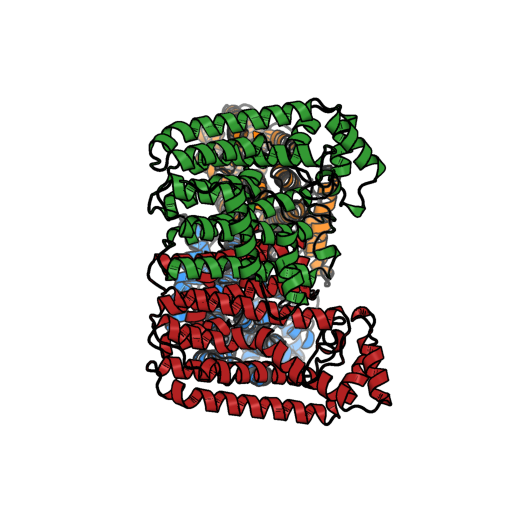. VAL B 1 271 ? 12.992 68.666 63.279 1.00 40.11 271 VAL B O 1
ATOM 4638 N N . GLY B 1 272 ? 13.039 68.685 65.530 1.00 40.26 272 GLY B N 1
ATOM 4639 C CA . GLY B 1 272 ? 11.627 68.374 65.634 1.00 40.03 272 GLY B CA 1
ATOM 4640 C C . GLY B 1 272 ? 10.813 69.462 64.963 1.00 40.05 272 GLY B C 1
ATOM 4641 O O . GLY B 1 272 ? 9.739 69.209 64.417 1.00 40.57 272 GLY B O 1
ATOM 4642 N N . TRP B 1 273 ? 11.331 70.685 65.007 1.00 39.32 273 TRP B N 1
ATOM 4643 C CA . TRP B 1 273 ? 10.667 71.825 64.390 1.00 39.22 273 TRP B CA 1
ATOM 4644 C C . TRP B 1 273 ? 10.597 71.632 62.878 1.00 39.35 273 TRP B C 1
ATOM 4645 O O . TRP B 1 273 ? 9.528 71.730 62.275 1.00 40.05 273 TRP B O 1
ATOM 4656 N N . LEU B 1 274 ? 11.751 71.363 62.276 1.00 40.06 274 LEU B N 1
ATOM 4657 C CA . LEU B 1 274 ? 11.838 71.165 60.834 1.00 39.59 274 LEU B CA 1
ATOM 4658 C C . LEU B 1 274 ? 10.951 69.997 60.415 1.00 39.82 274 LEU B C 1
ATOM 4659 O O . LEU B 1 274 ? 10.252 70.066 59.401 1.00 38.67 274 LEU B O 1
ATOM 4664 N N . LEU B 1 275 ? 10.986 68.928 61.205 1.00 39.70 275 LEU B N 1
ATOM 4665 C CA . LEU B 1 275 ? 10.191 67.736 60.930 1.00 40.97 275 LEU B CA 1
ATOM 4666 C C . LEU B 1 275 ? 8.709 68.079 60.879 1.00 42.02 275 LEU B C 1
ATOM 4667 O O . LEU B 1 275 ? 7.971 67.572 60.032 1.00 42.51 275 LEU B O 1
ATOM 4672 N N . GLU B 1 276 ? 8.282 68.949 61.788 1.00 42.62 276 GLU B N 1
ATOM 4673 C CA . GLU B 1 276 ? 6.887 69.366 61.863 1.00 42.49 276 GLU B CA 1
ATOM 4674 C C . GLU B 1 276 ? 6.476 70.124 60.605 1.00 41.95 276 GLU B C 1
ATOM 4675 O O . GLU B 1 276 ? 5.387 69.913 60.070 1.00 43.48 276 GLU B O 1
ATOM 4681 N N . ARG B 1 277 ? 7.348 71.011 60.135 1.00 41.81 277 ARG B N 1
ATOM 4682 C CA . ARG B 1 277 ? 7.060 71.790 58.936 1.00 41.69 277 ARG B CA 1
ATOM 4683 C C . ARG B 1 277 ? 7.078 70.939 57.674 1.00 40.53 277 ARG B C 1
ATOM 4684 O O . ARG B 1 277 ? 6.281 71.157 56.760 1.00 40.18 277 ARG B O 1
ATOM 4692 N N . LEU B 1 278 ? 7.985 69.971 57.625 1.00 39.65 278 LEU B N 1
ATOM 4693 C CA . LEU B 1 278 ? 8.094 69.096 56.465 1.00 39.68 278 LEU B CA 1
ATOM 4694 C C . LEU B 1 278 ? 6.885 68.177 56.341 1.00 40.05 278 LEU B C 1
ATOM 4695 O O . LEU B 1 278 ? 6.244 68.122 55.290 1.00 39.19 278 LEU B O 1
ATOM 4700 N N . LEU B 1 279 ? 6.579 67.459 57.419 1.00 40.48 279 LEU B N 1
ATOM 4701 C CA . LEU B 1 279 ? 5.454 66.529 57.430 1.00 40.62 279 LEU B CA 1
ATOM 4702 C C . LEU B 1 279 ? 4.134 67.185 57.047 1.00 40.10 279 LEU B C 1
ATOM 4703 O O . LEU B 1 279 ? 3.190 66.500 56.645 1.00 40.67 279 LEU B O 1
ATOM 4708 N N . ALA B 1 280 ? 4.069 68.507 57.161 1.00 39.01 280 ALA B N 1
ATOM 4709 C CA . ALA B 1 280 ? 2.849 69.234 56.827 1.00 37.89 280 ALA B CA 1
ATOM 4710 C C . ALA B 1 280 ? 3.060 70.273 55.729 1.00 38.01 280 ALA B C 1
ATOM 4711 O O . ALA B 1 280 ? 2.273 71.208 55.591 1.00 37.95 280 ALA B O 1
ATOM 4713 N N . SER B 1 281 ? 4.115 70.104 54.939 1.00 36.43 281 SER B N 1
ATOM 4714 C CA . SER B 1 281 ? 4.410 71.046 53.864 1.00 35.81 281 SER B CA 1
ATOM 4715 C C . SER B 1 281 ? 3.845 70.570 52.534 1.00 33.40 281 SER B C 1
ATOM 4716 O O . SER B 1 281 ? 3.494 69.399 52.381 1.00 34.47 281 SER B O 1
ATOM 4719 N N . ARG B 1 282 ? 3.761 71.487 51.575 1.00 33.50 282 ARG B N 1
ATOM 4720 C CA . ARG B 1 282 ? 3.269 71.148 50.248 1.00 33.48 282 ARG B CA 1
ATOM 4721 C C . ARG B 1 282 ? 4.365 70.372 49.535 1.00 33.48 282 ARG B C 1
ATOM 4722 O O . ARG B 1 282 ? 4.091 69.574 48.640 1.00 32.11 282 ARG B O 1
ATOM 4730 N N . ALA B 1 283 ? 5.607 70.613 49.948 1.00 33.00 283 ALA B N 1
ATOM 4731 C CA . ALA B 1 283 ? 6.758 69.935 49.363 1.00 31.63 283 ALA B CA 1
ATOM 4732 C C . ALA B 1 283 ? 6.640 68.429 49.568 1.00 31.82 283 ALA B C 1
ATOM 4733 O O . ALA B 1 283 ? 6.960 67.644 48.676 1.00 29.88 283 ALA B O 1
ATOM 4735 N N . LEU B 1 284 ? 6.184 68.025 50.749 1.00 30.67 284 LEU B N 1
ATOM 4736 C CA . LEU B 1 284 ? 6.027 66.612 51.057 1.00 31.21 284 LEU B CA 1
ATOM 4737 C C . LEU B 1 284 ? 4.937 65.999 50.180 1.00 31.52 284 LEU B C 1
ATOM 4738 O O . LEU B 1 284 ? 5.079 64.876 49.687 1.00 31.75 284 LEU B O 1
ATOM 4743 N N . ALA B 1 285 ? 3.853 66.744 49.986 1.00 30.69 285 ALA B N 1
ATOM 4744 C CA . ALA B 1 285 ? 2.743 66.284 49.163 1.00 30.51 285 ALA B CA 1
ATOM 4745 C C . ALA B 1 285 ? 3.188 66.183 47.713 1.00 29.56 285 ALA B C 1
ATOM 4746 O O . ALA B 1 285 ? 2.840 65.235 47.008 1.00 30.30 285 ALA B O 1
ATOM 4748 N N . TRP B 1 286 ? 3.960 67.168 47.275 1.00 28.49 286 TRP B N 1
ATOM 4749 C CA . TRP B 1 286 ? 4.458 67.199 45.908 1.00 26.21 286 TRP B CA 1
ATOM 4750 C C . TRP B 1 286 ? 5.397 66.020 45.659 1.00 26.22 286 TRP B C 1
ATOM 4751 O O . TRP B 1 286 ? 5.322 65.366 44.620 1.00 22.13 286 TRP B O 1
ATOM 4762 N N . ALA B 1 287 ? 6.276 65.751 46.621 1.00 24.76 287 ALA B N 1
ATOM 4763 C CA . ALA B 1 287 ? 7.224 64.646 46.513 1.00 26.14 287 ALA B CA 1
ATOM 4764 C C . ALA B 1 287 ? 6.502 63.307 46.378 1.00 26.73 287 ALA B C 1
ATOM 4765 O O . ALA B 1 287 ? 6.886 62.468 45.564 1.00 25.89 287 ALA B O 1
ATOM 4767 N N . LYS B 1 288 ? 5.459 63.105 47.181 1.00 27.25 288 LYS B N 1
ATOM 4768 C CA . LYS B 1 288 ? 4.696 61.862 47.126 1.00 27.12 288 LYS B CA 1
ATOM 4769 C C . LYS B 1 288 ? 4.061 61.697 45.751 1.00 25.48 288 LYS B C 1
ATOM 4770 O O . LYS B 1 288 ? 4.062 60.603 45.184 1.00 26.74 288 LYS B O 1
ATOM 4776 N N . ALA B 1 289 ? 3.523 62.790 45.219 1.00 25.44 289 ALA B N 1
ATOM 4777 C CA . ALA B 1 289 ? 2.878 62.773 43.913 1.00 24.09 289 ALA B CA 1
ATOM 4778 C C . ALA B 1 289 ? 3.899 62.465 42.828 1.00 23.53 289 ALA B C 1
ATOM 4779 O O . ALA B 1 289 ? 3.605 61.743 41.875 1.00 23.78 289 ALA B O 1
ATOM 4781 N N . GLU B 1 290 ? 5.097 63.020 42.975 1.00 24.07 290 GLU B N 1
ATOM 4782 C CA . GLU B 1 290 ? 6.162 62.785 42.008 1.00 22.59 290 GLU B CA 1
ATOM 4783 C C . GLU B 1 290 ? 6.523 61.303 41.973 1.00 22.52 290 GLU B C 1
ATOM 4784 O O . GLU B 1 290 ? 6.688 60.721 40.899 1.00 21.47 290 GLU B O 1
ATOM 4790 N N . ALA B 1 291 ? 6.644 60.691 43.147 1.00 23.43 291 ALA B N 1
ATOM 4791 C CA . ALA B 1 291 ? 6.981 59.274 43.230 1.00 22.69 291 ALA B CA 1
ATOM 4792 C C . ALA B 1 291 ? 5.900 58.421 42.567 1.00 23.81 291 ALA B C 1
ATOM 4793 O O . ALA B 1 291 ? 6.205 57.474 41.846 1.00 22.48 291 ALA B O 1
ATOM 4795 N N . LYS B 1 292 ? 4.638 58.760 42.814 1.00 24.22 292 LYS B N 1
ATOM 4796 C CA . LYS B 1 292 ? 3.533 58.015 42.219 1.00 24.07 292 LYS B CA 1
ATOM 4797 C C . LYS B 1 292 ? 3.542 58.178 40.700 1.00 23.41 292 LYS B C 1
ATOM 4798 O O . LYS B 1 292 ? 3.335 57.216 39.961 1.00 22.70 292 LYS B O 1
ATOM 4804 N N . ARG B 1 293 ? 3.784 59.402 40.240 1.00 21.82 293 ARG B N 1
ATOM 4805 C CA . ARG B 1 293 ? 3.845 59.696 38.811 1.00 22.90 293 ARG B CA 1
ATOM 4806 C C . ARG B 1 293 ? 4.959 58.888 38.148 1.00 22.58 293 ARG B C 1
ATOM 4807 O O . ARG B 1 293 ? 4.739 58.220 37.140 1.00 20.64 293 ARG B O 1
ATOM 4815 N N . LEU B 1 294 ? 6.157 58.964 38.716 1.00 20.45 294 LEU B N 1
ATOM 4816 C CA . LEU B 1 294 ? 7.303 58.247 38.167 1.00 19.78 294 LEU B CA 1
ATOM 4817 C C . LEU B 1 294 ? 7.098 56.736 38.148 1.00 21.17 294 LEU B C 1
ATOM 4818 O O . LEU B 1 294 ? 7.482 56.064 37.190 1.00 19.41 294 LEU B O 1
ATOM 4823 N N . GLN B 1 295 ? 6.486 56.203 39.201 1.00 22.37 295 GLN B N 1
ATOM 4824 C CA . GLN B 1 295 ? 6.235 54.766 39.291 1.00 23.86 295 GLN B CA 1
ATOM 4825 C C . GLN B 1 295 ? 5.296 54.321 38.175 1.00 23.24 295 GLN B C 1
ATOM 4826 O O . GLN B 1 295 ? 5.564 53.340 37.482 1.00 23.42 295 GLN B O 1
ATOM 4832 N N . ALA B 1 296 ? 4.199 55.052 38.006 1.00 23.40 296 ALA B N 1
ATOM 4833 C CA . ALA B 1 296 ? 3.221 54.734 36.972 1.00 23.57 296 ALA B CA 1
ATOM 4834 C C . ALA B 1 296 ? 3.816 54.872 35.576 1.00 22.79 296 ALA B C 1
ATOM 4835 O O . ALA B 1 296 ? 3.572 54.039 34.699 1.00 23.06 296 ALA B O 1
ATOM 4837 N N . GLU B 1 297 ? 4.597 55.925 35.360 1.00 21.23 297 GLU B N 1
ATOM 4838 C CA . GLU B 1 297 ? 5.203 56.133 34.054 1.00 18.96 297 GLU B CA 1
ATOM 4839 C C . GLU B 1 297 ? 6.202 55.030 33.750 1.00 19.99 297 GLU B C 1
ATOM 4840 O O . GLU B 1 297 ? 6.230 54.516 32.642 1.00 19.91 297 GLU B O 1
ATOM 4846 N N . GLY B 1 298 ? 7.019 54.683 34.742 1.00 20.21 298 GLY B N 1
ATOM 4847 C CA . GLY B 1 298 ? 8.018 53.643 34.561 1.00 18.73 298 GLY B CA 1
ATOM 4848 C C . GLY B 1 298 ? 7.420 52.309 34.162 1.00 21.16 298 GLY B C 1
ATOM 4849 O O . GLY B 1 298 ? 7.887 51.671 33.221 1.00 20.89 298 GLY B O 1
ATOM 4850 N N . LEU B 1 299 ? 6.377 51.889 34.865 1.00 21.64 299 LEU B N 1
ATOM 4851 C CA . LEU B 1 299 ? 5.726 50.619 34.555 1.00 23.03 299 LEU B CA 1
ATOM 4852 C C . LEU B 1 299 ? 5.096 50.650 33.166 1.00 24.23 299 LEU B C 1
ATOM 4853 O O . LEU B 1 299 ? 5.188 49.685 32.407 1.00 22.64 299 LEU B O 1
ATOM 4858 N N . ALA B 1 300 ? 4.467 51.767 32.822 1.00 22.52 300 ALA B N 1
ATOM 4859 C CA . ALA B 1 300 ? 3.830 51.885 31.514 1.00 23.62 300 ALA B CA 1
ATOM 4860 C C . ALA B 1 300 ? 4.845 51.757 30.379 1.00 24.72 300 ALA B C 1
ATOM 4861 O O . ALA B 1 300 ? 4.556 51.173 29.337 1.00 24.67 300 ALA B O 1
ATOM 4863 N N . LEU B 1 301 ? 6.041 52.299 30.585 1.00 22.83 301 LEU B N 1
ATOM 4864 C CA . LEU B 1 301 ? 7.087 52.244 29.570 1.00 21.49 301 LEU B CA 1
ATOM 4865 C C . LEU B 1 301 ? 7.597 50.829 29.317 1.00 23.00 301 LEU B C 1
ATOM 4866 O O . LEU B 1 301 ? 8.006 50.492 28.202 1.00 24.54 301 LEU B O 1
ATOM 4871 N N . LEU B 1 302 ? 7.572 50.014 30.361 1.00 21.32 302 LEU B N 1
ATOM 4872 C CA . LEU B 1 302 ? 8.062 48.646 30.288 1.00 21.85 302 LEU B CA 1
ATOM 4873 C C . LEU B 1 302 ? 7.034 47.604 29.864 1.00 23.25 302 LEU B C 1
ATOM 4874 O O . LEU B 1 302 ? 7.404 46.495 29.487 1.00 21.68 302 LEU B O 1
ATOM 4879 N N . GLU B 1 303 ? 5.754 47.956 29.905 1.00 21.99 303 GLU B N 1
ATOM 4880 C CA . GLU B 1 303 ? 4.704 46.998 29.574 1.00 23.05 303 GLU B CA 1
ATOM 4881 C C . GLU B 1 303 ? 4.833 46.253 28.252 1.00 23.87 303 GLU B C 1
ATOM 4882 O O . GLU B 1 303 ? 4.788 45.022 28.234 1.00 22.18 303 GLU B O 1
ATOM 4888 N N . ALA B 1 304 ? 4.982 46.986 27.153 1.00 23.34 304 ALA B N 1
ATOM 4889 C CA . ALA B 1 304 ? 5.096 46.360 25.836 1.00 24.95 304 ALA B CA 1
ATOM 4890 C C . ALA B 1 304 ? 6.204 45.311 25.779 1.00 24.91 304 ALA B C 1
ATOM 4891 O O . ALA B 1 304 ? 5.978 44.171 25.345 1.00 24.70 304 ALA B O 1
ATOM 4893 N N . ALA B 1 305 ? 7.404 45.693 26.204 1.00 22.99 305 ALA B N 1
ATOM 4894 C CA . ALA B 1 305 ? 8.532 44.767 26.186 1.00 21.48 305 ALA B CA 1
ATOM 4895 C C . ALA B 1 305 ? 8.287 43.582 27.112 1.00 20.82 305 ALA B C 1
ATOM 4896 O O . ALA B 1 305 ? 8.559 42.436 26.746 1.00 21.87 305 ALA B O 1
ATOM 4898 N N . PHE B 1 306 ? 7.769 43.847 28.308 1.00 19.83 306 PHE B N 1
ATOM 4899 C CA . PHE B 1 306 ? 7.508 42.769 29.253 1.00 20.28 306 PHE B CA 1
ATOM 4900 C C . PHE B 1 306 ? 6.517 41.742 28.724 1.00 22.29 306 PHE B C 1
ATOM 4901 O O . PHE B 1 306 ? 6.728 40.542 28.883 1.00 22.50 306 PHE B O 1
ATOM 4909 N N . GLN B 1 307 ? 5.443 42.207 28.089 1.00 23.48 307 GLN B N 1
ATOM 4910 C CA . GLN B 1 307 ? 4.426 41.293 27.579 1.00 24.51 307 GLN B CA 1
ATOM 4911 C C . GLN B 1 307 ? 4.945 40.329 26.521 1.00 24.14 307 GLN B C 1
ATOM 4912 O O . GLN B 1 307 ? 4.320 39.301 26.255 1.00 26.02 307 GLN B O 1
ATOM 4918 N N . ASP B 1 308 ? 6.095 40.647 25.940 1.00 20.50 308 ASP B N 1
ATOM 4919 C CA . ASP B 1 308 ? 6.683 39.814 24.900 1.00 20.51 308 ASP B CA 1
ATOM 4920 C C . ASP B 1 308 ? 7.772 38.863 25.395 1.00 19.14 308 ASP B C 1
ATOM 4921 O O . ASP B 1 308 ? 8.293 38.064 24.619 1.00 18.90 308 ASP B O 1
ATOM 4926 N N . LEU B 1 309 ? 8.111 38.937 26.677 1.00 17.48 309 LEU B N 1
ATOM 4927 C CA . LEU B 1 309 ? 9.157 38.069 27.209 1.00 16.54 309 LEU B CA 1
ATOM 4928 C C . LEU B 1 309 ? 8.733 36.606 27.276 1.00 16.56 309 LEU B C 1
ATOM 4929 O O . LEU B 1 309 ? 7.573 36.288 27.544 1.00 17.90 309 LEU B O 1
ATOM 4934 N N . PRO B 1 310 ? 9.675 35.688 27.022 1.00 14.18 310 PRO B N 1
ATOM 4935 C CA . PRO B 1 310 ? 9.369 34.253 26.975 1.00 15.11 310 PRO B CA 1
ATOM 4936 C C . PRO B 1 310 ? 9.195 33.537 28.310 1.00 16.27 310 PRO B C 1
ATOM 4937 O O . PRO B 1 310 ? 8.428 32.582 28.404 1.00 16.06 310 PRO B O 1
ATOM 4941 N N . GLY B 1 311 ? 9.906 33.987 29.340 1.00 15.15 311 GLY B N 1
ATOM 4942 C CA . GLY B 1 311 ? 9.807 33.329 30.633 1.00 14.70 311 GLY B CA 1
ATOM 4943 C C . GLY B 1 311 ? 8.693 33.927 31.461 1.00 15.88 311 GLY B C 1
ATOM 4944 O O . GLY B 1 311 ? 8.936 34.755 32.328 1.00 16.92 311 GLY B O 1
ATOM 4945 N N . LYS B 1 312 ? 7.464 33.492 31.202 1.00 17.91 312 LYS B N 1
ATOM 4946 C CA . LYS B 1 312 ? 6.303 34.033 31.893 1.00 18.91 312 LYS B CA 1
ATOM 4947 C C . LYS B 1 312 ? 6.291 33.908 33.412 1.00 18.59 312 LYS B C 1
ATOM 4948 O O . LYS B 1 312 ? 5.917 34.854 34.114 1.00 18.73 312 LYS B O 1
ATOM 4954 N N . GLU B 1 313 ? 6.699 32.752 33.926 1.00 17.77 313 GLU B N 1
ATOM 4955 C CA . GLU B 1 313 ? 6.709 32.547 35.364 1.00 20.12 313 GLU B CA 1
ATOM 4956 C C . GLU B 1 313 ? 7.716 33.475 36.037 1.00 20.71 313 GLU B C 1
ATOM 4957 O O . GLU B 1 313 ? 7.439 34.062 37.081 1.00 21.08 313 GLU B O 1
ATOM 4963 N N . ALA B 1 314 ? 8.888 33.601 35.430 1.00 19.02 314 ALA B N 1
ATOM 4964 C CA . ALA B 1 314 ? 9.923 34.472 35.969 1.00 17.35 314 ALA B CA 1
ATOM 4965 C C . ALA B 1 314 ? 9.480 35.932 35.889 1.00 18.29 314 ALA B C 1
ATOM 4966 O O . ALA B 1 314 ? 9.803 36.740 36.768 1.00 17.61 314 ALA B O 1
ATOM 4968 N N . LEU B 1 315 ? 8.752 36.272 34.830 1.00 16.74 315 LEU B N 1
ATOM 4969 C CA . LEU B 1 315 ? 8.260 37.631 34.649 1.00 17.80 315 LEU B CA 1
ATOM 4970 C C . LEU B 1 315 ? 7.311 37.990 35.788 1.00 19.10 315 LEU B C 1
ATOM 4971 O O . LEU B 1 315 ? 7.282 39.127 36.254 1.00 20.18 315 LEU B O 1
ATOM 4976 N N . ASP B 1 316 ? 6.527 37.012 36.226 1.00 21.32 316 ASP B N 1
ATOM 4977 C CA . ASP B 1 316 ? 5.592 37.216 37.326 1.00 23.30 316 ASP B CA 1
ATOM 4978 C C . ASP B 1 316 ? 6.376 37.706 38.540 1.00 22.58 316 ASP B C 1
ATOM 4979 O O . ASP B 1 316 ? 6.020 38.704 39.163 1.00 24.76 316 ASP B O 1
ATOM 4984 N N . HIS B 1 317 ? 7.450 36.990 38.864 1.00 21.36 317 HIS B N 1
ATOM 4985 C CA . HIS B 1 317 ? 8.313 37.336 39.990 1.00 22.12 317 HIS B CA 1
ATOM 4986 C C . HIS B 1 317 ? 8.964 38.700 39.782 1.00 21.77 317 HIS B C 1
ATOM 4987 O O . HIS B 1 317 ? 9.068 39.499 40.712 1.00 22.28 317 HIS B O 1
ATOM 4994 N N . LEU B 1 318 ? 9.411 38.960 38.559 1.00 20.26 318 LEU B N 1
ATOM 4995 C CA . LEU B 1 318 ? 10.058 40.233 38.248 1.00 21.75 318 LEU B CA 1
ATOM 4996 C C . LEU B 1 318 ? 9.101 41.398 38.493 1.00 22.42 318 LEU B C 1
ATOM 4997 O O . LEU B 1 318 ? 9.456 42.367 39.163 1.00 19.70 318 LEU B O 1
ATOM 5002 N N . ARG B 1 319 ? 7.888 41.299 37.955 1.00 22.94 319 ARG B N 1
ATOM 5003 C CA . ARG B 1 319 ? 6.887 42.347 38.132 1.00 25.76 319 ARG B CA 1
ATOM 5004 C C . ARG B 1 319 ? 6.639 42.581 39.621 1.00 26.38 319 ARG B C 1
ATOM 5005 O O . ARG B 1 319 ? 6.532 43.719 40.074 1.00 25.39 319 ARG B O 1
ATOM 5013 N N . GLY B 1 320 ? 6.544 41.492 40.375 1.00 27.19 320 GLY B N 1
ATOM 5014 C CA . GLY B 1 320 ? 6.302 41.598 41.802 1.00 29.27 320 GLY B CA 1
ATOM 5015 C C . GLY B 1 320 ? 7.377 42.360 42.549 1.00 30.55 320 GLY B C 1
ATOM 5016 O O . GLY B 1 320 ? 7.073 43.177 43.420 1.00 30.14 320 GLY B O 1
ATOM 5017 N N . LEU B 1 321 ? 8.636 42.095 42.217 1.00 29.30 321 LEU B N 1
ATOM 5018 C CA . LEU B 1 321 ? 9.745 42.769 42.878 1.00 31.34 321 LEU B CA 1
ATOM 5019 C C . LEU B 1 321 ? 9.803 44.252 42.529 1.00 32.49 321 LEU B C 1
ATOM 5020 O O . LEU B 1 321 ? 10.159 45.079 43.371 1.00 34.54 321 LEU B O 1
ATOM 5025 N N . LEU B 1 322 ? 9.450 44.592 41.293 1.00 32.89 322 LEU B N 1
ATOM 5026 C CA . LEU B 1 322 ? 9.467 45.985 40.859 1.00 33.71 322 LEU B CA 1
ATOM 5027 C C . LEU B 1 322 ? 8.331 46.791 41.485 1.00 36.03 322 LEU B C 1
ATOM 5028 O O . LEU B 1 322 ? 8.468 47.993 41.715 1.00 36.38 322 LEU B O 1
ATOM 5033 N N . ALA B 1 323 ? 7.214 46.125 41.759 1.00 35.63 323 ALA B N 1
ATOM 5034 C CA . ALA B 1 323 ? 6.056 46.780 42.358 1.00 37.75 323 ALA B CA 1
ATOM 5035 C C . ALA B 1 323 ? 6.330 47.131 43.817 1.00 38.96 323 ALA B C 1
ATOM 5036 O O . ALA B 1 323 ? 5.838 48.138 44.330 1.00 38.68 323 ALA B O 1
ATOM 5038 N N . ALA B 1 324 ? 7.116 46.292 44.482 1.00 39.50 324 ALA B N 1
ATOM 5039 C CA . ALA B 1 324 ? 7.453 46.516 45.880 1.00 41.08 324 ALA B CA 1
ATOM 5040 C C . ALA B 1 324 ? 8.544 47.575 46.005 1.00 41.96 324 ALA B C 1
ATOM 5041 O O . ALA B 1 324 ? 8.255 48.751 46.232 1.00 43.26 324 ALA B O 1
ATOM 5043 N N . LEU B 1 325 ? 9.792 47.145 45.844 1.00 43.17 325 LEU B N 1
ATOM 5044 C CA . LEU B 1 325 ? 10.955 48.028 45.942 1.00 43.08 325 LEU B CA 1
ATOM 5045 C C . LEU B 1 325 ? 11.015 48.778 47.272 1.00 43.83 325 LEU B C 1
ATOM 5046 O O . LEU B 1 325 ? 11.902 48.444 48.088 1.00 45.01 325 LEU B O 1
ATOM 5051 N N . MET C 1 1 ? 8.751 18.684 -25.051 1.00 39.01 1 MET C N 1
ATOM 5052 C CA . MET C 1 1 ? 8.905 20.053 -24.478 1.00 38.48 1 MET C CA 1
ATOM 5053 C C . MET C 1 1 ? 9.696 19.997 -23.168 1.00 37.37 1 MET C C 1
ATOM 5054 O O . MET C 1 1 ? 10.840 19.536 -23.151 1.00 38.61 1 MET C O 1
ATOM 5059 N N . VAL C 1 2 ? 9.093 20.460 -22.077 1.00 34.75 2 VAL C N 1
ATOM 5060 C CA . VAL C 1 2 ? 9.758 20.447 -20.777 1.00 32.23 2 VAL C CA 1
ATOM 5061 C C . VAL C 1 2 ? 9.906 19.013 -20.272 1.00 30.33 2 VAL C C 1
ATOM 5062 O O . VAL C 1 2 ? 9.012 18.190 -20.444 1.00 29.82 2 VAL C O 1
ATOM 5066 N N . PRO C 1 3 ? 11.049 18.692 -19.648 1.00 27.65 3 PRO C N 1
ATOM 5067 C CA . PRO C 1 3 ? 11.252 17.336 -19.126 1.00 26.38 3 PRO C CA 1
ATOM 5068 C C . PRO C 1 3 ? 10.219 16.950 -18.069 1.00 24.94 3 PRO C C 1
ATOM 5069 O O . PRO C 1 3 ? 9.751 17.795 -17.303 1.00 22.55 3 PRO C O 1
ATOM 5073 N N . ALA C 1 4 ? 9.866 15.669 -18.033 1.00 23.54 4 ALA C N 1
ATOM 5074 C CA . ALA C 1 4 ? 8.904 15.173 -17.057 1.00 24.47 4 ALA C CA 1
ATOM 5075 C C . ALA C 1 4 ? 9.586 15.080 -15.694 1.00 23.39 4 ALA C C 1
ATOM 5076 O O . ALA C 1 4 ? 10.798 14.911 -15.615 1.00 20.33 4 ALA C O 1
ATOM 5078 N N . PRO C 1 5 ? 8.813 15.180 -14.604 1.00 22.72 5 PRO C N 1
ATOM 5079 C CA . PRO C 1 5 ? 9.410 15.113 -13.266 1.00 23.51 5 PRO C CA 1
ATOM 5080 C C . PRO C 1 5 ? 10.266 13.875 -13.019 1.00 23.02 5 PRO C C 1
ATOM 5081 O O . PRO C 1 5 ? 11.341 13.972 -12.435 1.00 22.63 5 PRO C O 1
ATOM 5085 N N . GLU C 1 6 ? 9.801 12.711 -13.459 1.00 22.55 6 GLU C N 1
ATOM 5086 C CA . GLU C 1 6 ? 10.576 11.492 -13.253 1.00 22.65 6 GLU C CA 1
ATOM 5087 C C . GLU C 1 6 ? 11.920 11.539 -13.977 1.00 22.34 6 GLU C C 1
ATOM 5088 O O . GLU C 1 6 ? 12.930 11.047 -13.460 1.00 20.28 6 GLU C O 1
ATOM 5094 N N . ALA C 1 7 ? 11.933 12.127 -15.169 1.00 21.74 7 ALA C N 1
ATOM 5095 C CA . ALA C 1 7 ? 13.157 12.241 -15.955 1.00 20.75 7 ALA C CA 1
ATOM 5096 C C . ALA C 1 7 ? 14.143 13.147 -15.225 1.00 19.33 7 ALA C C 1
ATOM 5097 O O . ALA C 1 7 ? 15.345 12.880 -15.197 1.00 18.23 7 ALA C O 1
ATOM 5099 N N . ILE C 1 8 ? 13.631 14.226 -14.641 1.00 17.21 8 ILE C N 1
ATOM 5100 C CA . ILE C 1 8 ? 14.499 15.144 -13.903 1.00 15.81 8 ILE C CA 1
ATOM 5101 C C . ILE C 1 8 ? 15.025 14.452 -12.648 1.00 16.57 8 ILE C C 1
ATOM 5102 O O . ILE C 1 8 ? 16.209 14.553 -12.326 1.00 14.31 8 ILE C O 1
ATOM 5107 N N . ARG C 1 9 ? 14.148 13.744 -11.941 1.00 16.07 9 ARG C N 1
ATOM 5108 C CA . ARG C 1 9 ? 14.562 13.047 -10.732 1.00 17.54 9 ARG C CA 1
ATOM 5109 C C . ARG C 1 9 ? 15.706 12.086 -11.056 1.00 18.00 9 ARG C C 1
ATOM 5110 O O . ARG C 1 9 ? 16.718 12.031 -10.350 1.00 16.89 9 ARG C O 1
ATOM 5118 N N . GLN C 1 10 ? 15.549 11.329 -12.134 1.00 18.00 10 GLN C N 1
ATOM 5119 C CA . GLN C 1 10 ? 16.581 10.382 -12.523 1.00 18.21 10 GLN C CA 1
ATOM 5120 C C . GLN C 1 10 ? 17.909 11.084 -12.805 1.00 16.30 10 GLN C C 1
ATOM 5121 O O . GLN C 1 10 ? 18.966 10.608 -12.385 1.00 16.91 10 GLN C O 1
ATOM 5127 N N . ALA C 1 11 ? 17.847 12.221 -13.498 1.00 15.39 11 ALA C N 1
ATOM 5128 C CA . ALA C 1 11 ? 19.035 12.998 -13.840 1.00 13.60 11 ALA C CA 1
ATOM 5129 C C . ALA C 1 11 ? 19.715 13.550 -12.593 1.00 14.77 11 ALA C C 1
ATOM 5130 O O . ALA C 1 11 ? 20.944 13.489 -12.468 1.00 15.56 11 ALA C O 1
ATOM 5132 N N . LEU C 1 12 ? 18.924 14.099 -11.672 1.00 14.16 12 LEU C N 1
ATOM 5133 C CA . LEU C 1 12 ? 19.494 14.649 -10.446 1.00 13.88 12 LEU C CA 1
ATOM 5134 C C . LEU C 1 12 ? 20.186 13.561 -9.634 1.00 14.17 12 LEU C C 1
ATOM 5135 O O . LEU C 1 12 ? 21.275 13.773 -9.103 1.00 14.48 12 LEU C O 1
ATOM 5140 N N . GLN C 1 13 ? 19.562 12.391 -9.547 1.00 14.63 13 GLN C N 1
ATOM 5141 C CA . GLN C 1 13 ? 20.157 11.288 -8.797 1.00 15.25 13 GLN C CA 1
ATOM 5142 C C . GLN C 1 13 ? 21.481 10.856 -9.422 1.00 14.00 13 GLN C C 1
ATOM 5143 O O . GLN C 1 13 ? 22.460 10.621 -8.717 1.00 14.89 13 GLN C O 1
ATOM 5149 N N . GLU C 1 14 ? 21.530 10.759 -10.747 1.00 14.97 14 GLU C N 1
ATOM 5150 C CA . GLU C 1 14 ? 22.773 10.360 -11.398 1.00 15.55 14 GLU C CA 1
ATOM 5151 C C . GLU C 1 14 ? 23.861 11.401 -11.167 1.00 14.27 14 GLU C C 1
ATOM 5152 O O . GLU C 1 14 ? 25.004 11.055 -10.880 1.00 14.90 14 GLU C O 1
ATOM 5158 N N . ARG C 1 15 ? 23.500 12.678 -11.282 1.00 13.73 15 ARG C N 1
ATOM 5159 C CA . ARG C 1 15 ? 24.462 13.756 -11.085 1.00 13.85 15 ARG C CA 1
ATOM 5160 C C . ARG C 1 15 ? 24.957 13.805 -9.644 1.00 14.46 15 ARG C C 1
ATOM 5161 O O . ARG C 1 15 ? 26.145 14.010 -9.390 1.00 15.60 15 ARG C O 1
ATOM 5169 N N . LEU C 1 16 ? 24.042 13.605 -8.708 1.00 13.55 16 LEU C N 1
ATOM 5170 C CA . LEU C 1 16 ? 24.383 13.629 -7.295 1.00 13.90 16 LEU C CA 1
ATOM 5171 C C . LEU C 1 16 ? 25.371 12.522 -6.956 1.00 13.01 16 LEU C C 1
ATOM 5172 O O . LEU C 1 16 ? 26.373 12.752 -6.277 1.00 15.34 16 LEU C O 1
ATOM 5177 N N . LEU C 1 17 ? 25.099 11.321 -7.446 1.00 13.58 17 LEU C N 1
ATOM 5178 C CA . LEU C 1 17 ? 25.972 10.191 -7.171 1.00 13.14 17 LEU C CA 1
ATOM 5179 C C . LEU C 1 17 ? 27.332 10.388 -7.830 1.00 14.80 17 LEU C C 1
ATOM 5180 O O . LEU C 1 17 ? 28.358 10.065 -7.246 1.00 17.10 17 LEU C O 1
ATOM 5185 N N . ALA C 1 18 ? 27.340 10.946 -9.035 1.00 15.65 18 ALA C N 1
ATOM 5186 C CA . ALA C 1 18 ? 28.585 11.165 -9.753 1.00 15.38 18 ALA C CA 1
ATOM 5187 C C . ALA C 1 18 ? 29.479 12.173 -9.035 1.00 17.28 18 ALA C C 1
ATOM 5188 O O . ALA C 1 18 ? 30.702 12.046 -9.039 1.00 19.68 18 ALA C O 1
ATOM 5190 N N . ARG C 1 19 ? 28.866 13.175 -8.412 1.00 15.24 19 ARG C N 1
ATOM 5191 C CA . ARG C 1 19 ? 29.618 14.186 -7.678 1.00 14.61 19 ARG C CA 1
ATOM 5192 C C . ARG C 1 19 ? 30.235 13.596 -6.418 1.00 16.05 19 ARG C C 1
ATOM 5193 O O . ARG C 1 19 ? 31.206 14.136 -5.891 1.00 18.41 19 ARG C O 1
ATOM 5201 N N . LEU C 1 20 ? 29.672 12.490 -5.943 1.00 15.32 20 LEU C N 1
ATOM 5202 C CA . LEU C 1 20 ? 30.150 11.853 -4.721 1.00 13.99 20 LEU C CA 1
ATOM 5203 C C . LEU C 1 20 ? 30.907 10.550 -4.934 1.00 17.01 20 LEU C C 1
ATOM 5204 O O . LEU C 1 20 ? 31.104 9.780 -3.998 1.00 15.88 20 LEU C O 1
ATOM 5209 N N . ASP C 1 21 ? 31.325 10.295 -6.166 1.00 18.63 21 ASP C N 1
ATOM 5210 C CA . ASP C 1 21 ? 32.075 9.082 -6.456 1.00 21.99 21 ASP C CA 1
ATOM 5211 C C . ASP C 1 21 ? 33.466 9.322 -5.880 1.00 20.18 21 ASP C C 1
ATOM 5212 O O . ASP C 1 21 ? 33.915 10.460 -5.767 1.00 22.67 21 ASP C O 1
ATOM 5217 N N . HIS C 1 22 ? 34.145 8.249 -5.501 1.00 21.45 22 HIS C N 1
ATOM 5218 C CA . HIS C 1 22 ? 35.483 8.365 -4.945 1.00 19.49 22 HIS C CA 1
ATOM 5219 C C . HIS C 1 22 ? 36.147 7.007 -5.119 1.00 18.26 22 HIS C C 1
ATOM 5220 O O . HIS C 1 22 ? 35.487 5.975 -5.051 1.00 19.14 22 HIS C O 1
ATOM 5227 N N . PRO C 1 23 ? 37.464 6.991 -5.363 1.00 21.43 23 PRO C N 1
ATOM 5228 C CA . PRO C 1 23 ? 38.157 5.716 -5.567 1.00 20.77 23 PRO C CA 1
ATOM 5229 C C . PRO C 1 23 ? 38.233 4.797 -4.349 1.00 20.45 23 PRO C C 1
ATOM 5230 O O . PRO C 1 23 ? 38.429 3.592 -4.496 1.00 20.68 23 PRO C O 1
ATOM 5234 N N . ASP C 1 24 ? 38.086 5.358 -3.151 1.00 16.69 24 ASP C N 1
ATOM 5235 C CA . ASP C 1 24 ? 38.124 4.555 -1.933 1.00 16.38 24 ASP C CA 1
ATOM 5236 C C . ASP C 1 24 ? 36.699 4.054 -1.689 1.00 15.26 24 ASP C C 1
ATOM 5237 O O . ASP C 1 24 ? 35.785 4.844 -1.486 1.00 13.30 24 ASP C O 1
ATOM 5242 N N . PRO C 1 25 ? 36.490 2.729 -1.732 1.00 16.37 25 PRO C N 1
ATOM 5243 C CA . PRO C 1 25 ? 35.130 2.189 -1.631 1.00 17.52 25 PRO C CA 1
ATOM 5244 C C . PRO C 1 25 ? 34.359 2.553 -0.371 1.00 16.01 25 PRO C C 1
ATOM 5245 O O . PRO C 1 25 ? 33.153 2.798 -0.422 1.00 16.96 25 PRO C O 1
ATOM 5249 N N . LEU C 1 26 ? 35.046 2.566 0.764 1.00 14.26 26 LEU C N 1
ATOM 5250 C CA . LEU C 1 26 ? 34.388 2.900 2.015 1.00 12.01 26 LEU C CA 1
ATOM 5251 C C . LEU C 1 26 ? 34.042 4.378 2.028 1.00 12.04 26 LEU C C 1
ATOM 5252 O O . LEU C 1 26 ? 32.955 4.760 2.463 1.00 12.51 26 LEU C O 1
ATOM 5257 N N . TYR C 1 27 ? 34.967 5.212 1.563 1.00 12.65 27 TYR C N 1
ATOM 5258 C CA . TYR C 1 27 ? 34.703 6.645 1.540 1.00 10.90 27 TYR C CA 1
ATOM 5259 C C . TYR C 1 27 ? 33.529 6.922 0.596 1.00 12.30 27 TYR C C 1
ATOM 5260 O O . TYR C 1 27 ? 32.634 7.698 0.927 1.00 10.85 27 TYR C O 1
ATOM 5269 N N . ARG C 1 28 ? 33.518 6.271 -0.562 1.00 12.55 28 ARG C N 1
ATOM 5270 C CA . ARG C 1 28 ? 32.426 6.427 -1.529 1.00 13.65 28 ARG C CA 1
ATOM 5271 C C . ARG C 1 28 ? 31.105 6.018 -0.886 1.00 12.83 28 ARG C C 1
ATOM 5272 O O . ARG C 1 28 ? 30.087 6.698 -1.058 1.00 13.46 28 ARG C O 1
ATOM 5280 N N . ASP C 1 29 ? 31.131 4.897 -0.164 1.00 13.21 29 ASP C N 1
ATOM 5281 C CA . ASP C 1 29 ? 29.971 4.369 0.550 1.00 11.74 29 ASP C CA 1
ATOM 5282 C C . ASP C 1 29 ? 29.432 5.449 1.477 1.00 11.95 29 ASP C C 1
ATOM 5283 O O . ASP C 1 29 ? 28.257 5.787 1.421 1.00 12.82 29 ASP C O 1
ATOM 5288 N N . LEU C 1 30 ? 30.297 5.998 2.327 1.00 11.92 30 LEU C N 1
ATOM 5289 C CA . LEU C 1 30 ? 29.874 7.034 3.258 1.00 11.63 30 LEU C CA 1
ATOM 5290 C C . LEU C 1 30 ? 29.269 8.247 2.578 1.00 12.30 30 LEU C C 1
ATOM 5291 O O . LEU C 1 30 ? 28.249 8.757 3.030 1.00 12.99 30 LEU C O 1
ATOM 5296 N N . LEU C 1 31 ? 29.896 8.721 1.505 1.00 9.95 31 LEU C N 1
ATOM 5297 C CA . LEU C 1 31 ? 29.393 9.902 0.812 1.00 10.46 31 LEU C CA 1
ATOM 5298 C C . LEU C 1 31 ? 28.067 9.673 0.115 1.00 12.19 31 LEU C C 1
ATOM 5299 O O . LEU C 1 31 ? 27.170 10.518 0.164 1.00 11.50 31 LEU C O 1
ATOM 5304 N N . GLN C 1 32 ? 27.939 8.524 -0.539 1.00 10.84 32 GLN C N 1
ATOM 5305 C CA . GLN C 1 32 ? 26.728 8.247 -1.294 1.00 12.15 32 GLN C CA 1
ATOM 5306 C C . GLN C 1 32 ? 25.565 7.623 -0.548 1.00 11.33 32 GLN C C 1
ATOM 5307 O O . GLN C 1 32 ? 24.479 7.536 -1.102 1.00 11.45 32 GLN C O 1
ATOM 5313 N N . ASP C 1 33 ? 25.785 7.198 0.692 1.00 10.58 33 ASP C N 1
ATOM 5314 C CA . ASP C 1 33 ? 24.745 6.517 1.454 1.00 11.72 33 ASP C CA 1
ATOM 5315 C C . ASP C 1 33 ? 23.405 7.241 1.540 1.00 12.67 33 ASP C C 1
ATOM 5316 O O . ASP C 1 33 ? 22.369 6.679 1.165 1.00 11.42 33 ASP C O 1
ATOM 5321 N N . TYR C 1 34 ? 23.393 8.482 2.017 1.00 11.71 34 TYR C N 1
ATOM 5322 C CA . TYR C 1 34 ? 22.117 9.179 2.123 1.00 9.87 34 TYR C CA 1
ATOM 5323 C C . TYR C 1 34 ? 21.454 9.407 0.758 1.00 11.13 34 TYR C C 1
ATOM 5324 O O . TYR C 1 34 ? 20.266 9.140 0.595 1.00 13.21 34 TYR C O 1
ATOM 5333 N N . PRO C 1 35 ? 22.214 9.864 -0.250 1.00 10.92 35 PRO C N 1
ATOM 5334 C CA . PRO C 1 35 ? 21.619 10.002 -1.578 1.00 12.20 35 PRO C CA 1
ATOM 5335 C C . PRO C 1 35 ? 20.997 8.702 -2.088 1.00 10.32 35 PRO C C 1
ATOM 5336 O O . PRO C 1 35 ? 19.934 8.724 -2.706 1.00 13.78 35 PRO C O 1
ATOM 5340 N N . ARG C 1 36 ? 21.638 7.568 -1.812 1.00 11.44 36 ARG C N 1
ATOM 5341 C CA . ARG C 1 36 ? 21.100 6.295 -2.291 1.00 12.44 36 ARG C CA 1
ATOM 5342 C C . ARG C 1 36 ? 19.803 5.867 -1.623 1.00 14.22 36 ARG C C 1
ATOM 5343 O O . ARG C 1 36 ? 19.132 4.958 -2.114 1.00 14.65 36 ARG C O 1
ATOM 5351 N N . ARG C 1 37 ? 19.431 6.517 -0.522 1.00 12.87 37 ARG C N 1
ATOM 5352 C CA . ARG C 1 37 ? 18.175 6.169 0.143 1.00 12.67 37 ARG C CA 1
ATOM 5353 C C . ARG C 1 37 ? 16.998 6.673 -0.691 1.00 14.73 37 ARG C C 1
ATOM 5354 O O . ARG C 1 37 ? 15.843 6.327 -0.436 1.00 17.58 37 ARG C O 1
ATOM 5362 N N . GLY C 1 38 ? 17.299 7.494 -1.694 1.00 14.78 38 GLY C N 1
ATOM 5363 C CA . GLY C 1 38 ? 16.264 7.985 -2.592 1.00 17.16 38 GLY C CA 1
ATOM 5364 C C . GLY C 1 38 ? 15.354 9.080 -2.089 1.00 16.24 38 GLY C C 1
ATOM 5365 O O . GLY C 1 38 ? 15.723 9.861 -1.221 1.00 18.13 38 GLY C O 1
ATOM 5366 N N . GLY C 1 39 ? 14.150 9.121 -2.652 1.00 18.28 39 GLY C N 1
ATOM 5367 C CA . GLY C 1 39 ? 13.186 10.133 -2.276 1.00 18.42 39 GLY C CA 1
ATOM 5368 C C . GLY C 1 39 ? 12.722 10.933 -3.478 1.00 17.88 39 GLY C C 1
ATOM 5369 O O . GLY C 1 39 ? 13.278 10.821 -4.577 1.00 17.54 39 GLY C O 1
ATOM 5370 N N . LYS C 1 40 ? 11.713 11.767 -3.260 1.00 16.99 40 LYS C N 1
ATOM 5371 C CA . LYS C 1 40 ? 11.140 12.569 -4.331 1.00 19.07 40 LYS C CA 1
ATOM 5372 C C . LYS C 1 40 ? 11.982 13.720 -4.849 1.00 18.15 40 LYS C C 1
ATOM 5373 O O . LYS C 1 40 ? 11.752 14.202 -5.962 1.00 18.63 40 LYS C O 1
ATOM 5379 N N . MET C 1 41 ? 12.954 14.157 -4.054 1.00 16.62 41 MET C N 1
ATOM 5380 C CA . MET C 1 41 ? 13.821 15.268 -4.449 1.00 16.75 41 MET C CA 1
ATOM 5381 C C . MET C 1 41 ? 12.977 16.491 -4.825 1.00 14.99 41 MET C C 1
ATOM 5382 O O . MET C 1 41 ? 13.225 17.158 -5.838 1.00 16.82 41 MET C O 1
ATOM 5387 N N . LEU C 1 42 ? 11.991 16.794 -3.986 1.00 14.28 42 LEU C N 1
ATOM 5388 C CA . LEU C 1 42 ? 11.089 17.917 -4.212 1.00 15.92 42 LEU C CA 1
ATOM 5389 C C . LEU C 1 42 ? 11.819 19.239 -4.386 1.00 14.51 42 LEU C C 1
ATOM 5390 O O . LEU C 1 42 ? 11.502 20.009 -5.293 1.00 14.38 42 LEU C O 1
ATOM 5395 N N . ARG C 1 43 ? 12.785 19.511 -3.516 1.00 14.28 43 ARG C N 1
ATOM 5396 C CA . ARG C 1 43 ? 13.526 20.765 -3.607 1.00 13.33 43 ARG C CA 1
ATOM 5397 C C . ARG C 1 43 ? 14.285 20.879 -4.926 1.00 11.80 43 ARG C C 1
ATOM 5398 O O . ARG C 1 43 ? 14.332 21.959 -5.532 1.00 12.82 43 ARG C O 1
ATOM 5406 N N . GLY C 1 44 ? 14.858 19.766 -5.377 1.00 12.68 44 GLY C N 1
ATOM 5407 C CA . GLY C 1 44 ? 15.589 19.768 -6.631 1.00 12.45 44 GLY C CA 1
ATOM 5408 C C . GLY C 1 44 ? 14.650 19.992 -7.801 1.00 9.77 44 GLY C C 1
ATOM 5409 O O . GLY C 1 44 ? 14.957 20.771 -8.699 1.00 10.61 44 GLY C O 1
ATOM 5410 N N . LEU C 1 45 ? 13.507 19.314 -7.796 1.00 10.17 45 LEU C N 1
ATOM 5411 C CA . LEU C 1 45 ? 12.548 19.498 -8.888 1.00 11.34 45 LEU C CA 1
ATOM 5412 C C . LEU C 1 45 ? 12.045 20.938 -8.934 1.00 11.27 45 LEU C C 1
ATOM 5413 O O . LEU C 1 45 ? 11.926 21.534 -10.013 1.00 11.83 45 LEU C O 1
ATOM 5418 N N . LEU C 1 46 ? 11.741 21.501 -7.768 1.00 10.65 46 LEU C N 1
ATOM 5419 C CA . LEU C 1 46 ? 11.285 22.884 -7.700 1.00 10.70 46 LEU C CA 1
ATOM 5420 C C . LEU C 1 46 ? 12.335 23.791 -8.334 1.00 9.74 46 LEU C C 1
ATOM 5421 O O . LEU C 1 46 ? 12.010 24.698 -9.090 1.00 11.43 46 LEU C O 1
ATOM 5426 N N . THR C 1 47 ? 13.604 23.531 -8.026 1.00 9.76 47 THR C N 1
ATOM 5427 C CA . THR C 1 47 ? 14.689 24.345 -8.553 1.00 10.57 47 THR C CA 1
ATOM 5428 C C . THR C 1 47 ? 14.800 24.229 -10.070 1.00 11.45 47 THR C C 1
ATOM 5429 O O . THR C 1 47 ? 14.944 25.233 -10.758 1.00 11.05 47 THR C O 1
ATOM 5433 N N . VAL C 1 48 ? 14.708 23.013 -10.600 1.00 11.70 48 VAL C N 1
ATOM 5434 C CA . VAL C 1 48 ? 14.791 22.849 -12.053 1.00 10.97 48 VAL C CA 1
ATOM 5435 C C . VAL C 1 48 ? 13.636 23.569 -12.750 1.00 10.78 48 VAL C C 1
ATOM 5436 O O . VAL C 1 48 ? 13.855 24.376 -13.651 1.00 10.98 48 VAL C O 1
ATOM 5440 N N . TYR C 1 49 ? 12.404 23.303 -12.328 1.00 13.07 49 TYR C N 1
ATOM 5441 C CA . TYR C 1 49 ? 11.284 23.974 -12.977 1.00 12.06 49 TYR C CA 1
ATOM 5442 C C . TYR C 1 49 ? 11.296 25.479 -12.742 1.00 12.02 49 TYR C C 1
ATOM 5443 O O . TYR C 1 49 ? 10.848 26.253 -13.594 1.00 11.64 49 TYR C O 1
ATOM 5452 N N . SER C 1 50 ? 11.815 25.918 -11.598 1.00 11.99 50 SER C N 1
ATOM 5453 C CA . SER C 1 50 ? 11.886 27.354 -11.362 1.00 11.98 50 SER C CA 1
ATOM 5454 C C . SER C 1 50 ? 12.869 27.955 -12.373 1.00 12.66 50 SER C C 1
ATOM 5455 O O . SER C 1 50 ? 12.610 29.001 -12.953 1.00 12.10 50 SER C O 1
ATOM 5458 N N . ALA C 1 51 ? 13.994 27.284 -12.589 1.00 12.19 51 ALA C N 1
ATOM 5459 C CA . ALA C 1 51 ? 14.986 27.782 -13.541 1.00 13.34 51 ALA C CA 1
ATOM 5460 C C . ALA C 1 51 ? 14.365 27.904 -14.939 1.00 12.72 51 ALA C C 1
ATOM 5461 O O . ALA C 1 51 ? 14.460 28.953 -15.587 1.00 13.98 51 ALA C O 1
ATOM 5463 N N . LEU C 1 52 ? 13.720 26.835 -15.393 1.00 11.75 52 LEU C N 1
ATOM 5464 C CA . LEU C 1 52 ? 13.079 26.837 -16.706 1.00 12.48 52 LEU C CA 1
ATOM 5465 C C . LEU C 1 52 ? 11.971 27.892 -16.792 1.00 13.87 52 LEU C C 1
ATOM 5466 O O . LEU C 1 52 ? 11.842 28.594 -17.803 1.00 13.17 52 LEU C O 1
ATOM 5471 N N . ALA C 1 53 ? 11.168 28.018 -15.739 1.00 12.67 53 ALA C N 1
ATOM 5472 C CA . ALA C 1 53 ? 10.089 29.001 -15.749 1.00 12.48 53 ALA C CA 1
ATOM 5473 C C . ALA C 1 53 ? 10.608 30.429 -15.918 1.00 12.98 53 ALA C C 1
ATOM 5474 O O . ALA C 1 53 ? 9.951 31.267 -16.530 1.00 15.07 53 ALA C O 1
ATOM 5476 N N . HIS C 1 54 ? 11.787 30.708 -15.367 1.00 12.85 54 HIS C N 1
ATOM 5477 C CA . HIS C 1 54 ? 12.378 32.043 -15.459 1.00 13.85 54 HIS C CA 1
ATOM 5478 C C . HIS C 1 54 ? 13.157 32.246 -16.756 1.00 13.97 54 HIS C C 1
ATOM 5479 O O . HIS C 1 54 ? 13.633 33.347 -17.036 1.00 15.53 54 HIS C O 1
ATOM 5486 N N . GLY C 1 55 ? 13.309 31.175 -17.522 1.00 12.69 55 GLY C N 1
ATOM 5487 C CA . GLY C 1 55 ? 14.028 31.282 -18.779 1.00 15.32 55 GLY C CA 1
ATOM 5488 C C . GLY C 1 55 ? 15.494 30.891 -18.732 1.00 15.21 55 GLY C C 1
ATOM 5489 O O . GLY C 1 55 ? 16.246 31.180 -19.670 1.00 15.91 55 GLY C O 1
ATOM 5490 N N . ALA C 1 56 ? 15.923 30.240 -17.657 1.00 14.79 56 ALA C N 1
ATOM 5491 C CA . ALA C 1 56 ? 17.320 29.820 -17.566 1.00 13.56 56 ALA C CA 1
ATOM 5492 C C . ALA C 1 56 ? 17.478 28.476 -18.265 1.00 14.53 56 ALA C C 1
ATOM 5493 O O . ALA C 1 56 ? 16.524 27.716 -18.393 1.00 14.18 56 ALA C O 1
ATOM 5495 N N . PRO C 1 57 ? 18.691 28.163 -18.737 1.00 15.20 57 PRO C N 1
ATOM 5496 C CA . PRO C 1 57 ? 18.893 26.884 -19.424 1.00 15.24 57 PRO C CA 1
ATOM 5497 C C . PRO C 1 57 ? 18.731 25.657 -18.530 1.00 15.24 57 PRO C C 1
ATOM 5498 O O . PRO C 1 57 ? 19.047 25.698 -17.340 1.00 14.87 57 PRO C O 1
ATOM 5502 N N . LEU C 1 58 ? 18.244 24.565 -19.112 1.00 15.48 58 LEU C N 1
ATOM 5503 C CA . LEU C 1 58 ? 18.044 23.324 -18.372 1.00 13.20 58 LEU C CA 1
ATOM 5504 C C . LEU C 1 58 ? 19.293 22.885 -17.620 1.00 14.76 58 LEU C C 1
ATOM 5505 O O . LEU C 1 58 ? 19.214 22.512 -16.448 1.00 14.39 58 LEU C O 1
ATOM 5510 N N . GLU C 1 59 ? 20.446 22.919 -18.283 1.00 14.70 59 GLU C N 1
ATOM 5511 C CA . GLU C 1 59 ? 21.685 22.495 -17.638 1.00 14.26 59 GLU C CA 1
ATOM 5512 C C . GLU C 1 59 ? 21.970 23.298 -16.375 1.00 14.17 59 GLU C C 1
ATOM 5513 O O . GLU C 1 59 ? 22.442 22.744 -15.384 1.00 14.19 59 GLU C O 1
ATOM 5519 N N . ALA C 1 60 ? 21.694 24.598 -16.415 1.00 13.77 60 ALA C N 1
ATOM 5520 C CA . ALA C 1 60 ? 21.916 25.447 -15.247 1.00 13.43 60 ALA C CA 1
ATOM 5521 C C . ALA C 1 60 ? 20.971 25.003 -14.136 1.00 12.13 60 ALA C C 1
ATOM 5522 O O . ALA C 1 60 ? 21.375 24.886 -12.970 1.00 13.34 60 ALA C O 1
ATOM 5524 N N . GLY C 1 61 ? 19.714 24.754 -14.493 1.00 12.75 61 GLY C N 1
ATOM 5525 C CA . GLY C 1 61 ? 18.758 24.311 -13.492 1.00 11.57 61 GLY C CA 1
ATOM 5526 C C . GLY C 1 61 ? 19.146 22.975 -12.885 1.00 11.52 61 GLY C C 1
ATOM 5527 O O . GLY C 1 61 ? 19.055 22.788 -11.672 1.00 11.85 61 GLY C O 1
ATOM 5528 N N . LEU C 1 62 ? 19.574 22.036 -13.722 1.00 12.49 62 LEU C N 1
ATOM 5529 C CA . LEU C 1 62 ? 19.967 20.722 -13.225 1.00 11.40 62 LEU C CA 1
ATOM 5530 C C . LEU C 1 62 ? 21.164 20.801 -12.280 1.00 11.25 62 LEU C C 1
ATOM 5531 O O . LEU C 1 62 ? 21.189 20.130 -11.245 1.00 12.37 62 LEU C O 1
ATOM 5536 N N . GLU C 1 63 ? 22.158 21.607 -12.629 1.00 12.03 63 GLU C N 1
ATOM 5537 C CA . GLU C 1 63 ? 23.318 21.706 -11.761 1.00 12.18 63 GLU C CA 1
ATOM 5538 C C . GLU C 1 63 ? 22.988 22.391 -10.440 1.00 11.83 63 GLU C C 1
ATOM 5539 O O . GLU C 1 63 ? 23.436 21.938 -9.384 1.00 12.15 63 GLU C O 1
ATOM 5545 N N . ALA C 1 64 ? 22.193 23.457 -10.478 1.00 11.21 64 ALA C N 1
ATOM 5546 C CA . ALA C 1 64 ? 21.833 24.142 -9.236 1.00 10.14 64 ALA C CA 1
ATOM 5547 C C . ALA C 1 64 ? 21.000 23.211 -8.363 1.00 11.48 64 ALA C C 1
ATOM 5548 O O . ALA C 1 64 ? 21.155 23.175 -7.139 1.00 11.94 64 ALA C O 1
ATOM 5550 N N . ALA C 1 65 ? 20.117 22.444 -8.996 1.00 11.22 65 ALA C N 1
ATOM 5551 C CA . ALA C 1 65 ? 19.261 21.521 -8.254 1.00 9.83 65 ALA C CA 1
ATOM 5552 C C . ALA C 1 65 ? 20.087 20.409 -7.632 1.00 10.49 65 ALA C C 1
ATOM 5553 O O . ALA C 1 65 ? 19.804 19.949 -6.521 1.00 11.49 65 ALA C O 1
ATOM 5555 N N . THR C 1 66 ? 21.108 19.965 -8.361 1.00 10.56 66 THR C N 1
ATOM 5556 C CA . THR C 1 66 ? 21.979 18.921 -7.856 1.00 10.59 66 THR C CA 1
ATOM 5557 C C . THR C 1 66 ? 22.684 19.459 -6.613 1.00 10.86 66 THR C C 1
ATOM 5558 O O . THR C 1 66 ? 22.816 18.745 -5.617 1.00 11.07 66 THR C O 1
ATOM 5562 N N . ALA C 1 67 ? 23.118 20.718 -6.666 1.00 9.99 67 ALA C N 1
ATOM 5563 C CA . ALA C 1 67 ? 23.781 21.329 -5.510 1.00 9.43 67 ALA C CA 1
ATOM 5564 C C . ALA C 1 67 ? 22.835 21.421 -4.309 1.00 10.08 67 ALA C C 1
ATOM 5565 O O . ALA C 1 67 ? 23.248 21.179 -3.181 1.00 10.76 67 ALA C O 1
ATOM 5567 N N . LEU C 1 68 ? 21.575 21.792 -4.544 1.00 9.45 68 LEU C N 1
ATOM 5568 C CA . LEU C 1 68 ? 20.629 21.909 -3.445 1.00 9.68 68 LEU C CA 1
ATOM 5569 C C . LEU C 1 68 ? 20.303 20.545 -2.871 1.00 10.54 68 LEU C C 1
ATOM 5570 O O . LEU C 1 68 ? 20.078 20.428 -1.678 1.00 9.43 68 LEU C O 1
ATOM 5575 N N . GLU C 1 69 ? 20.257 19.510 -3.709 1.00 10.28 69 GLU C N 1
ATOM 5576 C CA . GLU C 1 69 ? 19.992 18.181 -3.183 1.00 11.07 69 GLU C CA 1
ATOM 5577 C C . GLU C 1 69 ? 21.231 17.680 -2.415 1.00 11.09 69 GLU C C 1
ATOM 5578 O O . GLU C 1 69 ? 21.098 16.964 -1.413 1.00 12.11 69 GLU C O 1
ATOM 5584 N N . LEU C 1 70 ? 22.431 18.077 -2.846 1.00 9.99 70 LEU C N 1
ATOM 5585 C CA . LEU C 1 70 ? 23.645 17.692 -2.129 1.00 11.97 70 LEU C CA 1
ATOM 5586 C C . LEU C 1 70 ? 23.564 18.349 -0.745 1.00 11.23 70 LEU C C 1
ATOM 5587 O O . LEU C 1 70 ? 23.858 17.712 0.271 1.00 10.93 70 LEU C O 1
ATOM 5592 N N . PHE C 1 71 ? 23.147 19.612 -0.715 1.00 9.68 71 PHE C N 1
ATOM 5593 C CA . PHE C 1 71 ? 22.968 20.341 0.542 1.00 9.11 71 PHE C CA 1
ATOM 5594 C C . PHE C 1 71 ? 22.014 19.565 1.444 1.00 8.89 71 PHE C C 1
ATOM 5595 O O . PHE C 1 71 ? 22.317 19.306 2.602 1.00 10.85 71 PHE C O 1
ATOM 5603 N N . GLN C 1 72 ? 20.849 19.209 0.909 1.00 9.55 72 GLN C N 1
ATOM 5604 C CA . GLN C 1 72 ? 19.866 18.466 1.680 1.00 9.12 72 GLN C CA 1
ATOM 5605 C C . GLN C 1 72 ? 20.492 17.238 2.322 1.00 10.02 72 GLN C C 1
ATOM 5606 O O . GLN C 1 72 ? 20.276 16.958 3.503 1.00 10.44 72 GLN C O 1
ATOM 5612 N N . ASN C 1 73 ? 21.280 16.509 1.545 1.00 8.96 73 ASN C N 1
ATOM 5613 C CA . ASN C 1 73 ? 21.899 15.304 2.062 1.00 8.61 73 ASN C CA 1
ATOM 5614 C C . ASN C 1 73 ? 22.947 15.502 3.143 1.00 9.00 73 ASN C C 1
ATOM 5615 O O . ASN C 1 73 ? 22.900 14.803 4.157 1.00 9.11 73 ASN C O 1
ATOM 5620 N N . TRP C 1 74 ? 23.883 16.436 2.973 1.00 9.17 74 TRP C N 1
ATOM 5621 C CA . TRP C 1 74 ? 24.872 16.579 4.031 1.00 8.88 74 TRP C CA 1
ATOM 5622 C C . TRP C 1 74 ? 24.242 17.193 5.276 1.00 9.26 74 TRP C C 1
ATOM 5623 O O . TRP C 1 74 ? 24.616 16.845 6.398 1.00 10.02 74 TRP C O 1
ATOM 5634 N N . VAL C 1 75 ? 23.272 18.083 5.090 1.00 8.69 75 VAL C N 1
ATOM 5635 C CA . VAL C 1 75 ? 22.581 18.672 6.227 1.00 10.63 75 VAL C CA 1
ATOM 5636 C C . VAL C 1 75 ? 21.911 17.555 7.034 1.00 11.16 75 VAL C C 1
ATOM 5637 O O . VAL C 1 75 ? 21.976 17.550 8.261 1.00 9.76 75 VAL C O 1
ATOM 5641 N N . LEU C 1 76 ? 21.287 16.588 6.360 1.00 9.64 76 LEU C N 1
ATOM 5642 C CA . LEU C 1 76 ? 20.649 15.497 7.100 1.00 10.03 76 LEU C CA 1
ATOM 5643 C C . LEU C 1 76 ? 21.668 14.618 7.828 1.00 8.57 76 LEU C C 1
ATOM 5644 O O . LEU C 1 76 ? 21.415 14.154 8.935 1.00 9.05 76 LEU C O 1
ATOM 5649 N N . VAL C 1 77 ? 22.813 14.353 7.202 1.00 8.87 77 VAL C N 1
ATOM 5650 C CA . VAL C 1 77 ? 23.832 13.547 7.874 1.00 8.81 77 VAL C CA 1
ATOM 5651 C C . VAL C 1 77 ? 24.220 14.218 9.200 1.00 9.67 77 VAL C C 1
ATOM 5652 O O . VAL C 1 77 ? 24.274 13.573 10.253 1.00 10.20 77 VAL C O 1
ATOM 5656 N N . HIS C 1 78 ? 24.474 15.525 9.154 1.00 9.48 78 HIS C N 1
ATOM 5657 C CA . HIS C 1 78 ? 24.837 16.229 10.372 1.00 8.66 78 HIS C CA 1
ATOM 5658 C C . HIS C 1 78 ? 23.668 16.403 11.329 1.00 8.49 78 HIS C C 1
ATOM 5659 O O . HIS C 1 78 ? 23.849 16.285 12.543 1.00 9.79 78 HIS C O 1
ATOM 5666 N N . ASP C 1 79 ? 22.480 16.675 10.797 1.00 7.82 79 ASP C N 1
ATOM 5667 C CA . ASP C 1 79 ? 21.306 16.825 11.653 1.00 9.84 79 ASP C CA 1
ATOM 5668 C C . ASP C 1 79 ? 21.055 15.547 12.416 1.00 8.59 79 ASP C C 1
ATOM 5669 O O . ASP C 1 79 ? 20.699 15.578 13.585 1.00 9.11 79 ASP C O 1
ATOM 5674 N N . ASP C 1 80 ? 21.220 14.405 11.761 1.00 8.72 80 ASP C N 1
ATOM 5675 C CA . ASP C 1 80 ? 20.967 13.155 12.469 1.00 8.20 80 ASP C CA 1
ATOM 5676 C C . ASP C 1 80 ? 21.909 12.963 13.659 1.00 8.81 80 ASP C C 1
ATOM 5677 O O . ASP C 1 80 ? 21.489 12.465 14.704 1.00 9.03 80 ASP C O 1
ATOM 5682 N N . ILE C 1 81 ? 23.171 13.369 13.516 1.00 9.37 81 ILE C N 1
ATOM 5683 C CA . ILE C 1 81 ? 24.110 13.277 14.633 1.00 7.71 81 ILE C CA 1
ATOM 5684 C C . ILE C 1 81 ? 23.683 14.268 15.726 1.00 10.02 81 ILE C C 1
ATOM 5685 O O . ILE C 1 81 ? 23.559 13.917 16.907 1.00 10.33 81 ILE C O 1
ATOM 5690 N N . GLU C 1 82 ? 23.452 15.509 15.318 1.00 10.52 82 GLU C N 1
ATOM 5691 C CA . GLU C 1 82 ? 23.065 16.569 16.252 1.00 9.26 82 GLU C CA 1
ATOM 5692 C C . GLU C 1 82 ? 21.769 16.321 16.987 1.00 9.72 82 GLU C C 1
ATOM 5693 O O . GLU C 1 82 ? 21.677 16.583 18.188 1.00 10.96 82 GLU C O 1
ATOM 5699 N N . ASP C 1 83 ? 20.772 15.829 16.257 1.00 10.08 83 ASP C N 1
ATOM 5700 C CA . ASP C 1 83 ? 19.445 15.588 16.827 1.00 10.63 83 ASP C CA 1
ATOM 5701 C C . ASP C 1 83 ? 19.350 14.294 17.609 1.00 11.25 83 ASP C C 1
ATOM 5702 O O . ASP C 1 83 ? 18.440 14.122 18.424 1.00 13.88 83 ASP C O 1
ATOM 5707 N N . GLY C 1 84 ? 20.262 13.372 17.337 1.00 11.74 84 GLY C N 1
ATOM 5708 C CA . GLY C 1 84 ? 20.214 12.084 18.000 1.00 12.07 84 GLY C CA 1
ATOM 5709 C C . GLY C 1 84 ? 19.211 11.176 17.300 1.00 12.70 84 GLY C C 1
ATOM 5710 O O . GLY C 1 84 ? 18.569 10.343 17.950 1.00 13.91 84 GLY C O 1
ATOM 5711 N N . SER C 1 85 ? 19.054 11.326 15.984 1.00 12.65 85 SER C N 1
ATOM 5712 C CA . SER C 1 85 ? 18.114 10.468 15.259 1.00 12.36 85 SER C CA 1
ATOM 5713 C C . SER C 1 85 ? 18.732 9.104 14.993 1.00 13.34 85 SER C C 1
ATOM 5714 O O . SER C 1 85 ? 19.893 8.990 14.602 1.00 12.97 85 SER C O 1
ATOM 5717 N N . GLU C 1 86 ? 17.937 8.066 15.209 1.00 10.75 86 GLU C N 1
ATOM 5718 C CA . GLU C 1 86 ? 18.391 6.696 15.038 1.00 12.72 86 GLU C CA 1
ATOM 5719 C C . GLU C 1 86 ? 18.186 6.159 13.632 1.00 11.14 86 GLU C C 1
ATOM 5720 O O . GLU C 1 86 ? 18.928 5.275 13.197 1.00 12.90 86 GLU C O 1
ATOM 5726 N N . GLU C 1 87 ? 17.192 6.702 12.929 1.00 10.17 87 GLU C N 1
ATOM 5727 C CA . GLU C 1 87 ? 16.810 6.226 11.604 1.00 11.71 87 GLU C CA 1
ATOM 5728 C C . GLU C 1 87 ? 16.639 7.355 10.591 1.00 11.25 87 GLU C C 1
ATOM 5729 O O . GLU C 1 87 ? 16.342 8.490 10.967 1.00 12.53 87 GLU C O 1
ATOM 5735 N N . ARG C 1 88 ? 16.814 7.028 9.314 1.00 11.39 88 ARG C N 1
ATOM 5736 C CA . ARG C 1 88 ? 16.661 7.997 8.231 1.00 12.64 88 ARG C CA 1
ATOM 5737 C C . ARG C 1 88 ? 16.135 7.255 7.005 1.00 13.38 88 ARG C C 1
ATOM 5738 O O . ARG C 1 88 ? 16.817 6.416 6.432 1.00 13.30 88 ARG C O 1
ATOM 5746 N N . ARG C 1 89 ? 14.899 7.557 6.639 1.00 13.99 89 ARG C N 1
ATOM 5747 C CA . ARG C 1 89 ? 14.249 6.949 5.491 1.00 15.52 89 ARG C CA 1
ATOM 5748 C C . ARG C 1 89 ? 14.334 5.417 5.465 1.00 17.63 89 ARG C C 1
ATOM 5749 O O . ARG C 1 89 ? 14.731 4.816 4.467 1.00 21.67 89 ARG C O 1
ATOM 5757 N N . GLY C 1 90 ? 13.988 4.797 6.585 1.00 17.84 90 GLY C N 1
ATOM 5758 C CA . GLY C 1 90 ? 13.951 3.348 6.648 1.00 17.63 90 GLY C CA 1
ATOM 5759 C C . GLY C 1 90 ? 15.203 2.567 6.983 1.00 17.74 90 GLY C C 1
ATOM 5760 O O . GLY C 1 90 ? 15.128 1.346 7.119 1.00 19.97 90 GLY C O 1
ATOM 5761 N N . ARG C 1 91 ? 16.341 3.241 7.103 1.00 13.96 91 ARG C N 1
ATOM 5762 C CA . ARG C 1 91 ? 17.598 2.575 7.461 1.00 13.77 91 ARG C CA 1
ATOM 5763 C C . ARG C 1 91 ? 18.205 3.356 8.624 1.00 12.50 91 ARG C C 1
ATOM 5764 O O . ARG C 1 91 ? 17.918 4.543 8.796 1.00 11.71 91 ARG C O 1
ATOM 5772 N N . PRO C 1 92 ? 19.063 2.715 9.426 1.00 10.62 92 PRO C N 1
ATOM 5773 C CA . PRO C 1 92 ? 19.709 3.451 10.520 1.00 10.70 92 PRO C CA 1
ATOM 5774 C C . PRO C 1 92 ? 20.470 4.663 9.999 1.00 10.95 92 PRO C C 1
ATOM 5775 O O . PRO C 1 92 ? 20.985 4.648 8.873 1.00 11.54 92 PRO C O 1
ATOM 5779 N N . ALA C 1 93 ? 20.533 5.714 10.815 1.00 9.80 93 ALA C N 1
ATOM 5780 C CA . ALA C 1 93 ? 21.252 6.939 10.453 1.00 9.85 93 ALA C CA 1
ATOM 5781 C C . ALA C 1 93 ? 22.717 6.618 10.155 1.00 9.01 93 ALA C C 1
ATOM 5782 O O . ALA C 1 93 ? 23.259 5.618 10.641 1.00 10.88 93 ALA C O 1
ATOM 5784 N N . LEU C 1 94 ? 23.366 7.479 9.378 1.00 10.17 94 LEU C N 1
ATOM 5785 C CA . LEU C 1 94 ? 24.740 7.216 8.976 1.00 10.62 94 LEU C CA 1
ATOM 5786 C C . LEU C 1 94 ? 25.680 6.947 10.130 1.00 10.46 94 LEU C C 1
ATOM 5787 O O . LEU C 1 94 ? 26.516 6.053 10.042 1.00 11.17 94 LEU C O 1
ATOM 5792 N N . HIS C 1 95 ? 25.539 7.706 11.213 1.00 10.39 95 HIS C N 1
ATOM 5793 C CA . HIS C 1 95 ? 26.403 7.529 12.370 1.00 11.39 95 HIS C CA 1
ATOM 5794 C C . HIS C 1 95 ? 26.057 6.300 13.226 1.00 11.72 95 HIS C C 1
ATOM 5795 O O . HIS C 1 95 ? 26.671 6.070 14.273 1.00 13.95 95 HIS C O 1
ATOM 5802 N N . ARG C 1 96 ? 25.071 5.515 12.788 1.00 11.63 96 ARG C N 1
ATOM 5803 C CA . ARG C 1 96 ? 24.727 4.277 13.494 1.00 12.33 96 ARG C CA 1
ATOM 5804 C C . ARG C 1 96 ? 25.142 3.086 12.627 1.00 13.90 96 ARG C C 1
ATOM 5805 O O . ARG C 1 96 ? 25.106 1.932 13.070 1.00 14.46 96 ARG C O 1
ATOM 5813 N N . LEU C 1 97 ? 25.524 3.380 11.384 1.00 12.06 97 LEU C N 1
ATOM 5814 C CA . LEU C 1 97 ? 25.988 2.362 10.436 1.00 12.59 97 LEU C CA 1
ATOM 5815 C C . LEU C 1 97 ? 27.517 2.360 10.410 1.00 12.32 97 LEU C C 1
ATOM 5816 O O . LEU C 1 97 ? 28.147 1.383 9.995 1.00 13.07 97 LEU C O 1
ATOM 5821 N N . HIS C 1 98 ? 28.098 3.486 10.828 1.00 13.28 98 HIS C N 1
ATOM 5822 C CA . HIS C 1 98 ? 29.541 3.704 10.860 1.00 12.89 98 HIS C CA 1
ATOM 5823 C C . HIS C 1 98 ? 29.859 4.532 12.100 1.00 13.67 98 HIS C C 1
ATOM 5824 O O . HIS C 1 98 ? 28.986 5.212 12.641 1.00 13.38 98 HIS C O 1
ATOM 5831 N N . PRO C 1 99 ? 31.113 4.492 12.562 1.00 12.65 99 PRO C N 1
ATOM 5832 C CA . PRO C 1 99 ? 31.545 5.362 13.657 1.00 11.43 99 PRO C CA 1
ATOM 5833 C C . PRO C 1 99 ? 31.102 6.797 13.361 1.00 10.33 99 PRO C C 1
ATOM 5834 O O . PRO C 1 99 ? 31.288 7.302 12.247 1.00 10.46 99 PRO C O 1
ATOM 5838 N N . MET C 1 100 ? 30.532 7.454 14.361 1.00 10.55 100 MET C N 1
ATOM 5839 C CA . MET C 1 100 ? 30.045 8.812 14.191 1.00 9.06 100 MET C CA 1
ATOM 5840 C C . MET C 1 100 ? 31.069 9.788 13.599 1.00 9.20 100 MET C C 1
ATOM 5841 O O . MET C 1 100 ? 30.716 10.570 12.721 1.00 10.37 100 MET C O 1
ATOM 5846 N N . PRO C 1 101 ? 32.341 9.749 14.043 1.00 9.80 101 PRO C N 1
ATOM 5847 C CA . PRO C 1 101 ? 33.312 10.702 13.484 1.00 9.91 101 PRO C CA 1
ATOM 5848 C C . PRO C 1 101 ? 33.454 10.586 11.974 1.00 10.71 101 PRO C C 1
ATOM 5849 O O . PRO C 1 101 ? 33.685 11.588 11.275 1.00 9.92 101 PRO C O 1
ATOM 5853 N N . LEU C 1 102 ? 33.327 9.369 11.458 1.00 9.47 102 LEU C N 1
ATOM 5854 C CA . LEU C 1 102 ? 33.431 9.173 10.010 1.00 8.63 102 LEU C CA 1
ATOM 5855 C C . LEU C 1 102 ? 32.223 9.758 9.284 1.00 6.96 102 LEU C C 1
ATOM 5856 O O . LEU C 1 102 ? 32.354 10.310 8.196 1.00 10.63 102 LEU C O 1
ATOM 5861 N N . ALA C 1 103 ? 31.039 9.642 9.883 1.00 8.86 103 ALA C N 1
ATOM 5862 C CA . ALA C 1 103 ? 29.836 10.218 9.287 1.00 9.17 103 ALA C CA 1
ATOM 5863 C C . ALA C 1 103 ? 29.910 11.754 9.366 1.00 8.12 103 ALA C C 1
ATOM 5864 O O . ALA C 1 103 ? 29.533 12.448 8.424 1.00 9.74 103 ALA C O 1
ATOM 5866 N N . LEU C 1 104 ? 30.408 12.281 10.483 1.00 9.07 104 LEU C N 1
ATOM 5867 C CA . LEU C 1 104 ? 30.542 13.726 10.641 1.00 8.00 104 LEU C CA 1
ATOM 5868 C C . LEU C 1 104 ? 31.470 14.242 9.523 1.00 7.45 104 LEU C C 1
ATOM 5869 O O . LEU C 1 104 ? 31.121 15.148 8.764 1.00 8.71 104 LEU C O 1
ATOM 5874 N N . ASN C 1 105 ? 32.641 13.623 9.401 1.00 8.11 105 ASN C N 1
ATOM 5875 C CA . ASN C 1 105 ? 33.609 14.024 8.391 1.00 8.92 105 ASN C CA 1
ATOM 5876 C C . ASN C 1 105 ? 33.050 13.853 6.971 1.00 9.05 105 ASN C C 1
ATOM 5877 O O . ASN C 1 105 ? 33.288 14.696 6.102 1.00 9.24 105 ASN C O 1
ATOM 5882 N N . ALA C 1 106 ? 32.308 12.771 6.733 1.00 9.47 106 ALA C N 1
ATOM 5883 C CA . ALA C 1 106 ? 31.711 12.555 5.421 1.00 10.03 106 ALA C CA 1
ATOM 5884 C C . ALA C 1 106 ? 30.809 13.737 5.052 1.00 8.72 106 ALA C C 1
ATOM 5885 O O . ALA C 1 106 ? 30.809 14.195 3.913 1.00 9.82 106 ALA C O 1
ATOM 5887 N N . GLY C 1 107 ? 30.039 14.225 6.018 1.00 8.75 107 GLY C N 1
ATOM 5888 C CA . GLY C 1 107 ? 29.170 15.365 5.769 1.00 8.84 107 GLY C CA 1
ATOM 5889 C C . GLY C 1 107 ? 29.954 16.602 5.351 1.00 9.44 107 GLY C C 1
ATOM 5890 O O . GLY C 1 107 ? 29.509 17.368 4.506 1.00 9.54 107 GLY C O 1
ATOM 5891 N N . ASP C 1 108 ? 31.124 16.805 5.954 1.00 8.67 108 ASP C N 1
ATOM 5892 C CA . ASP C 1 108 ? 31.973 17.940 5.598 1.00 8.44 108 ASP C CA 1
ATOM 5893 C C . ASP C 1 108 ? 32.460 17.783 4.157 1.00 9.44 108 ASP C C 1
ATOM 5894 O O . ASP C 1 108 ? 32.508 18.747 3.401 1.00 8.80 108 ASP C O 1
ATOM 5899 N N . ALA C 1 109 ? 32.822 16.558 3.783 1.00 10.23 109 ALA C N 1
ATOM 5900 C CA . ALA C 1 109 ? 33.289 16.286 2.423 1.00 8.93 109 ALA C CA 1
ATOM 5901 C C . ALA C 1 109 ? 32.161 16.534 1.424 1.00 9.34 109 ALA C C 1
ATOM 5902 O O . ALA C 1 109 ? 32.395 17.063 0.334 1.00 10.92 109 ALA C O 1
ATOM 5904 N N . MET C 1 110 ? 30.943 16.140 1.800 1.00 9.79 110 MET C N 1
ATOM 5905 C CA . MET C 1 110 ? 29.784 16.339 0.926 1.00 9.15 110 MET C CA 1
ATOM 5906 C C . MET C 1 110 ? 29.518 17.829 0.725 1.00 8.77 110 MET C C 1
ATOM 5907 O O . MET C 1 110 ? 29.179 18.272 -0.379 1.00 10.33 110 MET C O 1
ATOM 5912 N N . HIS C 1 111 ? 29.674 18.599 1.800 1.00 9.27 111 HIS C N 1
ATOM 5913 C CA . HIS C 1 111 ? 29.481 20.042 1.766 1.00 8.42 111 HIS C CA 1
ATOM 5914 C C . HIS C 1 111 ? 30.509 20.636 0.800 1.00 7.92 111 HIS C C 1
ATOM 5915 O O . HIS C 1 111 ? 30.172 21.493 -0.016 1.00 9.57 111 HIS C O 1
ATOM 5922 N N . ALA C 1 112 ? 31.760 20.178 0.879 1.00 9.54 112 ALA C N 1
ATOM 5923 C CA . ALA C 1 112 ? 32.789 20.688 -0.026 1.00 9.96 112 ALA C CA 1
ATOM 5924 C C . ALA C 1 112 ? 32.448 20.364 -1.479 1.00 9.17 112 ALA C C 1
ATOM 5925 O O . ALA C 1 112 ? 32.714 21.174 -2.366 1.00 10.35 112 ALA C O 1
ATOM 5927 N N . GLU C 1 113 ? 31.875 19.187 -1.726 1.00 9.86 113 GLU C N 1
ATOM 5928 C CA . GLU C 1 113 ? 31.515 18.833 -3.098 1.00 9.36 113 GLU C CA 1
ATOM 5929 C C . GLU C 1 113 ? 30.403 19.725 -3.639 1.00 10.58 113 GLU C C 1
ATOM 5930 O O . GLU C 1 113 ? 30.361 20.014 -4.841 1.00 10.83 113 GLU C O 1
ATOM 5936 N N . MET C 1 114 ? 29.500 20.157 -2.761 1.00 9.64 114 MET C N 1
ATOM 5937 C CA . MET C 1 114 ? 28.434 21.066 -3.165 1.00 9.66 114 MET C CA 1
ATOM 5938 C C . MET C 1 114 ? 29.091 22.359 -3.688 1.00 9.79 114 MET C C 1
ATOM 5939 O O . MET C 1 114 ? 28.724 22.885 -4.744 1.00 10.26 114 MET C O 1
ATOM 5944 N N . TRP C 1 115 ? 30.063 22.885 -2.944 1.00 11.67 115 TRP C N 1
ATOM 5945 C CA . TRP C 1 115 ? 30.731 24.106 -3.375 1.00 11.40 115 TRP C CA 1
ATOM 5946 C C . TRP C 1 115 ? 31.604 23.891 -4.609 1.00 11.11 115 TRP C C 1
ATOM 5947 O O . TRP C 1 115 ? 31.734 24.795 -5.433 1.00 12.07 115 TRP C O 1
ATOM 5958 N N . GLY C 1 116 ? 32.176 22.700 -4.748 1.00 10.95 116 GLY C N 1
ATOM 5959 C CA . GLY C 1 116 ? 32.985 22.410 -5.924 1.00 12.74 116 GLY C CA 1
ATOM 5960 C C . GLY C 1 116 ? 32.106 22.472 -7.169 1.00 12.63 116 GLY C C 1
ATOM 5961 O O . GLY C 1 116 ? 32.494 23.031 -8.203 1.00 13.20 116 GLY C O 1
ATOM 5962 N N . LEU C 1 117 ? 30.914 21.894 -7.067 1.00 11.18 117 LEU C N 1
ATOM 5963 C CA . LEU C 1 117 ? 29.965 21.903 -8.174 1.00 11.62 117 LEU C CA 1
ATOM 5964 C C . LEU C 1 117 ? 29.600 23.345 -8.527 1.00 11.19 117 LEU C C 1
ATOM 5965 O O . LEU C 1 117 ? 29.586 23.727 -9.695 1.00 13.92 117 LEU C O 1
ATOM 5970 N N . LEU C 1 118 ? 29.319 24.162 -7.515 1.00 10.61 118 LEU C N 1
ATOM 5971 C CA . LEU C 1 118 ? 28.948 25.551 -7.760 1.00 10.98 118 LEU C CA 1
ATOM 5972 C C . LEU C 1 118 ? 30.084 26.330 -8.420 1.00 12.15 118 LEU C C 1
ATOM 5973 O O . LEU C 1 118 ? 29.846 27.116 -9.340 1.00 12.80 118 LEU C O 1
ATOM 5978 N N . ALA C 1 119 ? 31.310 26.107 -7.955 1.00 11.83 119 ALA C N 1
ATOM 5979 C CA . ALA C 1 119 ? 32.467 26.803 -8.513 1.00 13.66 119 ALA C CA 1
ATOM 5980 C C . ALA C 1 119 ? 32.657 26.447 -9.986 1.00 15.14 119 ALA C C 1
ATOM 5981 O O . ALA C 1 119 ? 32.962 27.314 -10.814 1.00 15.19 119 ALA C O 1
ATOM 5983 N N . GLU C 1 120 ? 32.469 25.176 -10.315 1.00 14.67 120 GLU C N 1
ATOM 5984 C CA . GLU C 1 120 ? 32.613 24.737 -11.700 1.00 15.61 120 GLU C CA 1
ATOM 5985 C C . GLU C 1 120 ? 31.537 25.337 -12.588 1.00 18.17 120 GLU C C 1
ATOM 5986 O O . GLU C 1 120 ? 31.803 25.734 -13.725 1.00 17.86 120 GLU C O 1
ATOM 5992 N N . GLY C 1 121 ? 30.316 25.400 -12.069 1.00 16.69 121 GLY C N 1
ATOM 5993 C CA . GLY C 1 121 ? 29.224 25.953 -12.848 1.00 16.38 121 GLY C CA 1
ATOM 5994 C C . GLY C 1 121 ? 29.443 27.418 -13.157 1.00 17.93 121 GLY C C 1
ATOM 5995 O O . GLY C 1 121 ? 29.092 27.901 -14.234 1.00 19.36 121 GLY C O 1
ATOM 5996 N N . LEU C 1 122 ? 30.005 28.148 -12.203 1.00 17.33 122 LEU C N 1
ATOM 5997 C CA . LEU C 1 122 ? 30.262 29.556 -12.435 1.00 16.38 122 LEU C CA 1
ATOM 5998 C C . LEU C 1 122 ? 31.407 29.688 -13.434 1.00 18.86 122 LEU C C 1
ATOM 5999 O O . LEU C 1 122 ? 31.348 30.515 -14.341 1.00 20.23 122 LEU C O 1
ATOM 6004 N N . ALA C 1 123 ? 32.437 28.863 -13.275 1.00 17.69 123 ALA C N 1
ATOM 6005 C CA . ALA C 1 123 ? 33.578 28.917 -14.185 1.00 19.22 123 ALA C CA 1
ATOM 6006 C C . ALA C 1 123 ? 33.127 28.754 -15.630 1.00 20.21 123 ALA C C 1
ATOM 6007 O O . ALA C 1 123 ? 33.613 29.463 -16.518 1.00 21.54 123 ALA C O 1
ATOM 6009 N N . ARG C 1 124 ? 32.194 27.834 -15.872 1.00 20.48 124 ARG C N 1
ATOM 6010 C CA . ARG C 1 124 ? 31.696 27.589 -17.231 1.00 22.24 124 ARG C CA 1
ATOM 6011 C C . ARG C 1 124 ? 30.716 28.634 -17.754 1.00 23.02 124 ARG C C 1
ATOM 6012 O O . ARG C 1 124 ? 30.334 28.591 -18.925 1.00 24.12 124 ARG C O 1
ATOM 6020 N N . GLY C 1 125 ? 30.291 29.549 -16.889 1.00 20.17 125 GLY C N 1
ATOM 6021 C CA . GLY C 1 125 ? 29.363 30.582 -17.315 1.00 20.48 125 GLY C CA 1
ATOM 6022 C C . GLY C 1 125 ? 27.890 30.260 -17.125 1.00 20.51 125 GLY C C 1
ATOM 6023 O O . GLY C 1 125 ? 27.036 31.041 -17.539 1.00 23.13 125 GLY C O 1
ATOM 6024 N N . LEU C 1 126 ? 27.585 29.121 -16.511 1.00 20.97 126 LEU C N 1
ATOM 6025 C CA . LEU C 1 126 ? 26.194 28.736 -16.265 1.00 22.83 126 LEU C CA 1
ATOM 6026 C C . LEU C 1 126 ? 25.640 29.437 -15.030 1.00 22.43 126 LEU C C 1
ATOM 6027 O O . LEU C 1 126 ? 24.441 29.712 -14.938 1.00 24.10 126 LEU C O 1
ATOM 6032 N N . PHE C 1 127 ? 26.517 29.711 -14.069 1.00 18.08 127 PHE C N 1
ATOM 6033 C CA . PHE C 1 127 ? 26.107 30.376 -12.841 1.00 17.79 127 PHE C CA 1
ATOM 6034 C C . PHE C 1 127 ? 26.664 31.787 -12.755 1.00 18.96 127 PHE C C 1
ATOM 6035 O O . PHE C 1 127 ? 27.877 31.992 -12.887 1.00 20.06 127 PHE C O 1
ATOM 6043 N N . PRO C 1 128 ? 25.788 32.780 -12.549 1.00 17.41 128 PRO C N 1
ATOM 6044 C CA . PRO C 1 128 ? 26.269 34.119 -12.200 1.00 17.04 128 PRO C CA 1
ATOM 6045 C C . PRO C 1 128 ? 26.753 34.037 -10.759 1.00 17.34 128 PRO C C 1
ATOM 6046 O O . PRO C 1 128 ? 26.330 33.150 -10.010 1.00 16.48 128 PRO C O 1
ATOM 6050 N N . PRO C 1 129 ? 27.639 34.951 -10.345 1.00 17.22 129 PRO C N 1
ATOM 6051 C CA . PRO C 1 129 ? 28.145 34.936 -8.972 1.00 17.19 129 PRO C CA 1
ATOM 6052 C C . PRO C 1 129 ? 27.017 34.932 -7.944 1.00 15.69 129 PRO C C 1
ATOM 6053 O O . PRO C 1 129 ? 27.164 34.379 -6.848 1.00 15.69 129 PRO C O 1
ATOM 6057 N N . GLU C 1 130 ? 25.902 35.565 -8.297 1.00 13.40 130 GLU C N 1
ATOM 6058 C CA . GLU C 1 130 ? 24.749 35.637 -7.406 1.00 13.42 130 GLU C CA 1
ATOM 6059 C C . GLU C 1 130 ? 24.249 34.259 -6.973 1.00 12.32 130 GLU C C 1
ATOM 6060 O O . GLU C 1 130 ? 23.668 34.126 -5.900 1.00 12.43 130 GLU C O 1
ATOM 6066 N N . VAL C 1 131 ? 24.451 33.238 -7.802 1.00 11.41 131 VAL C N 1
ATOM 6067 C CA . VAL C 1 131 ? 24.002 31.894 -7.440 1.00 11.47 131 VAL C CA 1
ATOM 6068 C C . VAL C 1 131 ? 24.794 31.374 -6.252 1.00 12.16 131 VAL C C 1
ATOM 6069 O O . VAL C 1 131 ? 24.232 30.725 -5.362 1.00 11.05 131 VAL C O 1
ATOM 6073 N N . LEU C 1 132 ? 26.094 31.656 -6.226 1.00 11.66 132 LEU C N 1
ATOM 6074 C CA . LEU C 1 132 ? 26.908 31.211 -5.099 1.00 10.83 132 LEU C CA 1
ATOM 6075 C C . LEU C 1 132 ? 26.544 32.033 -3.867 1.00 10.94 132 LEU C C 1
ATOM 6076 O O . LEU C 1 132 ? 26.563 31.521 -2.749 1.00 11.40 132 LEU C O 1
ATOM 6081 N N . LEU C 1 133 ? 26.195 33.303 -4.061 1.00 10.62 133 LEU C N 1
ATOM 6082 C CA . LEU C 1 133 ? 25.788 34.130 -2.929 1.00 10.95 133 LEU C CA 1
ATOM 6083 C C . LEU C 1 133 ? 24.494 33.555 -2.345 1.00 11.99 133 LEU C C 1
ATOM 6084 O O . LEU C 1 133 ? 24.312 33.525 -1.125 1.00 12.43 133 LEU C O 1
ATOM 6089 N N . GLU C 1 134 ? 23.599 33.078 -3.211 1.00 10.92 134 GLU C N 1
ATOM 6090 C CA . GLU C 1 134 ? 22.345 32.487 -2.735 1.00 10.44 134 GLU C CA 1
ATOM 6091 C C . GLU C 1 134 ? 22.625 31.225 -1.913 1.00 10.81 134 GLU C C 1
ATOM 6092 O O . GLU C 1 134 ? 22.016 31.017 -0.859 1.00 10.62 134 GLU C O 1
ATOM 6098 N N . PHE C 1 135 ? 23.539 30.382 -2.385 1.00 10.24 135 PHE C N 1
ATOM 6099 C CA . PHE C 1 135 ? 23.854 29.183 -1.626 1.00 9.60 135 PHE C CA 1
ATOM 6100 C C . PHE C 1 135 ? 24.484 29.536 -0.294 1.00 10.33 135 PHE C C 1
ATOM 6101 O O . PHE C 1 135 ? 24.304 28.815 0.689 1.00 10.32 135 PHE C O 1
ATOM 6109 N N . HIS C 1 136 ? 25.233 30.631 -0.251 1.00 10.26 136 HIS C N 1
ATOM 6110 C CA . HIS C 1 136 ? 25.802 31.058 1.022 1.00 10.84 136 HIS C CA 1
ATOM 6111 C C . HIS C 1 136 ? 24.656 31.394 1.987 1.00 10.66 136 HIS C C 1
ATOM 6112 O O . HIS C 1 136 ? 24.701 31.009 3.145 1.00 10.65 136 HIS C O 1
ATOM 6119 N N . GLU C 1 137 ? 23.635 32.101 1.503 1.00 10.09 137 GLU C N 1
ATOM 6120 C CA . GLU C 1 137 ? 22.499 32.460 2.348 1.00 9.38 137 GLU C CA 1
ATOM 6121 C C . GLU C 1 137 ? 21.791 31.178 2.795 1.00 9.96 137 GLU C C 1
ATOM 6122 O O . GLU C 1 137 ? 21.357 31.059 3.934 1.00 10.67 137 GLU C O 1
ATOM 6128 N N . VAL C 1 138 ? 21.675 30.216 1.887 1.00 9.68 138 VAL C N 1
ATOM 6129 C CA . VAL C 1 138 ? 21.037 28.951 2.203 1.00 10.61 138 VAL C CA 1
ATOM 6130 C C . VAL C 1 138 ? 21.731 28.256 3.372 1.00 9.68 138 VAL C C 1
ATOM 6131 O O . VAL C 1 138 ? 21.088 27.882 4.347 1.00 9.84 138 VAL C O 1
ATOM 6135 N N . VAL C 1 139 ? 23.046 28.099 3.296 1.00 9.91 139 VAL C N 1
ATOM 6136 C CA . VAL C 1 139 ? 23.732 27.409 4.379 1.00 8.45 139 VAL C CA 1
ATOM 6137 C C . VAL C 1 139 ? 23.723 28.234 5.666 1.00 10.23 139 VAL C C 1
ATOM 6138 O O . VAL C 1 139 ? 23.476 27.700 6.746 1.00 10.27 139 VAL C O 1
ATOM 6142 N N . ARG C 1 140 ? 23.969 29.538 5.552 1.00 9.56 140 ARG C N 1
ATOM 6143 C CA . ARG C 1 140 ? 23.986 30.426 6.718 1.00 10.21 140 ARG C CA 1
ATOM 6144 C C . ARG C 1 140 ? 22.661 30.424 7.477 1.00 10.47 140 ARG C C 1
ATOM 6145 O O . ARG C 1 140 ? 22.638 30.262 8.696 1.00 11.15 140 ARG C O 1
ATOM 6153 N N . ARG C 1 141 ? 21.551 30.573 6.764 1.00 10.32 141 ARG C N 1
ATOM 6154 C CA . ARG C 1 141 ? 20.263 30.599 7.449 1.00 9.22 141 ARG C CA 1
ATOM 6155 C C . ARG C 1 141 ? 19.905 29.247 8.034 1.00 9.66 141 ARG C C 1
ATOM 6156 O O . ARG C 1 141 ? 19.424 29.151 9.161 1.00 9.55 141 ARG C O 1
ATOM 6164 N N . THR C 1 142 ? 20.138 28.195 7.265 1.00 9.52 142 THR C N 1
ATOM 6165 C CA . THR C 1 142 ? 19.810 26.864 7.749 1.00 8.39 142 THR C CA 1
ATOM 6166 C C . THR C 1 142 ? 20.616 26.509 9.000 1.00 7.99 142 THR C C 1
ATOM 6167 O O . THR C 1 142 ? 20.071 25.959 9.957 1.00 10.21 142 THR C O 1
ATOM 6171 N N . ALA C 1 143 ? 21.908 26.820 9.002 1.00 8.85 143 ALA C N 1
ATOM 6172 C CA . ALA C 1 143 ? 22.731 26.522 10.168 1.00 8.91 143 ALA C CA 1
ATOM 6173 C C . ALA C 1 143 ? 22.267 27.330 11.371 1.00 7.79 143 ALA C C 1
ATOM 6174 O O . ALA C 1 143 ? 22.236 26.822 12.483 1.00 8.93 143 ALA C O 1
ATOM 6176 N N . TYR C 1 144 ? 21.900 28.589 11.167 1.00 9.74 144 TYR C N 1
ATOM 6177 C CA . TYR C 1 144 ? 21.437 29.382 12.304 1.00 9.40 144 TYR C CA 1
ATOM 6178 C C . TYR C 1 144 ? 20.124 28.820 12.834 1.00 7.96 144 TYR C C 1
ATOM 6179 O O . TYR C 1 144 ? 19.888 28.806 14.036 1.00 9.29 144 TYR C O 1
ATOM 6188 N N . GLY C 1 145 ? 19.254 28.372 11.929 1.00 7.92 145 GLY C N 1
ATOM 6189 C CA . GLY C 1 145 ? 17.988 27.811 12.374 1.00 8.36 145 GLY C CA 1
ATOM 6190 C C . GLY C 1 145 ? 18.199 26.538 13.170 1.00 8.34 145 GLY C C 1
ATOM 6191 O O . GLY C 1 145 ? 17.497 26.294 14.152 1.00 9.40 145 GLY C O 1
ATOM 6192 N N . GLN C 1 146 ? 19.150 25.711 12.744 1.00 8.52 146 GLN C N 1
ATOM 6193 C CA . GLN C 1 146 ? 19.454 24.466 13.445 1.00 8.38 146 GLN C CA 1
ATOM 6194 C C . GLN C 1 146 ? 20.035 24.811 14.822 1.00 9.12 146 GLN C C 1
ATOM 6195 O O . GLN C 1 146 ? 19.756 24.138 15.812 1.00 10.12 146 GLN C O 1
ATOM 6201 N N . HIS C 1 147 ? 20.839 25.868 14.881 1.00 9.42 147 HIS C N 1
ATOM 6202 C CA . HIS C 1 147 ? 21.400 26.325 16.151 1.00 9.00 147 HIS C CA 1
ATOM 6203 C C . HIS C 1 147 ? 20.253 26.674 17.112 1.00 8.68 147 HIS C C 1
ATOM 6204 O O . HIS C 1 147 ? 20.219 26.222 18.260 1.00 9.19 147 HIS C O 1
ATOM 6211 N N . LEU C 1 148 ? 19.310 27.482 16.633 1.00 9.29 148 LEU C N 1
ATOM 6212 C CA . LEU C 1 148 ? 18.168 27.867 17.452 1.00 10.27 148 LEU C CA 1
ATOM 6213 C C . LEU C 1 148 ? 17.359 26.657 17.903 1.00 9.29 148 LEU C C 1
ATOM 6214 O O . LEU C 1 148 ? 16.893 26.591 19.037 1.00 9.77 148 LEU C O 1
ATOM 6219 N N . ASP C 1 149 ? 17.207 25.692 17.004 1.00 8.85 149 ASP C N 1
ATOM 6220 C CA . ASP C 1 149 ? 16.423 24.490 17.296 1.00 10.19 149 ASP C CA 1
ATOM 6221 C C . ASP C 1 149 ? 17.082 23.665 18.408 1.00 9.77 149 ASP C C 1
ATOM 6222 O O . ASP C 1 149 ? 16.420 23.238 19.357 1.00 10.43 149 ASP C O 1
ATOM 6227 N N . LEU C 1 150 ? 18.390 23.458 18.291 1.00 10.07 150 LEU C N 1
ATOM 6228 C CA . LEU C 1 150 ? 19.144 22.697 19.282 1.00 8.53 150 LEU C CA 1
ATOM 6229 C C . LEU C 1 150 ? 19.139 23.400 20.632 1.00 9.02 150 LEU C C 1
ATOM 6230 O O . LEU C 1 150 ? 18.969 22.767 21.664 1.00 11.62 150 LEU C O 1
ATOM 6235 N N . LEU C 1 151 ? 19.321 24.712 20.616 1.00 10.35 151 LEU C N 1
ATOM 6236 C CA . LEU C 1 151 ? 19.356 25.485 21.849 1.00 9.68 151 LEU C CA 1
ATOM 6237 C C . LEU C 1 151 ? 18.026 25.402 22.573 1.00 11.45 151 LEU C C 1
ATOM 6238 O O . LEU C 1 151 ? 17.985 25.317 23.797 1.00 12.80 151 LEU C O 1
ATOM 6243 N N . TRP C 1 152 ? 16.931 25.415 21.822 1.00 9.86 152 TRP C N 1
ATOM 6244 C CA . TRP C 1 152 ? 15.613 25.329 22.441 1.00 10.95 152 TRP C CA 1
ATOM 6245 C C . TRP C 1 152 ? 15.482 24.020 23.210 1.00 11.41 152 TRP C C 1
ATOM 6246 O O . TRP C 1 152 ? 15.067 23.997 24.370 1.00 13.72 152 TRP C O 1
ATOM 6257 N N . THR C 1 153 ? 15.851 22.922 22.562 1.00 11.30 153 THR C N 1
ATOM 6258 C CA . THR C 1 153 ? 15.767 21.612 23.192 1.00 11.45 153 THR C CA 1
ATOM 6259 C C . THR C 1 153 ? 16.690 21.445 24.389 1.00 13.54 153 THR C C 1
ATOM 6260 O O . THR C 1 153 ? 16.302 20.883 25.424 1.00 15.73 153 THR C O 1
ATOM 6264 N N . LEU C 1 154 ? 17.915 21.932 24.243 1.00 16.09 154 LEU C N 1
ATOM 6265 C CA . LEU C 1 154 ? 18.926 21.765 25.283 1.00 20.41 154 LEU C CA 1
ATOM 6266 C C . LEU C 1 154 ? 18.963 22.841 26.362 1.00 22.63 154 LEU C C 1
ATOM 6267 O O . LEU C 1 154 ? 19.760 22.761 27.304 1.00 27.15 154 LEU C O 1
ATOM 6272 N N . GLY C 1 155 ? 18.106 23.845 26.235 1.00 23.19 155 GLY C N 1
ATOM 6273 C CA . GLY C 1 155 ? 18.080 24.901 27.226 1.00 27.33 155 GLY C CA 1
ATOM 6274 C C . GLY C 1 155 ? 17.191 24.532 28.394 1.00 27.19 155 GLY C C 1
ATOM 6275 O O . GLY C 1 155 ? 16.615 23.441 28.436 1.00 32.63 155 GLY C O 1
ATOM 6276 N N . GLY C 1 156 ? 17.088 25.436 29.358 1.00 27.55 156 GLY C N 1
ATOM 6277 C CA . GLY C 1 156 ? 16.244 25.177 30.500 1.00 27.41 156 GLY C CA 1
ATOM 6278 C C . GLY C 1 156 ? 14.808 25.393 30.072 1.00 27.74 156 GLY C C 1
ATOM 6279 O O . GLY C 1 156 ? 14.323 24.765 29.127 1.00 28.95 156 GLY C O 1
ATOM 6280 N N . THR C 1 157 ? 14.140 26.310 30.754 1.00 23.68 157 THR C N 1
ATOM 6281 C CA . THR C 1 157 ? 12.750 26.627 30.477 1.00 22.54 157 THR C CA 1
ATOM 6282 C C . THR C 1 157 ? 12.505 26.788 28.979 1.00 21.78 157 THR C C 1
ATOM 6283 O O . THR C 1 157 ? 13.314 27.372 28.260 1.00 23.67 157 THR C O 1
ATOM 6287 N N . PHE C 1 158 ? 11.385 26.258 28.508 1.00 17.51 158 PHE C N 1
ATOM 6288 C CA . PHE C 1 158 ? 11.080 26.329 27.086 1.00 16.85 158 PHE C CA 1
ATOM 6289 C C . PHE C 1 158 ? 10.253 27.539 26.690 1.00 15.88 158 PHE C C 1
ATOM 6290 O O . PHE C 1 158 ? 9.247 27.856 27.322 1.00 16.58 158 PHE C O 1
ATOM 6298 N N . ASP C 1 159 ? 10.711 28.221 25.648 1.00 13.68 159 ASP C N 1
ATOM 6299 C CA . ASP C 1 159 ? 10.034 29.391 25.102 1.00 12.91 159 ASP C CA 1
ATOM 6300 C C . ASP C 1 159 ? 8.870 28.862 24.257 1.00 13.12 159 ASP C C 1
ATOM 6301 O O . ASP C 1 159 ? 9.082 28.188 23.250 1.00 12.60 159 ASP C O 1
ATOM 6306 N N . LEU C 1 160 ? 7.643 29.160 24.671 1.00 11.69 160 LEU C N 1
ATOM 6307 C CA . LEU C 1 160 ? 6.468 28.670 23.959 1.00 11.14 160 LEU C CA 1
ATOM 6308 C C . LEU C 1 160 ? 5.806 29.698 23.045 1.00 11.81 160 LEU C C 1
ATOM 6309 O O . LEU C 1 160 ? 4.737 29.443 22.489 1.00 14.01 160 LEU C O 1
ATOM 6314 N N . ARG C 1 161 ? 6.441 30.857 22.869 1.00 12.04 161 ARG C N 1
ATOM 6315 C CA . ARG C 1 161 ? 5.872 31.889 22.006 1.00 11.39 161 ARG C CA 1
ATOM 6316 C C . ARG C 1 161 ? 5.852 31.421 20.554 1.00 13.04 161 ARG C C 1
ATOM 6317 O O . ARG C 1 161 ? 6.878 31.044 20.008 1.00 11.93 161 ARG C O 1
ATOM 6325 N N . PRO C 1 162 ? 4.677 31.423 19.913 1.00 13.57 162 PRO C N 1
ATOM 6326 C CA . PRO C 1 162 ? 4.647 31.016 18.507 1.00 13.49 162 PRO C CA 1
ATOM 6327 C C . PRO C 1 162 ? 5.596 31.802 17.603 1.00 13.98 162 PRO C C 1
ATOM 6328 O O . PRO C 1 162 ? 6.193 31.236 16.688 1.00 14.33 162 PRO C O 1
ATOM 6332 N N . GLU C 1 163 ? 5.739 33.100 17.859 1.00 13.98 163 GLU C N 1
ATOM 6333 C CA . GLU C 1 163 ? 6.610 33.950 17.055 1.00 14.96 163 GLU C CA 1
ATOM 6334 C C . GLU C 1 163 ? 8.045 33.440 17.064 1.00 13.09 163 GLU C C 1
ATOM 6335 O O . GLU C 1 163 ? 8.741 33.513 16.056 1.00 14.91 163 GLU C O 1
ATOM 6341 N N . ASP C 1 164 ? 8.492 32.915 18.199 1.00 13.00 164 ASP C N 1
ATOM 6342 C CA . ASP C 1 164 ? 9.854 32.421 18.278 1.00 11.71 164 ASP C CA 1
ATOM 6343 C C . ASP C 1 164 ? 9.997 31.141 17.465 1.00 12.74 164 ASP C C 1
ATOM 6344 O O . ASP C 1 164 ? 11.023 30.917 16.835 1.00 13.24 164 ASP C O 1
ATOM 6349 N N . TYR C 1 165 ? 8.971 30.299 17.498 1.00 9.82 165 TYR C N 1
ATOM 6350 C CA . TYR C 1 165 ? 8.988 29.070 16.713 1.00 9.95 165 TYR C CA 1
ATOM 6351 C C . TYR C 1 165 ? 9.058 29.421 15.223 1.00 11.73 165 TYR C C 1
ATOM 6352 O O . TYR C 1 165 ? 9.851 28.846 14.471 1.00 11.69 165 TYR C O 1
ATOM 6361 N N . PHE C 1 166 ? 8.233 30.371 14.787 1.00 11.42 166 PHE C N 1
ATOM 6362 C CA . PHE C 1 166 ? 8.231 30.725 13.371 1.00 10.73 166 PHE C CA 1
ATOM 6363 C C . PHE C 1 166 ? 9.559 31.320 12.921 1.00 11.46 166 PHE C C 1
ATOM 6364 O O . PHE C 1 166 ? 9.992 31.109 11.791 1.00 10.93 166 PHE C O 1
ATOM 6372 N N . ARG C 1 167 ? 10.214 32.063 13.808 1.00 9.53 167 ARG C N 1
ATOM 6373 C CA . ARG C 1 167 ? 11.512 32.634 13.479 1.00 13.09 167 ARG C CA 1
ATOM 6374 C C . ARG C 1 167 ? 12.520 31.503 13.263 1.00 12.79 167 ARG C C 1
ATOM 6375 O O . ARG C 1 167 ? 13.275 31.504 12.294 1.00 12.67 167 ARG C O 1
ATOM 6383 N N . MET C 1 168 ? 12.516 30.531 14.168 1.00 11.21 168 MET C N 1
ATOM 6384 C CA . MET C 1 168 ? 13.427 29.397 14.062 1.00 10.80 168 MET C CA 1
ATOM 6385 C C . MET C 1 168 ? 13.177 28.609 12.785 1.00 9.44 168 MET C C 1
ATOM 6386 O O . MET C 1 168 ? 14.103 28.360 12.019 1.00 11.29 168 MET C O 1
ATOM 6391 N N . VAL C 1 169 ? 11.927 28.228 12.544 1.00 10.31 169 VAL C N 1
ATOM 6392 C CA . VAL C 1 169 ? 11.648 27.416 11.370 1.00 9.60 169 VAL C CA 1
ATOM 6393 C C . VAL C 1 169 ? 11.866 28.147 10.053 1.00 10.72 169 VAL C C 1
ATOM 6394 O O . VAL C 1 169 ? 12.204 27.525 9.045 1.00 9.90 169 VAL C O 1
ATOM 6398 N N . ALA C 1 170 ? 11.683 29.465 10.053 1.00 8.96 170 ALA C N 1
ATOM 6399 C CA . ALA C 1 170 ? 11.907 30.237 8.834 1.00 9.38 170 ALA C CA 1
ATOM 6400 C C . ALA C 1 170 ? 13.360 30.054 8.407 1.00 9.43 170 ALA C C 1
ATOM 6401 O O . ALA C 1 170 ? 13.672 29.954 7.215 1.00 10.82 170 ALA C O 1
ATOM 6403 N N . HIS C 1 171 ? 14.258 29.997 9.387 1.00 8.64 171 HIS C N 1
ATOM 6404 C CA . HIS C 1 171 ? 15.676 29.813 9.100 1.00 8.77 171 HIS C CA 1
ATOM 6405 C C . HIS C 1 171 ? 16.073 28.352 8.891 1.00 9.44 171 HIS C C 1
ATOM 6406 O O . HIS C 1 171 ? 16.769 28.009 7.924 1.00 10.54 171 HIS C O 1
ATOM 6413 N N . LYS C 1 172 ? 15.619 27.498 9.797 1.00 10.76 172 LYS C N 1
ATOM 6414 C CA . LYS C 1 172 ? 15.984 26.086 9.754 1.00 9.77 172 LYS C CA 1
ATOM 6415 C C . LYS C 1 172 ? 15.515 25.320 8.532 1.00 8.99 172 LYS C C 1
ATOM 6416 O O . LYS C 1 172 ? 16.258 24.496 7.982 1.00 10.71 172 LYS C O 1
ATOM 6422 N N . ALA C 1 173 ? 14.293 25.586 8.091 1.00 8.95 173 ALA C N 1
ATOM 6423 C CA . ALA C 1 173 ? 13.751 24.812 6.976 1.00 7.48 173 ALA C CA 1
ATOM 6424 C C . ALA C 1 173 ? 13.049 25.546 5.860 1.00 7.65 173 ALA C C 1
ATOM 6425 O O . ALA C 1 173 ? 13.181 25.179 4.695 1.00 10.78 173 ALA C O 1
ATOM 6427 N N . ALA C 1 174 ? 12.292 26.573 6.209 1.00 9.32 174 ALA C N 1
ATOM 6428 C CA . ALA C 1 174 ? 11.503 27.252 5.194 1.00 10.35 174 ALA C CA 1
ATOM 6429 C C . ALA C 1 174 ? 12.296 27.896 4.088 1.00 10.25 174 ALA C C 1
ATOM 6430 O O . ALA C 1 174 ? 11.942 27.764 2.917 1.00 10.06 174 ALA C O 1
ATOM 6432 N N . TYR C 1 175 ? 13.372 28.585 4.445 1.00 9.05 175 TYR C N 1
ATOM 6433 C CA . TYR C 1 175 ? 14.143 29.269 3.427 1.00 10.49 175 TYR C CA 1
ATOM 6434 C C . TYR C 1 175 ? 14.720 28.355 2.360 1.00 11.19 175 TYR C C 1
ATOM 6435 O O . TYR C 1 175 ? 14.442 28.535 1.186 1.00 9.11 175 TYR C O 1
ATOM 6444 N N . TYR C 1 176 ? 15.498 27.349 2.741 1.00 9.64 176 TYR C N 1
ATOM 6445 C CA . TYR C 1 176 ? 16.115 26.515 1.711 1.00 9.39 176 TYR C CA 1
ATOM 6446 C C . TYR C 1 176 ? 15.148 25.621 0.961 1.00 9.15 176 TYR C C 1
ATOM 6447 O O . TYR C 1 176 ? 15.382 25.266 -0.203 1.00 10.69 176 TYR C O 1
ATOM 6456 N N . THR C 1 177 ? 14.043 25.293 1.618 1.00 8.95 177 THR C N 1
ATOM 6457 C CA . THR C 1 177 ? 13.053 24.409 1.028 1.00 10.82 177 THR C CA 1
ATOM 6458 C C . THR C 1 177 ? 12.178 25.056 -0.028 1.00 10.63 177 THR C C 1
ATOM 6459 O O . THR C 1 177 ? 11.959 24.462 -1.093 1.00 10.85 177 THR C O 1
ATOM 6463 N N . ALA C 1 178 ? 11.694 26.264 0.249 1.00 10.04 178 ALA C N 1
ATOM 6464 C CA . ALA C 1 178 ? 10.808 26.938 -0.695 1.00 9.94 178 ALA C CA 1
ATOM 6465 C C . ALA C 1 178 ? 11.281 28.274 -1.234 1.00 12.55 178 ALA C C 1
ATOM 6466 O O . ALA C 1 178 ? 10.926 28.623 -2.360 1.00 15.60 178 ALA C O 1
ATOM 6468 N N . VAL C 1 179 ? 12.057 29.034 -0.461 1.00 10.80 179 VAL C N 1
ATOM 6469 C CA . VAL C 1 179 ? 12.536 30.319 -0.967 1.00 10.52 179 VAL C CA 1
ATOM 6470 C C . VAL C 1 179 ? 13.686 30.136 -1.947 1.00 12.19 179 VAL C C 1
ATOM 6471 O O . VAL C 1 179 ? 13.695 30.723 -3.035 1.00 11.26 179 VAL C O 1
ATOM 6475 N N . ALA C 1 180 ? 14.657 29.306 -1.574 1.00 10.44 180 ALA C N 1
ATOM 6476 C CA . ALA C 1 180 ? 15.822 29.109 -2.433 1.00 10.58 180 ALA C CA 1
ATOM 6477 C C . ALA C 1 180 ? 15.495 28.647 -3.843 1.00 10.69 180 ALA C C 1
ATOM 6478 O O . ALA C 1 180 ? 16.060 29.164 -4.799 1.00 11.17 180 ALA C O 1
ATOM 6480 N N . PRO C 1 181 ? 14.591 27.668 -4.002 1.00 9.65 181 PRO C N 1
ATOM 6481 C CA . PRO C 1 181 ? 14.287 27.235 -5.374 1.00 9.84 181 PRO C CA 1
ATOM 6482 C C . PRO C 1 181 ? 13.747 28.375 -6.238 1.00 10.38 181 PRO C C 1
ATOM 6483 O O . PRO C 1 181 ? 14.070 28.475 -7.416 1.00 10.91 181 PRO C O 1
ATOM 6487 N N . LEU C 1 182 ? 12.923 29.231 -5.647 1.00 9.86 182 LEU C N 1
ATOM 6488 C CA . LEU C 1 182 ? 12.361 30.358 -6.388 1.00 11.19 182 LEU C CA 1
ATOM 6489 C C . LEU C 1 182 ? 13.431 31.402 -6.703 1.00 11.93 182 LEU C C 1
ATOM 6490 O O . LEU C 1 182 ? 13.587 31.809 -7.852 1.00 12.42 182 LEU C O 1
ATOM 6495 N N . ARG C 1 183 ? 14.185 31.825 -5.694 1.00 10.89 183 ARG C N 1
ATOM 6496 C CA . ARG C 1 183 ? 15.238 32.810 -5.933 1.00 11.14 183 ARG C CA 1
ATOM 6497 C C . ARG C 1 183 ? 16.289 32.273 -6.905 1.00 11.39 183 ARG C C 1
ATOM 6498 O O . ARG C 1 183 ? 16.742 32.999 -7.798 1.00 11.33 183 ARG C O 1
ATOM 6506 N N . LEU C 1 184 ? 16.681 31.010 -6.762 1.00 11.43 184 LEU C N 1
ATOM 6507 C CA . LEU C 1 184 ? 17.674 30.453 -7.672 1.00 10.18 184 LEU C CA 1
ATOM 6508 C C . LEU C 1 184 ? 17.202 30.487 -9.120 1.00 12.72 184 LEU C C 1
ATOM 6509 O O . LEU C 1 184 ? 17.984 30.760 -10.023 1.00 11.52 184 LEU C O 1
ATOM 6514 N N . GLY C 1 185 ? 15.922 30.212 -9.343 1.00 12.39 185 GLY C N 1
ATOM 6515 C CA . GLY C 1 185 ? 15.413 30.229 -10.705 1.00 14.25 185 GLY C CA 1
ATOM 6516 C C . GLY C 1 185 ? 15.622 31.584 -11.353 1.00 13.57 185 GLY C C 1
ATOM 6517 O O . GLY C 1 185 ? 16.105 31.682 -12.486 1.00 14.15 185 GLY C O 1
ATOM 6518 N N . ALA C 1 186 ? 15.270 32.641 -10.634 1.00 12.77 186 ALA C N 1
ATOM 6519 C CA . ALA C 1 186 ? 15.429 33.995 -11.159 1.00 12.37 186 ALA C CA 1
ATOM 6520 C C . ALA C 1 186 ? 16.910 34.345 -11.334 1.00 13.56 186 ALA C C 1
ATOM 6521 O O . ALA C 1 186 ? 17.316 34.880 -12.370 1.00 14.87 186 ALA C O 1
ATOM 6523 N N . LEU C 1 187 ? 17.721 34.029 -10.329 1.00 12.87 187 LEU C N 1
ATOM 6524 C CA . LEU C 1 187 ? 19.147 34.340 -10.399 1.00 13.52 187 LEU C CA 1
ATOM 6525 C C . LEU C 1 187 ? 19.835 33.625 -11.557 1.00 13.98 187 LEU C C 1
ATOM 6526 O O . LEU C 1 187 ? 20.688 34.206 -12.224 1.00 14.12 187 LEU C O 1
ATOM 6531 N N . LEU C 1 188 ? 19.453 32.379 -11.810 1.00 13.69 188 LEU C N 1
ATOM 6532 C CA . LEU C 1 188 ? 20.049 31.609 -12.901 1.00 14.04 188 LEU C CA 1
ATOM 6533 C C . LEU C 1 188 ? 19.731 32.260 -14.242 1.00 17.58 188 LEU C C 1
ATOM 6534 O O . LEU C 1 188 ? 20.481 32.110 -15.203 1.00 20.40 188 LEU C O 1
ATOM 6539 N N . ALA C 1 189 ? 18.616 32.979 -14.297 1.00 16.53 189 ALA C N 1
ATOM 6540 C CA . ALA C 1 189 ? 18.189 33.659 -15.521 1.00 18.06 189 ALA C CA 1
ATOM 6541 C C . ALA C 1 189 ? 18.699 35.101 -15.579 1.00 19.04 189 ALA C C 1
ATOM 6542 O O . ALA C 1 189 ? 18.339 35.860 -16.481 1.00 20.74 189 ALA C O 1
ATOM 6544 N N . GLY C 1 190 ? 19.537 35.477 -14.621 1.00 18.49 190 GLY C N 1
ATOM 6545 C CA . GLY C 1 190 ? 20.065 36.830 -14.591 1.00 19.21 190 GLY C CA 1
ATOM 6546 C C . GLY C 1 190 ? 19.053 37.867 -14.136 1.00 20.70 190 GLY C C 1
ATOM 6547 O O . GLY C 1 190 ? 19.208 39.063 -14.407 1.00 24.04 190 GLY C O 1
ATOM 6548 N N . LYS C 1 191 ? 18.017 37.422 -13.428 1.00 17.95 191 LYS C N 1
ATOM 6549 C CA . LYS C 1 191 ? 16.983 38.329 -12.959 1.00 19.33 191 LYS C CA 1
ATOM 6550 C C . LYS C 1 191 ? 17.014 38.535 -11.450 1.00 20.65 191 LYS C C 1
ATOM 6551 O O . LYS C 1 191 ? 17.444 37.659 -10.702 1.00 21.54 191 LYS C O 1
ATOM 6557 N N . THR C 1 192 ? 16.573 39.710 -11.013 1.00 20.14 192 THR C N 1
ATOM 6558 C CA . THR C 1 192 ? 16.530 40.034 -9.594 1.00 20.83 192 THR C CA 1
ATOM 6559 C C . THR C 1 192 ? 15.256 39.446 -8.993 1.00 19.12 192 THR C C 1
ATOM 6560 O O . THR C 1 192 ? 14.147 39.802 -9.396 1.00 20.01 192 THR C O 1
ATOM 6564 N N . PRO C 1 193 ? 15.395 38.535 -8.017 1.00 17.36 193 PRO C N 1
ATOM 6565 C CA . PRO C 1 193 ? 14.197 37.927 -7.431 1.00 16.90 193 PRO C CA 1
ATOM 6566 C C . PRO C 1 193 ? 13.315 38.959 -6.742 1.00 16.35 193 PRO C C 1
ATOM 6567 O O . PRO C 1 193 ? 13.801 39.799 -5.989 1.00 17.99 193 PRO C O 1
ATOM 6571 N N . PRO C 1 194 ? 11.998 38.895 -6.976 1.00 14.70 194 PRO C N 1
ATOM 6572 C CA . PRO C 1 194 ? 11.110 39.786 -6.233 1.00 16.26 194 PRO C CA 1
ATOM 6573 C C . PRO C 1 194 ? 11.156 39.480 -4.731 1.00 15.81 194 PRO C C 1
ATOM 6574 O O . PRO C 1 194 ? 11.440 38.346 -4.308 1.00 14.70 194 PRO C O 1
ATOM 6578 N N . ALA C 1 195 ? 10.857 40.488 -3.928 1.00 15.11 195 ALA C N 1
ATOM 6579 C CA . ALA C 1 195 ? 10.826 40.316 -2.482 1.00 14.78 195 ALA C CA 1
ATOM 6580 C C . ALA C 1 195 ? 9.761 39.275 -2.132 1.00 13.63 195 ALA C C 1
ATOM 6581 O O . ALA C 1 195 ? 9.868 38.579 -1.127 1.00 14.70 195 ALA C O 1
ATOM 6583 N N . ALA C 1 196 ? 8.736 39.170 -2.969 1.00 15.76 196 ALA C N 1
ATOM 6584 C CA . ALA C 1 196 ? 7.664 38.215 -2.727 1.00 15.24 196 ALA C CA 1
ATOM 6585 C C . ALA C 1 196 ? 8.154 36.773 -2.678 1.00 14.37 196 ALA C C 1
ATOM 6586 O O . ALA C 1 196 ? 7.515 35.923 -2.055 1.00 13.97 196 ALA C O 1
ATOM 6588 N N . TYR C 1 197 ? 9.273 36.473 -3.327 1.00 10.98 197 TYR C N 1
ATOM 6589 C CA . TYR C 1 197 ? 9.752 35.086 -3.279 1.00 11.61 197 TYR C CA 1
ATOM 6590 C C . TYR C 1 197 ? 10.093 34.705 -1.847 1.00 12.82 197 TYR C C 1
ATOM 6591 O O . TYR C 1 197 ? 9.766 33.605 -1.398 1.00 13.81 197 TYR C O 1
ATOM 6600 N N . GLU C 1 198 ? 10.745 35.602 -1.119 1.00 12.97 198 GLU C N 1
ATOM 6601 C CA . GLU C 1 198 ? 11.071 35.291 0.264 1.00 12.95 198 GLU C CA 1
ATOM 6602 C C . GLU C 1 198 ? 9.824 35.357 1.146 1.00 13.32 198 GLU C C 1
ATOM 6603 O O . GLU C 1 198 ? 9.594 34.461 1.955 1.00 13.31 198 GLU C O 1
ATOM 6609 N N . GLU C 1 199 ? 9.004 36.396 1.001 1.00 12.51 199 GLU C N 1
ATOM 6610 C CA . GLU C 1 199 ? 7.814 36.485 1.847 1.00 13.79 199 GLU C CA 1
ATOM 6611 C C . GLU C 1 199 ? 6.862 35.314 1.621 1.00 13.00 199 GLU C C 1
ATOM 6612 O O . GLU C 1 199 ? 6.395 34.697 2.578 1.00 15.43 199 GLU C O 1
ATOM 6618 N N . GLY C 1 200 ? 6.569 35.012 0.360 1.00 11.96 200 GLY C N 1
ATOM 6619 C CA . GLY C 1 200 ? 5.671 33.908 0.060 1.00 11.75 200 GLY C CA 1
ATOM 6620 C C . GLY C 1 200 ? 6.323 32.560 0.307 1.00 12.21 200 GLY C C 1
ATOM 6621 O O . GLY C 1 200 ? 5.705 31.658 0.866 1.00 13.26 200 GLY C O 1
ATOM 6622 N N . GLY C 1 201 ? 7.574 32.428 -0.113 1.00 10.97 201 GLY C N 1
ATOM 6623 C CA . GLY C 1 201 ? 8.299 31.187 0.075 1.00 11.87 201 GLY C CA 1
ATOM 6624 C C . GLY C 1 201 ? 8.441 30.799 1.536 1.00 11.15 201 GLY C C 1
ATOM 6625 O O . GLY C 1 201 ? 8.379 29.604 1.862 1.00 11.34 201 GLY C O 1
ATOM 6626 N N . LEU C 1 202 ? 8.628 31.776 2.427 1.00 11.07 202 LEU C N 1
ATOM 6627 C CA . LEU C 1 202 ? 8.771 31.436 3.841 1.00 11.48 202 LEU C CA 1
ATOM 6628 C C . LEU C 1 202 ? 7.469 30.850 4.380 1.00 11.19 202 LEU C C 1
ATOM 6629 O O . LEU C 1 202 ? 7.485 29.949 5.216 1.00 11.96 202 LEU C O 1
ATOM 6634 N N . ARG C 1 203 ? 6.336 31.338 3.888 1.00 10.53 203 ARG C N 1
ATOM 6635 C CA . ARG C 1 203 ? 5.065 30.798 4.334 1.00 11.51 203 ARG C CA 1
ATOM 6636 C C . ARG C 1 203 ? 4.897 29.361 3.830 1.00 12.43 203 ARG C C 1
ATOM 6637 O O . ARG C 1 203 ? 4.503 28.478 4.595 1.00 11.57 203 ARG C O 1
ATOM 6645 N N . LEU C 1 204 ? 5.232 29.111 2.566 1.00 12.31 204 LEU C N 1
ATOM 6646 C CA . LEU C 1 204 ? 5.125 27.764 1.994 1.00 10.79 204 LEU C CA 1
ATOM 6647 C C . LEU C 1 204 ? 6.092 26.784 2.665 1.00 10.87 204 LEU C C 1
ATOM 6648 O O . LEU C 1 204 ? 5.741 25.628 2.935 1.00 11.08 204 LEU C O 1
ATOM 6653 N N . GLY C 1 205 ? 7.310 27.249 2.928 1.00 9.75 205 GLY C N 1
ATOM 6654 C CA . GLY C 1 205 ? 8.308 26.395 3.563 1.00 9.93 205 GLY C CA 1
ATOM 6655 C C . GLY C 1 205 ? 7.940 26.071 4.999 1.00 9.87 205 GLY C C 1
ATOM 6656 O O . GLY C 1 205 ? 8.280 25.001 5.512 1.00 9.33 205 GLY C O 1
ATOM 6657 N N . THR C 1 206 ? 7.259 26.997 5.656 1.00 9.76 206 THR C N 1
ATOM 6658 C CA . THR C 1 206 ? 6.845 26.757 7.031 1.00 9.09 206 THR C CA 1
ATOM 6659 C C . THR C 1 206 ? 5.708 25.732 7.007 1.00 10.08 206 THR C C 1
ATOM 6660 O O . THR C 1 206 ? 5.659 24.819 7.837 1.00 10.15 206 THR C O 1
ATOM 6664 N N . ALA C 1 207 ? 4.809 25.866 6.036 1.00 11.16 207 ALA C N 1
ATOM 6665 C CA . ALA C 1 207 ? 3.713 24.921 5.891 1.00 10.12 207 ALA C CA 1
ATOM 6666 C C . ALA C 1 207 ? 4.300 23.529 5.679 1.00 10.45 207 ALA C C 1
ATOM 6667 O O . ALA C 1 207 ? 3.835 22.558 6.261 1.00 11.19 207 ALA C O 1
ATOM 6669 N N . PHE C 1 208 ? 5.323 23.447 4.832 1.00 9.24 208 PHE C N 1
ATOM 6670 C CA . PHE C 1 208 ? 5.999 22.186 4.547 1.00 9.14 208 PHE C CA 1
ATOM 6671 C C . PHE C 1 208 ? 6.499 21.546 5.844 1.00 10.76 208 PHE C C 1
ATOM 6672 O O . PHE C 1 208 ? 6.289 20.355 6.077 1.00 11.53 208 PHE C O 1
ATOM 6680 N N . GLN C 1 209 ? 7.166 22.328 6.686 1.00 10.04 209 GLN C N 1
ATOM 6681 C CA . GLN C 1 209 ? 7.684 21.772 7.934 1.00 11.05 209 GLN C CA 1
ATOM 6682 C C . GLN C 1 209 ? 6.583 21.287 8.871 1.00 11.07 209 GLN C C 1
ATOM 6683 O O . GLN C 1 209 ? 6.730 20.241 9.505 1.00 10.46 209 GLN C O 1
ATOM 6689 N N . ILE C 1 210 ? 5.493 22.044 8.970 1.00 10.76 210 ILE C N 1
ATOM 6690 C CA . ILE C 1 210 ? 4.378 21.652 9.825 1.00 10.25 210 ILE C CA 1
ATOM 6691 C C . ILE C 1 210 ? 3.874 20.285 9.375 1.00 12.25 210 ILE C C 1
ATOM 6692 O O . ILE C 1 210 ? 3.606 19.411 10.202 1.00 12.87 210 ILE C O 1
ATOM 6697 N N . VAL C 1 211 ? 3.752 20.100 8.064 1.00 10.79 211 VAL C N 1
ATOM 6698 C CA . VAL C 1 211 ? 3.298 18.825 7.525 1.00 12.40 211 VAL C CA 1
ATOM 6699 C C . VAL C 1 211 ? 4.300 17.714 7.845 1.00 13.35 211 VAL C C 1
ATOM 6700 O O . VAL C 1 211 ? 3.899 16.607 8.209 1.00 14.56 211 VAL C O 1
ATOM 6704 N N . ASP C 1 212 ? 5.596 18.000 7.718 1.00 11.67 212 ASP C N 1
ATOM 6705 C CA . ASP C 1 212 ? 6.610 16.992 8.035 1.00 12.80 212 ASP C CA 1
ATOM 6706 C C . ASP C 1 212 ? 6.426 16.548 9.490 1.00 11.64 212 ASP C C 1
ATOM 6707 O O . ASP C 1 212 ? 6.510 15.362 9.817 1.00 12.44 212 ASP C O 1
ATOM 6712 N N . ASP C 1 213 ? 6.190 17.513 10.368 1.00 10.68 213 ASP C N 1
ATOM 6713 C CA . ASP C 1 213 ? 6.040 17.217 11.787 1.00 9.95 213 ASP C CA 1
ATOM 6714 C C . ASP C 1 213 ? 4.806 16.372 12.083 1.00 11.26 213 ASP C C 1
ATOM 6715 O O . ASP C 1 213 ? 4.848 15.491 12.943 1.00 12.58 213 ASP C O 1
ATOM 6720 N N . VAL C 1 214 ? 3.712 16.632 11.371 1.00 11.87 214 VAL C N 1
ATOM 6721 C CA . VAL C 1 214 ? 2.502 15.846 11.573 1.00 12.51 214 VAL C CA 1
ATOM 6722 C C . VAL C 1 214 ? 2.786 14.426 11.092 1.00 12.40 214 VAL C C 1
ATOM 6723 O O . VAL C 1 214 ? 2.445 13.447 11.764 1.00 13.33 214 VAL C O 1
ATOM 6727 N N . LEU C 1 215 ? 3.438 14.313 9.941 1.00 13.79 215 LEU C N 1
ATOM 6728 C CA . LEU C 1 215 ? 3.763 13.007 9.391 1.00 14.03 215 LEU C CA 1
ATOM 6729 C C . LEU C 1 215 ? 4.657 12.190 10.315 1.00 14.31 215 LEU C C 1
ATOM 6730 O O . LEU C 1 215 ? 4.554 10.960 10.346 1.00 15.41 215 LEU C O 1
ATOM 6735 N N . ASN C 1 216 ? 5.527 12.859 11.073 1.00 12.10 216 ASN C N 1
ATOM 6736 C CA . ASN C 1 216 ? 6.421 12.133 11.969 1.00 10.48 216 ASN C CA 1
ATOM 6737 C C . ASN C 1 216 ? 5.656 11.478 13.110 1.00 9.83 216 ASN C C 1
ATOM 6738 O O . ASN C 1 216 ? 6.102 10.472 13.654 1.00 10.76 216 ASN C O 1
ATOM 6743 N N . LEU C 1 217 ? 4.522 12.062 13.488 1.00 10.58 217 LEU C N 1
ATOM 6744 C CA . LEU C 1 217 ? 3.694 11.502 14.552 1.00 11.01 217 LEU C CA 1
ATOM 6745 C C . LEU C 1 217 ? 2.804 10.386 14.009 1.00 13.88 217 LEU C C 1
ATOM 6746 O O . LEU C 1 217 ? 2.567 9.385 14.686 1.00 13.76 217 LEU C O 1
ATOM 6751 N N . GLU C 1 218 ? 2.321 10.555 12.783 1.00 13.17 218 GLU C N 1
ATOM 6752 C CA . GLU C 1 218 ? 1.444 9.552 12.190 1.00 14.14 218 GLU C CA 1
ATOM 6753 C C . GLU C 1 218 ? 2.193 8.284 11.787 1.00 15.52 218 GLU C C 1
ATOM 6754 O O . GLU C 1 218 ? 3.430 8.267 11.734 1.00 15.27 218 GLU C O 1
ATOM 6760 N N . GLY C 1 219 ? 1.434 7.231 11.496 1.00 16.33 219 GLY C N 1
ATOM 6761 C CA . GLY C 1 219 ? 2.019 5.947 11.148 1.00 16.64 219 GLY C CA 1
ATOM 6762 C C . GLY C 1 219 ? 2.234 5.585 9.694 1.00 17.58 219 GLY C C 1
ATOM 6763 O O . GLY C 1 219 ? 2.223 4.400 9.346 1.00 19.74 219 GLY C O 1
ATOM 6764 N N . GLY C 1 220 ? 2.441 6.580 8.839 1.00 16.22 220 GLY C N 1
ATOM 6765 C CA . GLY C 1 220 ? 2.690 6.295 7.437 1.00 20.10 220 GLY C CA 1
ATOM 6766 C C . GLY C 1 220 ? 4.159 5.960 7.241 1.00 21.38 220 GLY C C 1
ATOM 6767 O O . GLY C 1 220 ? 4.926 5.898 8.209 1.00 22.07 220 GLY C O 1
ATOM 6768 N N . GLU C 1 221 ? 4.559 5.740 5.996 1.00 22.18 221 GLU C N 1
ATOM 6769 C CA . GLU C 1 221 ? 5.953 5.413 5.698 1.00 22.34 221 GLU C CA 1
ATOM 6770 C C . GLU C 1 221 ? 6.856 6.497 6.284 1.00 23.27 221 GLU C C 1
ATOM 6771 O O . GLU C 1 221 ? 6.651 7.686 6.034 1.00 22.42 221 GLU C O 1
ATOM 6777 N N . ALA C 1 222 ? 7.845 6.090 7.077 1.00 22.03 222 ALA C N 1
ATOM 6778 C CA . ALA C 1 222 ? 8.757 7.045 7.702 1.00 20.35 222 ALA C CA 1
ATOM 6779 C C . ALA C 1 222 ? 9.841 7.474 6.725 1.00 19.80 222 ALA C C 1
ATOM 6780 O O . ALA C 1 222 ? 10.906 6.862 6.646 1.00 20.72 222 ALA C O 1
ATOM 6782 N N . TYR C 1 223 ? 9.559 8.542 5.992 1.00 17.72 223 TYR C N 1
ATOM 6783 C CA . TYR C 1 223 ? 10.477 9.071 4.997 1.00 18.30 223 TYR C CA 1
ATOM 6784 C C . TYR C 1 223 ? 11.659 9.817 5.594 1.00 19.21 223 TYR C C 1
ATOM 6785 O O . TYR C 1 223 ? 12.699 9.960 4.946 1.00 20.08 223 TYR C O 1
ATOM 6794 N N . GLY C 1 224 ? 11.479 10.309 6.813 1.00 15.47 224 GLY C N 1
ATOM 6795 C CA . GLY C 1 224 ? 12.529 11.044 7.488 1.00 16.32 224 GLY C CA 1
ATOM 6796 C C . GLY C 1 224 ? 13.083 10.228 8.637 1.00 13.61 224 GLY C C 1
ATOM 6797 O O . GLY C 1 224 ? 13.428 9.057 8.459 1.00 15.36 224 GLY C O 1
ATOM 6798 N N . LYS C 1 225 ? 13.156 10.839 9.814 1.00 13.41 225 LYS C N 1
ATOM 6799 C CA . LYS C 1 225 ? 13.664 10.144 10.991 1.00 11.66 225 LYS C CA 1
ATOM 6800 C C . LYS C 1 225 ? 12.611 9.163 11.508 1.00 12.27 225 LYS C C 1
ATOM 6801 O O . LYS C 1 225 ? 11.500 9.071 10.970 1.00 13.16 225 LYS C O 1
ATOM 6807 N N . GLU C 1 226 ? 12.964 8.423 12.550 1.00 11.54 226 GLU C N 1
ATOM 6808 C CA . GLU C 1 226 ? 12.034 7.455 13.123 1.00 11.65 226 GLU C CA 1
ATOM 6809 C C . GLU C 1 226 ? 10.731 8.101 13.572 1.00 11.44 226 GLU C C 1
ATOM 6810 O O . GLU C 1 226 ? 10.698 9.270 13.974 1.00 11.97 226 GLU C O 1
ATOM 6816 N N . ARG C 1 227 ? 9.654 7.329 13.506 1.00 12.73 227 ARG C N 1
ATOM 6817 C CA . ARG C 1 227 ? 8.359 7.824 13.931 1.00 12.63 227 ARG C CA 1
ATOM 6818 C C . ARG C 1 227 ? 8.455 8.260 15.389 1.00 12.65 227 ARG C C 1
ATOM 6819 O O . ARG C 1 227 ? 9.084 7.591 16.212 1.00 14.16 227 ARG C O 1
ATOM 6827 N N . ALA C 1 228 ? 7.812 9.382 15.694 1.00 11.81 228 ALA C N 1
ATOM 6828 C CA . ALA C 1 228 ? 7.805 9.964 17.022 1.00 11.71 228 ALA C CA 1
ATOM 6829 C C . ALA C 1 228 ? 9.192 10.444 17.422 1.00 12.90 228 ALA C C 1
ATOM 6830 O O . ALA C 1 228 ? 9.446 10.728 18.590 1.00 12.54 228 ALA C O 1
ATOM 6832 N N . GLY C 1 229 ? 10.082 10.549 16.441 1.00 14.47 229 GLY C N 1
ATOM 6833 C CA . GLY C 1 229 ? 11.427 11.017 16.723 1.00 13.23 229 GLY C CA 1
ATOM 6834 C C . GLY C 1 229 ? 11.419 12.391 17.356 1.00 12.72 229 GLY C C 1
ATOM 6835 O O . GLY C 1 229 ? 12.283 12.712 18.171 1.00 13.46 229 GLY C O 1
ATOM 6836 N N . ASP C 1 230 ? 10.456 13.225 16.978 1.00 12.53 230 ASP C N 1
ATOM 6837 C CA . ASP C 1 230 ? 10.380 14.564 17.537 1.00 13.60 230 ASP C CA 1
ATOM 6838 C C . ASP C 1 230 ? 10.059 14.505 19.023 1.00 12.32 230 ASP C C 1
ATOM 6839 O O . ASP C 1 230 ? 10.438 15.391 19.779 1.00 11.99 230 ASP C O 1
ATOM 6844 N N . LEU C 1 231 ? 9.357 13.461 19.450 1.00 12.88 231 LEU C N 1
ATOM 6845 C CA . LEU C 1 231 ? 9.036 13.338 20.865 1.00 10.66 231 LEU C CA 1
ATOM 6846 C C . LEU C 1 231 ? 10.252 12.810 21.627 1.00 12.35 231 LEU C C 1
ATOM 6847 O O . LEU C 1 231 ? 10.578 13.293 22.710 1.00 12.92 231 LEU C O 1
ATOM 6852 N N . TYR C 1 232 ? 10.919 11.807 21.063 1.00 10.04 232 TYR C N 1
ATOM 6853 C CA . TYR C 1 232 ? 12.108 11.261 21.710 1.00 10.51 232 TYR C CA 1
ATOM 6854 C C . TYR C 1 232 ? 13.222 12.295 21.785 1.00 10.63 232 TYR C C 1
ATOM 6855 O O . TYR C 1 232 ? 14.031 12.273 22.720 1.00 12.59 232 TYR C O 1
ATOM 6864 N N . GLU C 1 233 ? 13.268 13.195 20.802 1.00 11.01 233 GLU C N 1
ATOM 6865 C CA . GLU C 1 233 ? 14.331 14.199 20.736 1.00 9.37 233 GLU C CA 1
ATOM 6866 C C . GLU C 1 233 ? 14.031 15.546 21.359 1.00 11.76 233 GLU C C 1
ATOM 6867 O O . GLU C 1 233 ? 14.892 16.422 21.384 1.00 14.47 233 GLU C O 1
ATOM 6873 N N . GLY C 1 234 ? 12.817 15.718 21.862 1.00 9.82 234 GLY C N 1
ATOM 6874 C CA . GLY C 1 234 ? 12.469 16.991 22.469 1.00 11.30 234 GLY C CA 1
ATOM 6875 C C . GLY C 1 234 ? 12.452 18.133 21.466 1.00 11.98 234 GLY C C 1
ATOM 6876 O O . GLY C 1 234 ? 12.902 19.232 21.775 1.00 12.23 234 GLY C O 1
ATOM 6877 N N . LYS C 1 235 ? 11.940 17.875 20.268 1.00 11.25 235 LYS C N 1
ATOM 6878 C CA . LYS C 1 235 ? 11.867 18.913 19.240 1.00 11.26 235 LYS C CA 1
ATOM 6879 C C . LYS C 1 235 ? 10.604 19.754 19.340 1.00 11.76 235 LYS C C 1
ATOM 6880 O O . LYS C 1 235 ? 9.495 19.234 19.535 1.00 12.43 235 LYS C O 1
ATOM 6886 N N . ARG C 1 236 ? 10.777 21.064 19.186 1.00 10.85 236 ARG C N 1
ATOM 6887 C CA . ARG C 1 236 ? 9.642 21.972 19.199 1.00 9.82 236 ARG C CA 1
ATOM 6888 C C . ARG C 1 236 ? 8.917 21.887 17.853 1.00 11.54 236 ARG C C 1
ATOM 6889 O O . ARG C 1 236 ? 9.540 21.954 16.792 1.00 12.84 236 ARG C O 1
ATOM 6897 N N . THR C 1 237 ? 7.604 21.709 17.909 1.00 9.28 237 THR C N 1
ATOM 6898 C CA . THR C 1 237 ? 6.782 21.677 16.701 1.00 8.99 237 THR C CA 1
ATOM 6899 C C . THR C 1 237 ? 5.537 22.508 16.984 1.00 9.93 237 THR C C 1
ATOM 6900 O O . THR C 1 237 ? 5.188 22.752 18.148 1.00 10.19 237 THR C O 1
ATOM 6904 N N . LEU C 1 238 ? 4.863 22.942 15.927 1.00 11.25 238 LEU C N 1
ATOM 6905 C CA . LEU C 1 238 ? 3.658 23.741 16.103 1.00 10.89 238 LEU C CA 1
ATOM 6906 C C . LEU C 1 238 ? 2.567 22.903 16.759 1.00 10.85 238 LEU C C 1
ATOM 6907 O O . LEU C 1 238 ? 1.797 23.406 17.588 1.00 12.50 238 LEU C O 1
ATOM 6912 N N . ILE C 1 239 ? 2.489 21.623 16.394 1.00 10.94 239 ILE C N 1
ATOM 6913 C CA . ILE C 1 239 ? 1.501 20.723 16.992 1.00 12.59 239 ILE C CA 1
ATOM 6914 C C . ILE C 1 239 ? 1.714 20.688 18.507 1.00 12.66 239 ILE C C 1
ATOM 6915 O O . ILE C 1 239 ? 0.767 20.782 19.288 1.00 12.49 239 ILE C O 1
ATOM 6920 N N . LEU C 1 240 ? 2.969 20.537 18.924 1.00 11.54 240 LEU C N 1
ATOM 6921 C CA . LEU C 1 240 ? 3.278 20.490 20.347 1.00 11.20 240 LEU C CA 1
ATOM 6922 C C . LEU C 1 240 ? 2.889 21.797 21.030 1.00 12.13 240 LEU C C 1
ATOM 6923 O O . LEU C 1 240 ? 2.290 21.782 22.110 1.00 11.46 240 LEU C O 1
ATOM 6928 N N . LEU C 1 241 ? 3.224 22.927 20.415 1.00 9.89 241 LEU C N 1
ATOM 6929 C CA . LEU C 1 241 ? 2.887 24.214 21.023 1.00 10.75 241 LEU C CA 1
ATOM 6930 C C . LEU C 1 241 ? 1.385 24.358 21.234 1.00 11.76 241 LEU C C 1
ATOM 6931 O O . LEU C 1 241 ? 0.942 24.773 22.302 1.00 12.50 241 LEU C O 1
ATOM 6936 N N . ARG C 1 242 ? 0.604 24.005 20.218 1.00 11.88 242 ARG C N 1
ATOM 6937 C CA . ARG C 1 242 ? -0.849 24.110 20.307 1.00 11.67 242 ARG C CA 1
ATOM 6938 C C . ARG C 1 242 ? -1.378 23.142 21.361 1.00 13.88 242 ARG C C 1
ATOM 6939 O O . ARG C 1 242 ? -2.283 23.477 22.124 1.00 13.52 242 ARG C O 1
ATOM 6947 N N . PHE C 1 243 ? -0.820 21.937 21.408 1.00 12.09 243 PHE C N 1
ATOM 6948 C CA . PHE C 1 243 ? -1.249 20.958 22.404 1.00 12.19 243 PHE C CA 1
ATOM 6949 C C . PHE C 1 243 ? -1.037 21.500 23.818 1.00 13.12 243 PHE C C 1
ATOM 6950 O O . PHE C 1 243 ? -1.923 21.387 24.674 1.00 14.23 243 PHE C O 1
ATOM 6958 N N . LEU C 1 244 ? 0.134 22.083 24.065 1.00 12.50 244 LEU C N 1
ATOM 6959 C CA . LEU C 1 244 ? 0.439 22.619 25.387 1.00 13.88 244 LEU C CA 1
ATOM 6960 C C . LEU C 1 244 ? -0.506 23.748 25.765 1.00 14.31 244 LEU C C 1
ATOM 6961 O O . LEU C 1 244 ? -0.886 23.881 26.925 1.00 16.19 244 LEU C O 1
ATOM 6966 N N . GLU C 1 245 ? -0.898 24.547 24.783 1.00 13.98 245 GLU C N 1
ATOM 6967 C CA . GLU C 1 245 ? -1.800 25.668 25.038 1.00 16.54 245 GLU C CA 1
ATOM 6968 C C . GLU C 1 245 ? -3.202 25.236 25.422 1.00 18.09 245 GLU C C 1
ATOM 6969 O O . GLU C 1 245 ? -3.883 25.939 26.165 1.00 20.18 245 GLU C O 1
ATOM 6975 N N . GLU C 1 246 ? -3.628 24.079 24.926 1.00 16.23 246 GLU C N 1
ATOM 6976 C CA . GLU C 1 246 ? -4.983 23.602 25.178 1.00 19.24 246 GLU C CA 1
ATOM 6977 C C . GLU C 1 246 ? -5.132 22.410 26.100 1.00 20.69 246 GLU C C 1
ATOM 6978 O O . GLU C 1 246 ? -6.233 22.110 26.550 1.00 21.10 246 GLU C O 1
ATOM 6984 N N . ALA C 1 247 ? -4.036 21.720 26.377 1.00 20.37 247 ALA C N 1
ATOM 6985 C CA . ALA C 1 247 ? -4.104 20.540 27.224 1.00 20.22 247 ALA C CA 1
ATOM 6986 C C . ALA C 1 247 ? -4.557 20.831 28.646 1.00 20.53 247 ALA C C 1
ATOM 6987 O O . ALA C 1 247 ? -4.282 21.893 29.191 1.00 20.51 247 ALA C O 1
ATOM 6989 N N . PRO C 1 248 ? -5.272 19.878 29.262 1.00 22.29 248 PRO C N 1
ATOM 6990 C CA . PRO C 1 248 ? -5.602 20.009 30.683 1.00 24.64 248 PRO C CA 1
ATOM 6991 C C . PRO C 1 248 ? -4.292 20.205 31.457 1.00 23.94 248 PRO C C 1
ATOM 6992 O O . PRO C 1 248 ? -3.249 19.705 31.043 1.00 21.98 248 PRO C O 1
ATOM 6996 N N . PRO C 1 249 ? -4.331 20.920 32.594 1.00 24.18 249 PRO C N 1
ATOM 6997 C CA . PRO C 1 249 ? -3.132 21.205 33.394 1.00 25.32 249 PRO C CA 1
ATOM 6998 C C . PRO C 1 249 ? -2.237 19.995 33.651 1.00 24.98 249 PRO C C 1
ATOM 6999 O O . PRO C 1 249 ? -1.014 20.083 33.526 1.00 26.29 249 PRO C O 1
ATOM 7003 N N . GLU C 1 250 ? -2.854 18.878 34.025 1.00 25.04 250 GLU C N 1
ATOM 7004 C CA . GLU C 1 250 ? -2.137 17.636 34.306 1.00 27.53 250 GLU C CA 1
ATOM 7005 C C . GLU C 1 250 ? -1.305 17.198 33.105 1.00 25.44 250 GLU C C 1
ATOM 7006 O O . GLU C 1 250 ? -0.124 16.864 33.242 1.00 25.02 250 GLU C O 1
ATOM 7012 N N . GLU C 1 251 ? -1.931 17.204 31.932 1.00 23.04 251 GLU C N 1
ATOM 7013 C CA . GLU C 1 251 ? -1.266 16.793 30.696 1.00 20.62 251 GLU C CA 1
ATOM 7014 C C . GLU C 1 251 ? -0.173 17.764 30.285 1.00 19.56 251 GLU C C 1
ATOM 7015 O O . GLU C 1 251 ? 0.904 17.351 29.858 1.00 17.18 251 GLU C O 1
ATOM 7021 N N . ARG C 1 252 ? -0.453 19.055 30.403 1.00 18.23 252 ARG C N 1
ATOM 7022 C CA . ARG C 1 252 ? 0.529 20.072 30.055 1.00 17.08 252 ARG C CA 1
ATOM 7023 C C . ARG C 1 252 ? 1.795 19.896 30.890 1.00 18.10 252 ARG C C 1
ATOM 7024 O O . ARG C 1 252 ? 2.911 19.931 30.364 1.00 16.00 252 ARG C O 1
ATOM 7032 N N . ALA C 1 253 ? 1.618 19.704 32.196 1.00 17.99 253 ALA C N 1
ATOM 7033 C CA . ALA C 1 253 ? 2.747 19.523 33.100 1.00 18.88 253 ALA C CA 1
ATOM 7034 C C . ALA C 1 253 ? 3.540 18.264 32.766 1.00 15.21 253 ALA C C 1
ATOM 7035 O O . ALA C 1 253 ? 4.769 18.277 32.774 1.00 17.59 253 ALA C O 1
ATOM 7037 N N . ARG C 1 254 ? 2.833 17.177 32.476 1.00 17.86 254 ARG C N 1
ATOM 7038 C CA . ARG C 1 254 ? 3.498 15.926 32.135 1.00 16.57 254 ARG C CA 1
ATOM 7039 C C . ARG C 1 254 ? 4.311 16.061 30.858 1.00 15.86 254 ARG C C 1
ATOM 7040 O O . ARG C 1 254 ? 5.429 15.556 30.771 1.00 16.37 254 ARG C O 1
ATOM 7048 N N . ALA C 1 255 ? 3.751 16.751 29.870 1.00 14.99 255 ALA C N 1
ATOM 7049 C CA . ALA C 1 255 ? 4.439 16.929 28.602 1.00 14.22 255 ALA C CA 1
ATOM 7050 C C . ALA C 1 255 ? 5.683 17.784 28.761 1.00 12.45 255 ALA C C 1
ATOM 7051 O O . ALA C 1 255 ? 6.725 17.474 28.180 1.00 14.69 255 ALA C O 1
ATOM 7053 N N . LEU C 1 256 ? 5.587 18.863 29.540 1.00 14.08 256 LEU C N 1
ATOM 7054 C CA . LEU C 1 256 ? 6.747 19.721 29.757 1.00 14.24 256 LEU C CA 1
ATOM 7055 C C . LEU C 1 256 ? 7.821 18.994 30.562 1.00 13.59 256 LEU C C 1
ATOM 7056 O O . LEU C 1 256 ? 9.016 19.190 30.334 1.00 15.82 256 LEU C O 1
ATOM 7061 N N . ALA C 1 257 ? 7.398 18.148 31.498 1.00 14.37 257 ALA C N 1
ATOM 7062 C CA . ALA C 1 257 ? 8.356 17.396 32.301 1.00 15.31 257 ALA C CA 1
ATOM 7063 C C . ALA C 1 257 ? 9.113 16.407 31.406 1.00 15.13 257 ALA C C 1
ATOM 7064 O O . ALA C 1 257 ? 10.330 16.243 31.543 1.00 16.84 257 ALA C O 1
ATOM 7066 N N . LEU C 1 258 ? 8.392 15.762 30.491 1.00 14.44 258 LEU C N 1
ATOM 7067 C CA . LEU C 1 258 ? 8.996 14.795 29.575 1.00 12.81 258 LEU C CA 1
ATOM 7068 C C . LEU C 1 258 ? 9.990 15.512 28.661 1.00 14.39 258 LEU C C 1
ATOM 7069 O O . LEU C 1 258 ? 11.095 15.040 28.428 1.00 14.46 258 LEU C O 1
ATOM 7074 N N . LEU C 1 259 ? 9.569 16.666 28.154 1.00 14.87 259 LEU C N 1
ATOM 7075 C CA . LEU C 1 259 ? 10.373 17.487 27.260 1.00 15.96 259 LEU C CA 1
ATOM 7076 C C . LEU C 1 259 ? 11.731 17.875 27.836 1.00 13.16 259 LEU C C 1
ATOM 7077 O O . LEU C 1 259 ? 12.729 17.932 27.106 1.00 15.20 259 LEU C O 1
ATOM 7082 N N . ALA C 1 260 ? 11.763 18.131 29.142 1.00 14.11 260 ALA C N 1
ATOM 7083 C CA . ALA C 1 260 ? 12.983 18.548 29.828 1.00 17.08 260 ALA C CA 1
ATOM 7084 C C . ALA C 1 260 ? 14.043 17.462 29.964 1.00 16.74 260 ALA C C 1
ATOM 7085 O O . ALA C 1 260 ? 15.214 17.760 30.212 1.00 19.13 260 ALA C O 1
ATOM 7087 N N . LEU C 1 261 ? 13.643 16.209 29.798 1.00 15.52 261 LEU C N 1
ATOM 7088 C CA . LEU C 1 261 ? 14.575 15.098 29.938 1.00 14.60 261 LEU C CA 1
ATOM 7089 C C . LEU C 1 261 ? 15.301 14.786 28.632 1.00 13.61 261 LEU C C 1
ATOM 7090 O O . LEU C 1 261 ? 14.696 14.761 27.568 1.00 13.54 261 LEU C O 1
ATOM 7095 N N . PRO C 1 262 ? 16.615 14.536 28.698 1.00 14.28 262 PRO C N 1
ATOM 7096 C CA . PRO C 1 262 ? 17.315 14.102 27.487 1.00 14.52 262 PRO C CA 1
ATOM 7097 C C . PRO C 1 262 ? 16.708 12.776 27.002 1.00 12.57 262 PRO C C 1
ATOM 7098 O O . PRO C 1 262 ? 16.125 12.030 27.796 1.00 13.37 262 PRO C O 1
ATOM 7102 N N . ARG C 1 263 ? 16.859 12.486 25.710 1.00 13.27 263 ARG C N 1
ATOM 7103 C CA . ARG C 1 263 ? 16.297 11.277 25.106 1.00 13.44 263 ARG C CA 1
ATOM 7104 C C . ARG C 1 263 ? 16.393 10.002 25.937 1.00 13.93 263 ARG C C 1
ATOM 7105 O O . ARG C 1 263 ? 15.379 9.347 26.207 1.00 14.33 263 ARG C O 1
ATOM 7113 N N . GLU C 1 264 ? 17.609 9.648 26.335 1.00 14.46 264 GLU C N 1
ATOM 7114 C CA . GLU C 1 264 ? 17.822 8.428 27.104 1.00 13.98 264 GLU C CA 1
ATOM 7115 C C . GLU C 1 264 ? 17.086 8.373 28.434 1.00 13.98 264 GLU C C 1
ATOM 7116 O O . GLU C 1 264 ? 16.825 7.281 28.949 1.00 13.85 264 GLU C O 1
ATOM 7122 N N . ALA C 1 265 ? 16.739 9.537 28.984 1.00 13.18 265 ALA C N 1
ATOM 7123 C CA . ALA C 1 265 ? 16.033 9.600 30.259 1.00 12.53 265 ALA C CA 1
ATOM 7124 C C . ALA C 1 265 ? 14.514 9.734 30.116 1.00 12.76 265 ALA C C 1
ATOM 7125 O O . ALA C 1 265 ? 13.795 9.687 31.113 1.00 15.80 265 ALA C O 1
ATOM 7127 N N . LYS C 1 266 ? 14.020 9.908 28.890 1.00 12.96 266 LYS C N 1
ATOM 7128 C CA . LYS C 1 266 ? 12.576 10.020 28.696 1.00 12.21 266 LYS C CA 1
ATOM 7129 C C . LYS C 1 266 ? 11.947 8.645 28.920 1.00 11.22 266 LYS C C 1
ATOM 7130 O O . LYS C 1 266 ? 12.305 7.688 28.241 1.00 13.02 266 LYS C O 1
ATOM 7136 N N . PRO C 1 267 ? 11.012 8.523 29.882 1.00 12.20 267 PRO C N 1
ATOM 7137 C CA . PRO C 1 267 ? 10.413 7.202 30.098 1.00 11.97 267 PRO C CA 1
ATOM 7138 C C . PRO C 1 267 ? 9.659 6.765 28.857 1.00 12.72 267 PRO C C 1
ATOM 7139 O O . PRO C 1 267 ? 8.897 7.534 28.280 1.00 13.03 267 PRO C O 1
ATOM 7143 N N . GLU C 1 268 ? 9.865 5.522 28.451 1.00 12.83 268 GLU C N 1
ATOM 7144 C CA . GLU C 1 268 ? 9.210 5.012 27.261 1.00 14.29 268 GLU C CA 1
ATOM 7145 C C . GLU C 1 268 ? 7.688 5.098 27.355 1.00 14.50 268 GLU C C 1
ATOM 7146 O O . GLU C 1 268 ? 7.016 5.462 26.383 1.00 14.66 268 GLU C O 1
ATOM 7152 N N . ALA C 1 269 ? 7.137 4.785 28.522 1.00 14.48 269 ALA C N 1
ATOM 7153 C CA . ALA C 1 269 ? 5.691 4.825 28.687 1.00 15.89 269 ALA C CA 1
ATOM 7154 C C . ALA C 1 269 ? 5.146 6.228 28.463 1.00 16.70 269 ALA C C 1
ATOM 7155 O O . ALA C 1 269 ? 4.062 6.396 27.901 1.00 15.71 269 ALA C O 1
ATOM 7157 N N . GLU C 1 270 ? 5.902 7.228 28.900 1.00 13.71 270 GLU C N 1
ATOM 7158 C CA . GLU C 1 270 ? 5.474 8.614 28.772 1.00 13.66 270 GLU C CA 1
ATOM 7159 C C . GLU C 1 270 ? 5.539 9.083 27.321 1.00 13.81 270 GLU C C 1
ATOM 7160 O O . GLU C 1 270 ? 4.682 9.849 26.883 1.00 14.02 270 GLU C O 1
ATOM 7166 N N . VAL C 1 271 ? 6.537 8.621 26.566 1.00 12.66 271 VAL C N 1
ATOM 7167 C CA . VAL C 1 271 ? 6.628 8.994 25.158 1.00 12.74 271 VAL C CA 1
ATOM 7168 C C . VAL C 1 271 ? 5.403 8.419 24.436 1.00 13.26 271 VAL C C 1
ATOM 7169 O O . VAL C 1 271 ? 4.781 9.096 23.618 1.00 13.53 271 VAL C O 1
ATOM 7173 N N . GLY C 1 272 ? 5.044 7.175 24.754 1.00 13.46 272 GLY C N 1
ATOM 7174 C CA . GLY C 1 272 ? 3.876 6.569 24.131 1.00 14.58 272 GLY C CA 1
ATOM 7175 C C . GLY C 1 272 ? 2.603 7.294 24.532 1.00 14.87 272 GLY C C 1
ATOM 7176 O O . GLY C 1 272 ? 1.699 7.475 23.715 1.00 14.73 272 GLY C O 1
ATOM 7177 N N . TRP C 1 273 ? 2.525 7.700 25.795 1.00 14.99 273 TRP C N 1
ATOM 7178 C CA . TRP C 1 273 ? 1.361 8.430 26.274 1.00 15.25 273 TRP C CA 1
ATOM 7179 C C . TRP C 1 273 ? 1.208 9.734 25.489 1.00 15.50 273 TRP C C 1
ATOM 7180 O O . TRP C 1 273 ? 0.115 10.051 25.016 1.00 14.04 273 TRP C O 1
ATOM 7191 N N . LEU C 1 274 ? 2.301 10.485 25.347 1.00 13.95 274 LEU C N 1
ATOM 7192 C CA . LEU C 1 274 ? 2.242 11.763 24.631 1.00 13.01 274 LEU C CA 1
ATOM 7193 C C . LEU C 1 274 ? 1.894 11.587 23.156 1.00 13.86 274 LEU C C 1
ATOM 7194 O O . LEU C 1 274 ? 1.139 12.390 22.598 1.00 13.51 274 LEU C O 1
ATOM 7199 N N . LEU C 1 275 ? 2.433 10.547 22.522 1.00 11.95 275 LEU C N 1
ATOM 7200 C CA . LEU C 1 275 ? 2.130 10.302 21.116 1.00 11.59 275 LEU C CA 1
ATOM 7201 C C . LEU C 1 275 ? 0.627 10.085 20.961 1.00 12.98 275 LEU C C 1
ATOM 7202 O O . LEU C 1 275 ? -0.002 10.662 20.072 1.00 14.14 275 LEU C O 1
ATOM 7207 N N . GLU C 1 276 ? 0.057 9.261 21.835 1.00 13.71 276 GLU C N 1
ATOM 7208 C CA . GLU C 1 276 ? -1.371 8.970 21.781 1.00 16.05 276 GLU C CA 1
ATOM 7209 C C . GLU C 1 276 ? -2.192 10.238 21.982 1.00 17.08 276 GLU C C 1
ATOM 7210 O O . GLU C 1 276 ? -3.180 10.471 21.275 1.00 16.82 276 GLU C O 1
ATOM 7216 N N . ARG C 1 277 ? -1.776 11.063 22.936 1.00 15.29 277 ARG C N 1
ATOM 7217 C CA . ARG C 1 277 ? -2.493 12.299 23.212 1.00 16.77 277 ARG C CA 1
ATOM 7218 C C . ARG C 1 277 ? -2.411 13.259 22.042 1.00 15.22 277 ARG C C 1
ATOM 7219 O O . ARG C 1 277 ? -3.407 13.887 21.689 1.00 16.03 277 ARG C O 1
ATOM 7227 N N . LEU C 1 278 ? -1.244 13.368 21.412 1.00 12.93 278 LEU C N 1
ATOM 7228 C CA . LEU C 1 278 ? -1.126 14.292 20.287 1.00 13.63 278 LEU C CA 1
ATOM 7229 C C . LEU C 1 278 ? -1.957 13.852 19.092 1.00 14.63 278 LEU C C 1
ATOM 7230 O O . LEU C 1 278 ? -2.617 14.677 18.462 1.00 15.78 278 LEU C O 1
ATOM 7235 N N . LEU C 1 279 ? -1.940 12.560 18.780 1.00 15.21 279 LEU C N 1
ATOM 7236 C CA . LEU C 1 279 ? -2.695 12.062 17.639 1.00 15.84 279 LEU C CA 1
ATOM 7237 C C . LEU C 1 279 ? -4.195 12.234 17.847 1.00 17.46 279 LEU C C 1
ATOM 7238 O O . LEU C 1 279 ? -4.943 12.421 16.887 1.00 20.51 279 LEU C O 1
ATOM 7243 N N . ALA C 1 280 ? -4.621 12.185 19.103 1.00 16.57 280 ALA C N 1
ATOM 7244 C CA . ALA C 1 280 ? -6.038 12.324 19.432 1.00 19.67 280 ALA C CA 1
ATOM 7245 C C . ALA C 1 280 ? -6.457 13.764 19.716 1.00 20.18 280 ALA C C 1
ATOM 7246 O O . ALA C 1 280 ? -7.645 14.044 19.870 1.00 21.60 280 ALA C O 1
ATOM 7248 N N . SER C 1 281 ? -5.492 14.677 19.770 1.00 18.36 281 SER C N 1
ATOM 7249 C CA . SER C 1 281 ? -5.773 16.077 20.078 1.00 16.27 281 SER C CA 1
ATOM 7250 C C . SER C 1 281 ? -6.350 16.938 18.962 1.00 13.49 281 SER C C 1
ATOM 7251 O O . SER C 1 281 ? -6.194 16.661 17.771 1.00 16.09 281 SER C O 1
ATOM 7254 N N . ARG C 1 282 ? -7.026 18.000 19.380 1.00 14.18 282 ARG C N 1
ATOM 7255 C CA . ARG C 1 282 ? -7.573 18.953 18.437 1.00 12.53 282 ARG C CA 1
ATOM 7256 C C . ARG C 1 282 ? -6.378 19.671 17.811 1.00 12.60 282 ARG C C 1
ATOM 7257 O O . ARG C 1 282 ? -6.459 20.176 16.697 1.00 14.94 282 ARG C O 1
ATOM 7265 N N . ALA C 1 283 ? -5.273 19.715 18.547 1.00 13.52 283 ALA C N 1
ATOM 7266 C CA . ALA C 1 283 ? -4.065 20.382 18.069 1.00 11.20 283 ALA C CA 1
ATOM 7267 C C . ALA C 1 283 ? -3.545 19.802 16.759 1.00 11.99 283 ALA C C 1
ATOM 7268 O O . ALA C 1 283 ? -2.999 20.530 15.931 1.00 11.84 283 ALA C O 1
ATOM 7270 N N . LEU C 1 284 ? -3.706 18.500 16.550 1.00 12.99 284 LEU C N 1
ATOM 7271 C CA . LEU C 1 284 ? -3.219 17.912 15.304 1.00 12.71 284 LEU C CA 1
ATOM 7272 C C . LEU C 1 284 ? -4.016 18.453 14.121 1.00 12.97 284 LEU C C 1
ATOM 7273 O O . LEU C 1 284 ? -3.443 18.878 13.123 1.00 12.35 284 LEU C O 1
ATOM 7278 N N . ALA C 1 285 ? -5.339 18.450 14.238 1.00 12.71 285 ALA C N 1
ATOM 7279 C CA . ALA C 1 285 ? -6.188 18.946 13.159 1.00 13.61 285 ALA C CA 1
ATOM 7280 C C . ALA C 1 285 ? -5.937 20.438 12.937 1.00 11.88 285 ALA C C 1
ATOM 7281 O O . ALA C 1 285 ? -5.926 20.921 11.802 1.00 12.99 285 ALA C O 1
ATOM 7283 N N . TRP C 1 286 ? -5.721 21.165 14.030 1.00 11.25 286 TRP C N 1
ATOM 7284 C CA . TRP C 1 286 ? -5.457 22.597 13.945 1.00 13.51 286 TRP C CA 1
ATOM 7285 C C . TRP C 1 286 ? -4.149 22.847 13.195 1.00 12.91 286 TRP C C 1
ATOM 7286 O O . TRP C 1 286 ? -4.075 23.741 12.357 1.00 13.44 286 TRP C O 1
ATOM 7297 N N . ALA C 1 287 ? -3.111 22.071 13.503 1.00 11.51 287 ALA C N 1
ATOM 7298 C CA . ALA C 1 287 ? -1.832 22.253 12.823 1.00 11.40 287 ALA C CA 1
ATOM 7299 C C . ALA C 1 287 ? -1.964 21.971 11.329 1.00 10.98 287 ALA C C 1
ATOM 7300 O O . ALA C 1 287 ? -1.359 22.664 10.509 1.00 11.37 287 ALA C O 1
ATOM 7302 N N . LYS C 1 288 ? -2.756 20.966 10.966 1.00 12.44 288 LYS C N 1
ATOM 7303 C CA . LYS C 1 288 ? -2.951 20.667 9.553 1.00 13.34 288 LYS C CA 1
ATOM 7304 C C . LYS C 1 288 ? -3.635 21.854 8.867 1.00 12.95 288 LYS C C 1
ATOM 7305 O O . LYS C 1 288 ? -3.290 22.223 7.742 1.00 14.01 288 LYS C O 1
ATOM 7311 N N . ALA C 1 289 ? -4.599 22.461 9.551 1.00 13.80 289 ALA C N 1
ATOM 7312 C CA . ALA C 1 289 ? -5.301 23.606 8.984 1.00 14.02 289 ALA C CA 1
ATOM 7313 C C . ALA C 1 289 ? -4.358 24.797 8.875 1.00 15.54 289 ALA C C 1
ATOM 7314 O O . ALA C 1 289 ? -4.426 25.566 7.919 1.00 15.54 289 ALA C O 1
ATOM 7316 N N . GLU C 1 290 ? -3.471 24.946 9.854 1.00 14.49 290 GLU C N 1
ATOM 7317 C CA . GLU C 1 290 ? -2.515 26.042 9.842 1.00 13.62 290 GLU C CA 1
ATOM 7318 C C . GLU C 1 290 ? -1.587 25.920 8.640 1.00 14.07 290 GLU C C 1
ATOM 7319 O O . GLU C 1 290 ? -1.239 26.917 8.005 1.00 14.11 290 GLU C O 1
ATOM 7325 N N . ALA C 1 291 ? -1.169 24.695 8.332 1.00 13.17 291 ALA C N 1
ATOM 7326 C CA . ALA C 1 291 ? -0.292 24.490 7.195 1.00 11.61 291 ALA C CA 1
ATOM 7327 C C . ALA C 1 291 ? -1.021 24.924 5.927 1.00 13.15 291 ALA C C 1
ATOM 7328 O O . ALA C 1 291 ? -0.439 25.571 5.067 1.00 13.82 291 ALA C O 1
ATOM 7330 N N . LYS C 1 292 ? -2.300 24.572 5.818 1.00 12.99 292 LYS C N 1
ATOM 7331 C CA . LYS C 1 292 ? -3.059 24.953 4.636 1.00 13.20 292 LYS C CA 1
ATOM 7332 C C . LYS C 1 292 ? -3.236 26.467 4.562 1.00 12.40 292 LYS C C 1
ATOM 7333 O O . LYS C 1 292 ? -3.186 27.049 3.473 1.00 14.12 292 LYS C O 1
ATOM 7339 N N . ARG C 1 293 ? -3.407 27.110 5.712 1.00 12.72 293 ARG C N 1
ATOM 7340 C CA . ARG C 1 293 ? -3.554 28.564 5.741 1.00 13.40 293 ARG C CA 1
ATOM 7341 C C . ARG C 1 293 ? -2.269 29.241 5.266 1.00 13.24 293 ARG C C 1
ATOM 7342 O O . ARG C 1 293 ? -2.303 30.174 4.466 1.00 14.60 293 ARG C O 1
ATOM 7350 N N . LEU C 1 294 ? -1.129 28.774 5.770 1.00 12.21 294 LEU C N 1
ATOM 7351 C CA . LEU C 1 294 ? 0.153 29.351 5.378 1.00 11.39 294 LEU C CA 1
ATOM 7352 C C . LEU C 1 294 ? 0.416 29.106 3.903 1.00 11.95 294 LEU C C 1
ATOM 7353 O O . LEU C 1 294 ? 0.955 29.966 3.213 1.00 11.58 294 LEU C O 1
ATOM 7358 N N . GLN C 1 295 ? 0.035 27.932 3.418 1.00 12.87 295 GLN C N 1
ATOM 7359 C CA . GLN C 1 295 ? 0.224 27.643 2.008 1.00 15.44 295 GLN C CA 1
ATOM 7360 C C . GLN C 1 295 ? -0.586 28.651 1.173 1.00 14.57 295 GLN C C 1
ATOM 7361 O O . GLN C 1 295 ? -0.052 29.233 0.224 1.00 14.89 295 GLN C O 1
ATOM 7367 N N . ALA C 1 296 ? -1.848 28.875 1.547 1.00 14.41 296 ALA C N 1
ATOM 7368 C CA . ALA C 1 296 ? -2.715 29.814 0.825 1.00 15.05 296 ALA C CA 1
ATOM 7369 C C . ALA C 1 296 ? -2.118 31.218 0.847 1.00 15.84 296 ALA C C 1
ATOM 7370 O O . ALA C 1 296 ? -2.149 31.939 -0.159 1.00 14.24 296 ALA C O 1
ATOM 7372 N N . GLU C 1 297 ? -1.564 31.612 1.988 1.00 13.55 297 GLU C N 1
ATOM 7373 C CA . GLU C 1 297 ? -0.947 32.932 2.105 1.00 12.73 297 GLU C CA 1
ATOM 7374 C C . GLU C 1 297 ? 0.245 33.046 1.158 1.00 12.52 297 GLU C C 1
ATOM 7375 O O . GLU C 1 297 ? 0.459 34.078 0.521 1.00 12.05 297 GLU C O 1
ATOM 7381 N N . GLY C 1 298 ? 1.028 31.975 1.073 1.00 11.63 298 GLY C N 1
ATOM 7382 C CA . GLY C 1 298 ? 2.179 31.966 0.195 1.00 11.90 298 GLY C CA 1
ATOM 7383 C C . GLY C 1 298 ? 1.767 32.095 -1.258 1.00 10.75 298 GLY C C 1
ATOM 7384 O O . GLY C 1 298 ? 2.345 32.887 -1.998 1.00 12.62 298 GLY C O 1
ATOM 7385 N N . LEU C 1 299 ? 0.773 31.315 -1.676 1.00 12.01 299 LEU C N 1
ATOM 7386 C CA . LEU C 1 299 ? 0.311 31.392 -3.055 1.00 14.68 299 LEU C CA 1
ATOM 7387 C C . LEU C 1 299 ? -0.195 32.786 -3.396 1.00 12.71 299 LEU C C 1
ATOM 7388 O O . LEU C 1 299 ? 0.034 33.282 -4.499 1.00 14.50 299 LEU C O 1
ATOM 7393 N N . ALA C 1 300 ? -0.869 33.424 -2.448 1.00 11.95 300 ALA C N 1
ATOM 7394 C CA . ALA C 1 300 ? -1.394 34.768 -2.686 1.00 10.36 300 ALA C CA 1
ATOM 7395 C C . ALA C 1 300 ? -0.262 35.757 -2.957 1.00 11.44 300 ALA C C 1
ATOM 7396 O O . ALA C 1 300 ? -0.352 36.600 -3.860 1.00 14.10 300 ALA C O 1
ATOM 7398 N N . LEU C 1 301 ? 0.815 35.642 -2.190 1.00 11.56 301 LEU C N 1
ATOM 7399 C CA . LEU C 1 301 ? 1.948 36.538 -2.352 1.00 11.91 301 LEU C CA 1
ATOM 7400 C C . LEU C 1 301 ? 2.769 36.305 -3.607 1.00 14.39 301 LEU C C 1
ATOM 7401 O O . LEU C 1 301 ? 3.459 37.214 -4.067 1.00 18.29 301 LEU C O 1
ATOM 7406 N N . LEU C 1 302 ? 2.693 35.102 -4.165 1.00 13.73 302 LEU C N 1
ATOM 7407 C CA . LEU C 1 302 ? 3.470 34.764 -5.352 1.00 12.98 302 LEU C CA 1
ATOM 7408 C C . LEU C 1 302 ? 2.748 34.901 -6.681 1.00 13.84 302 LEU C C 1
ATOM 7409 O O . LEU C 1 302 ? 3.384 35.019 -7.729 1.00 14.58 302 LEU C O 1
ATOM 7414 N N . GLU C 1 303 ? 1.420 34.874 -6.645 1.00 14.28 303 GLU C N 1
ATOM 7415 C CA . GLU C 1 303 ? 0.642 34.918 -7.871 1.00 12.88 303 GLU C CA 1
ATOM 7416 C C . GLU C 1 303 ? 0.977 36.080 -8.797 1.00 11.78 303 GLU C C 1
ATOM 7417 O O . GLU C 1 303 ? 1.212 35.864 -9.977 1.00 12.85 303 GLU C O 1
ATOM 7423 N N . ALA C 1 304 ? 1.003 37.306 -8.282 1.00 13.76 304 ALA C N 1
ATOM 7424 C CA . ALA C 1 304 ? 1.308 38.440 -9.153 1.00 15.08 304 ALA C CA 1
ATOM 7425 C C . ALA C 1 304 ? 2.728 38.343 -9.719 1.00 16.01 304 ALA C C 1
ATOM 7426 O O . ALA C 1 304 ? 2.957 38.629 -10.893 1.00 17.95 304 ALA C O 1
ATOM 7428 N N . ALA C 1 305 ? 3.676 37.912 -8.890 1.00 17.43 305 ALA C N 1
ATOM 7429 C CA . ALA C 1 305 ? 5.059 37.793 -9.337 1.00 17.51 305 ALA C CA 1
ATOM 7430 C C . ALA C 1 305 ? 5.235 36.749 -10.434 1.00 18.58 305 ALA C C 1
ATOM 7431 O O . ALA C 1 305 ? 6.043 36.932 -11.347 1.00 20.24 305 ALA C O 1
ATOM 7433 N N . PHE C 1 306 ? 4.470 35.661 -10.366 1.00 13.46 306 PHE C N 1
ATOM 7434 C CA . PHE C 1 306 ? 4.590 34.608 -11.365 1.00 11.45 306 P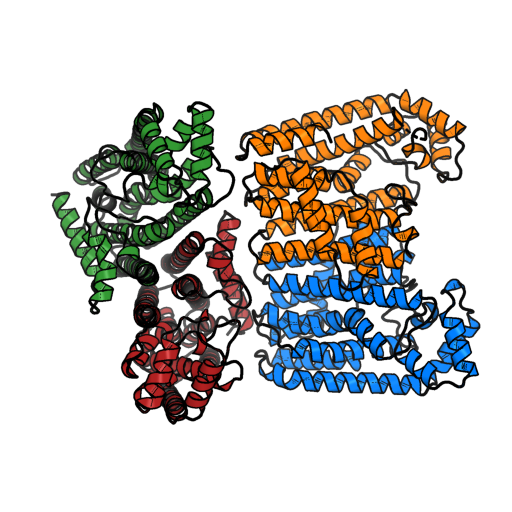HE C CA 1
ATOM 7435 C C . PHE C 1 306 ? 4.109 34.994 -12.762 1.00 15.37 306 PHE C C 1
ATOM 7436 O O . PHE C 1 306 ? 4.342 34.258 -13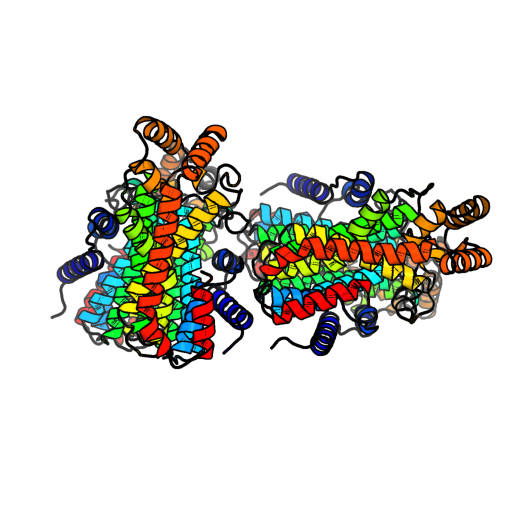.717 1.00 16.94 306 PHE C O 1
ATOM 7444 N N . GLN C 1 307 ? 3.444 36.140 -12.889 1.00 16.47 307 GLN C N 1
ATOM 7445 C CA . GLN C 1 307 ? 2.979 36.581 -14.208 1.00 17.91 307 GLN C CA 1
ATOM 7446 C C . GLN C 1 307 ? 4.156 36.871 -15.130 1.00 19.21 307 GLN C C 1
ATOM 7447 O O . GLN C 1 307 ? 4.045 36.757 -16.353 1.00 21.93 307 GLN C O 1
ATOM 7453 N N . ASP C 1 308 ? 5.285 37.251 -14.537 1.00 19.63 308 ASP C N 1
ATOM 7454 C CA . ASP C 1 308 ? 6.474 37.601 -15.307 1.00 22.87 308 ASP C CA 1
ATOM 7455 C C . ASP C 1 308 ? 7.359 36.434 -15.728 1.00 24.20 308 ASP C C 1
ATOM 7456 O O . ASP C 1 308 ? 8.466 36.646 -16.227 1.00 26.52 308 ASP C O 1
ATOM 7461 N N . LEU C 1 309 ? 6.887 35.208 -15.539 1.00 21.46 309 LEU C N 1
ATOM 7462 C CA . LEU C 1 309 ? 7.681 34.041 -15.914 1.00 21.99 309 LEU C CA 1
ATOM 7463 C C . LEU C 1 309 ? 7.388 33.586 -17.343 1.00 20.03 309 LEU C C 1
ATOM 7464 O O . LEU C 1 309 ? 6.255 33.238 -17.673 1.00 22.32 309 LEU C O 1
ATOM 7469 N N . PRO C 1 310 ? 8.414 33.574 -18.208 1.00 18.48 310 PRO C N 1
ATOM 7470 C CA . PRO C 1 310 ? 8.239 33.210 -19.619 1.00 19.91 310 PRO C CA 1
ATOM 7471 C C . PRO C 1 310 ? 7.991 31.734 -19.932 1.00 18.22 310 PRO C C 1
ATOM 7472 O O . PRO C 1 310 ? 7.315 31.417 -20.916 1.00 20.12 310 PRO C O 1
ATOM 7476 N N . GLY C 1 311 ? 8.531 30.840 -19.104 1.00 17.81 311 GLY C N 1
ATOM 7477 C CA . GLY C 1 311 ? 8.371 29.408 -19.323 1.00 15.30 311 GLY C CA 1
ATOM 7478 C C . GLY C 1 311 ? 7.076 28.897 -18.725 1.00 18.70 311 GLY C C 1
ATOM 7479 O O . GLY C 1 311 ? 7.058 28.352 -17.619 1.00 17.12 311 GLY C O 1
ATOM 7480 N N . LYS C 1 312 ? 5.989 29.045 -19.474 1.00 18.03 312 LYS C N 1
ATOM 7481 C CA . LYS C 1 312 ? 4.670 28.649 -18.995 1.00 17.40 312 LYS C CA 1
ATOM 7482 C C . LYS C 1 312 ? 4.482 27.187 -18.631 1.00 16.61 312 LYS C C 1
ATOM 7483 O O . LYS C 1 312 ? 3.845 26.882 -17.625 1.00 16.02 312 LYS C O 1
ATOM 7489 N N . GLU C 1 313 ? 5.010 26.277 -19.440 1.00 16.82 313 GLU C N 1
ATOM 7490 C CA . GLU C 1 313 ? 4.874 24.863 -19.145 1.00 17.15 313 GLU C CA 1
ATOM 7491 C C . GLU C 1 313 ? 5.620 24.541 -17.857 1.00 17.77 313 GLU C C 1
ATOM 7492 O O . GLU C 1 313 ? 5.116 23.837 -16.983 1.00 16.40 313 GLU C O 1
ATOM 7498 N N . ALA C 1 314 ? 6.830 25.070 -17.744 1.00 16.71 314 ALA C N 1
ATOM 7499 C CA . ALA C 1 314 ? 7.629 24.840 -16.554 1.00 14.54 314 ALA C CA 1
ATOM 7500 C C . ALA C 1 314 ? 6.911 25.427 -15.340 1.00 13.58 314 ALA C C 1
ATOM 7501 O O . ALA C 1 314 ? 6.942 24.840 -14.257 1.00 13.10 314 ALA C O 1
ATOM 7503 N N . LEU C 1 315 ? 6.261 26.574 -15.519 1.00 13.27 315 LEU C N 1
ATOM 7504 C CA . LEU C 1 315 ? 5.533 27.200 -14.415 1.00 12.95 315 LEU C CA 1
ATOM 7505 C C . LEU C 1 315 ? 4.396 26.301 -13.925 1.00 12.49 315 LEU C C 1
ATOM 7506 O O . LEU C 1 315 ? 4.129 26.233 -12.726 1.00 13.19 315 LEU C O 1
ATOM 7511 N N . ASP C 1 316 ? 3.716 25.618 -14.843 1.00 13.42 316 ASP C N 1
ATOM 7512 C CA . ASP C 1 316 ? 2.637 24.709 -14.446 1.00 13.23 316 ASP C CA 1
ATOM 7513 C C . ASP C 1 316 ? 3.203 23.679 -13.469 1.00 13.26 316 ASP C C 1
ATOM 7514 O O . ASP C 1 316 ? 2.610 23.401 -12.431 1.00 14.30 316 ASP C O 1
ATOM 7519 N N . HIS C 1 317 ? 4.353 23.111 -13.821 1.00 13.55 317 HIS C N 1
ATOM 7520 C CA . HIS C 1 317 ? 5.009 22.117 -12.973 1.00 12.66 317 HIS C CA 1
ATOM 7521 C C . HIS C 1 317 ? 5.432 22.736 -11.653 1.00 13.81 317 HIS C C 1
ATOM 7522 O O . HIS C 1 317 ? 5.262 22.133 -10.587 1.00 12.58 317 HIS C O 1
ATOM 7529 N N . LEU C 1 318 ? 5.975 23.948 -11.725 1.00 13.45 318 LEU C N 1
ATOM 7530 C CA . LEU C 1 318 ? 6.403 24.650 -10.522 1.00 12.51 318 LEU C CA 1
ATOM 7531 C C . LEU C 1 318 ? 5.222 24.812 -9.559 1.00 14.38 318 LEU C C 1
ATOM 7532 O O . LEU C 1 318 ? 5.335 24.482 -8.376 1.00 11.92 318 LEU C O 1
ATOM 7537 N N . ARG C 1 319 ? 4.083 25.294 -10.062 1.00 12.48 319 ARG C N 1
ATOM 7538 C CA . ARG C 1 319 ? 2.901 25.466 -9.219 1.00 12.04 319 ARG C CA 1
ATOM 7539 C C . ARG C 1 319 ? 2.477 24.127 -8.612 1.00 12.50 319 ARG C C 1
ATOM 7540 O O . ARG C 1 319 ? 2.100 24.073 -7.443 1.00 11.94 319 ARG C O 1
ATOM 7548 N N . GLY C 1 320 ? 2.537 23.058 -9.406 1.00 10.31 320 GLY C N 1
ATOM 7549 C CA . GLY C 1 320 ? 2.147 21.742 -8.915 1.00 12.20 320 GLY C CA 1
ATOM 7550 C C . GLY C 1 320 ? 3.023 21.264 -7.775 1.00 14.00 320 GLY C C 1
ATOM 7551 O O . GLY C 1 320 ? 2.548 20.663 -6.801 1.00 12.71 320 GLY C O 1
ATOM 7552 N N . LEU C 1 321 ? 4.319 21.523 -7.897 1.00 13.35 321 LEU C N 1
ATOM 7553 C CA . LEU C 1 321 ? 5.256 21.110 -6.856 1.00 14.94 321 LEU C CA 1
ATOM 7554 C C . LEU C 1 321 ? 5.115 21.964 -5.596 1.00 15.09 321 LEU C C 1
ATOM 7555 O O . LEU C 1 321 ? 5.302 21.461 -4.486 1.00 16.40 321 LEU C O 1
ATOM 7560 N N . LEU C 1 322 ? 4.803 23.248 -5.756 1.00 13.96 322 LEU C N 1
ATOM 7561 C CA . LEU C 1 322 ? 4.587 24.118 -4.605 1.00 14.35 322 LEU C CA 1
ATOM 7562 C C . LEU C 1 322 ? 3.391 23.572 -3.823 1.00 15.04 322 LEU C C 1
ATOM 7563 O O . LEU C 1 322 ? 3.377 23.587 -2.592 1.00 16.90 322 LEU C O 1
ATOM 7568 N N . ALA C 1 323 ? 2.385 23.079 -4.539 1.00 12.87 323 ALA C N 1
ATOM 7569 C CA . ALA C 1 323 ? 1.220 22.514 -3.874 1.00 13.08 323 ALA C CA 1
ATOM 7570 C C . ALA C 1 323 ? 1.639 21.252 -3.134 1.00 12.43 323 ALA C C 1
ATOM 7571 O O . ALA C 1 323 ? 1.129 20.963 -2.055 1.00 14.76 323 ALA C O 1
ATOM 7573 N N . ALA C 1 324 ? 2.563 20.500 -3.727 1.00 12.59 324 ALA C N 1
ATOM 7574 C CA . ALA C 1 324 ? 3.041 19.253 -3.142 1.00 13.04 324 ALA C CA 1
ATOM 7575 C C . ALA C 1 324 ? 3.803 19.478 -1.841 1.00 15.02 324 ALA C C 1
ATOM 7576 O O . ALA C 1 324 ? 4.012 18.536 -1.079 1.00 17.44 324 ALA C O 1
ATOM 7578 N N . LEU C 1 325 ? 4.216 20.716 -1.578 1.00 13.76 325 LEU C N 1
ATOM 7579 C CA . LEU C 1 325 ? 4.924 20.993 -0.331 1.00 12.72 325 LEU C CA 1
ATOM 7580 C C . LEU C 1 325 ? 4.008 20.668 0.838 1.00 14.26 325 LEU C C 1
ATOM 7581 O O . LEU C 1 325 ? 4.476 20.281 1.902 1.00 12.04 325 LEU C O 1
ATOM 7586 N N . VAL C 1 326 ? 2.700 20.820 0.638 1.00 14.89 326 VAL C N 1
ATOM 7587 C CA . VAL C 1 326 ? 1.733 20.535 1.688 1.00 16.41 326 VAL C CA 1
ATOM 7588 C C . VAL C 1 326 ? 0.923 19.271 1.408 1.00 18.15 326 VAL C C 1
ATOM 7589 O O . VAL C 1 326 ? 0.689 18.474 2.313 1.00 19.23 326 VAL C O 1
ATOM 7593 N N . GLU C 1 327 ? 0.502 19.080 0.160 1.00 17.50 327 GLU C N 1
ATOM 7594 C CA . GLU C 1 327 ? -0.275 17.892 -0.205 1.00 21.11 327 GLU C CA 1
ATOM 7595 C C . GLU C 1 327 ? 0.579 16.623 -0.243 1.00 24.80 327 GLU C C 1
ATOM 7596 O O . GLU C 1 327 ? 0.128 15.554 0.157 1.00 29.66 327 GLU C O 1
ATOM 7602 N N . ARG C 1 328 ? 1.807 16.742 -0.734 1.00 28.47 328 ARG C N 1
ATOM 7603 C CA . ARG C 1 328 ? 2.708 15.597 -0.849 1.00 27.00 328 ARG C CA 1
ATOM 7604 C C . ARG C 1 328 ? 2.177 14.612 -1.893 1.00 28.44 328 ARG C C 1
ATOM 7605 O O . ARG C 1 328 ? 2.192 13.393 -1.631 1.00 28.94 328 ARG C O 1
ATOM 7613 N N . VAL D 1 2 ? 55.936 45.517 1.799 1.00 27.74 2 VAL D N 1
ATOM 7614 C CA . VAL D 1 2 ? 55.288 44.333 2.425 1.00 22.19 2 VAL D CA 1
ATOM 7615 C C . VAL D 1 2 ? 54.935 44.655 3.873 1.00 20.63 2 VAL D C 1
ATOM 7616 O O . VAL D 1 2 ? 55.776 45.151 4.630 1.00 20.05 2 VAL D O 1
ATOM 7620 N N . PRO D 1 3 ? 53.685 44.385 4.281 1.00 16.78 3 PRO D N 1
ATOM 7621 C CA . PRO D 1 3 ? 53.315 44.646 5.677 1.00 18.12 3 PRO D CA 1
ATOM 7622 C C . PRO D 1 3 ? 54.081 43.739 6.632 1.00 16.01 3 PRO D C 1
ATOM 7623 O O . PRO D 1 3 ? 54.437 42.609 6.288 1.00 16.74 3 PRO D O 1
ATOM 7627 N N . ALA D 1 4 ? 54.322 44.239 7.838 1.00 15.81 4 ALA D N 1
ATOM 7628 C CA . ALA D 1 4 ? 55.018 43.466 8.859 1.00 16.73 4 ALA D CA 1
ATOM 7629 C C . ALA D 1 4 ? 54.120 42.301 9.285 1.00 15.41 4 ALA D C 1
ATOM 7630 O O . ALA D 1 4 ? 52.896 42.392 9.175 1.00 15.57 4 ALA D O 1
ATOM 7632 N N . PRO D 1 5 ? 54.713 41.206 9.789 1.00 17.10 5 PRO D N 1
ATOM 7633 C CA . PRO D 1 5 ? 53.948 40.019 10.182 1.00 15.81 5 PRO D CA 1
ATOM 7634 C C . PRO D 1 5 ? 52.805 40.336 11.144 1.00 16.45 5 PRO D C 1
ATOM 7635 O O . PRO D 1 5 ? 51.691 39.832 10.993 1.00 15.38 5 PRO D O 1
ATOM 7639 N N . GLU D 1 6 ? 53.071 41.190 12.122 1.00 16.93 6 GLU D N 1
ATOM 7640 C CA . GLU D 1 6 ? 52.031 41.508 13.084 1.00 16.74 6 GLU D CA 1
ATOM 7641 C C . GLU D 1 6 ? 50.900 42.348 12.487 1.00 15.00 6 GLU D C 1
ATOM 7642 O O . GLU D 1 6 ? 49.770 42.315 12.981 1.00 14.27 6 GLU D O 1
ATOM 7648 N N . ALA D 1 7 ? 51.194 43.096 11.425 1.00 13.62 7 ALA D N 1
ATOM 7649 C CA . ALA D 1 7 ? 50.171 43.909 10.764 1.00 13.47 7 ALA D CA 1
ATOM 7650 C C . ALA D 1 7 ? 49.295 42.975 9.936 1.00 13.69 7 ALA D C 1
ATOM 7651 O O . ALA D 1 7 ? 48.089 43.188 9.817 1.00 13.87 7 ALA D O 1
ATOM 7653 N N . ILE D 1 8 ? 49.909 41.950 9.355 1.00 14.38 8 ILE D N 1
ATOM 7654 C CA . ILE D 1 8 ? 49.141 40.983 8.577 1.00 14.52 8 ILE D CA 1
ATOM 7655 C C . ILE D 1 8 ? 48.232 40.234 9.549 1.00 16.52 8 ILE D C 1
ATOM 7656 O O . ILE D 1 8 ? 47.058 40.007 9.259 1.00 15.31 8 ILE D O 1
ATOM 7661 N N . ARG D 1 9 ? 48.757 39.874 10.719 1.00 16.34 9 ARG D N 1
ATOM 7662 C CA . ARG D 1 9 ? 47.943 39.174 11.702 1.00 17.78 9 ARG D CA 1
ATOM 7663 C C . ARG D 1 9 ? 46.752 40.016 12.138 1.00 17.00 9 ARG D C 1
ATOM 7664 O O . ARG D 1 9 ? 45.639 39.506 12.269 1.00 16.03 9 ARG D O 1
ATOM 7672 N N . GLN D 1 10 ? 46.967 41.309 12.358 1.00 15.34 10 GLN D N 1
ATOM 7673 C CA . GLN D 1 10 ? 45.864 42.152 12.780 1.00 15.56 10 GLN D CA 1
ATOM 7674 C C . GLN D 1 10 ? 44.796 42.149 11.698 1.00 15.13 10 GLN D C 1
ATOM 7675 O O . GLN D 1 10 ? 43.608 42.045 11.989 1.00 14.89 10 GLN D O 1
ATOM 7681 N N . ALA D 1 11 ? 45.232 42.251 10.445 1.00 14.80 11 ALA D N 1
ATOM 7682 C CA . ALA D 1 11 ? 44.301 42.282 9.322 1.00 14.79 11 ALA D CA 1
ATOM 7683 C C . ALA D 1 11 ? 43.536 40.975 9.183 1.00 14.11 11 ALA D C 1
ATOM 7684 O O . ALA D 1 11 ? 42.320 40.984 8.987 1.00 12.57 11 ALA D O 1
ATOM 7686 N N . LEU D 1 12 ? 44.239 39.853 9.276 1.00 14.22 12 LEU D N 1
ATOM 7687 C CA . LEU D 1 12 ? 43.566 38.571 9.143 1.00 14.38 12 LEU D CA 1
ATOM 7688 C C . LEU D 1 12 ? 42.580 38.370 10.281 1.00 14.60 12 LEU D C 1
ATOM 7689 O O . LEU D 1 12 ? 41.448 37.947 10.051 1.00 14.85 12 LEU D O 1
ATOM 7694 N N . GLN D 1 13 ? 42.984 38.692 11.506 1.00 15.14 13 GLN D N 1
ATOM 7695 C CA . GLN D 1 13 ? 42.080 38.508 12.631 1.00 15.99 13 GLN D CA 1
ATOM 7696 C C . GLN D 1 13 ? 40.813 39.358 12.520 1.00 15.31 13 GLN D C 1
ATOM 7697 O O . GLN D 1 13 ? 39.708 38.856 12.753 1.00 16.38 13 GLN D O 1
ATOM 7703 N N . GLU D 1 14 ? 40.942 40.634 12.154 1.00 13.50 14 GLU D N 1
ATOM 7704 C CA . GLU D 1 14 ? 39.753 41.470 12.047 1.00 13.91 14 GLU D CA 1
ATOM 7705 C C . GLU D 1 14 ? 38.829 40.976 10.931 1.00 12.26 14 GLU D C 1
ATOM 7706 O O . GLU D 1 14 ? 37.609 40.962 11.093 1.00 14.77 14 GLU D O 1
ATOM 7712 N N . ARG D 1 15 ? 39.413 40.535 9.820 1.00 12.57 15 ARG D N 1
ATOM 7713 C CA . ARG D 1 15 ? 38.617 40.023 8.707 1.00 12.26 15 ARG D CA 1
ATOM 7714 C C . ARG D 1 15 ? 37.937 38.716 9.097 1.00 11.93 15 ARG D C 1
ATOM 7715 O O . ARG D 1 15 ? 36.772 38.487 8.764 1.00 12.10 15 ARG D O 1
ATOM 7723 N N . LEU D 1 16 ? 38.667 37.869 9.811 1.00 12.06 16 LEU D N 1
ATOM 7724 C CA . LEU D 1 16 ? 38.131 36.585 10.241 1.00 11.89 16 LEU D CA 1
ATOM 7725 C C . LEU D 1 16 ? 36.932 36.795 11.169 1.00 12.31 16 LEU D C 1
ATOM 7726 O O . LEU D 1 16 ? 35.878 36.163 11.005 1.00 12.74 16 LEU D O 1
ATOM 7731 N N . LEU D 1 17 ? 37.069 37.704 12.128 1.00 12.38 17 LEU D N 1
ATOM 7732 C CA . LEU D 1 17 ? 35.966 37.962 13.048 1.00 12.85 17 LEU D CA 1
ATOM 7733 C C . LEU D 1 17 ? 34.784 38.639 12.364 1.00 12.55 17 LEU D C 1
ATOM 7734 O O . LEU D 1 17 ? 33.619 38.361 12.682 1.00 13.41 17 LEU D O 1
ATOM 7739 N N . ALA D 1 18 ? 35.066 39.532 11.420 1.00 12.01 18 ALA D N 1
ATOM 7740 C CA . ALA D 1 18 ? 33.987 40.214 10.724 1.00 11.56 18 ALA D CA 1
ATOM 7741 C C . ALA D 1 18 ? 33.189 39.219 9.889 1.00 12.14 18 ALA D C 1
ATOM 7742 O O . ALA D 1 18 ? 31.971 39.340 9.756 1.00 14.17 18 ALA D O 1
ATOM 7744 N N . ARG D 1 19 ? 33.880 38.221 9.339 1.00 13.23 19 ARG D N 1
ATOM 7745 C CA . ARG D 1 19 ? 33.228 37.211 8.516 1.00 13.37 19 ARG D CA 1
ATOM 7746 C C . ARG D 1 19 ? 32.329 36.311 9.362 1.00 14.29 19 ARG D C 1
ATOM 7747 O O . ARG D 1 19 ? 31.386 35.699 8.858 1.00 14.37 19 ARG D O 1
ATOM 7755 N N . LEU D 1 20 ? 32.628 36.236 10.655 1.00 9.71 20 LEU D N 1
ATOM 7756 C CA . LEU D 1 20 ? 31.863 35.408 11.582 1.00 9.75 20 LEU D CA 1
ATOM 7757 C C . LEU D 1 20 ? 30.929 36.224 12.468 1.00 12.02 20 LEU D C 1
ATOM 7758 O O . LEU D 1 20 ? 30.349 35.710 13.426 1.00 14.15 20 LEU D O 1
ATOM 7763 N N . ASP D 1 21 ? 30.781 37.503 12.155 1.00 11.97 21 ASP D N 1
ATOM 7764 C CA . ASP D 1 21 ? 29.890 38.346 12.937 1.00 13.67 21 ASP D CA 1
ATOM 7765 C C . ASP D 1 21 ? 28.458 37.916 12.620 1.00 12.78 21 ASP D C 1
ATOM 7766 O O . ASP D 1 21 ? 28.166 37.402 11.529 1.00 16.58 21 ASP D O 1
ATOM 7771 N N . HIS D 1 22 ? 27.559 38.107 13.577 1.00 13.67 22 HIS D N 1
ATOM 7772 C CA . HIS D 1 22 ? 26.171 37.718 13.388 1.00 11.79 22 HIS D CA 1
ATOM 7773 C C . HIS D 1 22 ? 25.341 38.577 14.333 1.00 14.24 22 HIS D C 1
ATOM 7774 O O . HIS D 1 22 ? 25.819 38.956 15.391 1.00 15.12 22 HIS D O 1
ATOM 7781 N N . PRO D 1 23 ? 24.106 38.929 13.943 1.00 14.08 23 PRO D N 1
ATOM 7782 C CA . PRO D 1 23 ? 23.252 39.760 14.803 1.00 15.28 23 PRO D CA 1
ATOM 7783 C C . PRO D 1 23 ? 22.916 39.151 16.161 1.00 14.84 23 PRO D C 1
ATOM 7784 O O . PRO D 1 23 ? 22.531 39.866 17.089 1.00 15.39 23 PRO D O 1
ATOM 7788 N N . ASP D 1 24 ? 23.057 37.834 16.276 1.00 12.79 24 ASP D N 1
ATOM 7789 C CA . ASP D 1 24 ? 22.785 37.142 17.540 1.00 13.33 24 ASP D CA 1
ATOM 7790 C C . ASP D 1 24 ? 24.117 36.985 18.273 1.00 12.06 24 ASP D C 1
ATOM 7791 O O . ASP D 1 24 ? 24.961 36.196 17.875 1.00 12.58 24 ASP D O 1
ATOM 7796 N N . PRO D 1 25 ? 24.334 37.753 19.347 1.00 12.16 25 PRO D N 1
ATOM 7797 C CA . PRO D 1 25 ? 25.622 37.740 20.051 1.00 12.52 25 PRO D CA 1
ATOM 7798 C C . PRO D 1 25 ? 26.071 36.379 20.540 1.00 11.73 25 PRO D C 1
ATOM 7799 O O . PRO D 1 25 ? 27.264 36.089 20.537 1.00 14.57 25 PRO D O 1
ATOM 7803 N N . LEU D 1 26 ? 25.120 35.561 20.982 1.00 12.83 26 LEU D N 1
ATOM 7804 C CA . LEU D 1 26 ? 25.454 34.238 21.499 1.00 12.31 26 LEU D CA 1
ATOM 7805 C C . LEU D 1 26 ? 25.942 33.320 20.384 1.00 12.31 26 LEU D C 1
ATOM 7806 O O . LEU D 1 26 ? 26.858 32.517 20.583 1.00 13.98 26 LEU D O 1
ATOM 7811 N N . TYR D 1 27 ? 25.343 33.453 19.210 1.00 11.30 27 TYR D N 1
ATOM 7812 C CA . TYR D 1 27 ? 25.743 32.634 18.067 1.00 9.51 27 TYR D CA 1
ATOM 7813 C C . TYR D 1 27 ? 27.088 33.150 17.570 1.00 10.11 27 TYR D C 1
ATOM 7814 O O . TYR D 1 27 ? 28.009 32.375 17.299 1.00 9.95 27 TYR D O 1
ATOM 7823 N N . ARG D 1 28 ? 27.195 34.469 17.452 1.00 8.02 28 ARG D N 1
ATOM 7824 C CA . ARG D 1 28 ? 28.447 35.100 17.032 1.00 8.35 28 ARG D CA 1
ATOM 7825 C C . ARG D 1 28 ? 29.589 34.602 17.931 1.00 9.62 28 ARG D C 1
ATOM 7826 O O . ARG D 1 28 ? 30.653 34.203 17.455 1.00 9.14 28 ARG D O 1
ATOM 7834 N N . ASP D 1 29 ? 29.366 34.624 19.243 1.00 10.61 29 ASP D N 1
ATOM 7835 C CA . ASP D 1 29 ? 30.402 34.208 20.181 1.00 10.63 29 ASP D CA 1
ATOM 7836 C C . ASP D 1 29 ? 30.833 32.763 19.993 1.00 9.66 29 ASP D C 1
ATOM 7837 O O . ASP D 1 29 ? 32.007 32.435 20.136 1.00 10.79 29 ASP D O 1
ATOM 7842 N N . LEU D 1 30 ? 29.867 31.912 19.672 1.00 8.59 30 LEU D N 1
ATOM 7843 C CA . LEU D 1 30 ? 30.126 30.502 19.437 1.00 9.13 30 LEU D CA 1
ATOM 7844 C C . LEU D 1 30 ? 30.997 30.337 18.188 1.00 9.14 30 LEU D C 1
ATOM 7845 O O . LEU D 1 30 ? 31.979 29.595 18.206 1.00 10.31 30 LEU D O 1
ATOM 7850 N N . LEU D 1 31 ? 30.639 31.026 17.105 1.00 9.15 31 LEU D N 1
ATOM 7851 C CA . LEU D 1 31 ? 31.427 30.904 15.879 1.00 8.02 31 LEU D CA 1
ATOM 7852 C C . LEU D 1 31 ? 32.821 31.487 16.002 1.00 8.09 31 LEU D C 1
ATOM 7853 O O . LEU D 1 31 ? 33.774 30.969 15.418 1.00 9.74 31 LEU D O 1
ATOM 7858 N N . GLN D 1 32 ? 32.944 32.571 16.762 1.00 8.41 32 GLN D N 1
ATOM 7859 C CA . GLN D 1 32 ? 34.229 33.249 16.908 1.00 8.53 32 GLN D CA 1
ATOM 7860 C C . GLN D 1 32 ? 35.148 32.702 17.986 1.00 8.98 32 GLN D C 1
ATOM 7861 O O . GLN D 1 32 ? 36.309 33.110 18.068 1.00 10.86 32 GLN D O 1
ATOM 7867 N N . ASP D 1 33 ? 34.650 31.786 18.803 1.00 9.30 33 ASP D N 1
ATOM 7868 C CA . ASP D 1 33 ? 35.451 31.251 19.902 1.00 10.54 33 ASP D CA 1
ATOM 7869 C C . ASP D 1 33 ? 36.828 30.744 19.489 1.00 10.41 33 ASP D C 1
ATOM 7870 O O . ASP D 1 33 ? 37.857 31.235 19.981 1.00 11.42 33 ASP D O 1
ATOM 7875 N N . TYR D 1 34 ? 36.885 29.776 18.583 1.00 10.13 34 TYR D N 1
ATOM 7876 C CA . TYR D 1 34 ? 38.202 29.277 18.199 1.00 9.53 34 TYR D CA 1
ATOM 7877 C C . TYR D 1 34 ? 39.083 30.366 17.566 1.00 11.05 34 TYR D C 1
ATOM 7878 O O . TYR D 1 34 ? 40.236 30.530 17.955 1.00 11.68 34 TYR D O 1
ATOM 7887 N N . PRO D 1 35 ? 38.557 31.146 16.612 1.00 10.91 35 PRO D N 1
ATOM 7888 C CA . PRO D 1 35 ? 39.376 32.232 16.062 1.00 11.35 35 PRO D CA 1
ATOM 7889 C C . PRO D 1 35 ? 39.942 33.142 17.145 1.00 11.41 35 PRO D C 1
ATOM 7890 O O . PRO D 1 35 ? 41.083 33.597 17.051 1.00 14.03 35 PRO D O 1
ATOM 7894 N N . ARG D 1 36 ? 39.137 33.408 18.169 1.00 11.03 36 ARG D N 1
ATOM 7895 C CA . ARG D 1 36 ? 39.574 34.289 19.243 1.00 13.23 36 ARG D CA 1
ATOM 7896 C C . ARG D 1 36 ? 40.648 33.677 20.133 1.00 15.95 36 ARG D C 1
ATOM 7897 O O . ARG D 1 36 ? 41.203 34.366 20.999 1.00 18.54 36 ARG D O 1
ATOM 7905 N N . ARG D 1 37 ? 40.956 32.398 19.929 1.00 13.92 37 ARG D N 1
ATOM 7906 C CA . ARG D 1 37 ? 42.026 31.772 20.708 1.00 15.61 37 ARG D CA 1
ATOM 7907 C C . ARG D 1 37 ? 43.322 32.102 19.991 1.00 23.30 37 ARG D C 1
ATOM 7908 O O . ARG D 1 37 ? 44.264 31.293 19.944 1.00 25.22 37 ARG D O 1
ATOM 7916 N N . GLY D 1 38 ? 43.327 33.314 19.432 1.00 23.54 38 GLY D N 1
ATOM 7917 C CA . GLY D 1 38 ? 44.464 33.861 18.710 1.00 24.84 38 GLY D CA 1
ATOM 7918 C C . GLY D 1 38 ? 45.396 32.857 18.076 1.00 24.29 38 GLY D C 1
ATOM 7919 O O . GLY D 1 38 ? 44.975 31.768 17.686 1.00 26.15 38 GLY D O 1
ATOM 7920 N N . GLY D 1 39 ? 46.666 33.235 17.969 1.00 26.50 39 GLY D N 1
ATOM 7921 C CA . GLY D 1 39 ? 47.658 32.358 17.371 1.00 23.40 39 GLY D CA 1
ATOM 7922 C C . GLY D 1 39 ? 48.495 33.063 16.314 1.00 18.06 39 GLY D C 1
ATOM 7923 O O . GLY D 1 39 ? 48.162 34.169 15.882 1.00 20.50 39 GLY D O 1
ATOM 7924 N N . LYS D 1 40 ? 49.569 32.409 15.887 1.00 19.03 40 LYS D N 1
ATOM 7925 C CA . LYS D 1 40 ? 50.462 32.978 14.885 1.00 18.06 40 LYS D CA 1
ATOM 7926 C C . LYS D 1 40 ? 49.882 33.005 13.473 1.00 17.64 40 LYS D C 1
ATOM 7927 O O . LYS D 1 40 ? 50.390 33.727 12.624 1.00 17.43 40 LYS D O 1
ATOM 7933 N N . MET D 1 41 ? 48.824 32.229 13.229 1.00 16.31 41 MET D N 1
ATOM 7934 C CA . MET D 1 41 ? 48.196 32.177 11.910 1.00 14.52 41 MET D CA 1
ATOM 7935 C C . MET D 1 41 ? 49.232 31.907 10.819 1.00 15.70 41 MET D C 1
ATOM 7936 O O . MET D 1 41 ? 49.330 32.645 9.827 1.00 15.67 41 MET D O 1
ATOM 7941 N N . LEU D 1 42 ? 49.989 30.832 11.012 1.00 15.38 42 LEU D N 1
ATOM 7942 C CA . LEU D 1 42 ? 51.037 30.422 10.083 1.00 15.53 42 LEU D CA 1
ATOM 7943 C C . LEU D 1 42 ? 50.541 30.284 8.651 1.00 15.11 42 LEU D C 1
ATOM 7944 O O . LEU D 1 42 ? 51.124 30.840 7.718 1.00 13.95 42 LEU D O 1
ATOM 7949 N N . ARG D 1 43 ? 49.461 29.539 8.473 1.00 13.69 43 ARG D N 1
ATOM 7950 C CA . ARG D 1 43 ? 48.941 29.315 7.132 1.00 12.20 43 ARG D CA 1
ATOM 7951 C C . ARG D 1 43 ? 48.457 30.595 6.473 1.00 12.24 43 ARG D C 1
ATOM 7952 O O . ARG D 1 43 ? 48.632 30.775 5.261 1.00 12.80 43 ARG D O 1
ATOM 7960 N N . GLY D 1 44 ? 47.866 31.484 7.261 1.00 11.39 44 GLY D N 1
ATOM 7961 C CA . GLY D 1 44 ? 47.404 32.749 6.719 1.00 11.53 44 GLY D CA 1
ATOM 7962 C C . GLY D 1 44 ? 48.590 33.587 6.267 1.00 11.80 44 GLY D C 1
ATOM 7963 O O . GLY D 1 44 ? 48.564 34.164 5.189 1.00 12.19 44 GLY D O 1
ATOM 7964 N N . LEU D 1 45 ? 49.617 33.675 7.105 1.00 11.75 45 LEU D N 1
ATOM 7965 C CA . LEU D 1 45 ? 50.803 34.450 6.738 1.00 11.50 45 LEU D CA 1
ATOM 7966 C C . LEU D 1 45 ? 51.489 33.847 5.522 1.00 11.92 45 LEU D C 1
ATOM 7967 O O . LEU D 1 45 ? 51.937 34.584 4.642 1.00 13.36 45 LEU D O 1
ATOM 7972 N N . LEU D 1 46 ? 51.581 32.520 5.459 1.00 11.36 46 LEU D N 1
ATOM 7973 C CA . LEU D 1 46 ? 52.201 31.883 4.294 1.00 12.50 46 LEU D CA 1
ATOM 7974 C C . LEU D 1 46 ? 51.443 32.282 3.039 1.00 13.15 46 LEU D C 1
ATOM 7975 O O . LEU D 1 46 ? 52.037 32.569 2.003 1.00 11.88 46 LEU D O 1
ATOM 7980 N N . THR D 1 47 ? 50.119 32.306 3.134 1.00 12.51 47 THR D N 1
ATOM 7981 C CA . THR D 1 47 ? 49.293 32.657 1.993 1.00 10.76 47 THR D CA 1
ATOM 7982 C C . THR D 1 47 ? 49.469 34.118 1.584 1.00 11.25 47 THR D C 1
ATOM 7983 O O . THR D 1 47 ? 49.559 34.422 0.397 1.00 11.74 47 THR D O 1
ATOM 7987 N N . VAL D 1 48 ? 49.543 35.029 2.549 1.00 10.72 48 VAL D N 1
ATOM 7988 C CA . VAL D 1 48 ? 49.713 36.433 2.192 1.00 11.25 48 VAL D CA 1
ATOM 7989 C C . VAL D 1 48 ? 51.081 36.657 1.538 1.00 12.78 48 VAL D C 1
ATOM 7990 O O . VAL D 1 48 ? 51.172 37.284 0.478 1.00 13.03 48 VAL D O 1
ATOM 7994 N N . TYR D 1 49 ? 52.146 36.145 2.147 1.00 11.88 49 TYR D N 1
ATOM 7995 C CA . TYR D 1 49 ? 53.468 36.334 1.552 1.00 13.56 49 TYR D CA 1
ATOM 7996 C C . TYR D 1 49 ? 53.577 35.635 0.211 1.00 13.97 49 TYR D C 1
ATOM 7997 O O . TYR D 1 49 ? 54.242 36.137 -0.692 1.00 13.15 49 TYR D O 1
ATOM 8006 N N . SER D 1 50 ? 52.927 34.482 0.065 1.00 11.81 50 SER D N 1
ATOM 8007 C CA . SER D 1 50 ? 52.957 33.791 -1.216 1.00 12.22 50 SER D CA 1
ATOM 8008 C C . SER D 1 50 ? 52.241 34.643 -2.263 1.00 12.16 50 SER D C 1
ATOM 8009 O O . SER D 1 50 ? 52.736 34.817 -3.373 1.00 10.89 50 SER D O 1
ATOM 8012 N N . ALA D 1 51 ? 51.078 35.185 -1.916 1.00 10.31 51 ALA D N 1
ATOM 8013 C CA . ALA D 1 51 ? 50.336 36.015 -2.860 1.00 10.62 51 ALA D CA 1
ATOM 8014 C C . ALA D 1 51 ? 51.185 37.208 -3.286 1.00 10.59 51 ALA D C 1
ATOM 8015 O O . ALA D 1 51 ? 51.312 37.486 -4.484 1.00 10.55 51 ALA D O 1
ATOM 8017 N N . LEU D 1 52 ? 51.778 37.904 -2.315 1.00 10.59 52 LEU D N 1
ATOM 8018 C CA . LEU D 1 52 ? 52.607 39.063 -2.644 1.00 12.35 52 LEU D CA 1
ATOM 8019 C C . LEU D 1 52 ? 53.833 38.656 -3.447 1.00 13.03 52 LEU D C 1
ATOM 8020 O O . LEU D 1 52 ? 54.239 39.374 -4.371 1.00 13.51 52 LEU D O 1
ATOM 8025 N N . ALA D 1 53 ? 54.420 37.507 -3.115 1.00 12.04 53 ALA D N 1
ATOM 8026 C CA . ALA D 1 53 ? 55.607 37.037 -3.837 1.00 11.33 53 ALA D CA 1
ATOM 8027 C C . ALA D 1 53 ? 55.290 36.803 -5.312 1.00 12.53 53 ALA D C 1
ATOM 8028 O O . ALA D 1 53 ? 56.138 37.035 -6.181 1.00 12.26 53 ALA D O 1
ATOM 8030 N N . HIS D 1 54 ? 54.071 36.343 -5.593 1.00 11.87 54 HIS D N 1
ATOM 8031 C CA . HIS D 1 54 ? 53.653 36.074 -6.969 1.00 10.68 54 HIS D CA 1
ATOM 8032 C C . HIS D 1 54 ? 53.176 37.334 -7.696 1.00 11.54 54 HIS D C 1
ATOM 8033 O O . HIS D 1 54 ? 52.905 37.292 -8.895 1.00 13.12 54 HIS D O 1
ATOM 8040 N N . GLY D 1 55 ? 53.055 38.435 -6.966 1.00 11.67 55 GLY D N 1
ATOM 8041 C CA . GLY D 1 55 ? 52.596 39.669 -7.576 1.00 12.42 55 GLY D CA 1
ATOM 8042 C C . GLY D 1 55 ? 51.101 39.933 -7.458 1.00 13.12 55 GLY D C 1
ATOM 8043 O O . GLY D 1 55 ? 50.578 40.857 -8.085 1.00 15.32 55 GLY D O 1
ATOM 8044 N N . ALA D 1 56 ? 50.395 39.127 -6.666 1.00 11.75 56 ALA D N 1
ATOM 8045 C CA . ALA D 1 56 ? 48.965 39.332 -6.480 1.00 12.51 56 ALA D CA 1
ATOM 8046 C C . ALA D 1 56 ? 48.724 40.544 -5.591 1.00 12.83 56 ALA D C 1
ATOM 8047 O O . ALA D 1 56 ? 49.555 40.884 -4.744 1.00 13.04 56 ALA D O 1
ATOM 8049 N N . PRO D 1 57 ? 47.582 41.220 -5.777 1.00 12.72 57 PRO D N 1
ATOM 8050 C CA . PRO D 1 57 ? 47.261 42.358 -4.916 1.00 12.95 57 PRO D CA 1
ATOM 8051 C C . PRO D 1 57 ? 47.096 41.965 -3.451 1.00 14.58 57 PRO D C 1
ATOM 8052 O O . PRO D 1 57 ? 46.592 40.885 -3.134 1.00 12.38 57 PRO D O 1
ATOM 8056 N N . LEU D 1 58 ? 47.541 42.845 -2.565 1.00 13.26 58 LEU D N 1
ATOM 8057 C CA . LEU D 1 58 ? 47.459 42.597 -1.133 1.00 12.79 58 LEU D CA 1
ATOM 8058 C C . LEU D 1 58 ? 46.057 42.213 -0.675 1.00 12.83 58 LEU D C 1
ATOM 8059 O O . LEU D 1 58 ? 45.898 41.270 0.096 1.00 12.22 58 LEU D O 1
ATOM 8064 N N . GLU D 1 59 ? 45.044 42.933 -1.147 1.00 12.11 59 GLU D N 1
ATOM 8065 C CA . GLU D 1 59 ? 43.667 42.649 -0.735 1.00 12.72 59 GLU D CA 1
ATOM 8066 C C . GLU D 1 59 ? 43.262 41.209 -1.068 1.00 13.84 59 GLU D C 1
ATOM 8067 O O . GLU D 1 59 ? 42.580 40.545 -0.277 1.00 12.08 59 GLU D O 1
ATOM 8073 N N . ALA D 1 60 ? 43.673 40.726 -2.236 1.00 12.62 60 ALA D N 1
ATOM 8074 C CA . ALA D 1 60 ? 43.344 39.362 -2.644 1.00 12.69 60 ALA D CA 1
ATOM 8075 C C . ALA D 1 60 ? 44.049 38.381 -1.714 1.00 13.18 60 ALA D C 1
ATOM 8076 O O . ALA D 1 60 ? 43.466 37.381 -1.284 1.00 12.58 60 ALA D O 1
ATOM 8078 N N . GLY D 1 61 ? 45.308 38.676 -1.402 1.00 11.25 61 GLY D N 1
ATOM 8079 C CA . GLY D 1 61 ? 46.062 37.814 -0.511 1.00 10.69 61 GLY D CA 1
ATOM 8080 C C . GLY D 1 61 ? 45.451 37.789 0.880 1.00 10.51 61 GLY D C 1
ATOM 8081 O O . GLY D 1 61 ? 45.359 36.717 1.495 1.00 11.20 61 GLY D O 1
ATOM 8082 N N . LEU D 1 62 ? 45.056 38.953 1.393 1.00 11.23 62 LEU D N 1
ATOM 8083 C CA . LEU D 1 62 ? 44.460 39.009 2.725 1.00 10.41 62 LEU D CA 1
ATOM 8084 C C . LEU D 1 62 ? 43.141 38.243 2.785 1.00 11.10 62 LEU D C 1
ATOM 8085 O O . LEU D 1 62 ? 42.891 37.509 3.746 1.00 10.94 62 LEU D O 1
ATOM 8090 N N . GLU D 1 63 ? 42.295 38.394 1.770 1.00 11.16 63 GLU D N 1
ATOM 8091 C CA . GLU D 1 63 ? 41.030 37.671 1.790 1.00 10.42 63 GLU D CA 1
ATOM 8092 C C . GLU D 1 63 ? 41.219 36.166 1.656 1.00 9.82 63 GLU D C 1
ATOM 8093 O O . GLU D 1 63 ? 40.573 35.398 2.372 1.00 11.06 63 GLU D O 1
ATOM 8099 N N . ALA D 1 64 ? 42.101 35.737 0.755 1.00 9.31 64 ALA D N 1
ATOM 8100 C CA . ALA D 1 64 ? 42.345 34.316 0.579 1.00 9.05 64 ALA D CA 1
ATOM 8101 C C . ALA D 1 64 ? 42.934 33.717 1.846 1.00 10.11 64 ALA D C 1
ATOM 8102 O O . ALA D 1 64 ? 42.588 32.600 2.247 1.00 10.00 64 ALA D O 1
ATOM 8104 N N . ALA D 1 65 ? 43.826 34.468 2.485 1.00 10.08 65 ALA D N 1
ATOM 8105 C CA . ALA D 1 65 ? 44.458 33.992 3.701 1.00 10.74 65 ALA D CA 1
ATOM 8106 C C . ALA D 1 65 ? 43.430 33.899 4.820 1.00 10.15 65 ALA D C 1
ATOM 8107 O O . ALA D 1 65 ? 43.503 32.992 5.650 1.00 11.25 65 ALA D O 1
ATOM 8109 N N . THR D 1 66 ? 42.492 34.840 4.857 1.00 9.56 66 THR D N 1
ATOM 8110 C CA . THR D 1 66 ? 41.445 34.800 5.874 1.00 9.83 66 THR D CA 1
ATOM 8111 C C . THR D 1 66 ? 40.618 33.542 5.677 1.00 11.25 66 THR D C 1
ATOM 8112 O O . THR D 1 66 ? 40.262 32.857 6.641 1.00 10.84 66 THR D O 1
ATOM 8116 N N . ALA D 1 67 ? 40.325 33.220 4.422 1.00 10.65 67 ALA D N 1
ATOM 8117 C CA . ALA D 1 67 ? 39.549 32.025 4.129 1.00 10.61 67 ALA D CA 1
ATOM 8118 C C . ALA D 1 67 ? 40.294 30.768 4.586 1.00 10.12 67 ALA D C 1
ATOM 8119 O O . ALA D 1 67 ? 39.686 29.857 5.141 1.00 9.50 67 ALA D O 1
ATOM 8121 N N . LEU D 1 68 ? 41.607 30.718 4.367 1.00 9.09 68 LEU D N 1
ATOM 8122 C CA . LEU D 1 68 ? 42.363 29.547 4.780 1.00 8.63 68 LEU D CA 1
ATOM 8123 C C . LEU D 1 68 ? 42.438 29.453 6.300 1.00 8.86 68 LEU D C 1
ATOM 8124 O O . LEU D 1 68 ? 42.444 28.348 6.856 1.00 10.43 68 LEU D O 1
ATOM 8129 N N . GLU D 1 69 ? 42.485 30.599 6.980 1.00 10.77 69 GLU D N 1
ATOM 8130 C CA . GLU D 1 69 ? 42.498 30.566 8.440 1.00 11.51 69 GLU D CA 1
ATOM 8131 C C . GLU D 1 69 ? 41.110 30.180 8.942 1.00 10.66 69 GLU D C 1
ATOM 8132 O O . GLU D 1 69 ? 40.989 29.509 9.964 1.00 11.57 69 GLU D O 1
ATOM 8138 N N . LEU D 1 70 ? 40.064 30.582 8.227 1.00 9.65 70 LEU D N 1
ATOM 8139 C CA . LEU D 1 70 ? 38.722 30.172 8.628 1.00 9.06 70 LEU D CA 1
ATOM 8140 C C . LEU D 1 70 ? 38.619 28.641 8.464 1.00 10.34 70 LEU D C 1
ATOM 8141 O O . LEU D 1 70 ? 38.034 27.955 9.311 1.00 10.47 70 LEU D O 1
ATOM 8146 N N . PHE D 1 71 ? 39.184 28.113 7.381 1.00 9.44 71 PHE D N 1
ATOM 8147 C CA . PHE D 1 71 ? 39.221 26.670 7.146 1.00 9.16 71 PHE D CA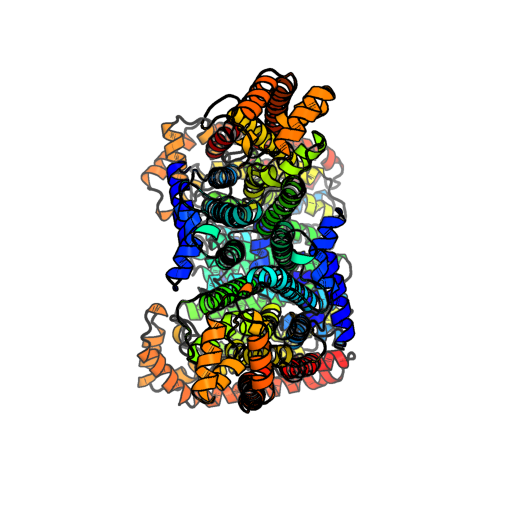 1
ATOM 8148 C C . PHE D 1 71 ? 39.917 25.987 8.334 1.00 8.76 71 PHE D C 1
ATOM 8149 O O . PHE D 1 71 ? 39.400 25.030 8.913 1.00 9.82 71 PHE D O 1
ATOM 8157 N N . GLN D 1 72 ? 41.096 26.481 8.696 1.00 9.95 72 GLN D N 1
ATOM 8158 C CA . GLN D 1 72 ? 41.844 25.917 9.819 1.00 10.64 72 GLN D CA 1
ATOM 8159 C C . GLN D 1 72 ? 40.977 25.852 11.066 1.00 8.97 72 GLN D C 1
ATOM 8160 O O . GLN D 1 72 ? 40.952 24.846 11.770 1.00 10.61 72 GLN D O 1
ATOM 8166 N N . ASN D 1 73 ? 40.251 26.923 11.331 1.00 8.85 73 ASN D N 1
ATOM 8167 C CA . ASN D 1 73 ? 39.423 26.962 12.521 1.00 9.21 73 ASN D CA 1
ATOM 8168 C C . ASN D 1 73 ? 38.232 26.017 12.541 1.00 9.53 73 ASN D C 1
ATOM 8169 O O . ASN D 1 73 ? 38.003 25.355 13.553 1.00 9.84 73 ASN D O 1
ATOM 8174 N N . TRP D 1 74 ? 37.456 25.936 11.460 1.00 8.97 74 TRP D N 1
ATOM 8175 C CA . TRP D 1 74 ? 36.325 25.011 11.523 1.00 8.61 74 TRP D CA 1
ATOM 8176 C C . TRP D 1 74 ? 36.798 23.562 11.476 1.00 9.53 74 TRP D C 1
ATOM 8177 O O . TRP D 1 74 ? 36.151 22.680 12.040 1.00 9.13 74 TRP D O 1
ATOM 8188 N N . VAL D 1 75 ? 37.925 23.319 10.815 1.00 7.74 75 VAL D N 1
ATOM 8189 C CA . VAL D 1 75 ? 38.488 21.977 10.772 1.00 8.65 75 VAL D CA 1
ATOM 8190 C C . VAL D 1 75 ? 38.887 21.589 12.203 1.00 9.81 75 VAL D C 1
ATOM 8191 O O . VAL D 1 75 ? 38.692 20.445 12.617 1.00 10.65 75 VAL D O 1
ATOM 8195 N N . LEU D 1 76 ? 39.436 22.534 12.968 1.00 10.45 76 LEU D N 1
ATOM 8196 C CA . LEU D 1 76 ? 39.809 22.222 14.350 1.00 11.27 76 LEU D CA 1
ATOM 8197 C C . LEU D 1 76 ? 38.564 21.927 15.185 1.00 10.21 76 LEU D C 1
ATOM 8198 O O . LEU D 1 76 ? 38.569 21.006 16.010 1.00 9.99 76 LEU D O 1
ATOM 8203 N N . VAL D 1 77 ? 37.496 22.695 14.977 1.00 9.01 77 VAL D N 1
ATOM 8204 C CA . VAL D 1 77 ? 36.272 22.454 15.734 1.00 9.53 77 VAL D CA 1
ATOM 8205 C C . VAL D 1 77 ? 35.780 21.022 15.486 1.00 8.83 77 VAL D C 1
ATOM 8206 O O . VAL D 1 77 ? 35.513 20.276 16.423 1.00 10.67 77 VAL D O 1
ATOM 8210 N N . HIS D 1 78 ? 35.657 20.629 14.224 1.00 7.99 78 HIS D N 1
ATOM 8211 C CA . HIS D 1 78 ? 35.193 19.278 13.935 1.00 7.74 78 HIS D CA 1
ATOM 8212 C C . HIS D 1 78 ? 36.213 18.210 14.308 1.00 8.53 78 HIS D C 1
ATOM 8213 O O . HIS D 1 78 ? 35.832 17.126 14.747 1.00 10.20 78 HIS D O 1
ATOM 8220 N N . ASP D 1 79 ? 37.504 18.513 14.157 1.00 9.33 79 ASP D N 1
ATOM 8221 C CA . ASP D 1 79 ? 38.539 17.549 14.543 1.00 10.48 79 ASP D CA 1
ATOM 8222 C C . ASP D 1 79 ? 38.433 17.237 16.030 1.00 8.58 79 ASP D C 1
ATOM 8223 O O . ASP D 1 79 ? 38.551 16.083 16.439 1.00 10.70 79 ASP D O 1
ATOM 8228 N N . ASP D 1 80 ? 38.231 18.272 16.838 1.00 9.40 80 ASP D N 1
ATOM 8229 C CA . ASP D 1 80 ? 38.154 18.084 18.276 1.00 10.51 80 ASP D CA 1
ATOM 8230 C C . ASP D 1 80 ? 36.986 17.180 18.658 1.00 10.38 80 ASP D C 1
ATOM 8231 O O . ASP D 1 80 ? 37.111 16.346 19.554 1.00 12.02 80 ASP D O 1
ATOM 8236 N N . ILE D 1 81 ? 35.862 17.316 17.961 1.00 10.43 81 ILE D N 1
ATOM 8237 C CA . ILE D 1 81 ? 34.717 16.462 18.244 1.00 9.60 81 ILE D CA 1
ATOM 8238 C C . ILE D 1 81 ? 35.065 15.048 17.811 1.00 10.44 81 ILE D C 1
ATOM 8239 O O . ILE D 1 81 ? 34.873 14.089 18.557 1.00 11.26 81 ILE D O 1
ATOM 8244 N N . GLU D 1 82 ? 35.610 14.937 16.602 1.00 9.78 82 GLU D N 1
ATOM 8245 C CA . GLU D 1 82 ? 35.936 13.646 16.021 1.00 10.40 82 GLU D CA 1
ATOM 8246 C C . GLU D 1 82 ? 36.950 12.815 16.776 1.00 10.55 82 GLU D C 1
ATOM 8247 O O . GLU D 1 82 ? 36.813 11.586 16.830 1.00 13.29 82 GLU D O 1
ATOM 8253 N N . ASP D 1 83 ? 37.959 13.461 17.359 1.00 12.38 83 ASP D N 1
ATOM 8254 C CA . ASP D 1 83 ? 38.977 12.711 18.093 1.00 15.54 83 ASP D CA 1
ATOM 8255 C C . ASP D 1 83 ? 38.894 12.796 19.611 1.00 16.21 83 ASP D C 1
ATOM 8256 O O . ASP D 1 83 ? 39.791 12.317 20.312 1.00 19.26 83 ASP D O 1
ATOM 8261 N N . GLY D 1 84 ? 37.815 13.395 20.110 1.00 14.61 84 GLY D N 1
ATOM 8262 C CA . GLY D 1 84 ? 37.590 13.504 21.545 1.00 16.74 84 GLY D CA 1
ATOM 8263 C C . GLY D 1 84 ? 38.520 14.394 22.344 1.00 20.33 84 GLY D C 1
ATOM 8264 O O . GLY D 1 84 ? 38.655 14.219 23.562 1.00 21.09 84 GLY D O 1
ATOM 8265 N N . SER D 1 85 ? 39.160 15.353 21.683 1.00 18.01 85 SER D N 1
ATOM 8266 C CA . SER D 1 85 ? 40.070 16.260 22.374 1.00 19.11 85 SER D CA 1
ATOM 8267 C C . SER D 1 85 ? 39.315 17.089 23.399 1.00 21.43 85 SER D C 1
ATOM 8268 O O . SER D 1 85 ? 38.301 17.704 23.084 1.00 22.87 85 SER D O 1
ATOM 8271 N N . GLU D 1 86 ? 39.835 17.115 24.622 1.00 19.19 86 GLU D N 1
ATOM 8272 C CA . GLU D 1 86 ? 39.212 17.842 25.726 1.00 20.07 86 GLU D CA 1
ATOM 8273 C C . GLU D 1 86 ? 39.476 19.337 25.717 1.00 19.59 86 GLU D C 1
ATOM 8274 O O . GLU D 1 86 ? 38.634 20.123 26.147 1.00 17.52 86 GLU D O 1
ATOM 8280 N N . GLU D 1 87 ? 40.657 19.738 25.271 1.00 19.32 87 GLU D N 1
ATOM 8281 C CA . GLU D 1 87 ? 40.942 21.158 25.254 1.00 22.40 87 GLU D CA 1
ATOM 8282 C C . GLU D 1 87 ? 41.703 21.619 24.038 1.00 21.27 87 GLU D C 1
ATOM 8283 O O . GLU D 1 87 ? 42.259 20.817 23.289 1.00 21.99 87 GLU D O 1
ATOM 8289 N N . ARG D 1 88 ? 41.688 22.932 23.842 1.00 19.72 88 ARG D N 1
ATOM 8290 C CA . ARG D 1 88 ? 42.348 23.563 22.717 1.00 22.70 88 ARG D CA 1
ATOM 8291 C C . ARG D 1 88 ? 42.967 24.842 23.255 1.00 23.36 88 ARG D C 1
ATOM 8292 O O . ARG D 1 88 ? 42.267 25.709 23.777 1.00 19.42 88 ARG D O 1
ATOM 8300 N N . ARG D 1 89 ? 44.284 24.943 23.148 1.00 23.21 89 ARG D N 1
ATOM 8301 C CA . ARG D 1 89 ? 44.999 26.121 23.615 1.00 26.47 89 ARG D CA 1
ATOM 8302 C C . ARG D 1 89 ? 44.734 26.523 25.064 1.00 25.29 89 ARG D C 1
ATOM 8303 O O . ARG D 1 89 ? 44.463 27.691 25.349 1.00 26.17 89 ARG D O 1
ATOM 8311 N N . GLY D 1 90 ? 44.808 25.559 25.978 1.00 26.69 90 GLY D N 1
ATOM 8312 C CA . GLY D 1 90 ? 44.623 25.863 27.389 1.00 24.50 90 GLY D CA 1
ATOM 8313 C C . GLY D 1 90 ? 43.216 25.956 27.940 1.00 24.67 90 GLY D C 1
ATOM 8314 O O . GLY D 1 90 ? 43.029 26.104 29.147 1.00 24.83 90 GLY D O 1
ATOM 8315 N N . ARG D 1 91 ? 42.218 25.898 27.070 1.00 22.06 91 ARG D N 1
ATOM 8316 C CA . ARG D 1 91 ? 40.847 25.965 27.530 1.00 19.85 91 ARG D CA 1
ATOM 8317 C C . ARG D 1 91 ? 40.031 24.858 26.886 1.00 19.02 91 ARG D C 1
ATOM 8318 O O . ARG D 1 91 ? 40.429 24.292 25.876 1.00 16.83 91 ARG D O 1
ATOM 8326 N N . PRO D 1 92 ? 38.891 24.510 27.488 1.00 17.03 92 PRO D N 1
ATOM 8327 C CA . PRO D 1 92 ? 38.077 23.409 26.966 1.00 14.42 92 PRO D CA 1
ATOM 8328 C C . PRO D 1 92 ? 37.716 23.556 25.491 1.00 13.51 92 PRO D C 1
ATOM 8329 O O . PRO D 1 92 ? 37.508 24.672 25.006 1.00 14.58 92 PRO D O 1
ATOM 8333 N N . ALA D 1 93 ? 37.652 22.426 24.790 1.00 12.72 93 ALA D N 1
ATOM 8334 C CA . ALA D 1 93 ? 37.289 22.416 23.371 1.00 12.52 93 ALA D CA 1
ATOM 8335 C C . ALA D 1 93 ? 35.866 22.946 23.199 1.00 11.67 93 ALA D C 1
ATOM 8336 O O . ALA D 1 93 ? 35.095 23.013 24.155 1.00 11.51 93 ALA D O 1
ATOM 8338 N N . LEU D 1 94 ? 35.498 23.297 21.969 1.00 10.47 94 LEU D N 1
ATOM 8339 C CA . LEU D 1 94 ? 34.183 23.882 21.740 1.00 11.21 94 LEU D CA 1
ATOM 8340 C C . LEU D 1 94 ? 33.020 22.991 22.146 1.00 10.74 94 LEU D C 1
ATOM 8341 O O . LEU D 1 94 ? 32.010 23.489 22.634 1.00 10.92 94 LEU D O 1
ATOM 8346 N N . HIS D 1 95 ? 33.170 21.682 21.961 1.00 10.99 95 HIS D N 1
ATOM 8347 C CA . HIS D 1 95 ? 32.104 20.743 22.313 1.00 9.80 95 HIS D CA 1
ATOM 8348 C C . HIS D 1 95 ? 32.132 20.371 23.790 1.00 12.12 95 HIS D C 1
ATOM 8349 O O . HIS D 1 95 ? 31.391 19.484 24.219 1.00 12.97 95 HIS D O 1
ATOM 8356 N N . ARG D 1 96 ? 33.004 21.035 24.550 1.00 12.40 96 ARG D N 1
ATOM 8357 C CA . ARG D 1 96 ? 33.082 20.847 25.998 1.00 13.92 96 ARG D CA 1
ATOM 8358 C C . ARG D 1 96 ? 32.500 22.114 26.644 1.00 14.09 96 ARG D C 1
ATOM 8359 O O . ARG D 1 96 ? 31.874 22.047 27.703 1.00 17.95 96 ARG D O 1
ATOM 8367 N N . LEU D 1 97 ? 32.703 23.271 26.015 1.00 13.20 97 LEU D N 1
ATOM 8368 C CA . LEU D 1 97 ? 32.137 24.523 26.534 1.00 13.19 97 LEU D CA 1
ATOM 8369 C C . LEU D 1 97 ? 30.661 24.616 26.145 1.00 15.22 97 LEU D C 1
ATOM 8370 O O . LEU D 1 97 ? 29.896 25.356 26.761 1.00 16.18 97 LEU D O 1
ATOM 8375 N N . HIS D 1 98 ? 30.282 23.881 25.104 1.00 12.38 98 HIS D N 1
ATOM 8376 C CA . HIS D 1 98 ? 28.913 23.882 24.607 1.00 12.07 98 HIS D CA 1
ATOM 8377 C C . HIS D 1 98 ? 28.535 22.455 24.296 1.00 11.40 98 HIS D C 1
ATOM 8378 O O . HIS D 1 98 ? 29.407 21.619 24.048 1.00 11.64 98 HIS D O 1
ATOM 8385 N N . PRO D 1 99 ? 27.228 22.156 24.279 1.00 13.02 99 PRO D N 1
ATOM 8386 C CA . PRO D 1 99 ? 26.770 20.822 23.881 1.00 13.08 99 PRO D CA 1
ATOM 8387 C C . PRO D 1 99 ? 27.380 20.490 22.524 1.00 12.10 99 PRO D C 1
ATOM 8388 O O . PRO D 1 99 ? 27.429 21.340 21.629 1.00 12.07 99 PRO D O 1
ATOM 8392 N N . MET D 1 100 ? 27.832 19.255 22.362 1.00 11.68 100 MET D N 1
ATOM 8393 C CA . MET D 1 100 ? 28.465 18.876 21.107 1.00 10.76 100 MET D CA 1
ATOM 8394 C C . MET D 1 100 ? 27.647 19.223 19.859 1.00 10.19 100 MET D C 1
ATOM 8395 O O . MET D 1 100 ? 28.204 19.666 18.863 1.00 10.26 100 MET D O 1
ATOM 8400 N N . PRO D 1 101 ? 26.325 19.023 19.881 1.00 10.10 101 PRO D N 1
ATOM 8401 C CA . PRO D 1 101 ? 25.575 19.333 18.655 1.00 8.93 101 PRO D CA 1
ATOM 8402 C C . PRO D 1 101 ? 25.726 20.782 18.200 1.00 9.72 101 PRO D C 1
ATOM 8403 O O . PRO D 1 101 ? 25.765 21.073 16.998 1.00 10.49 101 PRO D O 1
ATOM 8407 N N . LEU D 1 102 ? 25.792 21.694 19.166 1.00 9.37 102 LEU D N 1
ATOM 8408 C CA . LEU D 1 102 ? 25.941 23.110 18.855 1.00 9.93 102 LEU D CA 1
ATOM 8409 C C . LEU D 1 102 ? 27.326 23.382 18.273 1.00 8.66 102 LEU D C 1
ATOM 8410 O O . LEU D 1 102 ? 27.471 24.221 17.382 1.00 9.13 102 LEU D O 1
ATOM 8415 N N . ALA D 1 103 ? 28.345 22.676 18.764 1.00 8.66 103 ALA D N 1
ATOM 8416 C CA . ALA D 1 103 ? 29.691 22.855 18.231 1.00 7.75 103 ALA D CA 1
ATOM 8417 C C . ALA D 1 103 ? 29.791 22.256 16.828 1.00 8.64 103 ALA D C 1
ATOM 8418 O O . ALA D 1 103 ? 30.440 22.821 15.953 1.00 9.13 103 ALA D O 1
ATOM 8420 N N . LEU D 1 104 ? 29.137 21.118 16.610 1.00 9.23 104 LEU D N 1
ATOM 8421 C CA . LEU D 1 104 ? 29.156 20.499 15.292 1.00 9.03 104 LEU D CA 1
ATOM 8422 C C . LEU D 1 104 ? 28.535 21.490 14.294 1.00 8.76 104 LEU D C 1
ATOM 8423 O O . LEU D 1 104 ? 29.116 21.791 13.254 1.00 8.88 104 LEU D O 1
ATOM 8428 N N . ASN D 1 105 ? 27.360 22.017 14.628 1.00 7.89 105 ASN D N 1
ATOM 8429 C CA . ASN D 1 105 ? 26.689 22.970 13.760 1.00 7.74 105 ASN D CA 1
ATOM 8430 C C . ASN D 1 105 ? 27.525 24.241 13.578 1.00 9.84 105 ASN D C 1
ATOM 8431 O O . ASN D 1 105 ? 27.583 24.782 12.473 1.00 9.29 105 ASN D O 1
ATOM 8436 N N . ALA D 1 106 ? 28.173 24.710 14.646 1.00 8.88 106 ALA D N 1
ATOM 8437 C CA . ALA D 1 106 ? 29.021 25.906 14.537 1.00 8.92 106 ALA D CA 1
ATOM 8438 C C . ALA D 1 106 ? 30.089 25.708 13.454 1.00 9.16 106 ALA D C 1
ATOM 8439 O O . ALA D 1 106 ? 30.375 26.620 12.672 1.00 9.09 106 ALA D O 1
ATOM 8441 N N . GLY D 1 107 ? 30.682 24.517 13.407 1.00 8.99 107 GLY D N 1
ATOM 8442 C CA . GLY D 1 107 ? 31.702 24.248 12.406 1.00 8.90 107 GLY D CA 1
ATOM 8443 C C . GLY D 1 107 ? 31.139 24.353 11.004 1.00 8.53 107 GLY D C 1
ATOM 8444 O O . GLY D 1 107 ? 31.815 24.846 10.099 1.00 8.39 107 GLY D O 1
ATOM 8445 N N . ASP D 1 108 ? 29.910 23.881 10.813 1.00 8.62 108 ASP D N 1
ATOM 8446 C CA . ASP D 1 108 ? 29.268 23.958 9.504 1.00 7.44 108 ASP D CA 1
ATOM 8447 C C . ASP D 1 108 ? 29.031 25.422 9.122 1.00 7.62 108 ASP D C 1
ATOM 8448 O O . ASP D 1 108 ? 29.236 25.824 7.971 1.00 9.34 108 ASP D O 1
ATOM 8453 N N . ALA D 1 109 ? 28.586 26.221 10.087 1.00 8.19 109 ALA D N 1
ATOM 8454 C CA . ALA D 1 109 ? 28.342 27.636 9.845 1.00 5.77 109 ALA D CA 1
ATOM 8455 C C . ALA D 1 109 ? 29.646 28.343 9.476 1.00 6.56 109 ALA D C 1
ATOM 8456 O O . ALA D 1 109 ? 29.673 29.203 8.605 1.00 9.68 109 ALA D O 1
ATOM 8458 N N . MET D 1 110 ? 30.715 28.000 10.179 1.00 7.60 110 MET D N 1
ATOM 8459 C CA . MET D 1 110 ? 32.020 28.595 9.895 1.00 8.90 110 MET D CA 1
ATOM 8460 C C . MET D 1 110 ? 32.479 28.232 8.480 1.00 8.29 110 MET D C 1
ATOM 8461 O O . MET D 1 110 ? 33.008 29.070 7.741 1.00 9.47 110 MET D O 1
ATOM 8466 N N . HIS D 1 111 ? 32.302 26.965 8.113 1.00 7.61 111 HIS D N 1
ATOM 8467 C CA . HIS D 1 111 ? 32.648 26.484 6.777 1.00 9.03 111 HIS D CA 1
ATOM 8468 C C . HIS D 1 111 ? 31.827 27.270 5.734 1.00 8.60 111 HIS D C 1
ATOM 8469 O O . HIS D 1 111 ? 32.359 27.694 4.702 1.00 7.79 111 HIS D O 1
ATOM 8476 N N . ALA D 1 112 ? 30.540 27.485 6.005 1.00 9.01 112 ALA D N 1
ATOM 8477 C CA . ALA D 1 112 ? 29.704 28.249 5.085 1.00 7.18 112 ALA D CA 1
ATOM 8478 C C . ALA D 1 112 ? 30.233 29.681 4.924 1.00 8.36 112 ALA D C 1
ATOM 8479 O O . ALA D 1 112 ? 30.177 30.238 3.837 1.00 8.92 112 ALA D O 1
ATOM 8481 N N . GLU D 1 113 ? 30.737 30.282 6.006 1.00 9.43 113 GLU D N 1
ATOM 8482 C CA . GLU D 1 113 ? 31.255 31.643 5.890 1.00 8.69 113 GLU D CA 1
ATOM 8483 C C . GLU D 1 113 ? 32.568 31.687 5.121 1.00 8.87 113 GLU D C 1
ATOM 8484 O O . GLU D 1 113 ? 32.889 32.699 4.496 1.00 9.92 113 GLU D O 1
ATOM 8490 N N . MET D 1 114 ? 33.316 30.584 5.140 1.00 9.12 114 MET D N 1
ATOM 8491 C CA . MET D 1 114 ? 34.547 30.515 4.369 1.00 8.92 114 MET D CA 1
ATOM 8492 C C . MET D 1 114 ? 34.144 30.623 2.894 1.00 9.61 114 MET D C 1
ATOM 8493 O O . MET D 1 114 ? 34.747 31.374 2.128 1.00 9.48 114 MET D O 1
ATOM 8498 N N . TRP D 1 115 ? 33.131 29.862 2.493 1.00 10.20 115 TRP D N 1
ATOM 8499 C CA . TRP D 1 115 ? 32.686 29.930 1.107 1.00 9.70 115 TRP D CA 1
ATOM 8500 C C . TRP D 1 115 ? 32.010 31.254 0.794 1.00 10.50 115 TRP D C 1
ATOM 8501 O O . TRP D 1 115 ? 32.090 31.737 -0.337 1.00 10.64 115 TRP D O 1
ATOM 8512 N N . GLY D 1 116 ? 31.344 31.840 1.786 1.00 10.10 116 GLY D N 1
ATOM 8513 C CA . GLY D 1 116 ? 30.708 33.132 1.581 1.00 10.08 116 GLY D CA 1
ATOM 8514 C C . GLY D 1 116 ? 31.758 34.183 1.255 1.00 10.37 116 GLY D C 1
ATOM 8515 O O . GLY D 1 116 ? 31.560 35.038 0.394 1.00 10.40 116 GLY D O 1
ATOM 8516 N N . LEU D 1 117 ? 32.880 34.122 1.964 1.00 9.46 117 LEU D N 1
ATOM 8517 C CA . LEU D 1 117 ? 33.979 35.049 1.732 1.00 9.27 117 LEU D CA 1
ATOM 8518 C C . LEU D 1 117 ? 34.477 34.880 0.295 1.00 8.67 117 LEU D C 1
ATOM 8519 O O . LEU D 1 117 ? 34.636 35.857 -0.441 1.00 11.05 117 LEU D O 1
ATOM 8524 N N . LEU D 1 118 ? 34.690 33.635 -0.110 1.00 9.05 118 LEU D N 1
ATOM 8525 C CA . LEU D 1 118 ? 35.187 33.358 -1.458 1.00 8.56 118 LEU D CA 1
ATOM 8526 C C . LEU D 1 118 ? 34.202 33.811 -2.522 1.00 10.48 118 LEU D C 1
ATOM 8527 O O . LEU D 1 118 ? 34.596 34.389 -3.539 1.00 10.93 118 LEU D O 1
ATOM 8532 N N . ALA D 1 119 ? 32.923 33.529 -2.294 1.00 9.45 119 ALA D N 1
ATOM 8533 C CA . ALA D 1 119 ? 31.888 33.922 -3.244 1.00 9.57 119 ALA D CA 1
ATOM 8534 C C . ALA D 1 119 ? 31.792 35.432 -3.365 1.00 11.35 119 ALA D C 1
ATOM 8535 O O . ALA D 1 119 ? 31.603 35.952 -4.467 1.00 13.31 119 ALA D O 1
ATOM 8537 N N . GLU D 1 120 ? 31.902 36.137 -2.241 1.00 13.64 120 GLU D N 1
ATOM 8538 C CA . GLU D 1 120 ? 31.827 37.594 -2.280 1.00 12.91 120 GLU D CA 1
ATOM 8539 C C . GLU D 1 120 ? 33.050 38.170 -2.987 1.00 14.73 120 GLU D C 1
ATOM 8540 O O . GLU D 1 120 ? 32.933 39.114 -3.779 1.00 15.42 120 GLU D O 1
ATOM 8546 N N . GLY D 1 121 ? 34.216 37.585 -2.719 1.00 13.25 121 GLY D N 1
ATOM 8547 C CA . GLY D 1 121 ? 35.436 38.050 -3.359 1.00 15.01 121 GLY D CA 1
ATOM 8548 C C . GLY D 1 121 ? 35.308 37.890 -4.861 1.00 18.32 121 GLY D C 1
ATOM 8549 O O . GLY D 1 121 ? 35.683 38.767 -5.636 1.00 19.67 121 GLY D O 1
ATOM 8550 N N . LEU D 1 122 ? 34.776 36.749 -5.274 1.00 17.57 122 LEU D N 1
ATOM 8551 C CA . LEU D 1 122 ? 34.582 36.461 -6.686 1.00 18.23 122 LEU D CA 1
ATOM 8552 C C . LEU D 1 122 ? 33.606 37.467 -7.307 1.00 19.91 122 LEU D C 1
ATOM 8553 O O . LEU D 1 122 ? 33.878 38.039 -8.365 1.00 20.29 122 LEU D O 1
ATOM 8558 N N . ALA D 1 123 ? 32.480 37.688 -6.634 1.00 19.05 123 ALA D N 1
ATOM 8559 C CA . ALA D 1 123 ? 31.451 38.607 -7.115 1.00 18.63 123 ALA D CA 1
ATOM 8560 C C . ALA D 1 123 ? 31.967 40.032 -7.252 1.00 21.52 123 ALA D C 1
ATOM 8561 O O . ALA D 1 123 ? 31.512 40.789 -8.114 1.00 22.18 123 ALA D O 1
ATOM 8563 N N . ARG D 1 124 ? 32.915 40.385 -6.391 1.00 19.58 124 ARG D N 1
ATOM 8564 C CA . ARG D 1 124 ? 33.516 41.713 -6.356 1.00 22.08 124 ARG D CA 1
ATOM 8565 C C . ARG D 1 124 ? 34.688 41.825 -7.337 1.00 19.83 124 ARG D C 1
ATOM 8566 O O . ARG D 1 124 ? 35.281 42.894 -7.488 1.00 22.12 124 ARG D O 1
ATOM 8574 N N . GLY D 1 125 ? 35.017 40.721 -8.004 1.00 20.55 125 GLY D N 1
ATOM 8575 C CA . GLY D 1 125 ? 36.113 40.725 -8.962 1.00 18.56 125 GLY D CA 1
ATOM 8576 C C . GLY D 1 125 ? 37.496 40.621 -8.341 1.00 19.53 125 GLY D C 1
ATOM 8577 O O . GLY D 1 125 ? 38.508 40.857 -8.998 1.00 21.36 125 GLY D O 1
ATOM 8578 N N . LEU D 1 126 ? 37.543 40.233 -7.072 1.00 18.78 126 LEU D N 1
ATOM 8579 C CA . LEU D 1 126 ? 38.806 40.110 -6.353 1.00 15.95 126 LEU D CA 1
ATOM 8580 C C . LEU D 1 126 ? 39.540 38.800 -6.673 1.00 19.00 126 LEU D C 1
ATOM 8581 O O . LEU D 1 126 ? 40.775 38.758 -6.697 1.00 20.17 126 LEU D O 1
ATOM 8586 N N . PHE D 1 127 ? 38.767 37.740 -6.899 1.00 18.24 127 PHE D N 1
ATOM 8587 C CA . PHE D 1 127 ? 39.295 36.405 -7.195 1.00 17.69 127 PHE D CA 1
ATOM 8588 C C . PHE D 1 127 ? 38.824 35.923 -8.554 1.00 17.37 127 PHE D C 1
ATOM 8589 O O . PHE D 1 127 ? 37.690 36.185 -8.941 1.00 18.49 127 PHE D O 1
ATOM 8597 N N . PRO D 1 128 ? 39.678 35.183 -9.279 1.00 16.40 128 PRO D N 1
ATOM 8598 C CA . PRO D 1 128 ? 39.190 34.427 -10.432 1.00 15.72 128 PRO D CA 1
ATOM 8599 C C . PRO D 1 128 ? 38.593 33.135 -9.887 1.00 15.10 128 PRO D C 1
ATOM 8600 O O . PRO D 1 128 ? 38.943 32.693 -8.787 1.00 14.25 128 PRO D O 1
ATOM 8604 N N . PRO D 1 129 ? 37.688 32.505 -10.642 1.00 14.13 129 PRO D N 1
ATOM 8605 C CA . PRO D 1 129 ? 37.056 31.276 -10.165 1.00 13.90 129 PRO D CA 1
ATOM 8606 C C . PRO D 1 129 ? 38.053 30.187 -9.770 1.00 12.38 129 PRO D C 1
ATOM 8607 O O . PRO D 1 129 ? 37.765 29.341 -8.921 1.00 12.92 129 PRO D O 1
ATOM 8611 N N . GLU D 1 130 ? 39.234 30.220 -10.374 1.00 10.66 130 GLU D N 1
ATOM 8612 C CA . GLU D 1 130 ? 40.259 29.234 -10.062 1.00 12.01 130 GLU D CA 1
ATOM 8613 C C . GLU D 1 130 ? 40.592 29.170 -8.568 1.00 10.49 130 GLU D C 1
ATOM 8614 O O . GLU D 1 130 ? 40.996 28.121 -8.060 1.00 10.00 130 GLU D O 1
ATOM 8620 N N . VAL D 1 131 ? 40.443 30.285 -7.862 1.00 10.35 131 VAL D N 1
ATOM 8621 C CA . VAL D 1 131 ? 40.731 30.287 -6.432 1.00 9.94 131 VAL D CA 1
ATOM 8622 C C . VAL D 1 131 ? 39.742 29.404 -5.677 1.00 8.90 131 VAL D C 1
ATOM 8623 O O . VAL D 1 131 ? 40.124 28.672 -4.749 1.00 9.34 131 VAL D O 1
ATOM 8627 N N . LEU D 1 132 ? 38.478 29.435 -6.082 1.00 9.60 132 LEU D N 1
ATOM 8628 C CA . LEU D 1 132 ? 37.487 28.606 -5.404 1.00 9.21 132 LEU D CA 1
ATOM 8629 C C . LEU D 1 132 ? 37.732 27.125 -5.698 1.00 10.34 132 LEU D C 1
ATOM 8630 O O . LEU D 1 132 ? 37.482 26.268 -4.849 1.00 11.13 132 LEU D O 1
ATOM 8635 N N . LEU D 1 133 ? 38.213 26.814 -6.898 1.00 10.61 133 LEU D N 1
ATOM 8636 C CA . LEU D 1 133 ? 38.494 25.423 -7.237 1.00 10.63 133 LEU D CA 1
ATOM 8637 C C . LEU D 1 133 ? 39.619 24.932 -6.323 1.00 11.24 133 LEU D C 1
ATOM 8638 O O . LEU D 1 133 ? 39.610 23.783 -5.884 1.00 10.48 133 LEU D O 1
ATOM 8643 N N . GLU D 1 134 ? 40.589 25.797 -6.027 1.00 9.87 134 GLU D N 1
ATOM 8644 C CA . GLU D 1 134 ? 41.675 25.397 -5.134 1.00 9.56 134 GLU D CA 1
ATOM 8645 C C . GLU D 1 134 ? 41.115 25.124 -3.735 1.00 11.34 134 GLU D C 1
ATOM 8646 O O . GLU D 1 134 ? 41.499 24.147 -3.086 1.00 10.78 134 GLU D O 1
ATOM 8652 N N . PHE D 1 135 ? 40.218 25.981 -3.255 1.00 10.27 135 PHE D N 1
ATOM 8653 C CA . PHE D 1 135 ? 39.653 25.731 -1.934 1.00 9.39 135 PHE D CA 1
ATOM 8654 C C . PHE D 1 135 ? 38.852 24.434 -1.918 1.00 9.33 135 PHE D C 1
ATOM 8655 O O . PHE D 1 135 ? 38.809 23.739 -0.899 1.00 10.10 135 PHE D O 1
ATOM 8663 N N . HIS D 1 136 ? 38.232 24.085 -3.042 1.00 9.08 136 HIS D N 1
ATOM 8664 C CA . HIS D 1 136 ? 37.519 22.816 -3.091 1.00 10.23 136 HIS D CA 1
ATOM 8665 C C . HIS D 1 136 ? 38.539 21.696 -2.882 1.00 10.01 136 HIS D C 1
ATOM 8666 O O . HIS D 1 136 ? 38.295 20.754 -2.131 1.00 10.43 136 HIS D O 1
ATOM 8673 N N . GLU D 1 137 ? 39.693 21.795 -3.538 1.00 9.72 137 GLU D N 1
ATOM 8674 C CA . GLU D 1 137 ? 40.711 20.759 -3.375 1.00 10.27 137 GLU D CA 1
ATOM 8675 C C . GLU D 1 137 ? 41.208 20.692 -1.930 1.00 8.89 137 GLU D C 1
ATOM 8676 O O . GLU D 1 137 ? 41.417 19.607 -1.391 1.00 10.55 137 GLU D O 1
ATOM 8682 N N . VAL D 1 138 ? 41.392 21.852 -1.308 1.00 9.19 138 VAL D N 1
ATOM 8683 C CA . VAL D 1 138 ? 41.835 21.927 0.073 1.00 10.89 138 VAL D CA 1
ATOM 8684 C C . VAL D 1 138 ? 40.890 21.151 0.979 1.00 9.68 138 VAL D C 1
ATOM 8685 O O . VAL D 1 138 ? 41.330 20.298 1.750 1.00 9.99 138 VAL D O 1
ATOM 8689 N N . VAL D 1 139 ? 39.592 21.415 0.883 1.00 9.51 139 VAL D N 1
ATOM 8690 C CA . VAL D 1 139 ? 38.673 20.706 1.774 1.00 9.26 139 VAL D CA 1
ATOM 8691 C C . VAL D 1 139 ? 38.574 19.223 1.419 1.00 10.11 139 VAL D C 1
ATOM 8692 O O . VAL D 1 139 ? 38.550 18.364 2.309 1.00 9.97 139 VAL D O 1
ATOM 8696 N N . ARG D 1 140 ? 38.526 18.923 0.124 1.00 9.63 140 ARG D N 1
ATOM 8697 C CA . ARG D 1 140 ? 38.419 17.543 -0.338 1.00 10.00 140 ARG D CA 1
ATOM 8698 C C . ARG D 1 140 ? 39.574 16.673 0.151 1.00 10.35 140 ARG D C 1
ATOM 8699 O O . ARG D 1 140 ? 39.352 15.596 0.719 1.00 9.86 140 ARG D O 1
ATOM 8707 N N . ARG D 1 141 ? 40.809 17.128 -0.038 1.00 9.73 141 ARG D N 1
ATOM 8708 C CA . ARG D 1 141 ? 41.936 16.325 0.417 1.00 11.20 141 ARG D CA 1
ATOM 8709 C C . ARG D 1 141 ? 42.007 16.201 1.929 1.00 9.99 141 ARG D C 1
ATOM 8710 O O . ARG D 1 141 ? 42.267 15.119 2.462 1.00 9.48 141 ARG D O 1
ATOM 8718 N N . THR D 1 142 ? 41.784 17.307 2.627 1.00 9.43 142 THR D N 1
ATOM 8719 C CA . THR D 1 142 ? 41.855 17.302 4.076 1.00 7.78 142 THR D CA 1
ATOM 8720 C C . THR D 1 142 ? 40.843 16.332 4.670 1.00 8.34 142 THR D C 1
ATOM 8721 O O . THR D 1 142 ? 41.187 15.542 5.552 1.00 10.01 142 THR D O 1
ATOM 8725 N N . ALA D 1 143 ? 39.610 16.372 4.171 1.00 9.50 143 ALA D N 1
ATOM 8726 C CA . ALA D 1 143 ? 38.578 15.474 4.676 1.00 8.84 143 ALA D CA 1
ATOM 8727 C C . ALA D 1 143 ? 38.948 14.014 4.436 1.00 9.69 143 ALA D C 1
ATOM 8728 O O . ALA D 1 143 ? 38.735 13.168 5.305 1.00 10.56 143 ALA D O 1
ATOM 8730 N N . TYR D 1 144 ? 39.519 13.706 3.274 1.00 9.95 144 TYR D N 1
ATOM 8731 C CA . TYR D 1 144 ? 39.871 12.319 3.018 1.00 10.05 144 TYR D CA 1
ATOM 8732 C C . TYR D 1 144 ? 41.008 11.866 3.923 1.00 8.95 144 TYR D C 1
ATOM 8733 O O . TYR D 1 144 ? 41.002 10.728 4.417 1.00 10.48 144 TYR D O 1
ATOM 8742 N N . GLY D 1 145 ? 41.984 12.746 4.149 1.00 9.60 145 GLY D N 1
ATOM 8743 C CA . GLY D 1 145 ? 43.081 12.384 5.030 1.00 10.76 145 GLY D CA 1
ATOM 8744 C C . GLY D 1 145 ? 42.576 12.133 6.440 1.00 10.60 145 GLY D C 1
ATOM 8745 O O . GLY D 1 145 ? 43.030 11.210 7.117 1.00 11.17 145 GLY D O 1
ATOM 8746 N N . GLN D 1 146 ? 41.642 12.965 6.888 1.00 10.04 146 GLN D N 1
ATOM 8747 C CA . GLN D 1 146 ? 41.062 12.827 8.222 1.00 11.17 146 GLN D CA 1
ATOM 8748 C C . GLN D 1 146 ? 40.267 11.521 8.291 1.00 11.37 146 GLN D C 1
ATOM 8749 O O . GLN D 1 146 ? 40.276 10.827 9.309 1.00 11.19 146 GLN D O 1
ATOM 8755 N N . HIS D 1 147 ? 39.596 11.174 7.200 1.00 9.64 147 HIS D N 1
ATOM 8756 C CA . HIS D 1 147 ? 38.846 9.924 7.151 1.00 8.98 147 HIS D CA 1
ATOM 8757 C C . HIS D 1 147 ? 39.796 8.762 7.440 1.00 9.56 147 HIS D C 1
ATOM 8758 O O . HIS D 1 147 ? 39.500 7.898 8.262 1.00 10.22 147 HIS D O 1
ATOM 8765 N N . LEU D 1 148 ? 40.938 8.734 6.760 1.00 10.66 148 LEU D N 1
ATOM 8766 C CA . LEU D 1 148 ? 41.892 7.646 6.989 1.00 10.98 148 LEU D CA 1
ATOM 8767 C C . LEU D 1 148 ? 42.430 7.629 8.417 1.00 11.03 148 LEU D C 1
ATOM 8768 O O . LEU D 1 148 ? 42.469 6.574 9.053 1.00 12.47 148 LEU D O 1
ATOM 8773 N N . ASP D 1 149 ? 42.836 8.789 8.926 1.00 10.94 149 ASP D N 1
ATOM 8774 C CA . ASP D 1 149 ? 43.393 8.867 10.273 1.00 11.11 149 ASP D CA 1
ATOM 8775 C C . ASP D 1 149 ? 42.342 8.410 11.292 1.00 11.70 149 ASP D C 1
ATOM 8776 O O . ASP D 1 149 ? 42.652 7.661 12.218 1.00 13.01 149 ASP D O 1
ATOM 8781 N N . LEU D 1 150 ? 41.099 8.851 11.119 1.00 10.10 150 LEU D N 1
ATOM 8782 C CA . LEU D 1 150 ? 40.036 8.445 12.039 1.00 10.40 150 LEU D CA 1
ATOM 8783 C C . LEU D 1 150 ? 39.754 6.948 11.926 1.00 10.56 150 LEU D C 1
ATOM 8784 O O . LEU D 1 150 ? 39.602 6.263 12.932 1.00 10.89 150 LEU D O 1
ATOM 8789 N N . LEU D 1 151 ? 39.663 6.447 10.701 1.00 9.98 151 LEU D N 1
ATOM 8790 C CA . LEU D 1 151 ? 39.406 5.029 10.488 1.00 11.19 151 LEU D CA 1
ATOM 8791 C C . LEU D 1 151 ? 40.408 4.173 11.260 1.00 11.27 151 LEU D C 1
ATOM 8792 O O . LEU D 1 151 ? 40.038 3.217 11.940 1.00 14.14 151 LEU D O 1
ATOM 8797 N N . TRP D 1 152 ? 41.683 4.530 11.160 1.00 12.19 152 TRP D N 1
ATOM 8798 C CA . TRP D 1 152 ? 42.710 3.752 11.835 1.00 13.42 152 TRP D CA 1
ATOM 8799 C C . TRP D 1 152 ? 42.704 3.927 13.338 1.00 13.67 152 TRP D C 1
ATOM 8800 O O . TRP D 1 152 ? 42.732 2.944 14.090 1.00 15.25 152 TRP D O 1
ATOM 8811 N N . THR D 1 153 ? 42.664 5.182 13.771 1.00 14.63 153 THR D N 1
ATOM 8812 C CA . THR D 1 153 ? 42.736 5.525 15.180 1.00 19.02 153 THR D CA 1
ATOM 8813 C C . THR D 1 153 ? 41.529 5.107 15.988 1.00 22.49 153 THR D C 1
ATOM 8814 O O . THR D 1 153 ? 41.656 4.738 17.160 1.00 24.92 153 THR D O 1
ATOM 8818 N N . LEU D 1 154 ? 40.359 5.156 15.364 1.00 21.35 154 LEU D N 1
ATOM 8819 C CA . LEU D 1 154 ? 39.136 4.775 16.044 1.00 25.57 154 LEU D CA 1
ATOM 8820 C C . LEU D 1 154 ? 39.014 3.260 16.184 1.00 25.71 154 LEU D C 1
ATOM 8821 O O . LEU D 1 154 ? 38.464 2.779 17.177 1.00 29.38 154 LEU D O 1
ATOM 8826 N N . GLY D 1 155 ? 39.560 2.516 15.217 1.00 26.59 155 GLY D N 1
ATOM 8827 C CA . GLY D 1 155 ? 39.467 1.064 15.235 1.00 26.90 155 GLY D CA 1
ATOM 8828 C C . GLY D 1 155 ? 40.647 0.228 15.716 1.00 22.93 155 GLY D C 1
ATOM 8829 O O . GLY D 1 155 ? 40.644 -1.001 15.565 1.00 24.31 155 GLY D O 1
ATOM 8830 N N . GLY D 1 156 ? 41.660 0.880 16.274 1.00 20.54 156 GLY D N 1
ATOM 8831 C CA . GLY D 1 156 ? 42.813 0.157 16.789 1.00 19.16 156 GLY D CA 1
ATOM 8832 C C . GLY D 1 156 ? 43.812 -0.425 15.803 1.00 19.47 156 GLY D C 1
ATOM 8833 O O . GLY D 1 156 ? 44.600 -1.291 16.175 1.00 18.56 156 GLY D O 1
ATOM 8834 N N . THR D 1 157 ? 43.795 0.054 14.564 1.00 17.45 157 THR D N 1
ATOM 8835 C CA . THR D 1 157 ? 44.699 -0.415 13.512 1.00 17.98 157 THR D CA 1
ATOM 8836 C C . THR D 1 157 ? 46.108 0.171 13.637 1.00 17.48 157 THR D C 1
ATOM 8837 O O . THR D 1 157 ? 46.289 1.387 13.530 1.00 17.52 157 THR D O 1
ATOM 8841 N N . PHE D 1 158 ? 47.103 -0.689 13.858 1.00 18.49 158 PHE D N 1
ATOM 8842 C CA . PHE D 1 158 ? 48.486 -0.223 13.953 1.00 19.64 158 PHE D CA 1
ATOM 8843 C C . PHE D 1 158 ? 49.371 -0.873 12.907 1.00 20.64 158 PHE D C 1
ATOM 8844 O O . PHE D 1 158 ? 50.540 -0.503 12.758 1.00 23.00 158 PHE D O 1
ATOM 8852 N N . ASP D 1 159 ? 48.815 -1.841 12.184 1.00 22.74 159 ASP D N 1
ATOM 8853 C CA . ASP D 1 159 ? 49.566 -2.521 11.135 1.00 24.53 159 ASP D CA 1
ATOM 8854 C C . ASP D 1 159 ? 49.511 -1.651 9.893 1.00 23.04 159 ASP D C 1
ATOM 8855 O O . ASP D 1 159 ? 48.762 -1.921 8.952 1.00 23.59 159 ASP D O 1
ATOM 8860 N N . LEU D 1 160 ? 50.309 -0.591 9.918 1.00 20.73 160 LEU D N 1
ATOM 8861 C CA . LEU D 1 160 ? 50.374 0.365 8.826 1.00 21.17 160 LEU D CA 1
ATOM 8862 C C . LEU D 1 160 ? 51.821 0.542 8.395 1.00 21.00 160 LEU D C 1
ATOM 8863 O O . LEU D 1 160 ? 52.730 0.537 9.229 1.00 23.78 160 LEU D O 1
ATOM 8868 N N . ARG D 1 161 ? 52.028 0.682 7.090 1.00 19.56 161 ARG D N 1
ATOM 8869 C CA . ARG D 1 161 ? 53.367 0.862 6.541 1.00 21.49 161 ARG D CA 1
ATOM 8870 C C . ARG D 1 161 ? 53.672 2.339 6.425 1.00 21.79 161 ARG D C 1
ATOM 8871 O O . ARG D 1 161 ? 52.773 3.171 6.462 1.00 18.25 161 ARG D O 1
ATOM 8879 N N . PRO D 1 162 ? 54.954 2.691 6.276 1.00 21.22 162 PRO D N 1
ATOM 8880 C CA . PRO D 1 162 ? 55.276 4.104 6.094 1.00 19.79 162 PRO D CA 1
ATOM 8881 C C . PRO D 1 162 ? 54.460 4.720 4.964 1.00 18.31 162 PRO D C 1
ATOM 8882 O O . PRO D 1 162 ? 53.976 5.848 5.079 1.00 16.98 162 PRO D O 1
ATOM 8886 N N . GLU D 1 163 ? 54.279 3.973 3.882 1.00 17.78 163 GLU D N 1
ATOM 8887 C CA . GLU D 1 163 ? 53.527 4.495 2.747 1.00 18.77 163 GLU D CA 1
ATOM 8888 C C . GLU D 1 163 ? 52.094 4.872 3.132 1.00 16.86 163 GLU D C 1
ATOM 8889 O O . GLU D 1 163 ? 51.527 5.814 2.576 1.00 16.40 163 GLU D O 1
ATOM 8895 N N . ASP D 1 164 ? 51.529 4.157 4.104 1.00 15.19 164 ASP D N 1
ATOM 8896 C CA . ASP D 1 164 ? 50.168 4.438 4.564 1.00 14.18 164 ASP D CA 1
ATOM 8897 C C . ASP D 1 164 ? 50.200 5.760 5.321 1.00 13.37 164 ASP D C 1
ATOM 8898 O O . ASP D 1 164 ? 49.348 6.637 5.125 1.00 13.72 164 ASP D O 1
ATOM 8903 N N . TYR D 1 165 ? 51.196 5.905 6.185 1.00 12.97 165 TYR D N 1
ATOM 8904 C CA . TYR D 1 165 ? 51.354 7.126 6.955 1.00 12.24 165 TYR D CA 1
ATOM 8905 C C . TYR D 1 165 ? 51.513 8.309 5.996 1.00 13.09 165 TYR D C 1
ATOM 8906 O O . TYR D 1 165 ? 50.863 9.344 6.149 1.00 12.65 165 TYR D O 1
ATOM 8915 N N . PHE D 1 166 ? 52.383 8.153 5.006 1.00 14.68 166 PHE D N 1
ATOM 8916 C CA . PHE D 1 166 ? 52.633 9.231 4.055 1.00 13.59 166 PHE D CA 1
ATOM 8917 C C . PHE D 1 166 ? 51.384 9.647 3.286 1.00 12.76 166 PHE D C 1
ATOM 8918 O O . PHE D 1 166 ? 51.138 10.835 3.087 1.00 14.02 166 PHE D O 1
ATOM 8926 N N . ARG D 1 167 ? 50.592 8.671 2.863 1.00 12.78 167 ARG D N 1
ATOM 8927 C CA . ARG D 1 167 ? 49.380 8.968 2.105 1.00 14.44 167 ARG D CA 1
ATOM 8928 C C . ARG D 1 167 ? 48.377 9.705 3.000 1.00 13.74 167 ARG D C 1
ATOM 8929 O O . ARG D 1 167 ? 47.759 10.693 2.590 1.00 13.86 167 ARG D O 1
ATOM 8937 N N . MET D 1 168 ? 48.233 9.246 4.234 1.00 13.32 168 MET D N 1
ATOM 8938 C CA . MET D 1 168 ? 47.310 9.896 5.150 1.00 12.34 168 MET D CA 1
ATOM 8939 C C . MET D 1 168 ? 47.730 11.327 5.504 1.00 13.16 168 MET D C 1
ATOM 8940 O O . MET D 1 168 ? 46.929 12.262 5.390 1.00 12.70 168 MET D O 1
ATOM 8945 N N . VAL D 1 169 ? 48.988 11.517 5.896 1.00 13.66 169 VAL D N 1
ATOM 8946 C CA . VAL D 1 169 ? 49.434 12.848 6.289 1.00 12.12 169 VAL D CA 1
ATOM 8947 C C . VAL D 1 169 ? 49.492 13.836 5.118 1.00 10.92 169 VAL D C 1
ATOM 8948 O O . VAL D 1 169 ? 49.260 15.025 5.309 1.00 11.83 169 VAL D O 1
ATOM 8952 N N . ALA D 1 170 ? 49.776 13.344 3.919 1.00 12.03 170 ALA D N 1
ATOM 8953 C CA . ALA D 1 170 ? 49.828 14.212 2.741 1.00 11.44 170 ALA D CA 1
ATOM 8954 C C . ALA D 1 170 ? 48.446 14.810 2.496 1.00 12.20 170 ALA D C 1
ATOM 8955 O O . ALA D 1 170 ? 48.310 15.968 2.094 1.00 12.16 170 ALA D O 1
ATOM 8957 N N . HIS D 1 171 ? 47.413 14.018 2.751 1.00 11.14 171 HIS D N 1
ATOM 8958 C CA . HIS D 1 171 ? 46.052 14.492 2.555 1.00 11.66 171 HIS D CA 1
ATOM 8959 C C . HIS D 1 171 ? 45.514 15.273 3.744 1.00 10.62 171 HIS D C 1
ATOM 8960 O O . HIS D 1 171 ? 44.941 16.343 3.586 1.00 10.91 171 HIS D O 1
ATOM 8967 N N . LYS D 1 172 ? 45.716 14.738 4.940 1.00 10.82 172 LYS D N 1
ATOM 8968 C CA . LYS D 1 172 ? 45.187 15.378 6.139 1.00 10.54 172 LYS D CA 1
ATOM 8969 C C . LYS D 1 172 ? 45.789 16.718 6.522 1.00 10.78 172 LYS D C 1
ATOM 8970 O O . LYS D 1 172 ? 45.081 17.609 7.006 1.00 11.31 172 LYS D O 1
ATOM 8976 N N . ALA D 1 173 ? 47.093 16.873 6.315 1.00 10.90 173 ALA D N 1
ATOM 8977 C CA . ALA D 1 173 ? 47.726 18.109 6.743 1.00 11.95 173 ALA D CA 1
ATOM 8978 C C . ALA D 1 173 ? 48.693 18.787 5.805 1.00 11.94 173 ALA D C 1
ATOM 8979 O O . ALA D 1 173 ? 48.724 20.012 5.746 1.00 12.64 173 ALA D O 1
ATOM 8981 N N . ALA D 1 174 ? 49.487 18.007 5.086 1.00 10.49 174 ALA D N 1
ATOM 8982 C CA . ALA D 1 174 ? 50.499 18.606 4.225 1.00 12.10 174 ALA D CA 1
ATOM 8983 C C . ALA D 1 174 ? 49.942 19.473 3.126 1.00 12.29 174 ALA D C 1
ATOM 8984 O O . ALA D 1 174 ? 50.477 20.549 2.860 1.00 11.77 174 ALA D O 1
ATOM 8986 N N . TYR D 1 175 ? 48.865 19.028 2.487 1.00 11.18 175 TYR D N 1
ATOM 8987 C CA . TYR D 1 175 ? 48.321 19.817 1.391 1.00 9.90 175 TYR D CA 1
ATOM 8988 C C . TYR D 1 175 ? 47.836 21.200 1.802 1.00 10.61 175 TYR D C 1
ATOM 8989 O O . TYR D 1 175 ? 48.299 22.201 1.255 1.00 11.50 175 TYR D O 1
ATOM 8998 N N . TYR D 1 176 ? 46.920 21.285 2.765 1.00 9.93 176 TYR D N 1
ATOM 8999 C CA . TYR D 1 176 ? 46.402 22.597 3.121 1.00 8.56 176 TYR D CA 1
ATOM 9000 C C . TYR D 1 176 ? 47.402 23.479 3.840 1.00 10.94 176 TYR D C 1
ATOM 9001 O O . TYR D 1 176 ? 47.318 24.706 3.769 1.00 11.05 176 TYR D O 1
ATOM 9010 N N . THR D 1 177 ? 48.377 22.856 4.499 1.00 11.27 177 THR D N 1
ATOM 9011 C CA . THR D 1 177 ? 49.375 23.602 5.243 1.00 12.49 177 THR D CA 1
ATOM 9012 C C . THR D 1 177 ? 50.501 24.185 4.391 1.00 11.50 177 THR D C 1
ATOM 9013 O O . THR D 1 177 ? 50.833 25.358 4.526 1.00 13.52 177 THR D O 1
ATOM 9017 N N . ALA D 1 178 ? 51.054 23.370 3.504 1.00 10.93 178 ALA D N 1
ATOM 9018 C CA . ALA D 1 178 ? 52.196 23.797 2.703 1.00 12.24 178 ALA D CA 1
ATOM 9019 C C . ALA D 1 178 ? 51.979 23.956 1.207 1.00 13.15 178 ALA D C 1
ATOM 9020 O O . ALA D 1 178 ? 52.667 24.753 0.568 1.00 16.82 178 ALA D O 1
ATOM 9022 N N . VAL D 1 179 ? 51.053 23.199 0.632 1.00 10.60 179 VAL D N 1
ATOM 9023 C CA . VAL D 1 179 ? 50.801 23.307 -0.800 1.00 11.00 179 VAL D CA 1
ATOM 9024 C C . VAL D 1 179 ? 49.813 24.427 -1.131 1.00 10.94 179 VAL D C 1
ATOM 9025 O O . VAL D 1 179 ? 50.066 25.251 -2.013 1.00 10.77 179 VAL D O 1
ATOM 9029 N N . ALA D 1 180 ? 48.694 24.470 -0.418 1.00 10.67 180 ALA D N 1
ATOM 9030 C CA . ALA D 1 180 ? 47.671 25.472 -0.690 1.00 9.27 180 ALA D CA 1
ATOM 9031 C C . ALA D 1 180 ? 48.162 26.921 -0.674 1.00 9.55 180 ALA D C 1
ATOM 9032 O O . ALA D 1 180 ? 47.829 27.696 -1.567 1.00 11.32 180 ALA D O 1
ATOM 9034 N N . PRO D 1 181 ? 48.971 27.309 0.320 1.00 10.49 181 PRO D N 1
ATOM 9035 C CA . PRO D 1 181 ? 49.437 28.703 0.296 1.00 10.36 181 PRO D CA 1
ATOM 9036 C C . PRO D 1 181 ? 50.241 29.024 -0.963 1.00 9.66 181 PRO D C 1
ATOM 9037 O O . PRO D 1 181 ? 50.171 30.141 -1.493 1.00 11.65 181 PRO D O 1
ATOM 9041 N N . LEU D 1 182 ? 50.997 28.040 -1.444 1.00 10.85 182 LEU D N 1
ATOM 9042 C CA . LEU D 1 182 ? 51.795 28.246 -2.644 1.00 11.38 182 LEU D CA 1
ATOM 9043 C C . LEU D 1 182 ? 50.904 28.313 -3.876 1.00 10.41 182 LEU D C 1
ATOM 9044 O O . LEU D 1 182 ? 51.007 29.256 -4.672 1.00 11.31 182 LEU D O 1
ATOM 9049 N N . ARG D 1 183 ? 50.020 27.331 -4.041 1.00 10.25 183 ARG D N 1
ATOM 9050 C CA . ARG D 1 183 ? 49.139 27.334 -5.201 1.00 10.22 183 ARG D CA 1
ATOM 9051 C C . ARG D 1 183 ? 48.233 28.554 -5.192 1.00 10.52 183 ARG D C 1
ATOM 9052 O O . ARG D 1 183 ? 48.015 29.179 -6.233 1.00 10.95 183 ARG D O 1
ATOM 9060 N N . LEU D 1 184 ? 47.707 28.906 -4.021 1.00 9.85 184 LEU D N 1
ATOM 9061 C CA . LEU D 1 184 ? 46.837 30.071 -3.945 1.00 9.77 184 LEU D CA 1
ATOM 9062 C C . LEU D 1 184 ? 47.572 31.335 -4.380 1.00 11.42 184 LEU D C 1
ATOM 9063 O O . LEU D 1 184 ? 47.011 32.164 -5.090 1.00 10.35 184 LEU D O 1
ATOM 9068 N N . GLY D 1 185 ? 48.820 31.495 -3.944 1.00 11.63 185 GLY D N 1
ATOM 9069 C CA . GLY D 1 185 ? 49.573 32.686 -4.328 1.00 11.90 185 GLY D CA 1
ATOM 9070 C C . GLY D 1 185 ? 49.625 32.858 -5.836 1.00 10.82 185 GLY D C 1
ATOM 9071 O O . GLY D 1 185 ? 49.394 33.946 -6.357 1.00 12.45 185 GLY D O 1
ATOM 9072 N N . ALA D 1 186 ? 49.927 31.771 -6.532 1.00 11.24 186 ALA D N 1
ATOM 9073 C CA . ALA D 1 186 ? 49.987 31.797 -7.987 1.00 11.07 186 ALA D CA 1
ATOM 9074 C C . ALA D 1 186 ? 48.610 32.069 -8.583 1.00 9.80 186 ALA D C 1
ATOM 9075 O O . ALA D 1 186 ? 48.459 32.938 -9.451 1.00 11.24 186 ALA D O 1
ATOM 9077 N N . LEU D 1 187 ? 47.595 31.355 -8.100 1.00 9.45 187 LEU D N 1
ATOM 9078 C CA . LEU D 1 187 ? 46.246 31.529 -8.633 1.00 8.58 187 LEU D CA 1
ATOM 9079 C C . LEU D 1 187 ? 45.704 32.938 -8.421 1.00 8.35 187 LEU D C 1
ATOM 9080 O O . LEU D 1 187 ? 45.029 33.480 -9.303 1.00 10.55 187 LEU D O 1
ATOM 9085 N N . LEU D 1 188 ? 45.986 33.534 -7.262 1.00 8.63 188 LEU D N 1
ATOM 9086 C CA . LEU D 1 188 ? 45.525 34.891 -6.973 1.00 9.20 188 LEU D CA 1
ATOM 9087 C C . LEU D 1 188 ? 46.144 35.905 -7.939 1.00 11.07 188 LEU D C 1
ATOM 9088 O O . LEU D 1 188 ? 45.566 36.973 -8.180 1.00 12.57 188 LEU D O 1
ATOM 9093 N N . ALA D 1 189 ? 47.315 35.568 -8.478 1.00 10.87 189 ALA D N 1
ATOM 9094 C CA . ALA D 1 189 ? 48.015 36.425 -9.433 1.00 12.06 189 ALA D CA 1
ATOM 9095 C C . ALA D 1 189 ? 47.692 36.028 -10.873 1.00 12.94 189 ALA D C 1
ATOM 9096 O O . ALA D 1 189 ? 48.323 36.519 -11.812 1.00 15.01 189 ALA D O 1
ATOM 9098 N N . GLY D 1 190 ? 46.722 35.133 -11.044 1.00 12.26 190 GLY D N 1
ATOM 9099 C CA . GLY D 1 190 ? 46.344 34.688 -12.376 1.00 12.81 190 GLY D CA 1
ATOM 9100 C C . GLY D 1 190 ? 47.387 33.843 -13.079 1.00 13.33 190 GLY D C 1
ATOM 9101 O O . GLY D 1 190 ? 47.456 33.822 -14.312 1.00 15.79 190 GLY D O 1
ATOM 9102 N N . LYS D 1 191 ? 48.194 33.128 -12.302 1.00 12.65 191 LYS D N 1
ATOM 9103 C CA . LYS D 1 191 ? 49.247 32.291 -12.857 1.00 14.56 191 LYS D CA 1
ATOM 9104 C C . LYS D 1 191 ? 48.958 30.823 -12.608 1.00 14.16 191 LYS D C 1
ATOM 9105 O O . LYS D 1 191 ? 48.235 30.477 -11.677 1.00 15.67 191 LYS D O 1
ATOM 9111 N N . THR D 1 192 ? 49.514 29.969 -13.459 1.00 14.95 192 THR D N 1
ATOM 9112 C CA . THR D 1 192 ? 49.340 28.538 -13.309 1.00 17.32 192 THR D CA 1
ATOM 9113 C C . THR D 1 192 ? 50.406 28.050 -12.335 1.00 15.15 192 THR D C 1
ATOM 9114 O O . THR D 1 192 ? 51.608 28.217 -12.579 1.00 16.54 192 THR D O 1
ATOM 9118 N N . PRO D 1 193 ? 49.985 27.454 -11.206 1.00 14.29 193 PRO D N 1
ATOM 9119 C CA . PRO D 1 193 ? 50.973 26.919 -10.269 1.00 15.38 193 PRO D CA 1
ATOM 9120 C C . PRO D 1 193 ? 51.765 25.805 -10.937 1.00 14.43 193 PRO D C 1
ATOM 9121 O O . PRO D 1 193 ? 51.201 24.967 -11.641 1.00 16.39 193 PRO D O 1
ATOM 9125 N N . PRO D 1 194 ? 53.086 25.785 -10.736 1.00 15.49 194 PRO D N 1
ATOM 9126 C CA . PRO D 1 194 ? 53.839 24.657 -11.292 1.00 16.67 194 PRO D CA 1
ATOM 9127 C C . PRO D 1 194 ? 53.566 23.397 -10.477 1.00 16.55 194 PRO D C 1
ATOM 9128 O O . PRO D 1 194 ? 53.173 23.475 -9.310 1.00 15.38 194 PRO D O 1
ATOM 9132 N N . ALA D 1 195 ? 53.763 22.241 -11.097 1.00 15.62 195 ALA D N 1
ATOM 9133 C CA . ALA D 1 195 ? 53.554 20.968 -10.417 1.00 17.02 195 ALA D CA 1
ATOM 9134 C C . ALA D 1 195 ? 54.446 20.841 -9.190 1.00 15.97 195 ALA D C 1
ATOM 9135 O O . ALA D 1 195 ? 54.119 20.104 -8.250 1.00 16.56 195 ALA D O 1
ATOM 9137 N N . ALA D 1 196 ? 55.563 21.564 -9.183 1.00 15.70 196 ALA D N 1
ATOM 9138 C CA . ALA D 1 196 ? 56.492 21.504 -8.065 1.00 15.34 196 ALA D CA 1
ATOM 9139 C C . ALA D 1 196 ? 55.888 22.004 -6.757 1.00 14.52 196 AL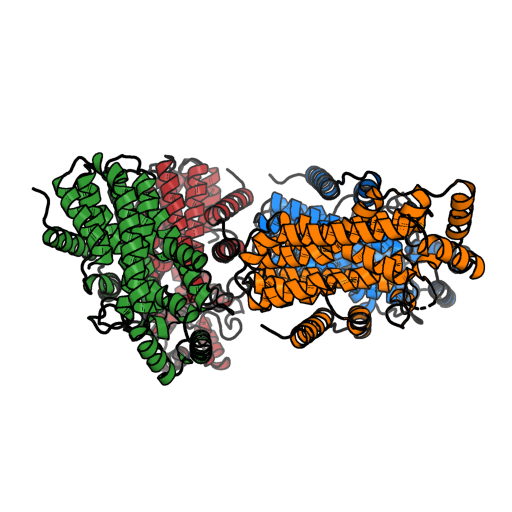A D C 1
ATOM 9140 O O . ALA D 1 196 ? 56.363 21.649 -5.678 1.00 15.85 196 ALA D O 1
ATOM 9142 N N . TYR D 1 197 ? 54.854 22.839 -6.825 1.00 13.37 197 TYR D N 1
ATOM 9143 C CA . TYR D 1 197 ? 54.267 23.324 -5.583 1.00 13.07 197 TYR D CA 1
ATOM 9144 C C . TYR D 1 197 ? 53.666 22.171 -4.795 1.00 13.63 197 TYR D C 1
ATOM 9145 O O . TYR D 1 197 ? 53.863 22.082 -3.589 1.00 14.00 197 TYR D O 1
ATOM 9154 N N . GLU D 1 198 ? 52.931 21.298 -5.476 1.00 13.47 198 GLU D N 1
ATOM 9155 C CA . GLU D 1 198 ? 52.350 20.151 -4.799 1.00 13.17 198 GLU D CA 1
ATOM 9156 C C . GLU D 1 198 ? 53.438 19.135 -4.449 1.00 14.40 198 GLU D C 1
ATOM 9157 O O . GLU D 1 198 ? 53.483 18.635 -3.327 1.00 14.96 198 GLU D O 1
ATOM 9163 N N . GLU D 1 199 ? 54.325 18.839 -5.398 1.00 14.73 199 GLU D N 1
ATOM 9164 C CA . GLU D 1 199 ? 55.400 17.868 -5.150 1.00 17.13 199 GLU D CA 1
ATOM 9165 C C . GLU D 1 199 ? 56.305 18.298 -3.994 1.00 16.09 199 GLU D C 1
ATOM 9166 O O . GLU D 1 199 ? 56.592 17.507 -3.089 1.00 17.68 199 GLU D O 1
ATOM 9172 N N . GLY D 1 200 ? 56.758 19.550 -4.023 1.00 15.54 200 GLY D N 1
ATOM 9173 C CA . GLY D 1 200 ? 57.620 20.045 -2.970 1.00 13.21 200 GLY D CA 1
ATOM 9174 C C . GLY D 1 200 ? 56.890 20.345 -1.673 1.00 15.65 200 GLY D C 1
ATOM 9175 O O . GLY D 1 200 ? 57.397 20.083 -0.581 1.00 15.90 200 GLY D O 1
ATOM 9176 N N . GLY D 1 201 ? 55.690 20.897 -1.803 1.00 14.66 201 GLY D N 1
ATOM 9177 C CA . GLY D 1 201 ? 54.891 21.232 -0.642 1.00 13.06 201 GLY D CA 1
ATOM 9178 C C . GLY D 1 201 ? 54.467 20.023 0.168 1.00 12.50 201 GLY D C 1
ATOM 9179 O O . GLY D 1 201 ? 54.457 20.080 1.394 1.00 13.46 201 GLY D O 1
ATOM 9180 N N . LEU D 1 202 ? 54.101 18.936 -0.499 1.00 12.69 202 LEU D N 1
ATOM 9181 C CA . LEU D 1 202 ? 53.692 17.752 0.253 1.00 12.21 202 LEU D CA 1
ATOM 9182 C C . LEU D 1 202 ? 54.879 17.226 1.051 1.00 13.96 202 LEU D C 1
ATOM 9183 O O . LEU D 1 202 ? 54.732 16.790 2.196 1.00 14.32 202 LEU D O 1
ATOM 9188 N N . ARG D 1 203 ? 56.064 17.268 0.452 1.00 12.79 203 ARG D N 1
ATOM 9189 C CA . ARG D 1 203 ? 57.262 16.814 1.148 1.00 13.71 203 ARG D CA 1
ATOM 9190 C C . ARG D 1 203 ? 57.543 17.692 2.371 1.00 15.79 203 ARG D C 1
ATOM 9191 O O . ARG D 1 203 ? 57.792 17.178 3.460 1.00 15.63 203 ARG D O 1
ATOM 9199 N N . LEU D 1 204 ? 57.508 19.011 2.191 1.00 15.13 204 LEU D N 1
ATOM 9200 C CA . LEU D 1 204 ? 57.758 19.937 3.295 1.00 16.12 204 LEU D CA 1
ATOM 9201 C C . LEU D 1 204 ? 56.724 19.746 4.407 1.00 16.17 204 LEU D C 1
ATOM 9202 O O . LEU D 1 204 ? 57.069 19.654 5.587 1.00 17.45 204 LEU D O 1
ATOM 9207 N N . GLY D 1 205 ? 55.455 19.694 4.013 1.00 13.26 205 GLY D N 1
ATOM 9208 C CA . GLY D 1 205 ? 54.368 19.523 4.963 1.00 16.81 205 GLY D CA 1
ATOM 9209 C C . GLY D 1 205 ? 54.464 18.223 5.740 1.00 16.00 205 GLY D C 1
ATOM 9210 O O . GLY D 1 205 ? 54.120 18.168 6.918 1.00 18.67 205 GLY D O 1
ATOM 9211 N N . THR D 1 206 ? 54.933 17.175 5.077 1.00 13.38 206 THR D N 1
ATOM 9212 C CA . THR D 1 206 ? 55.084 15.878 5.721 1.00 12.82 206 THR D CA 1
ATOM 9213 C C . THR D 1 206 ? 56.274 15.912 6.675 1.00 13.93 206 THR D C 1
ATOM 9214 O O . THR D 1 206 ? 56.190 15.441 7.811 1.00 14.21 206 THR D O 1
ATOM 9218 N N . ALA D 1 207 ? 57.383 16.483 6.224 1.00 15.29 207 ALA D N 1
ATOM 9219 C CA . ALA D 1 207 ? 58.565 16.558 7.069 1.00 13.68 207 ALA D CA 1
ATOM 9220 C C . ALA D 1 207 ? 58.243 17.299 8.355 1.00 16.64 207 ALA D C 1
ATOM 9221 O O . ALA D 1 207 ? 58.695 16.912 9.425 1.00 15.80 207 ALA D O 1
ATOM 9223 N N . PHE D 1 208 ? 57.473 18.378 8.236 1.00 17.73 208 PHE D N 1
ATOM 9224 C CA . PHE D 1 208 ? 57.071 19.184 9.384 1.00 20.53 208 PHE D CA 1
ATOM 9225 C C . PHE D 1 208 ? 56.355 18.322 10.427 1.00 19.05 208 PHE D C 1
ATOM 9226 O O . PHE D 1 208 ? 56.620 18.431 11.625 1.00 18.89 208 PHE D O 1
ATOM 9234 N N . GLN D 1 209 ? 55.453 17.464 9.965 1.00 16.55 209 GLN D N 1
ATOM 9235 C CA . GLN D 1 209 ? 54.711 16.581 10.863 1.00 17.16 209 GLN D CA 1
ATOM 9236 C C . GLN D 1 209 ? 55.612 15.576 11.575 1.00 16.26 209 GLN D C 1
ATOM 9237 O O . GLN D 1 209 ? 55.445 15.320 12.769 1.00 16.80 209 GLN D O 1
ATOM 9243 N N . ILE D 1 210 ? 56.561 15.003 10.842 1.00 15.35 210 ILE D N 1
ATOM 9244 C CA . ILE D 1 210 ? 57.482 14.029 11.420 1.00 15.13 210 ILE D CA 1
ATOM 9245 C C . ILE D 1 210 ? 58.345 14.682 12.494 1.00 17.30 210 ILE D C 1
ATOM 9246 O O . ILE D 1 210 ? 58.531 14.121 13.570 1.00 18.34 210 ILE D O 1
ATOM 9251 N N . VAL D 1 211 ? 58.880 15.862 12.192 1.00 17.83 211 VAL D N 1
ATOM 9252 C CA . VAL D 1 211 ? 59.707 16.587 13.151 1.00 17.67 211 VAL D CA 1
ATOM 9253 C C . VAL D 1 211 ? 58.890 16.903 14.405 1.00 19.05 211 VAL D C 1
ATOM 9254 O O . VAL D 1 211 ? 59.390 16.758 15.524 1.00 18.73 211 VAL D O 1
ATOM 9258 N N . ASP D 1 212 ? 57.638 17.319 14.215 1.00 19.38 212 ASP D N 1
ATOM 9259 C CA . ASP D 1 212 ? 56.762 17.630 15.346 1.00 19.71 212 ASP D CA 1
ATOM 9260 C C . ASP D 1 212 ? 56.625 16.398 16.227 1.00 19.20 212 ASP D C 1
ATOM 9261 O O . ASP D 1 212 ? 56.746 16.474 17.441 1.00 17.56 212 ASP D O 1
ATOM 9266 N N . ASP D 1 213 ? 56.365 15.256 15.603 1.00 16.66 213 ASP D N 1
ATOM 9267 C CA . ASP D 1 213 ? 56.186 14.026 16.361 1.00 16.11 213 ASP D CA 1
ATOM 9268 C C . ASP D 1 213 ? 57.450 13.573 17.080 1.00 17.45 213 ASP D C 1
ATOM 9269 O O . ASP D 1 213 ? 57.386 13.039 18.189 1.00 17.72 213 ASP D O 1
ATOM 9274 N N . VAL D 1 214 ? 58.598 13.783 16.452 1.00 15.49 214 VAL D N 1
ATOM 9275 C CA . VAL D 1 214 ? 59.856 13.400 17.068 1.00 17.89 214 VAL D CA 1
ATOM 9276 C C . VAL D 1 214 ? 60.147 14.337 18.233 1.00 18.74 214 VAL D C 1
ATOM 9277 O O . VAL D 1 214 ? 60.556 13.892 19.304 1.00 20.66 214 VAL D O 1
ATOM 9281 N N . LEU D 1 215 ? 59.921 15.634 18.035 1.00 19.37 215 LEU D N 1
ATOM 9282 C CA . LEU D 1 215 ? 60.174 16.600 19.102 1.00 21.67 215 LEU D CA 1
ATOM 9283 C C . LEU D 1 215 ? 59.321 16.264 20.317 1.00 22.01 215 LEU D C 1
ATOM 9284 O O . LEU D 1 215 ? 59.748 16.429 21.463 1.00 23.42 215 LEU D O 1
ATOM 9289 N N . ASN D 1 216 ? 58.110 15.787 20.062 1.00 21.29 216 ASN D N 1
ATOM 9290 C CA . ASN D 1 216 ? 57.217 15.435 21.148 1.00 20.58 216 ASN D CA 1
ATOM 9291 C C . ASN D 1 216 ? 57.788 14.311 22.002 1.00 21.16 216 ASN D C 1
ATOM 9292 O O . ASN D 1 216 ? 57.654 14.326 23.224 1.00 21.61 216 ASN D O 1
ATOM 9297 N N . LEU D 1 217 ? 58.427 13.334 21.371 1.00 20.07 217 LEU D N 1
ATOM 9298 C CA . LEU D 1 217 ? 58.998 12.228 22.124 1.00 20.85 217 LEU D CA 1
ATOM 9299 C C . LEU D 1 217 ? 60.258 12.632 22.884 1.00 20.92 217 LEU D C 1
ATOM 9300 O O . LEU D 1 217 ? 60.576 12.047 23.917 1.00 20.77 217 LEU D O 1
ATOM 9305 N N . GLU D 1 218 ? 60.961 13.643 22.382 1.00 21.51 218 GLU D N 1
ATOM 9306 C CA . GLU D 1 218 ? 62.211 14.076 23.000 1.00 23.83 218 GLU D CA 1
ATOM 9307 C C . GLU D 1 218 ? 62.152 15.326 23.869 1.00 24.34 218 GLU D C 1
ATOM 9308 O O . GLU D 1 218 ? 63.151 15.685 24.491 1.00 24.88 218 GLU D O 1
ATOM 9314 N N . GLY D 1 219 ? 60.995 15.978 23.920 1.00 25.98 219 GLY D N 1
ATOM 9315 C CA . GLY D 1 219 ? 60.868 17.212 24.680 1.00 28.04 219 GLY D CA 1
ATOM 9316 C C . GLY D 1 219 ? 60.660 17.153 26.182 1.00 29.57 219 GLY D C 1
ATOM 9317 O O . GLY D 1 219 ? 60.559 18.200 26.827 1.00 30.87 219 GLY D O 1
ATOM 9318 N N . GLY D 1 220 ? 60.592 15.953 26.746 1.00 29.08 220 GLY D N 1
ATOM 9319 C CA . GLY D 1 220 ? 60.398 15.831 28.180 1.00 30.39 220 GLY D CA 1
ATOM 9320 C C . GLY D 1 220 ? 58.945 15.889 28.620 1.00 30.98 220 GLY D C 1
ATOM 9321 O O . GLY D 1 220 ? 58.646 15.766 29.807 1.00 31.72 220 GLY D O 1
ATOM 9322 N N . GLU D 1 221 ? 58.037 16.075 27.670 1.00 30.30 221 GLU D N 1
ATOM 9323 C CA . GLU D 1 221 ? 56.613 16.135 27.987 1.00 31.38 221 GLU D CA 1
ATOM 9324 C C . GLU D 1 221 ? 55.840 15.073 27.211 1.00 29.89 221 GLU D C 1
ATOM 9325 O O . GLU D 1 221 ? 54.663 15.252 26.893 1.00 31.22 221 GLU D O 1
ATOM 9331 N N . ALA D 1 222 ? 56.512 13.962 26.927 1.00 29.55 222 ALA D N 1
ATOM 9332 C CA . ALA D 1 222 ? 55.920 12.863 26.172 1.00 29.41 222 ALA D CA 1
ATOM 9333 C C . ALA D 1 222 ? 54.771 12.180 26.900 1.00 29.21 222 ALA D C 1
ATOM 9334 O O . ALA D 1 222 ? 53.928 11.541 26.273 1.00 26.56 222 ALA D O 1
ATOM 9336 N N . TYR D 1 223 ? 54.739 12.294 28.222 1.00 29.18 223 TYR D N 1
ATOM 9337 C CA . TYR D 1 223 ? 53.657 11.681 28.979 1.00 30.34 223 TYR D CA 1
ATOM 9338 C C . TYR D 1 223 ? 52.406 12.555 28.882 1.00 31.00 223 TYR D C 1
ATOM 9339 O O . TYR D 1 223 ? 51.330 12.169 29.335 1.00 31.02 223 TYR D O 1
ATOM 9348 N N . GLY D 1 224 ? 52.558 13.735 28.284 1.00 32.40 224 GLY D N 1
ATOM 9349 C CA . GLY D 1 224 ? 51.435 14.643 28.129 1.00 32.21 224 GLY D CA 1
ATOM 9350 C C . GLY D 1 224 ? 50.791 15.053 29.440 1.00 34.04 224 GLY D C 1
ATOM 9351 O O . GLY D 1 224 ? 51.396 14.935 30.508 1.00 33.84 224 GLY D O 1
ATOM 9352 N N . LYS D 1 225 ? 49.556 15.540 29.357 1.00 34.66 225 LYS D N 1
ATOM 9353 C CA . LYS D 1 225 ? 48.825 15.973 30.539 1.00 35.98 225 LYS D CA 1
ATOM 9354 C C . LYS D 1 225 ? 47.493 15.243 30.657 1.00 36.64 225 LYS D C 1
ATOM 9355 O O . LYS D 1 225 ? 46.733 15.160 29.691 1.00 35.28 225 LYS D O 1
ATOM 9361 N N . GLU D 1 226 ? 47.224 14.708 31.843 1.00 36.19 226 GLU D N 1
ATOM 9362 C CA . GLU D 1 226 ? 45.975 14.004 32.110 1.00 37.64 226 GLU D CA 1
ATOM 9363 C C . GLU D 1 226 ? 45.632 12.930 31.079 1.00 37.36 226 GLU D C 1
ATOM 9364 O O . GLU D 1 226 ? 44.596 13.008 30.417 1.00 37.56 226 GLU D O 1
ATOM 9370 N N . ARG D 1 227 ? 46.500 11.932 30.947 1.00 35.91 227 ARG D N 1
ATOM 9371 C CA . ARG D 1 227 ? 46.269 10.830 30.016 1.00 34.62 227 ARG D CA 1
ATOM 9372 C C . ARG D 1 227 ? 46.036 11.301 28.584 1.00 33.73 227 ARG D C 1
ATOM 9373 O O . ARG D 1 227 ? 45.223 10.721 27.864 1.00 33.68 227 ARG D O 1
ATOM 9381 N N . ALA D 1 228 ? 46.737 12.351 28.171 1.00 32.47 228 ALA D N 1
ATOM 9382 C CA . ALA D 1 228 ? 46.593 12.873 26.815 1.00 30.93 228 ALA D CA 1
ATOM 9383 C C . ALA D 1 228 ? 47.962 12.921 26.148 1.00 29.33 228 ALA D C 1
ATOM 9384 O O . ALA D 1 228 ? 48.976 12.656 26.789 1.00 27.48 228 ALA D O 1
ATOM 9386 N N . GLY D 1 229 ? 47.991 13.260 24.864 1.00 27.17 229 GLY D N 1
ATOM 9387 C CA . GLY D 1 229 ? 49.260 13.319 24.159 1.00 26.27 229 GLY D CA 1
ATOM 9388 C C . GLY D 1 229 ? 49.442 12.168 23.185 1.00 24.80 229 GLY D C 1
ATOM 9389 O O . GLY D 1 229 ? 48.649 11.228 23.173 1.00 24.53 229 GLY D O 1
ATOM 9390 N N . ASP D 1 230 ? 50.501 12.236 22.384 1.00 22.60 230 ASP D N 1
ATOM 9391 C CA . ASP D 1 230 ? 50.791 11.223 21.369 1.00 21.46 230 ASP D CA 1
ATOM 9392 C C . ASP D 1 230 ? 50.881 9.771 21.836 1.00 20.26 230 ASP D C 1
ATOM 9393 O O . ASP D 1 230 ? 50.373 8.876 21.164 1.00 21.82 230 ASP D O 1
ATOM 9398 N N . LEU D 1 231 ? 51.542 9.522 22.961 1.00 19.24 231 LEU D N 1
ATOM 9399 C CA . LEU D 1 231 ? 51.669 8.158 23.453 1.00 18.78 231 LEU D CA 1
ATOM 9400 C C . LEU D 1 231 ? 50.377 7.678 24.102 1.00 19.26 231 LEU D C 1
ATOM 9401 O O . LEU D 1 231 ? 49.885 6.589 23.794 1.00 17.83 231 LEU D O 1
ATOM 9406 N N . TYR D 1 232 ? 49.822 8.485 25.000 1.00 18.06 232 TYR D N 1
ATOM 9407 C CA . TYR D 1 232 ? 48.579 8.088 25.648 1.00 18.63 232 TYR D CA 1
ATOM 9408 C C . TYR D 1 232 ? 47.476 7.906 24.624 1.00 19.31 232 TYR D C 1
ATOM 9409 O O . TYR D 1 232 ? 46.576 7.087 24.812 1.00 18.24 232 TYR D O 1
ATOM 9418 N N . GLU D 1 233 ? 47.546 8.675 23.542 1.00 18.75 233 GLU D N 1
ATOM 9419 C CA . GLU D 1 233 ? 46.543 8.607 22.482 1.00 19.95 233 GLU D CA 1
ATOM 9420 C C . GLU D 1 233 ? 46.909 7.662 21.339 1.00 17.88 233 GLU D C 1
ATOM 9421 O O . GLU D 1 233 ? 46.141 7.509 20.387 1.00 19.55 233 GLU D O 1
ATOM 9427 N N . GLY D 1 234 ? 48.075 7.030 21.430 1.00 17.76 234 GLY D N 1
ATOM 9428 C CA . GLY D 1 234 ? 48.494 6.114 20.382 1.00 16.15 234 GLY D CA 1
ATOM 9429 C C . GLY D 1 234 ? 48.516 6.751 19.002 1.00 16.37 234 GLY D C 1
ATOM 9430 O O . GLY D 1 234 ? 48.171 6.118 18.005 1.00 15.92 234 GLY D O 1
ATOM 9431 N N . LYS D 1 235 ? 48.929 8.012 18.930 1.00 15.64 235 LYS D N 1
ATOM 9432 C CA . LYS D 1 235 ? 48.979 8.698 17.648 1.00 15.24 235 LYS D CA 1
ATOM 9433 C C . LYS D 1 235 ? 49.783 7.904 16.624 1.00 14.69 235 LYS D C 1
ATOM 9434 O O . LYS D 1 235 ? 50.872 7.401 16.919 1.00 14.36 235 LYS D O 1
ATOM 9440 N N . ARG D 1 236 ? 49.237 7.795 15.417 1.00 14.82 236 ARG D N 1
ATOM 9441 C CA . ARG D 1 236 ? 49.903 7.063 14.342 1.00 16.92 236 ARG D CA 1
ATOM 9442 C C . ARG D 1 236 ? 51.026 7.890 13.732 1.00 17.26 236 ARG D C 1
ATOM 9443 O O . ARG D 1 236 ? 50.879 8.446 12.648 1.00 19.18 236 ARG D O 1
ATOM 9451 N N . THR D 1 237 ? 52.137 7.982 14.453 1.00 15.98 237 THR D N 1
ATOM 9452 C CA . THR D 1 237 ? 53.297 8.735 13.990 1.00 13.66 237 THR D CA 1
ATOM 9453 C C . THR D 1 237 ? 54.207 7.826 13.179 1.00 15.67 237 THR D C 1
ATOM 9454 O O . THR D 1 237 ? 54.167 6.602 13.313 1.00 15.82 237 THR D O 1
ATOM 9458 N N . LEU D 1 238 ? 55.037 8.425 12.334 1.00 15.21 238 LEU D N 1
ATOM 9459 C CA . LEU D 1 238 ? 55.935 7.632 11.515 1.00 13.75 238 LEU D CA 1
ATOM 9460 C C . LEU D 1 238 ? 56.878 6.831 12.411 1.00 15.38 238 LEU D C 1
ATOM 9461 O O . LEU D 1 238 ? 57.151 5.660 12.138 1.00 15.50 238 LEU D O 1
ATOM 9466 N N . ILE D 1 239 ? 57.368 7.446 13.487 1.00 14.44 239 ILE D N 1
ATOM 9467 C CA . ILE D 1 239 ? 58.290 6.733 14.361 1.00 15.31 239 ILE D CA 1
ATOM 9468 C C . ILE D 1 239 ? 57.630 5.547 15.053 1.00 14.38 239 ILE D C 1
ATOM 9469 O O . ILE D 1 239 ? 58.229 4.479 15.137 1.00 14.89 239 ILE D O 1
ATOM 9474 N N . LEU D 1 240 ? 56.406 5.714 15.540 1.00 13.95 240 LEU D N 1
ATOM 9475 C CA . LEU D 1 240 ? 55.737 4.588 16.187 1.00 16.05 240 LEU D CA 1
ATOM 9476 C C . LEU D 1 240 ? 55.490 3.459 15.186 1.00 16.08 240 LEU D C 1
ATOM 9477 O O . LEU D 1 240 ? 55.726 2.288 15.492 1.00 17.03 240 LEU D O 1
ATOM 9482 N N . LEU D 1 241 ? 55.027 3.804 13.988 1.00 15.36 241 LEU D N 1
ATOM 9483 C CA . LEU D 1 241 ? 54.756 2.780 12.981 1.00 15.37 241 LEU D CA 1
ATOM 9484 C C . LEU D 1 241 ? 56.024 2.041 12.547 1.00 17.71 241 LEU D C 1
ATOM 9485 O O . LEU D 1 241 ? 56.007 0.818 12.368 1.00 18.95 241 LEU D O 1
ATOM 9490 N N . ARG D 1 242 ? 57.125 2.772 12.389 1.00 17.30 242 ARG D N 1
ATOM 9491 C CA . ARG D 1 242 ? 58.390 2.159 11.998 1.00 17.68 242 ARG D CA 1
ATOM 9492 C C . ARG D 1 242 ? 58.873 1.264 13.137 1.00 16.92 242 ARG D C 1
ATOM 9493 O O . ARG D 1 242 ? 59.364 0.164 12.902 1.00 17.91 242 ARG D O 1
ATOM 9501 N N . PHE D 1 243 ? 58.716 1.737 14.370 1.00 15.80 243 PHE D N 1
ATOM 9502 C CA . PHE D 1 243 ? 59.127 0.963 15.541 1.00 16.68 243 PHE D CA 1
ATOM 9503 C C . PHE D 1 243 ? 58.369 -0.365 15.600 1.00 18.73 243 PHE D C 1
ATOM 9504 O O . PHE D 1 243 ? 58.963 -1.429 15.775 1.00 19.83 243 PHE D O 1
ATOM 9512 N N . LEU D 1 244 ? 57.051 -0.302 15.453 1.00 18.14 244 LEU D N 1
ATOM 9513 C CA . LEU D 1 244 ? 56.253 -1.516 15.506 1.00 19.09 244 LEU D CA 1
ATOM 9514 C C . LEU D 1 244 ? 56.629 -2.518 14.423 1.00 22.50 244 LEU D C 1
ATOM 9515 O O . LEU D 1 244 ? 56.717 -3.718 14.694 1.00 23.42 244 LEU D O 1
ATOM 9520 N N . GLU D 1 245 ? 56.881 -2.047 13.207 1.00 22.31 245 GLU D N 1
ATOM 9521 C CA . GLU D 1 245 ? 57.226 -2.987 12.148 1.00 26.66 245 GLU D CA 1
ATOM 9522 C C . GLU D 1 245 ? 58.629 -3.575 12.267 1.00 27.74 245 GLU D C 1
ATOM 9523 O O . GLU D 1 245 ? 58.892 -4.650 11.731 1.00 29.61 245 GLU D O 1
ATOM 9529 N N . GLU D 1 246 ? 59.520 -2.890 12.978 1.00 27.77 246 GLU D N 1
ATOM 9530 C CA . GLU D 1 246 ? 60.890 -3.374 13.146 1.00 28.53 246 GLU D CA 1
ATOM 9531 C C . GLU D 1 246 ? 61.104 -4.131 14.458 1.00 29.54 246 GLU D C 1
ATOM 9532 O O . GLU D 1 246 ? 62.071 -4.881 14.594 1.00 29.58 246 GLU D O 1
ATOM 9538 N N . ALA D 1 247 ? 60.205 -3.942 15.419 1.00 29.15 247 ALA D N 1
ATOM 9539 C CA . ALA D 1 247 ? 60.334 -4.595 16.719 1.00 30.67 247 ALA D CA 1
ATOM 9540 C C . ALA D 1 247 ? 60.159 -6.116 16.694 1.00 31.29 247 ALA D C 1
ATOM 9541 O O . ALA D 1 247 ? 59.354 -6.655 15.934 1.00 31.91 247 ALA D O 1
ATOM 9543 N N . PRO D 1 248 ? 60.927 -6.828 17.535 1.00 33.37 248 PRO D N 1
ATOM 9544 C CA . PRO D 1 248 ? 60.808 -8.284 17.669 1.00 33.35 248 PRO D CA 1
ATOM 9545 C C . PRO D 1 248 ? 59.426 -8.631 18.217 1.00 34.08 248 PRO D C 1
ATOM 9546 O O . PRO D 1 248 ? 58.831 -7.838 18.951 1.00 31.61 248 PRO D O 1
ATOM 9550 N N . PRO D 1 249 ? 58.908 -9.826 17.887 1.00 35.18 249 PRO D N 1
ATOM 9551 C CA . PRO D 1 249 ? 57.573 -10.235 18.335 1.00 35.87 249 PRO D CA 1
ATOM 9552 C C . PRO D 1 249 ? 57.355 -9.961 19.817 1.00 35.78 249 PRO D C 1
ATOM 9553 O O . PRO D 1 249 ? 56.235 -9.706 20.255 1.00 37.23 249 PRO D O 1
ATOM 9557 N N . GLU D 1 250 ? 58.449 -10.003 20.570 1.00 35.86 250 GLU D N 1
ATOM 9558 C CA . GLU D 1 250 ? 58.442 -9.766 22.007 1.00 35.92 250 GLU D CA 1
ATOM 9559 C C . GLU D 1 250 ? 57.875 -8.398 22.379 1.00 34.17 250 GLU D C 1
ATOM 9560 O O . GLU D 1 250 ? 56.766 -8.291 22.908 1.00 33.39 250 GLU D O 1
ATOM 9566 N N . GLU D 1 251 ? 58.649 -7.352 22.109 1.00 33.02 251 GLU D N 1
ATOM 9567 C CA . GLU D 1 251 ? 58.224 -5.999 22.440 1.00 31.59 251 GLU D CA 1
ATOM 9568 C C . GLU D 1 251 ? 57.061 -5.544 21.568 1.00 29.87 251 GLU D C 1
ATOM 9569 O O . GLU D 1 251 ? 56.264 -4.709 21.985 1.00 25.91 251 GLU D O 1
ATOM 9575 N N . ARG D 1 252 ? 56.961 -6.093 20.362 1.00 27.49 252 ARG D N 1
ATOM 9576 C CA . ARG D 1 252 ? 55.869 -5.719 19.470 1.00 28.54 252 ARG D CA 1
ATOM 9577 C C . ARG D 1 252 ? 54.538 -6.086 20.110 1.00 27.23 252 ARG D C 1
ATOM 9578 O O . ARG D 1 252 ? 53.578 -5.317 20.065 1.00 25.55 252 ARG D O 1
ATOM 9586 N N . ALA D 1 253 ? 54.482 -7.264 20.720 1.00 26.38 253 ALA D N 1
ATOM 9587 C CA . ALA D 1 253 ? 53.257 -7.705 21.368 1.00 24.36 253 ALA D CA 1
ATOM 9588 C C . ALA D 1 253 ? 52.949 -6.845 22.588 1.00 23.17 253 ALA D C 1
ATOM 9589 O O . ALA D 1 253 ? 51.797 -6.471 22.829 1.00 22.71 253 ALA D O 1
ATOM 9591 N N . ARG D 1 254 ? 53.979 -6.519 23.360 1.00 22.96 254 ARG D N 1
ATOM 9592 C CA . ARG D 1 254 ? 53.785 -5.714 24.558 1.00 20.96 254 ARG D CA 1
ATOM 9593 C C . ARG D 1 254 ? 53.302 -4.315 24.199 1.00 20.46 254 ARG D C 1
ATOM 9594 O O . ARG D 1 254 ? 52.425 -3.748 24.862 1.00 19.37 254 ARG D O 1
ATOM 9602 N N . ALA D 1 255 ? 53.874 -3.758 23.139 1.00 19.16 255 ALA D N 1
ATOM 9603 C CA . ALA D 1 255 ? 53.481 -2.427 22.708 1.00 17.36 255 ALA D CA 1
ATOM 9604 C C . ALA D 1 255 ? 52.046 -2.445 22.185 1.00 16.95 255 ALA D C 1
ATOM 9605 O O . ALA D 1 255 ? 51.249 -1.574 22.525 1.00 17.14 255 ALA D O 1
ATOM 9607 N N . LEU D 1 256 ? 51.712 -3.425 21.353 1.00 19.73 256 LEU D N 1
ATOM 9608 C CA . LEU D 1 256 ? 50.354 -3.484 20.826 1.00 17.42 256 LEU D CA 1
ATOM 9609 C C . LEU D 1 256 ? 49.324 -3.682 21.940 1.00 19.17 256 LEU D C 1
ATOM 9610 O O . LEU D 1 256 ? 48.228 -3.127 21.881 1.00 18.03 256 LEU D O 1
ATOM 9615 N N . ALA D 1 257 ? 49.680 -4.444 22.971 1.00 17.70 257 ALA D N 1
ATOM 9616 C CA . ALA D 1 257 ? 48.754 -4.662 24.078 1.00 18.91 257 ALA D CA 1
ATOM 9617 C C . ALA D 1 257 ? 48.463 -3.323 24.747 1.00 18.99 257 ALA D C 1
ATOM 9618 O O . ALA D 1 257 ? 47.318 -3.015 25.078 1.00 20.51 257 ALA D O 1
ATOM 9620 N N . LEU D 1 258 ? 49.508 -2.529 24.955 1.00 18.06 258 LEU D N 1
ATOM 9621 C CA . LEU D 1 258 ? 49.337 -1.219 25.564 1.00 17.63 258 LEU D CA 1
ATOM 9622 C C . LEU D 1 258 ? 48.497 -0.329 24.647 1.00 18.66 258 LEU D C 1
ATOM 9623 O O . LEU D 1 258 ? 47.558 0.327 25.089 1.00 18.00 258 LEU D O 1
ATOM 9628 N N . LEU D 1 259 ? 48.836 -0.319 23.362 1.00 19.26 259 LEU D N 1
ATOM 9629 C CA . LEU D 1 259 ? 48.127 0.513 22.401 1.00 17.75 259 LEU D CA 1
ATOM 9630 C C . LEU D 1 259 ? 46.655 0.130 22.204 1.00 19.82 259 LEU D C 1
ATOM 9631 O O . LEU D 1 259 ? 45.859 0.934 21.719 1.00 19.58 259 LEU D O 1
ATOM 9636 N N . ALA D 1 260 ? 46.290 -1.087 22.592 1.00 19.87 260 ALA D N 1
ATOM 9637 C CA . ALA D 1 260 ? 44.905 -1.534 22.459 1.00 20.34 260 ALA D CA 1
ATOM 9638 C C . ALA D 1 260 ? 44.018 -0.914 23.539 1.00 22.69 260 ALA D C 1
ATOM 9639 O O . ALA D 1 260 ? 42.793 -0.879 23.405 1.00 24.66 260 ALA D O 1
ATOM 9641 N N . LEU D 1 261 ? 44.641 -0.418 24.604 1.00 22.13 261 LEU D N 1
ATOM 9642 C CA . LEU D 1 261 ? 43.909 0.188 25.717 1.00 20.37 261 LEU D CA 1
ATOM 9643 C C . LEU D 1 261 ? 43.545 1.650 25.455 1.00 22.52 261 LEU D C 1
ATOM 9644 O O . LEU D 1 261 ? 44.309 2.389 24.847 1.00 22.75 261 LEU D O 1
ATOM 9649 N N . PRO D 1 262 ? 42.362 2.087 25.916 1.00 23.50 262 PRO D N 1
ATOM 9650 C CA . PRO D 1 262 ? 42.019 3.506 25.782 1.00 23.85 262 PRO D CA 1
ATOM 9651 C C . PRO D 1 262 ? 42.955 4.347 26.655 1.00 23.47 262 PRO D C 1
ATOM 9652 O O . PRO D 1 262 ? 43.513 3.848 27.634 1.00 22.38 262 PRO D O 1
ATOM 9656 N N . ARG D 1 263 ? 43.117 5.618 26.297 1.00 26.72 263 ARG D N 1
ATOM 9657 C CA . ARG D 1 263 ? 44.004 6.523 27.024 1.00 26.00 263 ARG D CA 1
ATOM 9658 C C . ARG D 1 263 ? 43.873 6.479 28.543 1.00 28.50 263 ARG D C 1
ATOM 9659 O O . ARG D 1 263 ? 44.878 6.424 29.255 1.00 28.94 263 ARG D O 1
ATOM 9667 N N . GLU D 1 264 ? 42.640 6.491 29.041 1.00 28.64 264 GLU D N 1
ATOM 9668 C CA . GLU D 1 264 ? 42.407 6.466 30.479 1.00 29.09 264 GLU D CA 1
ATOM 9669 C C . GLU D 1 264 ? 42.814 5.153 31.153 1.00 28.09 264 GLU D C 1
ATOM 9670 O O . GLU D 1 264 ? 42.996 5.107 32.370 1.00 30.06 264 GLU D O 1
ATOM 9676 N N . ALA D 1 265 ? 42.970 4.094 30.366 1.00 27.77 265 ALA D N 1
ATOM 9677 C CA . ALA D 1 265 ? 43.341 2.790 30.911 1.00 26.01 265 ALA D CA 1
ATOM 9678 C C . ALA D 1 265 ? 44.831 2.453 30.782 1.00 26.80 265 ALA D C 1
ATOM 9679 O O . ALA D 1 265 ? 45.300 1.468 31.356 1.00 25.64 265 ALA D O 1
ATOM 9681 N N . LYS D 1 266 ? 45.575 3.262 30.032 1.00 25.66 266 LYS D N 1
ATOM 9682 C CA . LYS D 1 266 ? 47.005 3.014 29.857 1.00 24.53 266 LYS D CA 1
ATOM 9683 C C . LYS D 1 266 ? 47.787 3.320 31.133 1.00 23.32 266 LYS D C 1
ATOM 9684 O O . LYS D 1 266 ? 47.750 4.441 31.636 1.00 24.37 266 LYS D O 1
ATOM 9690 N N . PRO D 1 267 ? 48.505 2.322 31.673 1.00 23.47 267 PRO D N 1
ATOM 9691 C CA . PRO D 1 267 ? 49.329 2.544 32.868 1.00 24.88 267 PRO D CA 1
ATOM 9692 C C . PRO D 1 267 ? 50.500 3.464 32.543 1.00 25.47 267 PRO D C 1
ATOM 9693 O O . PRO D 1 267 ? 51.142 3.317 31.502 1.00 26.65 267 PRO D O 1
ATOM 9697 N N . GLU D 1 268 ? 50.784 4.398 33.442 1.00 24.02 268 GLU D N 1
ATOM 9698 C CA . GLU D 1 268 ? 51.880 5.339 33.235 1.00 24.92 268 GLU D CA 1
ATOM 9699 C C . GLU D 1 268 ? 53.204 4.610 33.022 1.00 25.18 268 GLU D C 1
ATOM 9700 O O . GLU D 1 268 ? 53.981 4.954 32.127 1.00 23.21 268 GLU D O 1
ATOM 9706 N N . ALA D 1 269 ? 53.459 3.603 33.848 1.00 25.14 269 ALA D N 1
ATOM 9707 C CA . ALA D 1 269 ? 54.694 2.845 33.755 1.00 25.47 269 ALA D CA 1
ATOM 9708 C C . ALA D 1 269 ? 54.870 2.158 32.404 1.00 25.92 269 ALA D C 1
ATOM 9709 O O . ALA D 1 269 ? 55.986 2.054 31.901 1.00 25.42 269 ALA D O 1
ATOM 9711 N N . GLU D 1 270 ? 53.773 1.693 31.814 1.00 25.58 270 GLU D N 1
ATOM 9712 C CA . GLU D 1 270 ? 53.854 1.014 30.528 1.00 23.96 270 GLU D CA 1
ATOM 9713 C C . GLU D 1 270 ? 54.078 2.053 29.427 1.00 23.00 270 GLU D C 1
ATOM 9714 O O . GLU D 1 270 ? 54.775 1.785 28.448 1.00 21.62 270 GLU D O 1
ATOM 9720 N N . VAL D 1 271 ? 53.483 3.232 29.591 1.00 21.97 271 VAL D N 1
ATOM 9721 C CA . VAL D 1 271 ? 53.666 4.317 28.629 1.00 21.75 271 VAL D CA 1
ATOM 9722 C C . VAL D 1 271 ? 55.146 4.707 28.661 1.00 22.95 271 VAL D C 1
ATOM 9723 O O . VAL D 1 271 ? 55.759 4.945 27.620 1.00 19.94 271 VAL D O 1
ATOM 9727 N N . GLY D 1 272 ? 55.710 4.761 29.867 1.00 22.72 272 GLY D N 1
ATOM 9728 C CA . GLY D 1 272 ? 57.113 5.107 30.017 1.00 21.45 272 GLY D CA 1
ATOM 9729 C C . GLY D 1 272 ? 57.992 4.071 29.351 1.00 22.04 272 GLY D C 1
ATOM 9730 O O . GLY D 1 272 ? 59.013 4.402 28.744 1.00 21.68 272 GLY D O 1
ATOM 9731 N N . TRP D 1 273 ? 57.605 2.807 29.482 1.00 20.99 273 TRP D N 1
ATOM 9732 C CA . TRP D 1 273 ? 58.344 1.719 28.862 1.00 19.82 273 TRP D CA 1
ATOM 9733 C C . TRP D 1 273 ? 58.366 1.937 27.348 1.00 20.28 273 TRP D C 1
ATOM 9734 O O . TRP D 1 273 ? 59.411 1.832 26.713 1.00 20.42 273 TRP D O 1
ATOM 9745 N N . LEU D 1 274 ? 57.206 2.240 26.773 1.00 19.91 274 LEU D N 1
ATOM 9746 C CA . LEU D 1 274 ? 57.122 2.471 25.337 1.00 19.66 274 LEU D CA 1
ATOM 9747 C C . LEU D 1 274 ? 58.025 3.636 24.929 1.00 20.70 274 LEU D C 1
ATOM 9748 O O . LEU D 1 274 ? 58.730 3.554 23.926 1.00 18.71 274 LEU D O 1
ATOM 9753 N N . LEU D 1 275 ? 58.006 4.711 25.712 1.00 19.99 275 LEU D N 1
ATOM 9754 C CA . LEU D 1 275 ? 58.836 5.879 25.420 1.00 20.54 275 LEU D CA 1
ATOM 9755 C C . LEU D 1 275 ? 60.300 5.471 25.404 1.00 20.99 275 LEU D C 1
ATOM 9756 O O . LEU D 1 275 ? 61.042 5.810 24.477 1.00 21.07 275 LEU D O 1
ATOM 9761 N N . GLU D 1 276 ? 60.711 4.733 26.431 1.00 20.31 276 GLU D N 1
ATOM 9762 C CA . GLU D 1 276 ? 62.091 4.278 26.546 1.00 22.49 276 GLU D CA 1
ATOM 9763 C C . GLU D 1 276 ? 62.479 3.467 25.309 1.00 21.72 276 GLU D C 1
ATOM 9764 O O . GLU D 1 276 ? 63.546 3.680 24.724 1.00 21.26 276 GLU D O 1
ATOM 9770 N N . ARG D 1 277 ? 61.600 2.556 24.898 1.00 21.99 277 ARG D N 1
ATOM 9771 C CA . ARG D 1 277 ? 61.853 1.723 23.728 1.00 20.41 277 ARG D CA 1
ATOM 9772 C C . ARG D 1 277 ? 61.963 2.569 22.459 1.00 19.65 277 ARG D C 1
ATOM 9773 O O . ARG D 1 277 ? 62.880 2.383 21.662 1.00 19.77 277 ARG D O 1
ATOM 9781 N N . LEU D 1 278 ? 61.037 3.506 22.280 1.00 17.68 278 LEU D N 1
ATOM 9782 C CA . LEU D 1 278 ? 61.057 4.370 21.100 1.00 17.89 278 LEU D CA 1
ATOM 9783 C C . LEU D 1 278 ? 62.340 5.190 21.016 1.00 19.71 278 LEU D C 1
ATOM 9784 O O . LEU D 1 278 ? 62.940 5.304 19.948 1.00 18.84 278 LEU D O 1
ATOM 9789 N N . LEU D 1 279 ? 62.758 5.753 22.147 1.00 19.31 279 LEU D N 1
ATOM 9790 C CA . LEU D 1 279 ? 63.961 6.575 22.196 1.00 20.09 279 LEU D CA 1
ATOM 9791 C C . LEU D 1 279 ? 65.262 5.800 22.031 1.00 22.07 279 LEU D C 1
ATOM 9792 O O . LEU D 1 279 ? 66.304 6.393 21.758 1.00 23.52 279 LEU D O 1
ATOM 9797 N N . ALA D 1 280 ? 65.209 4.484 22.190 1.00 20.58 280 ALA D N 1
ATOM 9798 C CA . ALA D 1 280 ? 66.406 3.665 22.032 1.00 22.61 280 ALA D CA 1
ATOM 9799 C C . ALA D 1 280 ? 66.402 2.945 20.686 1.00 23.31 280 ALA D C 1
ATOM 9800 O O . ALA D 1 280 ? 67.385 2.305 20.312 1.00 24.58 280 ALA D O 1
ATOM 9802 N N . SER D 1 281 ? 65.301 3.072 19.953 1.00 23.41 281 SER D N 1
ATOM 9803 C CA . SER D 1 281 ? 65.148 2.392 18.672 1.00 21.49 281 SER D CA 1
ATOM 9804 C C . SER D 1 281 ? 65.843 3.035 17.482 1.00 19.74 281 SER D C 1
ATOM 9805 O O . SER D 1 281 ? 66.144 4.228 17.480 1.00 20.99 281 SER D O 1
ATOM 9808 N N . ARG D 1 282 ? 66.088 2.221 16.464 1.00 21.80 282 ARG D N 1
ATOM 9809 C CA . ARG D 1 282 ? 66.693 2.718 15.242 1.00 21.44 282 ARG D CA 1
ATOM 9810 C C . ARG D 1 282 ? 65.610 3.506 14.515 1.00 20.14 282 ARG D C 1
ATOM 9811 O O . ARG D 1 282 ? 65.909 4.386 13.715 1.00 19.43 282 ARG D O 1
ATOM 9819 N N . ALA D 1 283 ? 64.350 3.188 14.809 1.00 19.29 283 ALA D N 1
ATOM 9820 C CA . ALA D 1 283 ? 63.225 3.882 14.188 1.00 18.60 283 ALA D CA 1
ATOM 9821 C C . ALA D 1 283 ? 63.306 5.392 14.422 1.00 19.56 283 ALA D C 1
ATOM 9822 O O . ALA D 1 283 ? 62.919 6.181 13.560 1.00 16.56 283 ALA D O 1
ATOM 9824 N N . LEU D 1 284 ? 63.805 5.797 15.587 1.00 18.84 284 LEU D N 1
ATOM 9825 C CA . LEU D 1 284 ? 63.934 7.221 15.901 1.00 18.84 284 LEU D CA 1
ATOM 9826 C C . LEU D 1 284 ? 64.866 7.892 14.894 1.00 17.15 284 LEU D C 1
ATOM 9827 O O . LEU D 1 284 ? 64.523 8.908 14.299 1.00 15.65 284 LEU D O 1
ATOM 9832 N N . ALA D 1 285 ? 66.047 7.313 14.705 1.00 17.62 285 ALA D N 1
ATOM 9833 C CA . ALA D 1 285 ? 67.015 7.864 13.766 1.00 18.12 285 ALA D CA 1
ATOM 9834 C C . ALA D 1 285 ? 66.475 7.776 12.339 1.00 17.28 285 ALA D C 1
ATOM 9835 O O . ALA D 1 285 ? 66.707 8.670 11.523 1.00 18.32 285 ALA D O 1
ATOM 9837 N N . TRP D 1 286 ? 65.750 6.700 12.045 1.00 18.07 286 TRP D N 1
ATOM 9838 C CA . TRP D 1 286 ? 65.193 6.503 10.712 1.00 16.13 286 TRP D CA 1
ATOM 9839 C C . TRP D 1 286 ? 64.174 7.602 10.408 1.00 16.90 286 TRP D C 1
ATOM 9840 O O . TRP D 1 286 ? 64.209 8.204 9.342 1.00 17.17 286 TRP D O 1
ATOM 9851 N N . ALA D 1 287 ? 63.273 7.866 11.354 1.00 14.44 287 ALA D N 1
ATOM 9852 C CA . ALA D 1 287 ? 62.263 8.903 11.156 1.00 15.80 287 ALA D CA 1
ATOM 9853 C C . ALA D 1 287 ? 62.908 10.273 10.978 1.00 16.36 287 ALA D C 1
ATOM 9854 O O . ALA D 1 287 ? 62.475 11.060 10.134 1.00 15.24 287 ALA D O 1
ATOM 9856 N N . LYS D 1 288 ? 63.941 10.560 11.766 1.00 17.20 288 LYS D N 1
ATOM 9857 C CA . LYS D 1 288 ? 64.632 11.841 11.652 1.00 15.98 288 LYS D CA 1
ATOM 9858 C C . LYS D 1 288 ? 65.253 11.950 10.264 1.00 16.08 288 LYS D C 1
ATOM 9859 O O . LYS D 1 288 ? 65.189 12.999 9.623 1.00 15.96 288 LYS D O 1
ATOM 9865 N N . ALA D 1 289 ? 65.834 10.854 9.791 1.00 15.19 289 ALA D N 1
ATOM 9866 C CA . ALA D 1 289 ? 66.456 10.846 8.475 1.00 16.17 289 ALA D CA 1
ATOM 9867 C C . ALA D 1 289 ? 65.426 11.061 7.372 1.00 17.50 289 ALA D C 1
ATOM 9868 O O . ALA D 1 289 ? 65.697 11.750 6.385 1.00 18.26 289 ALA D O 1
ATOM 9870 N N . GLU D 1 290 ? 64.245 10.473 7.540 1.00 15.65 290 GLU D N 1
ATOM 9871 C CA . GLU D 1 290 ? 63.186 10.619 6.553 1.00 15.35 290 GLU D CA 1
ATOM 9872 C C . GLU D 1 290 ? 62.731 12.071 6.457 1.00 17.12 290 GLU D C 1
ATOM 9873 O O . GLU D 1 290 ? 62.484 12.574 5.364 1.00 17.59 290 GLU D O 1
ATOM 9879 N N . ALA D 1 291 ? 62.617 12.734 7.603 1.00 15.79 291 ALA D N 1
ATOM 9880 C CA . ALA D 1 291 ? 62.189 14.123 7.637 1.00 15.33 291 ALA D CA 1
ATOM 9881 C C . ALA D 1 291 ? 63.249 14.989 6.972 1.00 16.98 291 ALA D C 1
ATOM 9882 O O . ALA D 1 291 ? 62.928 15.909 6.230 1.00 18.46 291 ALA D O 1
ATOM 9884 N N . LYS D 1 292 ? 64.515 14.690 7.241 1.00 18.03 292 LYS D N 1
ATOM 9885 C CA . LYS D 1 292 ? 65.600 15.462 6.645 1.00 20.47 292 LYS D CA 1
ATOM 9886 C C . LYS D 1 292 ? 65.602 15.308 5.136 1.00 19.73 292 LYS D C 1
ATOM 9887 O O . LYS D 1 292 ? 65.767 16.287 4.409 1.00 19.88 292 LYS D O 1
ATOM 9893 N N . ARG D 1 293 ? 65.420 14.076 4.667 1.00 18.80 293 ARG D N 1
ATOM 9894 C CA . ARG D 1 293 ? 65.391 13.793 3.237 1.00 18.66 293 ARG D CA 1
ATOM 9895 C C . ARG D 1 293 ? 64.238 14.538 2.570 1.00 20.13 293 ARG D C 1
ATOM 9896 O O . ARG D 1 293 ? 64.425 15.216 1.568 1.00 19.88 293 ARG D O 1
ATOM 9904 N N . LEU D 1 294 ? 63.048 14.415 3.143 1.00 17.06 294 LEU D N 1
ATOM 9905 C CA . LEU D 1 294 ? 61.875 15.065 2.579 1.00 14.36 294 LEU D CA 1
ATOM 9906 C C . LEU D 1 294 ? 62.000 16.583 2.570 1.00 14.92 294 LEU D C 1
ATOM 9907 O O . LEU D 1 294 ? 61.619 17.236 1.600 1.00 15.06 294 LEU D O 1
ATOM 9912 N N . GLN D 1 295 ? 62.532 17.142 3.647 1.00 17.17 295 GLN D N 1
ATOM 9913 C CA . GLN D 1 295 ? 62.701 18.589 3.741 1.00 18.27 295 GLN D CA 1
ATOM 9914 C C . GLN D 1 295 ? 63.639 19.063 2.628 1.00 19.94 295 GLN D C 1
ATOM 9915 O O . GLN D 1 295 ? 63.335 20.012 1.905 1.00 20.47 295 GLN D O 1
ATOM 9921 N N . ALA D 1 296 ? 64.773 18.385 2.482 1.00 18.85 296 ALA D N 1
ATOM 9922 C CA . ALA D 1 296 ? 65.749 18.755 1.461 1.00 20.27 296 ALA D CA 1
ATOM 9923 C C . ALA D 1 296 ? 65.180 18.596 0.055 1.00 20.70 296 ALA D C 1
ATOM 9924 O O . ALA D 1 296 ? 65.368 19.468 -0.797 1.00 20.16 296 ALA D O 1
ATOM 9926 N N . GLU D 1 297 ? 64.492 17.482 -0.190 1.00 18.32 297 GLU D N 1
ATOM 9927 C CA . GLU D 1 297 ? 63.893 17.221 -1.496 1.00 17.84 297 GLU D CA 1
ATOM 9928 C C . GLU D 1 297 ? 62.840 18.274 -1.819 1.00 18.64 297 GLU D C 1
ATOM 9929 O O . GLU D 1 297 ? 62.755 18.747 -2.953 1.00 17.19 297 GLU D O 1
ATOM 9935 N N . GLY D 1 298 ? 62.033 18.620 -0.819 1.00 16.78 298 GLY D N 1
ATOM 9936 C CA . GLY D 1 298 ? 60.988 19.610 -1.016 1.00 18.24 298 GLY D CA 1
ATOM 9937 C C . GLY D 1 298 ? 61.557 20.962 -1.393 1.00 19.46 298 GLY D C 1
ATOM 9938 O O . GLY D 1 298 ? 61.109 21.577 -2.364 1.00 18.91 298 GLY D O 1
ATOM 9939 N N . LEU D 1 299 ? 62.545 21.423 -0.628 1.00 19.53 299 LEU D N 1
ATOM 9940 C CA . LEU D 1 299 ? 63.169 22.710 -0.909 1.00 20.36 299 LEU D CA 1
ATOM 9941 C C . LEU D 1 299 ? 63.789 22.711 -2.302 1.00 21.78 299 LEU D C 1
ATOM 9942 O O . LEU D 1 299 ? 63.689 23.695 -3.033 1.00 21.00 299 LEU D O 1
ATOM 9947 N N . ALA D 1 300 ? 64.406 21.599 -2.684 1.00 19.76 300 ALA D N 1
ATOM 9948 C CA . ALA D 1 300 ? 65.037 21.513 -4.001 1.00 19.69 300 ALA D CA 1
ATOM 9949 C C . ALA D 1 300 ? 64.018 21.633 -5.127 1.00 20.53 300 ALA D C 1
ATOM 9950 O O . ALA D 1 300 ? 64.238 22.347 -6.105 1.00 21.08 300 ALA D O 1
ATOM 9952 N N . LEU D 1 301 ? 62.901 20.930 -4.990 1.00 19.80 301 LEU D N 1
ATOM 9953 C CA . LEU D 1 301 ? 61.842 20.960 -5.997 1.00 18.59 301 LEU D CA 1
ATOM 9954 C C . LEU D 1 301 ? 61.249 22.352 -6.202 1.00 18.68 301 LEU D C 1
ATOM 9955 O O . LEU D 1 301 ? 60.829 22.705 -7.310 1.00 20.89 301 LEU D O 1
ATOM 9960 N N . LEU D 1 302 ? 61.224 23.136 -5.132 1.00 18.13 302 LEU D N 1
ATOM 9961 C CA . LEU D 1 302 ? 60.654 24.478 -5.158 1.00 17.56 302 LEU D CA 1
ATOM 9962 C C . LEU D 1 302 ? 61.611 25.595 -5.524 1.00 19.06 302 LEU D C 1
ATOM 9963 O O . LEU D 1 302 ? 61.170 26.680 -5.899 1.00 18.15 302 LEU D O 1
ATOM 9968 N N . GLU D 1 303 ? 62.910 25.341 -5.413 1.00 19.05 303 GLU D N 1
ATOM 9969 C CA . GLU D 1 303 ? 63.895 26.380 -5.674 1.00 20.44 303 GLU D CA 1
ATOM 9970 C C . GLU D 1 303 ? 63.809 27.102 -7.010 1.00 19.90 303 GLU D C 1
ATOM 9971 O O . GLU D 1 303 ? 63.831 28.330 -7.035 1.00 20.57 303 GLU D O 1
ATOM 9977 N N . ALA D 1 304 ? 63.713 26.361 -8.110 1.00 20.19 304 ALA D N 1
ATOM 9978 C CA . ALA D 1 304 ? 63.641 26.987 -9.431 1.00 22.68 304 ALA D CA 1
ATOM 9979 C C . ALA D 1 304 ? 62.478 27.965 -9.529 1.00 21.79 304 ALA D C 1
ATOM 9980 O O . ALA D 1 304 ? 62.637 29.095 -9.991 1.00 24.20 304 ALA D O 1
ATOM 9982 N N . ALA D 1 305 ? 61.305 27.538 -9.084 1.00 21.02 305 ALA D N 1
ATOM 9983 C CA . ALA D 1 305 ? 60.137 28.405 -9.141 1.00 19.35 305 ALA D CA 1
ATOM 9984 C C . ALA D 1 305 ? 60.270 29.586 -8.192 1.00 17.45 305 ALA D C 1
ATOM 9985 O O . ALA D 1 305 ? 59.958 30.722 -8.557 1.00 18.50 305 ALA D O 1
ATOM 9987 N N . PHE D 1 306 ? 60.734 29.330 -6.972 1.00 16.23 306 PHE D N 1
ATOM 9988 C CA . PHE D 1 306 ? 60.883 30.408 -6.007 1.00 15.44 306 PHE D CA 1
ATOM 9989 C C . PHE D 1 306 ? 61.824 31.510 -6.493 1.00 15.78 306 PHE D C 1
ATOM 9990 O O . PHE D 1 306 ? 61.507 32.693 -6.369 1.00 17.15 306 PHE D O 1
ATOM 9998 N N . GLN D 1 307 ? 62.972 31.133 -7.050 1.00 17.69 307 GLN D N 1
ATOM 9999 C CA . GLN D 1 307 ? 63.928 32.140 -7.504 1.00 17.86 307 GLN D CA 1
ATOM 10000 C C . GLN D 1 307 ? 63.358 33.081 -8.554 1.00 18.64 307 GLN D C 1
ATOM 10001 O O . GLN D 1 307 ? 63.809 34.221 -8.678 1.00 19.58 307 GLN D O 1
ATOM 10007 N N . ASP D 1 308 ? 62.354 32.612 -9.288 1.00 16.40 308 ASP D N 1
ATOM 10008 C CA . ASP D 1 308 ? 61.733 33.425 -10.326 1.00 15.74 308 ASP D CA 1
ATOM 10009 C C . ASP D 1 308 ? 60.567 34.289 -9.843 1.00 15.55 308 ASP D C 1
ATOM 10010 O O . ASP D 1 308 ? 60.029 35.076 -10.612 1.00 16.32 308 ASP D O 1
ATOM 10015 N N . LEU D 1 309 ? 60.152 34.153 -8.585 1.00 14.56 309 LEU D N 1
ATOM 10016 C CA . LEU D 1 309 ? 59.032 34.974 -8.102 1.00 13.18 309 LEU D CA 1
ATOM 10017 C C . LEU D 1 309 ? 59.410 36.451 -7.995 1.00 12.52 309 LEU D C 1
ATOM 10018 O O . LEU D 1 309 ? 60.477 36.797 -7.494 1.00 14.29 309 LEU D O 1
ATOM 10023 N N . PRO D 1 310 ? 58.524 37.348 -8.447 1.00 11.97 310 PRO D N 1
ATOM 10024 C CA . PRO D 1 310 ? 58.904 38.763 -8.516 1.00 12.02 310 PRO D CA 1
ATOM 10025 C C . PRO D 1 310 ? 58.923 39.569 -7.215 1.00 11.88 310 PRO D C 1
ATOM 10026 O O . PRO D 1 310 ? 59.682 40.536 -7.097 1.00 14.12 310 PRO D O 1
ATOM 10030 N N . GLY D 1 311 ? 58.084 39.193 -6.250 1.00 10.72 311 GLY D N 1
ATOM 10031 C CA . GLY D 1 311 ? 58.045 39.920 -4.989 1.00 10.99 311 GLY D CA 1
ATOM 10032 C C . GLY D 1 311 ? 59.131 39.398 -4.073 1.00 12.57 311 GLY D C 1
ATOM 10033 O O . GLY D 1 311 ? 58.886 38.512 -3.263 1.00 13.98 311 GLY D O 1
ATOM 10034 N N . LYS D 1 312 ? 60.330 39.958 -4.188 1.00 13.75 312 LYS D N 1
ATOM 10035 C CA . LYS D 1 312 ? 61.460 39.477 -3.413 1.00 14.03 312 LYS D CA 1
ATOM 10036 C C . LYS D 1 312 ? 61.386 39.628 -1.906 1.00 14.41 312 LYS D C 1
ATOM 10037 O O . LYS D 1 312 ? 61.814 38.722 -1.185 1.00 14.62 312 LYS D O 1
ATOM 10043 N N . GLU D 1 313 ? 60.854 40.739 -1.414 1.00 13.46 313 GLU D N 1
ATOM 10044 C CA . GLU D 1 313 ? 60.759 40.895 0.030 1.00 14.05 313 GLU D CA 1
ATOM 10045 C C . GLU D 1 313 ? 59.754 39.885 0.577 1.00 15.71 313 GLU D C 1
ATOM 10046 O O . GLU D 1 313 ? 60.013 39.230 1.591 1.00 14.64 313 GLU D O 1
ATOM 10052 N N . ALA D 1 314 ? 58.612 39.741 -0.090 1.00 14.10 314 ALA D N 1
ATOM 10053 C CA . ALA D 1 314 ? 57.617 38.772 0.367 1.00 14.07 314 ALA D CA 1
ATOM 10054 C C . ALA D 1 314 ? 58.187 37.361 0.280 1.00 14.16 314 ALA D C 1
ATOM 10055 O O . ALA D 1 314 ? 57.915 36.536 1.142 1.00 16.03 314 ALA D O 1
ATOM 10057 N N . LEU D 1 315 ? 58.973 37.084 -0.760 1.00 12.38 315 LEU D N 1
ATOM 10058 C CA . LEU D 1 315 ? 59.591 35.766 -0.930 1.00 13.03 315 LEU D CA 1
ATOM 10059 C C . LEU D 1 315 ? 60.516 35.480 0.252 1.00 17.39 315 LEU D C 1
ATOM 10060 O O . LEU D 1 315 ? 60.597 34.347 0.722 1.00 18.08 315 LEU D O 1
ATOM 10065 N N . ASP D 1 316 ? 61.210 36.513 0.725 1.00 15.91 316 ASP D N 1
ATOM 10066 C CA . ASP D 1 316 ? 62.111 36.370 1.869 1.00 17.51 316 ASP D CA 1
ATOM 10067 C C . ASP D 1 316 ? 61.328 35.871 3.077 1.00 17.79 316 ASP D C 1
ATOM 10068 O O . ASP D 1 316 ? 61.763 34.958 3.784 1.00 18.29 316 ASP D O 1
ATOM 10073 N N . HIS D 1 317 ? 60.177 36.489 3.315 1.00 16.47 317 HIS D N 1
ATOM 10074 C CA . HIS D 1 317 ? 59.317 36.114 4.428 1.00 15.55 317 HIS D CA 1
ATOM 10075 C C . HIS D 1 317 ? 58.757 34.722 4.212 1.00 18.62 317 HIS D C 1
ATOM 10076 O O . HIS D 1 317 ? 58.712 33.915 5.138 1.00 17.51 317 HIS D O 1
ATOM 10083 N N . LEU D 1 318 ? 58.338 34.436 2.984 1.00 17.22 318 LEU D N 1
ATOM 10084 C CA . LEU D 1 318 ? 57.803 33.120 2.666 1.00 17.41 318 LEU D CA 1
ATOM 10085 C C . LEU D 1 318 ? 58.834 32.029 2.974 1.00 20.87 318 LEU D C 1
ATOM 10086 O O . LEU D 1 318 ? 58.524 31.050 3.661 1.00 20.10 318 LEU D O 1
ATOM 10091 N N . ARG D 1 319 ? 60.060 32.200 2.485 1.00 19.65 319 ARG D N 1
ATOM 10092 C CA . ARG D 1 319 ? 61.111 31.210 2.730 1.00 22.35 319 ARG D CA 1
ATOM 10093 C C . ARG D 1 319 ? 61.325 31.024 4.233 1.00 23.29 319 ARG D C 1
ATOM 10094 O O . ARG D 1 319 ? 61.453 29.897 4.723 1.00 23.30 319 ARG D O 1
ATOM 10102 N N . GLY D 1 320 ? 61.362 32.136 4.957 1.00 23.50 320 GLY D N 1
ATOM 10103 C CA . GLY D 1 320 ? 61.577 32.087 6.394 1.00 25.04 320 GLY D CA 1
ATOM 10104 C C . GLY D 1 320 ? 60.557 31.259 7.146 1.00 28.23 320 GLY D C 1
ATOM 10105 O O . GLY D 1 320 ? 60.909 30.488 8.044 1.00 27.28 320 GLY D O 1
ATOM 10106 N N . LEU D 1 321 ? 59.288 31.416 6.790 1.00 27.33 321 LEU D N 1
ATOM 10107 C CA . LEU D 1 321 ? 58.221 30.673 7.445 1.00 29.93 321 LEU D CA 1
ATOM 10108 C C . LEU D 1 321 ? 58.326 29.182 7.140 1.00 31.84 321 LEU D C 1
ATOM 10109 O O . LEU D 1 321 ? 58.140 28.346 8.023 1.00 31.70 321 LEU D O 1
ATOM 10114 N N . LEU D 1 322 ? 58.622 28.850 5.888 1.00 31.77 322 LEU D N 1
ATOM 10115 C CA . LEU D 1 322 ? 58.746 27.454 5.482 1.00 34.45 322 LEU D CA 1
ATOM 10116 C C . LEU D 1 322 ? 59.941 26.760 6.123 1.00 36.96 322 LEU D C 1
ATOM 10117 O O . LEU D 1 322 ? 59.887 25.563 6.418 1.00 38.50 322 LEU D O 1
ATOM 10122 N N . ALA D 1 323 ? 61.018 27.510 6.330 1.00 37.09 323 ALA D N 1
ATOM 10123 C CA . ALA D 1 323 ? 62.227 26.962 6.929 1.00 39.25 323 ALA D CA 1
ATOM 10124 C C . ALA D 1 323 ? 62.009 26.667 8.406 1.00 41.23 323 ALA D C 1
ATOM 10125 O O . ALA D 1 323 ? 62.513 25.675 8.931 1.00 42.57 323 ALA D O 1
ATOM 10127 N N . ALA D 1 324 ? 61.258 27.538 9.071 1.00 41.93 324 ALA D N 1
ATOM 10128 C CA . ALA D 1 324 ? 60.973 27.372 10.490 1.00 42.84 324 ALA D CA 1
ATOM 10129 C C . ALA D 1 324 ? 59.560 26.832 10.665 1.00 43.25 324 ALA D C 1
ATOM 10130 O O . ALA D 1 324 ? 58.800 27.306 11.511 1.00 45.15 324 ALA D O 1
ATOM 10132 N N . LEU D 1 325 ? 59.214 25.838 9.855 1.00 43.94 325 LEU D N 1
ATOM 10133 C CA . LEU D 1 325 ? 57.893 25.227 9.908 1.00 43.35 325 LEU D CA 1
ATOM 10134 C C . LEU D 1 325 ? 57.811 24.255 11.083 1.00 44.25 325 LEU D C 1
ATOM 10135 O O . LEU D 1 325 ? 58.558 23.252 11.069 1.00 44.67 325 LEU D O 1
#

Foldseek 3Di:
DDDDQVVLLVLLLVVLLVLLDDPPVVLSCLLCVQSVLDDSLLLLLLLQLLQVLQPFDNVLSSLLSSLLVLVVRLVQLVVCVLLVFQDFQPHGRSCNVDPSVSSNVSSVVSNVSSVVSVVVCVVVPQADPVSVVLVVQLVVLQVVLVVLFSCQLQDPAHDLDVVSVLSSQLRNWQCSRQLSSNCSSQRSSVHHHDPLSSVLSSLLRLLLVLLLVLVLLDDDRRNGTHRLSCLLRLTDHQLLSLCLVPPDPVLNVLSRVLSNDGNVPRDPVSSVVVSVDSVPDPSSVVSLVSSVVSLVVSCVSCVVVSVSGDSVVSVVVSVVSSVVSNVD/DDDLVVLLVLLLVVLLVLLQDPPVVLSCLLCVQSVLDDSLLLLLLLQLLLLLQPFDSVLSSLLSSLLVLVVRLCQLVVCVLLVPQDDNPHGRSCNVPPVVSSPVSSVVSNVSSVVSVVVCVVVVQADVVSVVLVVQLVVLQVVLSVLQSVCLVVLNQQDALVSVLSSQLRNWQCSRQLSSNCNSQRSSVHGRDPLSSVLSSLLRLLVQLVVQLCQLPHDVHNPCLLSVRRHQLSNLCLVDDDPVVNVLSSVQSVDHSVDHDPVSSVVVSVCSNPDVSSVVSNVSSVVSNVVSCVSCVVVSVPGDNVVSSVVSVVSSVPD/DDDDQVVLLVLLLVVLLVLLDDPPVVLSCLLCVQSVLDDSLLLLLLLQLLQVQQPADNVLSSLLSSLLVLVVRLVQLVVCVLLVFQDFQPHGRSCVVDPSVSSNVSSVVSNVSSVVSVVVCVVVPQADVVSVVLVVLLVVLQVVLSVLFSCQLQDADHDLDVVSVLSSQLRNWQCSRQLSSNCSSQRSSVHGGDPLSSVLSSLLRLLLVLLLVLVLLDDDRNNGTHRLSCLLRLTDHQLLSVCLVPPDPVLNVLSVVLSNDHNVPRDPVSSVVVSVDSVPDPSSVVSLVSSVVSLVVSCVSCVVVSVNGPNVVSVVVSVVSSVVSNVD/DDDQVVLLVLLLVVLLVLLDDPDVVLSCLLCVQSVLPDSLLLLLLLQLLLVLQPFDNVLSSLLSSLLVLVVRLCQLVVCVLQVPQPDNPGGHSCNVDPNVSSPVSSVVSNVSSVVSVVVCVVVVQADCVSVVLVVQLVVLQVVLSVLQSVCLVPLNLQDDLVSVLSSQLRNWQCSRQLSSNCNSQRSSVHGRDPLSSVLSSLLRLLVQLVVVLCCLVVVCQCPPDLDHCLLSVRNHQLSSVLLVPDDPVVNVLSSVQSVDHSNPRDSVSSVVVSVSSVVDVSSVVSNVSSVVSNVVSCVSCVVVLVPRDSVVSSVVSVVSSVVD

Secondary structure (DSSP, 8-state):
-PPPHHHHHHHHHHHHHHHT--SSHHHHHHHHHHHHT----HHHHHHHHHHHHTT--HHHHHHHHHHHHHHHHHHHHHHHHHHT--EETTEE-HHHHS-HHHHHHHHHHHHHHHHHHHHHHHHTTSS-HHHHHHHHHHHHHHHHHHHHHHHHHHSSS----HHHHHHHHIIIIIIIIIIHHHHHHHHHTT-PPPHHHHHHHHHHHHHHHHHHHHHHHS-S---SSSTTHHHHHT---HHHHHHHHHS-HHHHHHHHHHHTS-GGGS-HHHHHHHHHHHHHSHHHHHHHHHHHHHHHHHHHHHHTGGGG-S-HHHHHHHHHHHHHHHH-/---HHHHHHHHHHHHHHHT--SSHHHHHHHHHHHHT----HHHHHHHHHHHHTT--HHHHHHHHHHHHHHHHHHHHHHHHHHT--EETTEE-HHHHS-HHHHHHHHHHHHHHHHHHHHHHHHHTSS-HHHHHHHHHHHHHHHHHHHHHHHHHHTT-----HHHHHHHHIIIIIIIIIIHHHHHHHHHTT-PPPHHHHHHHHHHHHHHHHHHHHHHHH-----HHHHTT---HHHHHHHHHS-HHHHHHHHHHHTS-GGG--HHHHHHHHHHHHTSHHHHHHHHHHHHHHHHHHHHHHHHHHT-S-HHHHHHHHHHHHH-/-PPPHHHHHHHHHHHHHHHT--SSHHHHHHHHHHHHT----HHHHHHHHHHHHHT--HHHHHHHHHHHHHHHHHHHHHHHHHHT--EETTEE-HHHHS-HHHHHHHHHHHHHHHHHHHHHHHHTTSS-HHHHHHHHHHHHHHHHHHHHHHHHHHSSS----HHHHHHHHIIIIIIIIIIHHHHHHHHHTT-PPPHHHHHHHHHHHHHHHHHHHHHHHSSS---SS-TTHHHHTT---HHHHHHHHHS-HHHHHHHHHHHHS-GGGS-HHHHHHHHHHHHHSHHHHHHHHHHHHHHHHHHHHHHTGGGG-S-HHHHHHHHHHHHHHHH-/---HHHHHHHHHHHHHHHT--SSHHHHHHHHTTTTS----HHHHHHHHHHHHHT--HHHHHHHHHHHHHHHHHHHHHHHHHHT--EETTEE-HHHHS-HHHHHHHHHHHHHHHHHHHHHHHHTTSS-HHHHHHHHHHHHHHHHHHHHHHHHHHTT-----HHHHHHHHIIIIIIIIIIHHHHHHHHHTT-PPPHHHHHHHHHHHHHHHHHHHHHHHHSS-TT-SSS-STTTTT---HHHHHHHHHS-HHHHHHHHHHHTS-GGGS-HHHHHHHHHHHHHSHHHHHHHHHHHHHHHHHHHHHHHHHHT-S-HHHHHHHHHHHHT-

Radius of gyration: 35.35 Å; Cα contacts (8 Å, |Δi|>4): 2100; chains: 4; bounding box: 84×94×94 Å

CATH classification: 1.10.600.10

Nearest PDB structures (foldseek):
  1wmw-assembly1_B  TM=1.003E+00  e=1.961E-43  Thermus thermophilus HB8
  3aqb-assembly2_D  TM=8.249E-01  e=7.950E-10  Micrococcus luteus
  2e8x-assembly1_A  TM=8.077E-01  e=1.988E-08  Saccharomyces cerevisiae
  2e91-assembly1_A  TM=8.102E-01  e=3.784E-08  Saccharomyces cerevisiae
  2e8t-assembly1_A  TM=8.410E-01  e=1.700E-07  Saccharomyces cerevisiae